Protein 5UK3 (pdb70)

Radius of gyration: 33.89 Å; Cα contacts (8 Å, |Δi|>4): 2473; chains: 10; bounding box: 79×86×86 Å

InterPro domains:
  IPR001387 Cro/C1-type, helix-turn-helix domain [cd00093] (21-77)
  IPR003712 Cyanate lyase, C-terminal [PF02560] (91-154)
  IPR003712 Cyanate lyase, C-terminal [SM01116] (87-156)
  IPR008076 Cyanate hydratase [PIRSF001263] (16-155)
  IPR008076 Cyanate hydratase [PR01693] (28-43)
  IPR008076 Cyanate hydratase [PR01693] (48-65)
  IPR008076 Cyanate hydratase [PR01693] (95-109)
  IPR008076 Cyanate hydratase [PR01693] (113-129)
  IPR008076 Cyanate hydratase [PTHR34186] (17-155)
  IPR008076 Cyanate hydratase [TIGR00673] (20-155)
  IPR010982 Lambda repressor-like, DNA-binding domain superfamily [G3DSA:1.10.260.40] (8-92)
  IPR010982 Lambda repressor-like, DNA-binding domain superfamily [SSF47413] (16-89)
  IPR036581 Cyanate lyase, C-terminal domain superfamily [G3DSA:3.30.1160.10] (94-155)
  IPR036581 Cyanate lyase, C-terminal domain superfamily [SSF55234] (94-154)
  IPR048564 Cyanate hydratase, N-terminal domain [PF21291] (17-85)

Foldseek 3Di:
DVLVVQCVVVVHDLVRLCVVLVHASVQVVCLSVQQAADDLVVLQVSCVVTVHDSVCSVSRHDGGDHDPDPCCPPVVNVVVVVVCVVCVVVVVVVCCVPPNAWDFDPPQKGWHWDQDPVGDIDIDIDTDTDHDDDD/DVLVVQCVVVVHDLVRLCVVLVHASVQVVCLSVQQAADDLVVLQVSQVVTVHDSVCSVSRHDGGPHDPDPCCPPVVNVVVVVVCVVCVVVVVVVCCVPPNAWDFDPVQKGWHWDQDPVRDIDIDIDTDTDHDDDPPD/DVLVVQCVVVVHDLVRLCVVLVHASVQVVCLSVQQAADDQVVLQVSQVVTVHDSVCSVSRHDNGPHDPDPCCPPPVNVVVVVVCVVCVVVVVVVCCVPPNAWDFDPVQKGWHWDQDPVRDIDIDIDTDTDHDDDPDPD/DVLVVQCVVVVDDLVRLCVVLVHASVQVVCLSVQQAADDLVVLQVSQVVTVHDSVPSVSRHDNHDHDDDPCCPPVVNVVVVVVCVVCVVVVVVVCCVPPNAWDFDPPQKGWHWDQDPVRDIDIDIDTDTDHDDDDDDD/DVLVVQCVVVVHDLVRLCVVLVHASVQVVCLSVQQAADDLVVLQVSQVVTVHDSVCSVSRHDNDDHDPDPCCPPPVNVVVVVVCVVCVVVVVVVCCVPPNAWDWDPVQKGWHWDQDPVRDID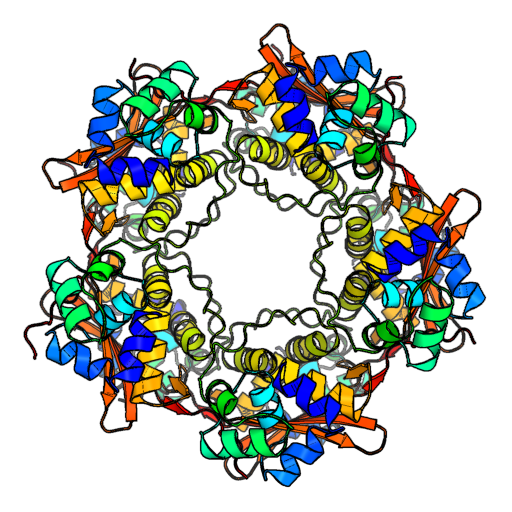IDIDTDTDHDDDPDD/DVLVVQCVVVVHDLVRLCVVLVHASVQVVCLSVQQAADDLVVLQVSQVVTVHDSVCSVSRHDRHPHDPDPPCPPPVNVVVVVVCVVCVVVVVVVCCVPPNAWDFDPVQKGWHWDQDPVGDIDIDIDTDTDHDDDPDDD/DVLVVQCVVVVHDLVRLCVVLVHASVQVVCLSVLQAADDLVVLQVSQVVTVHDSVCSVSRHDNHDHDPDPCCPPVVNVVVVVVCVVCVVVVVVVCCVPPNAWDFDPVQKGWHWDQDPVRDIDIDIDTDTDHDDPPDDD/DVVLVVQCVVVVHDLVRLCVVLVHASVQVVCLSVQQAADDLVVLCVSCVVTVHDSVCSVSRHDGGPHDPDPCCPPPVNVVVVVVCVVCVVVVVVVCCVPPNAWDFDPPQKGWHWDQDPVRDIDIDIDTDTDHDDPPDD/DVLVVQCVVVVHDLVRLCVVLVHASVQVVCLSVQQAADDLVVLQVSQVVGVHDSVVSVSRHDGGPHDPDPCCPPVVNVVVVVVCVVCVVVVVVVCCVVPNAWDFDPVQKGWHWDQDPVRDIDIDIDTDTDHDDPPDDDPPD/DVLVVQCVVVVHDLVRLCVVLVHASVQVVCLSVQQAADDLVVLQVSQVVTVHDSVCSVSRHDGGPHDPDPCCPPPVNVVVVVVCVVCVVVVVVVCCVPPNAWDFDPPQKGWDWDQDPVRDIDIDIDTDTDHDDPPDPD

Sequence (1378 aa):
NQFIKAKESKGLTYQQMAQLLSVNKVWLTSVLHGQNCCDIQLAHRICDTLGISHEYANELTSIPLRGNQNIINDPLIYRFNELFKVYGSSLRGIIHEEFGDGIMSAIDCKIDVTKNEQSRVILRIDGKFLPYYKGNQFIKAKESKGLTYQQMAQLLSVNKVWLTSVLHGQNCCDIQLAHRICDTLGISHEYANELTSIPLRGNQNNIINDPLIYRFNELFKVYGSSLRGIIHEEFGDGIMSAIDCKIDVTKNEQSRVILRIDGKFLPYYKGQLNQFIKAKESKGLTYQQMAQLLSVNKVWLTSVLHGQNCCDIQLAHRICDTLGISHEYANELTSIPLRGNQNIINDPLIYRFNELFKVYGSSLRGIIHEEFGDGIMSAIDCKIDVTKNEQSRVILRIDGKFLPYYKGQLDNQFIKAKESKGLTYQQMAQLLSVNKVWLTSVLHGQNCCDIQLAHRICDTLGISHEYANELTSIPLRGNQNIINDPLIYRFNNELFKVYGSSLRGIIHEEFGDGIMSAIDCKIDVTKNEQSRVILRIDGKFLPYYKGQLDNQFIKAKESKGLTYQQMAQLLSVNKVWLTSVLHGQNCCDIQLAHRICDTLGISHEYANELTSIPLRGNQNIINDPLIYRFNELFKVYGSSLRGIIHEEFGDGIMSAIDCKIDVTKNEQSRVILRIDGKFLPYYKGQLNQFIKAKESKGLTYQQMAQLLSVNKVWLTSVLHGQNCCDIQLAHRICDTLGISHEYANELTSIPLRGNQNIINDPLIYRFNELFKVYGSSLRGIIHEEFGDGIMSAIDCKIDVTKNEQSRVILRIDGKFLPYYKGQLDNQFIKAKESKGLTYQQMAQLLSVNKVWLTSVLHGQNCCDIQLAHRICDTLGISHEYANELTSIPLRGNQNIINDPLIYRFNELFKVYGSSLRGIIHEEFGDGIMSAIDCKIDVTKNEQSRVILRIDGKFLPYYKGQLDSNQFIKAKESKGLTYQQMAQLLSVNKVWLTSVLHGQNCCDIQLAHRICDTLGISHEYANELTSIPLRGNQNIINDPLIYRFNELFKVYGSSLRGIIHEEFGDGIMSAIDCKIDVTKNEQSRVILRIDGKFLPYYKGQLNQFIKAKESKGLTYQQMAQLLSVNKVWLTSVLHGQNCCDIQLAHRICDTLGISHEYANELTSIPLRGNQNIINDPLIYRFNELFKVYGSSLRGIIHEEFGDGIMSAIDCKIDVTKNEQSRVILRIDGKFLPYYKGQLDAGENQFIKAKESKGLTYQQMAQLLSVNKVWLTSVLHGQNCCDIQLAHRICDTLGISHEYANELTSIPLRGNQNIINDPLIYRFNELFKVYGSSLRGIIHEEFGDGIMSAIDCKIDVTKNEQSRVILRIDGKFLPYYKGQLD

Solvent-accessible surface area: 54489 Å² total; per-residue (Å²): 133,53,12,48,64,15,14,70,100,124,58,31,44,10,93,87,0,4,75,114,7,72,15,12,23,1,5,0,0,0,3,5,46,33,14,5,19,12,87,116,139,13,0,28,107,0,0,99,37,4,52,29,68,108,87,82,6,112,109,7,47,66,49,23,107,9,3,81,62,101,30,99,46,9,2,2,7,33,4,1,40,6,2,6,43,5,4,1,15,0,2,31,15,0,0,28,65,44,28,27,33,2,3,0,1,5,1,44,1,68,4,56,5,67,103,49,94,87,56,36,0,16,0,97,1,14,0,18,33,29,65,8,44,156,33,133,120,12,27,60,14,9,119,103,70,59,30,42,11,81,83,0,4,136,119,6,81,20,29,18,0,2,0,0,0,3,5,51,35,14,3,6,6,82,99,135,13,0,71,116,0,0,71,37,4,69,33,72,94,82,85,1,110,102,6,46,68,52,23,90,7,4,71,63,110,31,111,46,7,1,2,7,13,3,1,31,5,2,14,66,5,4,1,14,0,2,33,14,0,0,26,60,41,26,26,22,1,3,2,3,5,2,40,1,76,3,60,2,61,105,48,179,138,64,28,0,17,1,94,0,14,0,91,26,19,70,11,21,124,0,137,96,135,63,12,30,62,15,10,118,99,123,58,30,43,10,71,78,0,4,122,117,6,74,14,12,22,1,5,0,0,0,2,5,47,34,13,4,19,11,94,95,145,13,0,74,115,0,0,95,33,3,50,30,63,76,151,107,1,104,107,6,46,69,47,22,109,6,2,84,60,101,30,97,46,7,1,2,6,15,4,1,28,3,2,6,57,5,3,1,15,0,2,30,14,0,0,30,60,43,27,28,16,2,2,1,1,4,1,34,1,62,3,49,6,68,103,49,118,63,59,31,0,17,0,85,0,12,0,80,28,12,80,10,25,96,0,52,126,157,132,77,16,30,62,14,10,118,102,118,57,29,44,12,77,84,0,4,120,119,6,71,14,16,19,0,2,0,0,0,3,5,48,34,12,4,19,12,88,93,134,12,0,68,112,0,0,90,31,2,52,41,61,72,89,119,2,105,117,6,44,69,49,25,83,6,3,79,63,113,27,100,68,9,1,2,6,15,2,0,30,3,2,6,66,4,4,2,8,0,2,30,17,0,0,31,65,45,26,25,27,1,3,1,3,4,1,37,1,55,3,62,2,59,104,44,112,129,58,28,0,20,0,94,0,13,0,84,24,12,66,8,20,155,0,133,106,185,132,158,16,49,58,16,15,69,102,120,60,30,43,11,80,85,0,5,135,117,6,86,19,19,20,0,4,0,0,0,3,4,46,32,13,5,20,12,88,104,134,12,0,73,115,0,0,92,33,2,53,37,64,75,78,109,3,94,101,5,46,69,45,36,82,5,7,79,66,107,34,108,50,12,1,2,16,12,3,1,45,4,2,6,54,5,4,2,14,0,2,23,13,0,0,25,62,44,28,28,17,1,2,0,3,4,1,37,1,66,4,62,2,61,102,48,92,87,53,39,0,19,0,96,0,13,0,90,27,17,80,9,22,88,0,147,148,132,53,13,47,158,15,14,70,95,117,58,30,44,10,83,84,0,4,138,118,6,85,20,11,20,0,5,0,0,0,3,4,48,36,13,6,20,12,87,104,135,12,0,71,113,0,0,94,31,2,52,31,73,81,80,96,2,109,105,6,47,67,57,24,80,5,3,76,62,76,28,120,52,10,2,1,6,15,3,2,29,3,2,6,62,5,4,2,14,0,2,25,13,0,0,28,62,45,26,27,16,1,3,1,3,5,2,46,1,51,4,54,4,65,103,53,94,85,58,39,0,17,1,88,0,13,0,18,32,23,82,9,25,93,0,69,73,152,118,55,12,47,153,14,14,71,101,118,59,31,44,9,80,86,0,4,136,106,12,103,28,32,19,0,3,0,0,0,2,5,44,35,13,5,16,12,87,100,138,23,0,71,132,0,0,106,31,3,53,31,72,94,84,99,1,111,104,6,46,68,54,33,78,7,3,84,61,98,28,100,45,8,2,2,7,32,2,1,39,6,2,16,43,5,4,2,13,0,2,28,14,0,1,26,64,45,24,27,33,1,2,0,3,4,1,47,1,80,3,61,3,61,105,54,92,86,55,36,0,19,1,97,1,14,0,19,32,29,80,18,26,79,0,68,111,145,68,100,77,5,30,146,15,9,122,99,126,58,30,43,10,81,86,0,3,135,116,6,74,14,18,20,0,3,0,0,0,3,1,31,30,13,4,6,6,89,101,150,14,0,78,112,0,0,82,35,5,51,41,64,80,82,97,2,114,86,5,43,69,42,21,104,6,2,75,62,114,37,105,54,9,1,2,7,14,3,0,30,3,2,6,65,5,4,2,15,0,2,26,14,0,0,31,64,43,27,27,31,1,2,0,1,4,1,45,1,68,4,61,2,62,104,42,80,143,56,23,0,18,0,96,0,14,0,19,34,22,79,19,24,79,0,70,173,135,75,12,30,61,16,12,119,101,120,59,28,43,11,82,84,0,4,134,110,6,74,16,14,17,0,5,0,0,0,3,4,45,35,14,4,22,12,88,100,142,22,0,78,118,0,0,114,32,3,52,37,51,109,118,110,2,113,108,6,44,68,57,21,64,7,2,83,58,103,30,96,49,9,2,2,6,16,3,0,27,3,2,5,59,5,4,2,14,0,2,28,15,0,0,25,66,44,28,27,30,1,2,1,3,4,1,38,1,55,5,59,2,55,106,47,87,153,59,26,0,14,1,94,0,12,0,86,26,13,81,18,24,74,0,142,40,93,116,39,159,138,108,12,42,143,14,15,71,96,118,58,36,43,10,71,84,0,5,129,101,4,74,18,22,21,1,4,0,0,0,2,5,49,36,12,3,6,7,86,104,142,20,0,70,110,0,0,93,24,2,51,30,73,81,81,87,2,110,107,6,46,68,49,22,89,6,3,76,60,112,29,103,72,8,0,3,15,13,3,2,45,4,2,5,57,5,4,2,12,0,2,24,13,0,0,26,62,47,30,27,33,1,3,2,2,4,2,40,1,61,3,63,2,59,101,42,105,130,58,35,0,20,1,93,0,12,0,84,29,9,80,19,22,76,0,49,123,168

Secondary structure (DSSP, 8-state):
-HHHHHHHHHT--HHHHHHHHTS-HHHHHHHHTTSS---HHHHHHHHHHSS--TTSHHHHHS----S----TTSHHHHHHHHHHHHHHHHHHHHHHHHH-SEEEEEEEEEEEEEE-TTSEEEEEEEEEEEEPP--/-HHHHHHHHHT--HHHHHHHHTB-HHHHHHHHHTSS---HHHHHHHHHHSS--GGGHHHHHSPP--S----TTSHHHHHHHHHHHHHHHHHHHHHHHHH-SEEEEEEEEEEEEEE-TTSEEEEEEEEEEEEPP----/-HHHHHHHHHT--HHHHHHHHTB-HHHHHHHHTTSS---HHHHHHHHHHSS--GGGGGGGTSPP--S----TTSHHHHHHHHHHHHHHHHHHHHHHHHT-SEEEEEEEEEEEEEE-TT-EEEEEEEEEEEEPP-----/-HHHHHHHHHT--HHHHHHHHTB-HHHHHHHHTTSS---HHHHHHHHHHSS--GGGHHHHHSPP--S----TTSHHHHHHHHHHHHHHHHHHHHHHHHH-SEEEEEEEEEEEEEE-TTSEEEEEEEEEEEEPP-----/-HHHHHHHHHT--HHHHHHHHTS-HHHHHHHHTTSS---HHHHHHHHHHSS--GGGGGGGTS----S----TTSHHHHHHHHHHHHHHHHHHHHHHHHH-SEEEEEEEEEEEEEE-TTSEEEEEEEEEEEEPP--B-/-HHHHHHHHHT--HHHHHHHHTS-HHHHHHHHTTSS---HHHHHHHHHHSS--GGGHHHHHS----S----TTSHHHHHHHHHHHHHHHHHHHHHHHHH-SEEEEEEEEEEEEEE-TTSEEEEEEEEEEEEPP--B--/-HHHHHHHHHT--HHHHHHHHTS-HHHHHHHHTTSS---HHHHHHHHHHSS--GGGHHHHHS----S----TTSHHHHHHHHHHHHHHHHHHHHHHHHH-SEEEEEEEEEEEEEE-TTSEEEEEEEEEEEEPP-----/-HHHHHHHHHHT--HHHHHHHHTB-HHHHHHHHTTSS---HHHHHHHHHHSS--GGGHHHHHSPP--S----TTSHHHHHHHHHHHHHHHHHHHHHHHHH-SEEEEEEEEEEEEEE-TTSEEEEEEEEEEEEPP-S--/-HHHHHHHHHT--HHHHHHHHTS-HHHHHHHHTTSS---HHHHHHHHHHSS--GGGHHHHHSPP--S----TTSHHHHHHHHHHHHHHHHHHHHHHHHH-SEEEEEEEEEEEEEE-TTSEEEEEEEEEEEEPP--B--S--/-HHHHHHHHHT--HHHHHHHHTS-HHHHHHHHTTSS---HHHHHHHHHHSS--GGGHHHHHSPP--S----TTSHHHHHHHHHHHHHHHHHHHHHHHHH-SEEEEEEEEEEEEEE-TT-EEEEEEEEEEEEPP--B--

Structure (mmCIF, N/CA/C/O backbone):
data_5UK3
#
_entry.id   5UK3
#
_cell.length_a   71.074
_cell.length_b   81.611
_cell.length_c   136.466
_cell.angle_alpha   90.00
_cell.angle_beta   100.37
_cell.angle_gamma   90.00
#
_symmetry.space_group_name_H-M   'P 1 21 1'
#
loop_
_entity.id
_entity.type
_entity.pdbx_description
1 polymer 'Uncharacterized protein'
2 water water
#
loop_
_atom_site.group_PDB
_atom_site.id
_atom_site.type_symbol
_atom_site.label_atom_id
_atom_site.label_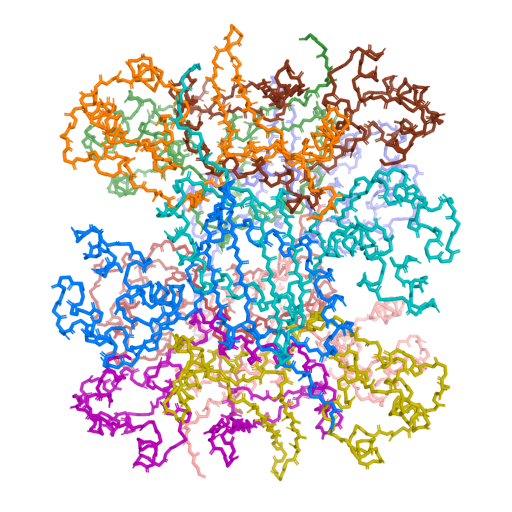alt_id
_atom_site.label_comp_id
_atom_site.label_asym_id
_atom_site.label_entity_id
_atom_site.label_seq_id
_atom_site.pdbx_PDB_ins_code
_atom_site.Cartn_x
_atom_site.Cartn_y
_atom_site.Cartn_z
_atom_site.occupancy
_atom_site.B_iso_or_equiv
_atom_site.auth_seq_id
_atom_site.auth_comp_id
_atom_site.auth_asym_id
_atom_site.auth_atom_id
_atom_site.pdbx_PDB_model_num
ATOM 1 N N . ASN A 1 22 ? 25.009 32.256 44.725 1.00 136.96 22 ASN A N 1
ATOM 2 C CA . ASN A 1 22 ? 24.040 32.167 43.578 1.00 139.70 22 ASN A CA 1
ATOM 3 C C . ASN A 1 22 ? 22.580 32.495 43.928 1.00 142.24 22 ASN A C 1
ATOM 4 O O . ASN A 1 22 ? 21.892 33.106 43.108 1.00 139.39 22 ASN A O 1
ATOM 9 N N . GLN A 1 23 ? 22.088 32.071 45.100 1.00 149.63 23 GLN A N 1
ATOM 10 C CA . GLN A 1 23 ? 20.843 32.666 45.662 1.00 152.40 23 GLN A CA 1
ATOM 11 C C . GLN A 1 23 ? 21.077 34.151 45.976 1.00 150.17 23 GLN A C 1
ATOM 12 O O . GLN A 1 23 ? 20.157 34.968 45.858 1.00 157.32 23 GLN A O 1
ATOM 14 N N . PHE A 1 24 ? 22.314 34.488 46.351 1.00 143.13 24 PHE A N 1
ATOM 15 C CA . PHE A 1 24 ? 22.710 35.865 46.632 1.00 134.03 24 PHE A CA 1
ATOM 16 C C . PHE A 1 24 ? 22.896 36.673 45.353 1.00 131.02 24 PHE A C 1
ATOM 17 O O . PHE A 1 24 ? 22.411 37.803 45.255 1.00 128.46 24 PHE A O 1
ATOM 25 N N . ILE A 1 25 ? 23.604 36.106 44.380 1.00 130.34 25 ILE A N 1
ATOM 26 C CA . ILE A 1 25 ? 23.730 36.752 43.065 1.00 129.73 25 ILE A CA 1
ATOM 27 C C . ILE A 1 25 ? 22.362 37.009 42.403 1.00 126.82 25 ILE A C 1
ATOM 28 O O . ILE A 1 25 ? 22.133 38.108 41.915 1.00 119.43 25 ILE A O 1
ATOM 33 N N . LYS A 1 26 ? 21.463 36.016 42.399 1.00 130.15 26 LYS A N 1
ATOM 34 C CA . LYS A 1 26 ? 20.113 36.194 41.810 1.00 129.66 26 LYS A CA 1
ATOM 35 C C . LYS A 1 26 ? 19.387 37.352 42.479 1.00 130.92 26 LYS A C 1
ATOM 36 O O . LYS A 1 26 ? 18.775 38.181 41.796 1.00 137.92 26 LYS A O 1
ATOM 38 N N . ALA A 1 27 ? 19.492 37.418 43.807 1.00 124.85 27 ALA A N 1
ATOM 39 C CA . ALA A 1 27 ? 18.906 38.502 44.583 1.00 122.09 27 ALA A CA 1
ATOM 40 C C . ALA A 1 27 ? 19.472 39.865 44.215 1.00 116.59 27 ALA A C 1
ATOM 41 O O . ALA A 1 27 ? 18.743 40.855 44.149 1.00 115.17 27 ALA A O 1
ATOM 43 N N . LYS A 1 28 ? 20.780 39.917 44.031 1.00 117.42 28 LYS A N 1
ATOM 44 C CA . LYS A 1 28 ? 21.449 41.151 43.632 1.00 123.51 28 LYS A CA 1
ATOM 45 C C . LYS A 1 28 ? 20.999 41.665 42.268 1.00 126.32 28 LYS A C 1
ATOM 46 O O . LYS A 1 28 ? 20.831 42.875 42.093 1.00 134.12 28 LYS A O 1
ATOM 52 N N . GLU A 1 29 ? 20.858 40.762 41.299 1.00 128.31 29 GLU A N 1
ATOM 53 C CA . GLU A 1 29 ? 20.436 41.154 39.953 1.00 128.05 29 GLU A CA 1
ATOM 54 C C . GLU A 1 29 ? 19.030 41.735 39.947 1.00 131.18 29 GLU A C 1
ATOM 55 O O . GLU A 1 29 ? 18.819 42.734 39.269 1.00 135.05 29 GLU A O 1
ATOM 57 N N . SER A 1 30 ? 18.102 41.109 40.686 1.00 128.77 30 SER A N 1
ATOM 58 C CA . SER A 1 30 ? 16.733 41.623 40.877 1.00 128.32 30 SER A CA 1
ATOM 59 C C . SER A 1 30 ? 16.672 43.080 41.287 1.00 130.90 30 SER A C 1
ATOM 60 O O . SER A 1 30 ? 15.910 43.858 40.718 1.00 130.83 30 SER A O 1
ATOM 63 N N . LYS A 1 31 ? 17.478 43.435 42.285 1.00 135.28 31 LYS A N 1
ATOM 64 C CA . LYS A 1 31 ? 17.535 44.808 42.815 1.00 136.53 31 LYS A CA 1
ATOM 65 C C . LYS A 1 31 ? 18.259 45.810 41.913 1.00 138.59 31 LYS A C 1
ATOM 66 O O . LYS A 1 31 ? 18.151 47.017 42.132 1.00 145.47 31 LYS A O 1
ATOM 72 N N . GLY A 1 32 ? 19.006 45.328 40.915 1.00 138.91 32 GLY A N 1
ATOM 73 C CA . GLY A 1 32 ? 19.798 46.198 40.031 1.00 131.92 32 GLY A CA 1
ATOM 74 C C . GLY A 1 32 ? 21.017 46.789 40.719 1.00 125.17 32 GLY A C 1
ATOM 75 O O . GLY A 1 32 ? 21.489 47.854 40.341 1.00 123.80 32 GLY A O 1
ATOM 76 N N . LEU A 1 33 ? 21.527 46.079 41.723 1.00 123.55 33 LEU A N 1
ATOM 77 C CA . LEU A 1 33 ? 22.724 46.482 42.454 1.00 125.54 33 LEU A CA 1
ATOM 78 C C . LEU A 1 33 ? 24.025 46.046 41.761 1.00 123.77 33 LEU A C 1
ATOM 79 O O . LEU A 1 33 ? 24.142 44.921 41.290 1.00 130.16 33 LEU A O 1
ATOM 84 N N . THR A 1 34 ? 25.011 46.932 41.717 1.00 120.65 34 THR A N 1
ATOM 85 C CA . THR A 1 34 ? 26.350 46.558 41.267 1.00 116.33 34 THR A CA 1
ATOM 86 C C . THR A 1 34 ? 27.178 46.130 42.470 1.00 115.39 34 THR A C 1
ATOM 87 O O . THR A 1 34 ? 26.872 46.516 43.610 1.00 123.58 34 THR A O 1
ATOM 91 N N . TYR A 1 35 ? 28.230 45.353 42.227 1.00 108.40 35 TYR A N 1
ATOM 92 C CA . TYR A 1 35 ? 29.170 44.969 43.287 1.00 104.82 35 TYR A CA 1
ATOM 93 C C . TYR A 1 35 ? 29.784 46.217 43.923 1.00 104.68 35 TYR A C 1
ATOM 94 O O . TYR A 1 35 ? 29.898 46.300 45.136 1.00 105.47 35 TYR A O 1
ATOM 103 N N . GLN A 1 36 ? 30.157 47.185 43.093 1.00 107.07 36 GLN A N 1
ATOM 104 C CA . GLN A 1 36 ? 30.608 48.501 43.564 1.00 111.40 36 GLN A CA 1
ATOM 105 C C . GLN A 1 36 ? 29.651 49.106 44.598 1.00 112.97 36 GLN A C 1
ATOM 106 O O . GLN A 1 36 ? 30.071 49.525 45.688 1.00 117.00 36 GLN A O 1
ATOM 112 N N . GLN A 1 37 ? 28.373 49.195 44.231 1.00 111.02 37 GLN A N 1
ATOM 113 C CA . GLN A 1 37 ? 27.354 49.806 45.097 1.00 109.70 37 GLN A CA 1
ATOM 114 C C . GLN A 1 37 ? 27.261 49.090 46.427 1.00 110.30 37 GLN A C 1
ATOM 115 O O . GLN A 1 37 ? 27.285 49.744 47.479 1.00 121.79 37 GLN A O 1
ATOM 121 N N . MET A 1 38 ? 27.184 47.766 46.385 1.00 104.19 38 MET A N 1
ATOM 122 C CA . MET A 1 38 ? 27.095 46.978 47.610 1.00 105.27 38 MET A CA 1
ATOM 123 C C . MET A 1 38 ? 28.273 47.188 48.541 1.00 103.35 38 MET A C 1
ATOM 124 O O . MET A 1 38 ? 28.111 47.317 49.744 1.00 108.14 38 MET A O 1
ATOM 129 N N . ALA A 1 39 ? 29.460 47.256 47.967 1.00 102.00 39 ALA A N 1
ATOM 130 C CA . ALA A 1 39 ? 30.677 47.498 48.728 1.00 102.63 39 ALA A CA 1
ATOM 131 C C . ALA A 1 39 ? 30.686 48.868 49.407 1.00 108.68 39 ALA A C 1
ATOM 132 O O . ALA A 1 39 ? 31.091 48.983 50.556 1.00 108.83 39 ALA A O 1
ATOM 134 N N . GLN A 1 40 ? 30.231 49.900 48.693 1.00 110.84 40 GLN A N 1
ATOM 135 C CA . GLN A 1 40 ? 30.224 51.264 49.240 1.00 113.50 40 GLN A CA 1
ATOM 136 C C . GLN A 1 40 ? 29.188 51.413 50.338 1.00 116.12 40 GLN A C 1
ATOM 137 O O . GLN A 1 40 ? 29.465 52.055 51.325 1.00 117.10 40 GLN A O 1
ATOM 139 N N . LEU A 1 41 ? 28.030 50.760 50.186 1.00 117.71 41 LEU A N 1
ATOM 140 C CA . LEU A 1 41 ? 26.988 50.742 51.221 1.00 120.03 41 LEU A CA 1
ATOM 141 C C . LEU A 1 41 ? 27.471 50.071 52.506 1.00 122.87 41 LEU A C 1
ATOM 142 O O . LEU A 1 41 ? 27.199 50.574 53.585 1.00 130.47 41 LEU A O 1
ATOM 147 N N . LEU A 1 42 ? 28.182 48.952 52.384 1.00 120.47 42 LEU A N 1
ATOM 148 C CA . LEU A 1 42 ? 28.677 48.211 53.548 1.00 121.66 42 LEU A CA 1
ATOM 149 C C . LEU A 1 42 ? 30.072 48.581 54.054 1.00 116.29 42 LEU A C 1
ATOM 150 O O . LEU A 1 42 ? 30.526 48.062 55.066 1.00 114.24 42 LEU A O 1
ATOM 155 N N . SER A 1 43 ? 30.749 49.472 53.351 1.00 113.98 43 SER A N 1
ATOM 156 C CA . SER A 1 43 ? 32.095 49.940 53.753 1.00 116.98 43 SER A CA 1
ATOM 157 C C . SER A 1 43 ? 33.111 48.797 53.828 1.00 115.38 43 SER A C 1
ATOM 158 O O . SER A 1 43 ? 33.843 48.668 54.818 1.00 116.52 43 SER A O 1
ATOM 161 N N . VAL A 1 44 ? 33.169 48.003 52.755 1.00 110.69 44 VAL A N 1
ATOM 162 C CA . VAL A 1 44 ? 34.119 46.890 52.630 1.00 105.08 44 VAL A CA 1
ATOM 163 C C . VAL A 1 44 ? 34.759 46.853 51.256 1.00 104.66 44 VAL A C 1
ATOM 164 O O . VAL A 1 44 ? 34.245 47.460 50.306 1.00 108.07 44 VAL A O 1
ATOM 168 N N . ASN A 1 45 ? 35.863 46.112 51.154 1.00 103.39 45 ASN A N 1
ATOM 169 C CA . ASN A 1 45 ? 36.576 45.909 49.887 1.00 103.10 45 ASN A CA 1
ATOM 170 C C . ASN A 1 45 ? 35.671 45.225 48.859 1.00 100.73 45 ASN A C 1
ATOM 171 O O . ASN A 1 45 ? 35.062 44.199 49.149 1.00 103.91 45 ASN A O 1
ATOM 176 N N . LYS A 1 46 ? 35.568 45.803 47.670 1.00 99.11 46 LYS A N 1
ATOM 177 C CA . LYS A 1 46 ? 34.653 45.297 46.638 1.00 95.12 46 LYS A CA 1
ATOM 178 C C . LYS A 1 46 ? 34.919 43.850 46.240 1.00 94.34 46 LYS A C 1
ATOM 179 O O . LYS A 1 46 ? 33.982 43.057 46.139 1.00 90.24 46 LYS A O 1
ATOM 185 N N . VAL A 1 47 ? 36.190 43.531 45.966 1.00 97.04 47 VAL A N 1
ATOM 186 C CA . VAL A 1 47 ? 36.574 42.189 45.506 1.00 97.26 47 VAL A CA 1
ATOM 187 C C . VAL A 1 47 ? 36.346 41.148 46.588 1.00 99.79 47 VAL A C 1
ATOM 188 O O . VAL A 1 47 ? 35.853 40.060 46.304 1.00 103.77 47 VAL A O 1
ATOM 192 N N . TRP A 1 48 ? 36.685 41.480 47.825 1.00 99.62 48 TRP A N 1
ATOM 193 C CA . TRP A 1 48 ? 36.467 40.554 48.934 1.00 96.93 48 TRP A CA 1
ATOM 194 C C . TRP A 1 48 ? 34.988 40.231 49.107 1.00 96.69 48 TRP A C 1
ATOM 195 O O . TRP A 1 48 ? 34.611 39.068 49.224 1.00 97.63 48 TRP A O 1
ATOM 206 N N . LEU A 1 49 ? 34.161 41.272 49.150 1.00 98.97 49 LEU A N 1
ATOM 207 C CA . LEU A 1 49 ? 32.719 41.108 49.282 1.00 101.31 49 LEU A CA 1
ATOM 208 C C . LEU A 1 49 ? 32.179 40.233 48.157 1.00 98.46 49 LEU A C 1
ATOM 209 O O . LEU A 1 49 ? 31.408 39.293 48.407 1.00 99.50 49 LEU A O 1
ATOM 214 N N . THR A 1 50 ? 32.598 40.527 46.934 1.00 91.36 50 THR A N 1
ATOM 215 C CA . THR A 1 50 ? 32.187 39.720 45.817 1.00 90.55 50 THR A CA 1
ATOM 216 C C . THR A 1 50 ? 32.522 38.252 46.085 1.00 89.71 50 THR A C 1
ATOM 217 O O . THR A 1 50 ? 31.697 37.377 45.883 1.00 89.46 50 THR A O 1
ATOM 221 N N . SER A 1 51 ? 33.731 37.982 46.561 1.00 90.78 51 SER A N 1
ATOM 222 C CA . SER A 1 51 ? 34.135 36.609 46.860 1.00 91.45 51 SER A CA 1
ATOM 223 C C . SER A 1 51 ? 33.315 35.958 47.974 1.00 92.89 51 SER A C 1
ATOM 224 O O . SER A 1 51 ? 33.140 34.746 47.969 1.00 98.27 51 SER A O 1
ATOM 227 N N . VAL A 1 52 ? 32.835 36.739 48.937 1.00 93.60 52 VAL A N 1
ATOM 228 C CA . VAL A 1 52 ? 31.920 36.208 49.974 1.00 95.42 52 VAL A CA 1
ATOM 229 C C . VAL A 1 52 ? 30.608 35.736 49.353 1.00 97.43 52 VAL A C 1
ATOM 230 O O . VAL A 1 52 ? 30.139 34.649 49.626 1.00 100.90 52 VAL A O 1
ATOM 234 N N . LEU A 1 53 ? 30.030 36.571 48.503 1.00 98.14 53 LEU A N 1
ATOM 235 C CA . LEU A 1 53 ? 28.816 36.204 47.792 1.00 96.68 53 LEU A CA 1
ATOM 236 C C . LEU A 1 53 ? 29.025 34.995 46.892 1.00 96.12 53 LEU A C 1
ATOM 237 O O . LEU A 1 53 ? 28.130 34.198 46.746 1.00 96.34 53 LEU A O 1
ATOM 242 N N . HIS A 1 54 ? 30.208 34.848 46.300 1.00 96.64 54 HIS A N 1
ATOM 243 C CA . HIS A 1 54 ? 30.506 33.664 45.480 1.00 99.67 54 HIS A CA 1
ATOM 244 C C . HIS A 1 54 ? 30.924 32.428 46.284 1.00 103.08 54 HIS A C 1
ATOM 245 O O . HIS A 1 54 ? 31.122 31.365 45.687 1.00 106.57 54 HIS A O 1
ATOM 252 N N . GLY A 1 55 ? 31.057 32.554 47.606 1.00 101.63 55 GLY A N 1
ATOM 253 C CA . GLY A 1 55 ? 31.378 31.420 48.459 1.00 103.27 55 GLY A CA 1
ATOM 254 C C . GLY A 1 55 ? 32.828 30.977 48.429 1.00 101.99 55 GLY A C 1
ATOM 255 O O . GLY A 1 55 ? 33.121 29.815 48.691 1.00 105.40 55 GLY A O 1
ATOM 256 N N . GLN A 1 56 ? 33.730 31.897 48.116 1.00 98.13 56 GLN A N 1
ATOM 257 C CA . GLN A 1 56 ? 35.162 31.667 48.221 1.00 99.47 56 GLN A CA 1
ATOM 258 C C . GLN A 1 56 ? 35.761 32.371 49.438 1.00 100.48 56 GLN A C 1
ATOM 259 O O . GLN A 1 56 ? 36.985 32.373 49.612 1.00 101.97 56 GLN A O 1
ATOM 265 N N . ASN A 1 57 ? 34.903 32.940 50.279 1.00 98.69 57 ASN A N 1
ATOM 266 C CA . ASN A 1 57 ? 35.328 33.643 51.475 1.00 100.54 57 ASN A CA 1
ATOM 267 C C . ASN A 1 57 ? 34.118 33.802 52.383 1.00 103.28 57 ASN A C 1
ATOM 268 O O . ASN A 1 57 ? 33.008 33.572 51.945 1.00 100.30 57 ASN A O 1
ATOM 273 N N . CYS A 1 58 ? 34.330 34.170 53.640 1.00 108.77 58 CYS A N 1
ATOM 274 C CA . CYS A 1 58 ? 33.232 34.290 54.588 1.00 117.47 58 CYS A CA 1
ATOM 275 C C . CYS A 1 58 ? 33.369 35.558 55.416 1.00 122.38 58 CYS A C 1
ATOM 276 O O . CYS A 1 58 ? 34.417 36.181 55.406 1.00 122.82 58 CYS A O 1
ATOM 279 N N . CYS A 1 59 ? 32.290 35.951 56.094 1.00 124.18 59 CYS A N 1
ATOM 280 C CA . CYS A 1 59 ? 32.281 37.143 56.933 1.00 123.17 59 CYS A CA 1
ATOM 281 C C . CYS A 1 59 ? 31.743 36.796 58.290 1.00 128.49 59 CYS A C 1
ATOM 282 O O . CYS A 1 59 ? 31.295 35.684 58.511 1.00 129.91 59 CYS A O 1
ATOM 285 N N . ASP A 1 60 ? 31.811 37.754 59.204 1.00 137.15 60 ASP A N 1
ATOM 286 C CA . ASP A 1 60 ? 31.176 37.610 60.518 1.00 148.77 60 ASP A CA 1
ATOM 287 C C . ASP A 1 60 ? 29.648 37.773 60.419 1.00 150.52 60 ASP A C 1
ATOM 288 O O . ASP A 1 60 ? 29.122 38.229 59.386 1.00 147.76 60 ASP A O 1
ATOM 293 N N . ILE A 1 61 ? 28.939 37.426 61.497 1.00 153.73 61 ILE A N 1
ATOM 294 C CA . ILE A 1 61 ? 27.459 37.331 61.445 1.00 154.47 61 ILE A CA 1
ATOM 295 C C . ILE A 1 61 ? 26.831 38.709 61.266 1.00 151.16 61 ILE A C 1
ATOM 296 O O . ILE A 1 61 ? 25.815 38.839 60.575 1.00 152.22 61 ILE A O 1
ATOM 301 N N . GLN A 1 62 ? 27.409 39.725 61.898 1.00 147.23 62 GLN A N 1
ATOM 302 C CA . GLN A 1 62 ? 26.847 41.057 61.780 1.00 147.29 62 GLN A CA 1
ATOM 303 C C . GLN A 1 62 ? 26.899 41.608 60.351 1.00 139.04 62 GLN A C 1
ATOM 304 O O . GLN A 1 62 ? 25.926 42.191 59.875 1.00 132.93 62 GLN A O 1
ATOM 310 N N . LEU A 1 63 ? 27.997 41.387 59.647 1.00 137.83 63 LEU A N 1
ATOM 311 C CA . LEU A 1 63 ? 28.030 41.752 58.235 1.00 138.99 63 LEU A CA 1
ATOM 312 C C . LEU A 1 63 ? 27.066 40.891 57.419 1.00 137.84 63 LEU A C 1
ATOM 313 O O . LEU A 1 63 ? 26.405 41.383 56.493 1.00 137.41 63 LEU A O 1
ATOM 318 N N . ALA A 1 64 ? 27.006 39.606 57.742 1.00 139.08 64 ALA A N 1
ATOM 319 C CA . ALA A 1 64 ? 26.102 38.702 57.044 1.00 142.13 64 ALA A CA 1
ATOM 320 C C . ALA A 1 64 ? 24.654 39.185 57.091 1.00 145.32 64 ALA A C 1
ATOM 321 O O . ALA A 1 64 ? 23.963 39.209 56.066 1.00 143.96 64 ALA A O 1
ATOM 323 N N . HIS A 1 65 ? 24.201 39.613 58.264 1.00 148.03 65 HIS A N 1
ATOM 324 C CA . HIS A 1 65 ? 22.847 40.166 58.354 1.00 151.72 65 HIS A CA 1
ATOM 325 C C . HIS A 1 65 ? 22.681 41.400 57.486 1.00 146.07 65 HIS A C 1
ATOM 326 O O . HIS A 1 65 ? 21.679 41.538 56.801 1.00 148.46 65 HIS A O 1
ATOM 328 N N . ARG A 1 66 ? 23.662 42.292 57.532 1.00 138.76 66 ARG A N 1
ATOM 329 C CA . ARG A 1 66 ? 23.629 43.502 56.710 1.00 131.24 66 ARG A CA 1
ATOM 330 C C . ARG A 1 66 ? 23.599 43.219 55.213 1.00 125.03 66 ARG A C 1
ATOM 331 O O . ARG A 1 66 ? 22.917 43.914 54.469 1.00 122.77 66 ARG A O 1
ATOM 339 N N . ILE A 1 67 ? 24.347 42.211 54.777 1.00 121.48 67 ILE A N 1
ATOM 340 C CA . ILE A 1 67 ? 24.301 41.775 53.375 1.00 118.17 67 ILE A CA 1
ATOM 341 C C . ILE A 1 67 ? 22.879 41.358 53.036 1.00 121.95 67 ILE A C 1
ATOM 342 O O . ILE A 1 67 ? 22.337 41.739 52.002 1.00 121.47 67 ILE A O 1
ATOM 347 N N . CYS A 1 68 ? 22.307 40.523 53.889 1.00 129.21 68 CYS A N 1
ATOM 348 C CA . CYS A 1 68 ? 20.962 40.033 53.662 1.00 134.93 68 CYS A CA 1
ATOM 349 C C . CYS A 1 68 ? 20.037 41.218 53.687 1.00 138.32 68 CYS A C 1
ATOM 350 O O . CYS A 1 68 ? 19.098 41.304 52.914 1.00 138.21 68 CYS A O 1
ATOM 353 N N . ASP A 1 69 ? 20.315 42.138 54.593 1.00 141.62 69 ASP A N 1
ATOM 354 C CA . ASP A 1 69 ? 19.493 43.313 54.725 1.00 144.21 69 ASP A CA 1
ATOM 355 C C . ASP A 1 69 ? 19.528 44.100 53.426 1.00 140.11 69 ASP A C 1
ATOM 356 O O . ASP A 1 69 ? 18.496 44.547 52.936 1.00 143.60 69 ASP A O 1
ATOM 361 N N . THR A 1 70 ? 20.716 44.257 52.859 1.00 133.55 70 THR A N 1
ATOM 362 C CA . THR A 1 70 ? 20.852 44.995 51.611 1.00 131.99 70 THR A CA 1
ATOM 363 C C . THR A 1 70 ? 20.144 44.310 50.446 1.00 135.40 70 THR A C 1
ATOM 364 O O . THR A 1 70 ? 19.471 44.956 49.650 1.00 132.22 70 THR A O 1
ATOM 368 N N . LEU A 1 71 ? 20.304 42.996 50.362 1.00 141.43 71 LEU A N 1
ATOM 369 C CA . LEU A 1 71 ? 19.685 42.188 49.316 1.00 146.15 71 LEU A CA 1
ATOM 370 C C . LEU A 1 71 ? 18.235 41.907 49.676 1.00 152.02 71 LEU A C 1
ATOM 371 O O . LEU A 1 71 ? 17.849 42.066 50.830 1.00 158.76 71 LEU A O 1
ATOM 376 N N . GLY A 1 72 ? 17.410 41.495 48.721 1.00 148.98 72 GLY A N 1
ATOM 377 C CA . GLY A 1 72 ? 16.030 41.220 49.136 1.00 148.56 72 GLY A CA 1
ATOM 378 C C . GLY A 1 72 ? 15.850 40.278 50.323 1.00 147.87 72 GLY A C 1
ATOM 379 O O . GLY A 1 72 ? 14.841 40.329 50.996 1.00 146.25 72 GLY A O 1
ATOM 380 N N . ILE A 1 73 ? 16.856 39.456 50.605 1.00 148.21 73 ILE A N 1
ATOM 381 C CA . ILE A 1 73 ? 16.657 38.168 51.285 1.00 148.55 73 ILE A CA 1
ATOM 382 C C . ILE A 1 73 ? 16.500 38.168 52.807 1.00 145.33 73 ILE A C 1
ATOM 383 O O . ILE A 1 73 ? 16.862 39.131 53.496 1.00 145.54 73 ILE A O 1
ATOM 388 N N . SER A 1 74 ? 15.988 37.041 53.292 1.00 164.74 74 SER A N 1
ATOM 389 C CA . SER A 1 74 ? 15.737 36.814 54.702 1.00 166.10 74 SER A CA 1
ATOM 390 C C . SER A 1 74 ? 17.012 36.604 55.494 1.00 163.00 74 SER A C 1
ATOM 391 O O . SER A 1 74 ? 17.961 35.995 55.005 1.00 156.98 74 SER A O 1
ATOM 394 N N . HIS A 1 75 ? 16.991 37.036 56.755 1.00 166.70 75 HIS A N 1
ATOM 395 C CA . HIS A 1 75 ? 18.118 36.818 57.673 1.00 168.57 75 HIS A CA 1
ATOM 396 C C . HIS A 1 75 ? 18.380 35.333 58.016 1.00 170.82 75 HIS A C 1
ATOM 397 O O . HIS A 1 75 ? 19.392 35.026 58.648 1.00 168.40 75 HIS A O 1
ATOM 404 N N . GLU A 1 76 ? 17.501 34.417 57.598 1.00 173.59 76 GLU A N 1
ATOM 405 C CA . GLU A 1 76 ? 17.774 32.988 57.778 1.00 174.06 76 GLU A CA 1
ATOM 406 C C . GLU A 1 76 ? 18.910 32.494 56.885 1.00 169.08 76 GLU A C 1
ATOM 407 O O . GLU A 1 76 ? 19.500 31.479 57.221 1.00 170.54 76 GLU A O 1
ATOM 409 N N . TYR A 1 77 ? 19.195 33.210 55.808 1.00 165.40 77 TYR A N 1
ATOM 410 C CA . TYR A 1 77 ? 20.304 32.919 54.911 1.00 161.44 77 TYR A CA 1
ATOM 411 C C . TYR A 1 77 ? 21.691 33.248 55.492 1.00 156.82 77 TYR A C 1
ATOM 412 O O . TYR A 1 77 ? 22.694 32.650 55.109 1.00 150.74 77 TYR A O 1
ATOM 421 N N . ALA A 1 78 ? 21.742 34.237 56.381 1.00 154.78 78 ALA A N 1
ATOM 422 C CA . ALA A 1 78 ? 23.013 34.796 56.888 1.00 148.01 78 ALA A CA 1
ATOM 423 C C . ALA A 1 78 ? 24.027 33.735 57.312 1.00 146.16 78 ALA A C 1
ATOM 424 O O . ALA A 1 78 ? 25.212 33.936 57.133 1.00 147.37 78 ALA A O 1
ATOM 426 N N . ASN A 1 79 ? 23.561 32.606 57.839 1.00 148.77 79 ASN A N 1
ATOM 427 C CA . ASN A 1 79 ? 24.445 31.472 58.184 1.00 146.73 79 ASN A CA 1
ATOM 428 C C . ASN A 1 79 ? 25.418 31.004 57.103 1.00 139.39 79 ASN A C 1
ATOM 429 O O . ASN A 1 79 ? 26.559 30.704 57.423 1.00 135.64 79 ASN A O 1
ATOM 434 N N . GLU A 1 80 ? 24.952 30.906 55.856 1.00 138.32 80 GLU A N 1
ATOM 435 C CA . GLU A 1 80 ? 25.774 30.414 54.741 1.00 137.57 80 GLU A CA 1
ATOM 436 C C . GLU A 1 80 ? 26.979 31.303 54.475 1.00 133.61 80 GLU A C 1
ATOM 437 O O . GLU A 1 80 ? 28.051 30.818 54.110 1.00 135.06 80 GLU A O 1
ATOM 443 N N . LEU A 1 81 ? 26.791 32.606 54.645 1.00 129.52 81 LEU A N 1
ATOM 444 C CA . LEU A 1 81 ? 27.871 33.575 54.488 1.00 125.98 81 LEU A CA 1
ATOM 445 C C . LEU A 1 81 ? 28.933 33.513 55.590 1.00 124.94 81 LEU A C 1
ATOM 446 O O . LEU A 1 81 ? 30.006 34.068 55.431 1.00 126.08 81 LEU A O 1
ATOM 451 N N . THR A 1 82 ? 28.626 32.851 56.692 1.00 127.28 82 THR A N 1
ATOM 452 C CA . THR A 1 82 ? 29.502 32.757 57.851 1.00 130.82 82 THR A CA 1
ATOM 453 C C . THR A 1 82 ? 30.352 31.488 57.851 1.00 130.41 82 THR A C 1
ATOM 454 O O . THR A 1 82 ? 31.383 31.451 58.516 1.00 130.12 82 THR A O 1
ATOM 458 N N . SER A 1 83 ? 29.909 30.445 57.140 1.00 130.80 83 SER A N 1
ATOM 459 C CA . SER A 1 83 ? 30.622 29.166 57.085 1.00 129.33 83 SER A CA 1
ATOM 460 C C . SER A 1 83 ? 31.921 29.317 56.349 1.00 127.45 83 SER A C 1
ATOM 461 O O . SER A 1 83 ? 31.978 29.981 55.319 1.00 124.84 83 SER A O 1
ATOM 464 N N . ILE A 1 84 ? 32.983 28.743 56.892 1.00 128.90 84 ILE A N 1
ATOM 465 C CA . ILE A 1 84 ? 34.244 28.822 56.204 1.00 125.36 84 ILE A CA 1
ATOM 466 C C . ILE A 1 84 ? 33.913 27.969 55.011 1.00 124.63 84 ILE A C 1
ATOM 467 O O . ILE A 1 84 ? 33.298 26.915 55.173 1.00 129.88 84 ILE A O 1
ATOM 472 N N . PRO A 1 85 ? 34.318 28.444 53.777 1.00 122.97 85 PRO A N 1
ATOM 473 C CA . PRO A 1 85 ? 33.934 27.595 52.652 1.00 124.77 85 PRO A CA 1
ATOM 474 C C . PRO A 1 85 ? 35.115 26.849 52.086 1.00 129.56 85 PRO A C 1
ATOM 475 O O . PRO A 1 85 ? 36.245 27.278 52.285 1.00 136.07 85 PRO A O 1
ATOM 479 N N . LEU A 1 86 ? 34.866 25.742 51.386 1.00 132.12 86 LEU A N 1
ATOM 480 C CA . LEU A 1 86 ? 35.943 24.980 50.766 1.00 130.13 86 LEU A CA 1
ATOM 481 C C . LEU A 1 86 ? 36.510 25.977 49.778 1.00 121.70 86 LEU A C 1
ATOM 482 O O . LEU A 1 86 ? 35.752 26.652 49.094 1.00 117.15 86 LEU A O 1
ATOM 487 N N . ARG A 1 87 ? 37.823 26.105 49.704 1.00 116.33 87 ARG A N 1
ATOM 488 C CA . ARG A 1 87 ? 38.357 27.127 48.823 1.00 114.92 87 ARG A CA 1
ATOM 489 C C . ARG A 1 87 ? 39.245 26.791 47.651 1.00 118.05 87 ARG A C 1
ATOM 490 O O . ARG A 1 87 ? 40.205 26.036 47.777 1.00 122.81 87 ARG A O 1
ATOM 498 N N . GLY A 1 88 ? 38.931 27.397 46.510 1.00 116.01 88 GLY A N 1
ATOM 499 C CA . GLY A 1 88 ? 39.805 27.276 45.348 1.00 113.44 88 GLY A CA 1
ATOM 500 C C . GLY A 1 88 ? 39.564 26.073 44.469 1.00 115.58 88 GLY A C 1
ATOM 501 O O . GLY A 1 88 ? 40.509 25.559 43.857 1.00 115.52 88 GLY A O 1
ATOM 502 N N . ASN A 1 89 ? 38.310 25.631 44.400 1.00 118.27 89 ASN A N 1
ATOM 503 C CA . ASN A 1 89 ? 37.986 24.312 43.864 1.00 118.96 89 ASN A CA 1
ATOM 504 C C . ASN A 1 89 ? 36.924 24.310 42.764 1.00 118.11 89 ASN A C 1
ATOM 505 O O . ASN A 1 89 ? 36.293 23.298 42.495 1.00 121.10 89 ASN A O 1
ATOM 510 N N . GLN A 1 90 ? 36.775 25.444 42.104 1.00 119.25 90 GLN A N 1
ATOM 511 C CA . GLN A 1 90 ? 35.832 25.609 41.012 1.00 124.80 90 GLN A CA 1
ATOM 512 C C . GLN A 1 90 ? 36.700 25.536 39.763 1.00 127.56 90 GLN A C 1
ATOM 513 O O . GLN A 1 90 ? 37.685 26.251 39.646 1.00 134.86 90 GLN A O 1
ATOM 519 N N . ASN A 1 91 ? 36.373 24.637 38.845 1.00 133.98 91 ASN A N 1
ATOM 520 C CA . ASN A 1 91 ? 37.230 24.370 37.678 1.00 136.05 91 ASN A CA 1
ATOM 521 C C . ASN A 1 91 ? 36.963 25.372 36.550 1.00 134.17 91 ASN A C 1
ATOM 522 O O . ASN A 1 91 ? 36.218 25.111 35.606 1.00 135.41 91 ASN A O 1
ATOM 527 N N . ILE A 1 92 ? 37.609 26.523 36.676 1.00 133.21 92 ILE A N 1
ATOM 528 C CA . ILE A 1 92 ? 37.354 27.695 35.853 1.00 134.22 92 ILE A CA 1
ATOM 529 C C . ILE A 1 92 ? 38.598 28.023 35.011 1.00 134.12 92 ILE A C 1
ATOM 530 O O . ILE A 1 92 ? 38.650 29.056 34.363 1.00 141.51 92 ILE A O 1
ATOM 535 N N . ILE A 1 93 ? 39.556 27.096 34.952 1.00 134.23 93 ILE A N 1
ATOM 536 C CA . ILE A 1 93 ? 40.857 27.314 34.285 1.00 131.54 93 ILE A CA 1
ATOM 537 C C . ILE A 1 93 ? 40.674 27.626 32.802 1.00 121.06 93 ILE A C 1
ATOM 538 O O . ILE A 1 93 ? 41.386 28.458 32.269 1.00 122.95 93 ILE A O 1
ATOM 543 N N . ASN A 1 94 ? 39.707 26.977 32.155 1.00 113.53 94 ASN A N 1
ATOM 544 C CA . ASN A 1 94 ? 39.449 27.178 30.725 1.00 105.94 94 ASN A CA 1
ATOM 545 C C . ASN A 1 94 ? 38.751 28.462 30.330 1.00 100.67 94 ASN A C 1
ATOM 546 O O . ASN A 1 94 ? 38.686 28.746 29.130 1.00 98.81 94 ASN A O 1
ATOM 551 N N . ASP A 1 95 ? 38.193 29.219 31.293 1.00 95.06 95 ASP A N 1
ATOM 552 C CA . ASP A 1 95 ? 37.507 30.462 30.947 1.00 89.97 95 ASP A CA 1
ATOM 553 C C . ASP A 1 95 ? 38.550 31.421 30.434 1.00 83.95 95 ASP A C 1
ATOM 554 O O . ASP A 1 95 ? 39.582 31.591 31.056 1.00 79.28 95 ASP A O 1
ATOM 559 N N . PRO A 1 96 ? 38.298 32.026 29.269 1.00 80.69 96 PRO A N 1
ATOM 560 C CA . PRO A 1 96 ? 39.365 32.804 28.678 1.00 77.52 96 PRO A CA 1
ATOM 561 C C . PRO A 1 96 ? 39.836 33.922 29.556 1.00 74.31 96 PRO A C 1
ATOM 562 O O . PRO A 1 96 ? 41.019 34.248 29.555 1.00 71.40 96 PRO A O 1
ATOM 566 N N . LEU A 1 97 ? 38.910 34.531 30.272 1.00 75.60 97 LEU A N 1
ATOM 567 C CA . LEU A 1 97 ? 39.245 35.664 31.126 1.00 75.64 97 LEU A CA 1
ATOM 568 C C . LEU A 1 97 ? 40.196 35.224 32.182 1.00 75.35 97 LEU A C 1
ATOM 569 O O . LEU A 1 97 ? 41.149 35.925 32.476 1.00 78.58 97 LEU A O 1
ATOM 574 N N . ILE A 1 98 ? 39.937 34.074 32.771 1.00 75.66 98 ILE A N 1
ATOM 575 C CA . ILE A 1 98 ? 40.797 33.605 33.843 1.00 76.22 98 ILE A CA 1
ATOM 576 C C . ILE A 1 98 ? 42.131 33.112 33.297 1.00 70.83 98 ILE A C 1
ATOM 577 O O . ILE A 1 98 ? 43.179 33.358 33.889 1.00 72.01 98 ILE A O 1
ATOM 582 N N . TYR A 1 99 ? 42.102 32.394 32.182 1.00 68.71 99 TYR A N 1
ATOM 583 C CA . TYR A 1 99 ? 43.340 31.870 31.586 1.00 66.61 99 TYR A CA 1
ATOM 584 C C . TYR A 1 99 ? 44.346 32.975 31.413 1.00 66.24 99 TYR A C 1
ATOM 585 O O . TYR A 1 99 ? 45.511 32.786 31.643 1.00 66.34 99 TYR A O 1
ATOM 594 N N . ARG A 1 100 ? 43.892 34.142 30.979 1.00 68.48 100 ARG A N 1
ATOM 595 C CA . ARG A 1 100 ? 44.825 35.223 30.717 1.00 68.66 100 ARG A CA 1
ATOM 596 C C . ARG A 1 100 ? 45.600 35.609 31.949 1.00 70.43 100 ARG A C 1
ATOM 597 O O . ARG A 1 100 ? 46.809 35.777 31.880 1.00 72.06 100 ARG A O 1
ATOM 605 N N . PHE A 1 101 ? 44.941 35.708 33.089 1.00 74.22 101 PHE A N 1
ATOM 606 C CA . PHE A 1 101 ? 45.721 35.947 34.325 1.00 75.74 101 PHE A CA 1
ATOM 607 C C . PHE A 1 101 ? 46.767 34.859 34.564 1.00 74.18 101 PHE A C 1
ATOM 608 O O . PHE A 1 101 ? 47.870 35.158 34.918 1.00 69.26 101 PHE A O 1
ATOM 616 N N . ASN A 1 102 ? 46.432 33.610 34.297 1.00 77.19 102 ASN A N 1
ATOM 617 C CA . ASN A 1 102 ? 47.407 32.536 34.447 1.00 80.75 102 ASN A CA 1
ATOM 618 C C . ASN A 1 102 ? 48.561 32.675 33.448 1.00 77.42 102 ASN A C 1
ATOM 619 O O . ASN A 1 102 ? 49.734 32.492 33.816 1.00 75.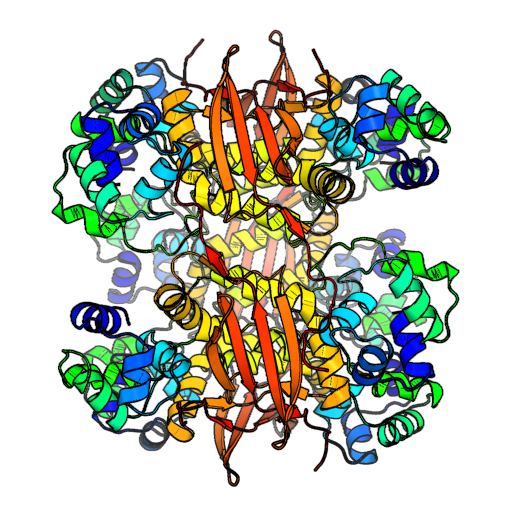64 102 ASN A O 1
ATOM 624 N N . GLU A 1 103 ? 48.249 33.083 32.219 1.00 75.19 103 GLU A N 1
ATOM 625 C CA . GLU A 1 103 ? 49.269 33.217 31.184 1.00 71.43 103 GLU A CA 1
ATOM 626 C C . GLU A 1 103 ? 50.217 34.325 31.569 1.00 72.25 103 GLU A C 1
ATOM 627 O O . GLU A 1 103 ? 51.425 34.255 31.376 1.00 69.40 103 GLU A O 1
ATOM 633 N N . LEU A 1 104 ? 49.637 35.357 32.131 1.00 74.75 104 LEU A N 1
ATOM 634 C CA . LEU A 1 104 ? 50.403 36.483 32.561 1.00 74.46 104 LEU A CA 1
ATOM 635 C C . LEU A 1 104 ? 51.493 36.096 33.536 1.00 70.97 104 LEU A C 1
ATOM 636 O O . LEU A 1 104 ? 52.592 36.560 33.387 1.00 71.18 104 LEU A O 1
ATOM 641 N N . PHE A 1 105 ? 51.217 35.228 34.497 1.00 68.51 105 PHE A N 1
ATOM 642 C CA . PHE A 1 105 ? 52.270 34.782 35.404 1.00 68.79 105 PHE A CA 1
ATOM 643 C C . PHE A 1 105 ? 53.168 33.697 34.833 1.00 69.15 105 PHE A C 1
ATOM 644 O O . PHE A 1 105 ? 54.236 33.438 35.371 1.00 71.57 105 PHE A O 1
ATOM 652 N N . LYS A 1 106 ? 52.743 33.037 33.767 1.00 69.00 106 LYS A N 1
ATOM 653 C CA . LYS A 1 106 ? 53.647 32.127 33.051 1.00 69.30 106 LYS A CA 1
ATOM 654 C C . LYS A 1 106 ? 54.717 32.958 32.365 1.00 71.82 106 LYS A C 1
ATOM 655 O O . LYS A 1 106 ? 55.872 32.575 32.328 1.00 75.83 106 LYS A O 1
ATOM 657 N N . VAL A 1 107 ? 54.328 34.103 31.811 1.00 73.66 107 VAL A N 1
ATOM 658 C CA . VAL A 1 107 ? 55.256 34.930 31.046 1.00 72.53 107 VAL A CA 1
ATOM 659 C C . VAL A 1 107 ? 56.133 35.793 31.963 1.00 77.27 107 VAL A C 1
ATOM 660 O O . VAL A 1 107 ? 57.332 35.865 31.756 1.00 77.94 107 VAL A O 1
ATOM 664 N N . TYR A 1 108 ? 55.532 36.493 32.931 1.00 79.21 108 TYR A N 1
ATOM 665 C CA . TYR A 1 108 ? 56.285 37.429 33.777 1.00 76.19 108 TYR A CA 1
ATOM 666 C C . TYR A 1 108 ? 56.696 36.846 35.131 1.00 78.53 108 TYR A C 1
ATOM 667 O O . TYR A 1 108 ? 57.260 37.551 35.969 1.00 85.67 108 TYR A O 1
ATOM 676 N N . GLY A 1 109 ? 56.379 35.581 35.386 1.00 76.34 109 GLY A N 1
ATOM 677 C CA . GLY A 1 109 ? 56.586 35.003 36.700 1.00 73.65 109 GLY A CA 1
ATOM 678 C C . GLY A 1 109 ? 58.013 35.116 37.146 1.00 75.33 109 GLY A C 1
ATOM 679 O O . GLY A 1 109 ? 58.277 35.626 38.220 1.00 80.46 109 GLY A O 1
ATOM 680 N N . SER A 1 110 ? 58.947 34.686 36.313 1.00 76.84 110 SER A N 1
ATOM 681 C CA . SER A 1 110 ? 60.352 34.718 36.708 1.00 79.26 110 SER A CA 1
ATOM 682 C C . SER A 1 110 ? 60.869 36.125 36.922 1.00 81.68 110 SER A C 1
ATOM 683 O O . SER A 1 110 ? 61.734 36.331 37.769 1.00 83.37 110 SER A O 1
ATOM 686 N N . SER A 1 111 ? 60.313 37.082 36.183 1.00 82.89 111 SER A N 1
ATOM 687 C CA . SER A 1 111 ? 60.659 38.482 36.359 1.00 82.58 111 SER A CA 1
ATOM 688 C C . SER A 1 111 ? 60.174 39.023 37.696 1.00 80.76 111 SER A C 1
ATOM 689 O O . SER A 1 111 ? 60.902 39.730 38.395 1.00 80.84 111 SER A O 1
ATOM 692 N N . LEU A 1 112 ? 58.934 38.720 38.027 1.00 79.35 112 LEU A N 1
ATOM 693 C CA . LEU A 1 112 ? 58.398 39.139 39.309 1.00 83.88 112 LEU A CA 1
ATOM 694 C C . LEU A 1 112 ? 59.182 38.517 40.462 1.00 83.32 112 LEU A C 1
ATOM 695 O O . LEU A 1 112 ? 59.398 39.132 41.498 1.00 82.48 112 LEU A O 1
ATOM 700 N N . ARG A 1 113 ? 59.579 37.278 40.266 1.00 84.03 113 ARG A N 1
ATOM 701 C CA . ARG A 1 113 ? 60.330 36.558 41.245 1.00 86.17 113 ARG A CA 1
ATOM 702 C C . ARG A 1 113 ? 61.647 37.269 41.497 1.00 83.17 113 ARG A C 1
ATOM 703 O O . ARG A 1 113 ? 62.016 37.534 42.649 1.00 88.92 113 ARG A O 1
ATOM 711 N N . GLY A 1 114 ? 62.338 37.600 40.422 1.00 76.53 114 GLY A N 1
ATOM 712 C CA . GLY A 1 114 ? 63.609 38.306 40.512 1.00 78.33 114 GLY A CA 1
ATOM 713 C C . GLY A 1 114 ? 63.539 39.700 41.119 1.00 78.74 114 GLY A C 1
ATOM 714 O O . GLY A 1 114 ? 64.372 40.059 41.955 1.00 78.79 114 GLY A O 1
ATOM 715 N N . ILE A 1 115 ? 62.530 40.469 40.717 1.00 77.38 115 ILE A N 1
ATOM 716 C CA . ILE A 1 115 ? 62.344 41.786 41.25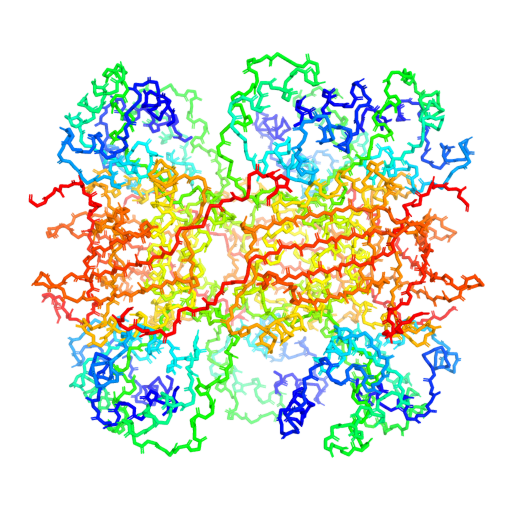9 1.00 78.58 115 ILE A CA 1
ATOM 717 C C . ILE A 1 115 ? 62.033 41.714 42.748 1.00 79.84 115 ILE A C 1
ATOM 718 O O . ILE A 1 115 ? 62.592 42.466 43.526 1.00 80.40 115 ILE A O 1
ATOM 723 N N . ILE A 1 116 ? 61.128 40.826 43.139 1.00 80.73 116 ILE A N 1
ATOM 724 C CA . ILE A 1 116 ? 60.738 40.733 44.536 1.00 82.18 116 ILE A CA 1
ATOM 725 C C . ILE A 1 116 ? 61.931 40.279 45.375 1.00 84.71 116 ILE A C 1
ATOM 726 O O . ILE A 1 116 ? 62.126 40.795 46.481 1.00 85.27 116 ILE A O 1
ATOM 731 N N . HIS A 1 117 ? 62.737 39.359 44.851 1.00 83.64 117 HIS A N 1
ATOM 732 C CA . HIS A 1 117 ? 63.912 38.935 45.599 1.00 87.28 117 HIS A CA 1
ATOM 733 C C . HIS A 1 117 ? 64.896 40.052 45.842 1.00 87.43 117 HIS A C 1
ATOM 734 O O . HIS A 1 117 ? 65.425 40.179 46.937 1.00 89.98 117 HIS A O 1
ATOM 741 N N . GLU A 1 118 ? 65.141 40.838 44.805 1.00 83.90 118 GLU A N 1
ATOM 742 C CA . GLU A 1 118 ? 66.071 41.936 44.884 1.00 83.72 118 GLU A CA 1
ATOM 743 C C . GLU A 1 118 ? 65.560 43.047 45.807 1.00 85.82 118 GLU A C 1
ATOM 744 O O . GLU A 1 118 ? 66.334 43.571 46.588 1.00 92.94 118 GLU A O 1
ATOM 750 N N . GLU A 1 119 ? 64.278 43.389 45.730 1.00 83.90 119 GLU A N 1
ATOM 751 C CA . GLU A 1 119 ? 63.725 44.521 46.454 1.00 86.54 119 GLU A CA 1
ATOM 752 C C . GLU A 1 119 ? 63.153 44.230 47.845 1.00 89.45 119 GLU A C 1
ATOM 753 O O . GLU A 1 119 ? 63.044 45.139 48.656 1.00 94.92 119 GLU A O 1
ATOM 759 N N . PHE A 1 120 ? 62.783 42.992 48.125 1.00 91.21 120 PHE A N 1
ATOM 760 C CA . PHE A 1 120 ? 62.317 42.591 49.463 1.00 94.10 120 PHE A CA 1
ATOM 761 C C . PHE A 1 120 ? 63.193 41.560 50.163 1.00 97.35 120 PHE A C 1
ATOM 762 O O . PHE A 1 120 ? 63.221 41.508 51.385 1.00 102.96 120 PHE A O 1
ATOM 770 N N . GLY A 1 121 ? 63.813 40.670 49.401 1.00 100.03 121 GLY A N 1
ATOM 771 C CA . GLY A 1 121 ? 64.620 39.597 49.958 1.00 100.44 121 GLY A CA 1
ATOM 772 C C . GLY A 1 121 ? 64.012 38.256 49.640 1.00 100.26 121 GLY A C 1
ATOM 773 O O . GLY A 1 121 ? 63.078 38.136 48.841 1.00 100.99 121 GLY A O 1
ATOM 774 N N . ASP A 1 122 ? 64.526 37.240 50.304 1.00 100.49 122 ASP A N 1
ATOM 775 C CA . ASP A 1 122 ? 64.079 35.893 50.079 1.00 99.14 122 ASP A CA 1
ATOM 776 C C . ASP A 1 122 ? 62.785 35.654 50.825 1.00 96.49 122 ASP A C 1
ATOM 777 O O . ASP A 1 122 ? 62.770 35.382 52.030 1.00 99.43 122 ASP A O 1
ATOM 782 N N . GLY A 1 123 ? 61.688 35.728 50.089 1.00 93.49 123 GLY A N 1
ATOM 783 C CA . GLY A 1 123 ? 60.386 35.411 50.653 1.00 91.23 123 GLY A CA 1
ATOM 784 C C . GLY A 1 123 ? 59.344 35.259 49.580 1.00 84.99 123 GLY A C 1
ATOM 785 O O . GLY A 1 123 ? 59.662 34.919 48.442 1.00 80.55 123 GLY A O 1
ATOM 786 N N . ILE A 1 124 ? 58.108 35.529 49.976 1.00 84.16 124 ILE A N 1
ATOM 787 C CA . ILE A 1 124 ? 56.967 35.498 49.101 1.00 85.27 124 ILE A CA 1
ATOM 788 C C . ILE A 1 124 ? 55.969 36.585 49.420 1.00 85.25 124 ILE A C 1
ATOM 789 O O . ILE A 1 124 ? 56.046 37.207 50.460 1.00 85.72 124 ILE A O 1
ATOM 794 N N . MET A 1 125 ? 55.035 36.791 48.507 1.00 85.54 125 MET A N 1
ATOM 795 C CA . MET A 1 125 ? 53.932 37.669 48.738 1.00 87.34 125 MET A CA 1
ATOM 796 C C . MET A 1 125 ? 52.763 36.787 49.076 1.00 89.23 125 MET A C 1
ATOM 797 O O . MET A 1 125 ? 52.401 35.926 48.279 1.00 94.96 125 MET A O 1
ATOM 802 N N . SER A 1 126 ? 52.139 37.047 50.216 1.00 89.16 126 SER A N 1
ATOM 803 C CA . SER A 1 126 ? 51.037 36.256 50.720 1.00 90.22 126 SER A CA 1
ATOM 804 C C . SER A 1 126 ? 49.774 36.421 49.878 1.00 91.82 126 SER A C 1
ATOM 805 O O . SER A 1 126 ? 49.495 37.503 49.388 1.00 88.95 126 SER A O 1
ATOM 808 N N . ALA A 1 127 ? 49.040 35.314 49.702 1.00 94.05 127 ALA A N 1
ATOM 809 C CA . ALA A 1 127 ? 47.712 35.314 49.067 1.00 96.72 127 ALA A CA 1
ATOM 810 C C . ALA A 1 127 ? 46.589 35.352 50.108 1.00 99.64 127 ALA A C 1
ATOM 811 O O . ALA A 1 127 ? 45.402 35.370 49.773 1.00 107.04 127 ALA A O 1
ATOM 813 N N . ILE A 1 128 ? 46.976 35.355 51.374 1.00 99.99 128 ILE A N 1
ATOM 814 C CA . ILE A 1 128 ? 46.048 35.269 52.481 1.00 98.73 128 ILE A CA 1
ATOM 815 C C . ILE A 1 128 ? 45.793 36.667 53.005 1.00 97.24 128 ILE A C 1
ATOM 816 O O . ILE A 1 128 ? 44.646 37.096 53.063 1.00 97.14 128 ILE A O 1
ATOM 821 N N . ASP A 1 129 ? 46.859 37.369 53.385 1.00 97.47 129 ASP A N 1
ATOM 822 C CA . ASP A 1 129 ? 46.770 38.776 53.768 1.00 99.07 129 ASP A CA 1
ATOM 823 C C . ASP A 1 129 ? 46.970 39.599 52.500 1.00 97.98 129 ASP A C 1
ATOM 824 O O . ASP A 1 129 ? 48.098 39.979 52.170 1.00 100.14 129 ASP A O 1
ATOM 829 N N . CYS A 1 130 ? 45.878 39.836 51.772 1.00 96.12 130 CYS A N 1
ATOM 830 C CA . CYS A 1 130 ? 45.959 40.332 50.409 1.00 93.92 130 CYS A CA 1
ATOM 831 C C . CYS A 1 130 ? 44.722 41.108 50.015 1.00 92.01 130 CYS A C 1
ATOM 832 O O . CYS A 1 130 ? 43.623 40.612 50.186 1.00 92.49 130 CYS A O 1
ATOM 835 N N . LYS A 1 131 ? 44.895 42.328 49.512 1.00 94.31 131 LYS A N 1
ATOM 836 C CA . LYS A 1 131 ? 43.770 43.193 49.093 1.00 97.61 131 LYS A CA 1
ATOM 837 C C . LYS A 1 131 ? 43.782 43.392 47.605 1.00 92.31 131 LYS A C 1
ATOM 838 O O . LYS A 1 131 ? 44.637 44.110 47.099 1.00 92.34 131 LYS A O 1
ATOM 844 N N . ILE A 1 132 ? 42.822 42.790 46.916 1.00 86.65 132 ILE A N 1
ATOM 845 C CA . ILE A 1 132 ? 42.665 43.019 45.497 1.00 84.73 132 ILE A CA 1
ATOM 846 C C . ILE A 1 132 ? 41.771 44.213 45.313 1.00 84.49 132 ILE A C 1
ATOM 847 O O . ILE A 1 132 ? 40.905 44.487 46.110 1.00 85.62 132 ILE A O 1
ATOM 852 N N . ASP A 1 133 ? 42.001 44.918 44.238 1.00 88.34 133 ASP A N 1
ATOM 853 C CA . ASP A 1 133 ? 41.173 46.017 43.835 1.00 95.65 133 ASP A CA 1
ATOM 854 C C . ASP A 1 133 ? 41.106 45.986 42.309 1.00 95.13 133 ASP A C 1
ATOM 855 O O . ASP A 1 133 ? 42.118 45.700 41.669 1.00 95.69 133 ASP A O 1
ATOM 860 N N . VAL A 1 134 ? 39.958 46.285 41.708 1.00 91.39 134 VAL A N 1
ATOM 861 C CA . VAL A 1 134 ? 39.865 46.255 40.236 1.00 87.14 134 VAL A CA 1
ATOM 862 C C . VAL A 1 134 ? 38.986 47.374 39.744 1.00 90.72 134 VAL A C 1
ATOM 863 O O . VAL A 1 134 ? 37.974 47.669 40.340 1.00 93.37 134 VAL A O 1
ATOM 867 N N . THR A 1 135 ? 39.403 48.010 38.658 1.00 93.52 135 THR A N 1
ATOM 868 C CA . THR A 1 135 ? 38.959 49.367 38.317 1.00 97.27 135 THR A CA 1
ATOM 869 C C . THR A 1 135 ? 39.002 49.569 36.821 1.00 95.93 135 THR A C 1
ATOM 870 O O . THR A 1 135 ? 39.937 49.133 36.170 1.00 96.27 135 THR A O 1
ATOM 874 N N . LYS A 1 136 ? 38.008 50.268 36.297 1.00 101.01 136 LYS A N 1
ATOM 875 C CA . LYS A 1 136 ? 38.041 50.810 34.948 1.00 102.75 136 LYS A CA 1
ATOM 876 C C . LYS A 1 136 ? 38.562 52.213 35.075 1.00 106.61 136 LYS A C 1
ATOM 877 O O . LYS A 1 136 ? 37.994 53.010 35.788 1.00 111.97 136 LYS A O 1
ATOM 883 N N . ASN A 1 137 ? 39.655 52.492 34.390 1.00 112.38 137 ASN A N 1
ATOM 884 C CA . ASN A 1 137 ? 40.243 53.810 34.393 1.00 119.25 137 ASN A CA 1
ATOM 885 C C . ASN A 1 137 ? 39.817 54.497 33.110 1.00 124.59 137 ASN A C 1
ATOM 886 O O . ASN A 1 137 ? 39.194 53.881 32.251 1.00 120.12 137 ASN A O 1
ATOM 891 N N . GLU A 1 138 ? 40.166 55.765 32.957 1.00 131.93 138 GLU A N 1
ATOM 892 C CA . GLU A 1 138 ? 39.834 56.470 31.734 1.00 131.30 138 GLU A CA 1
ATOM 893 C C . GLU A 1 138 ? 40.614 55.717 30.670 1.00 131.29 138 GLU A C 1
ATOM 894 O O . GLU A 1 138 ? 41.647 55.129 30.973 1.00 129.04 138 GLU A O 1
ATOM 896 N N . GLN A 1 139 ? 40.094 55.696 29.453 1.00 130.65 139 GLN A N 1
ATOM 897 C CA . GLN A 1 139 ? 40.705 54.964 28.348 1.00 126.65 139 GLN A CA 1
ATOM 898 C C . GLN A 1 139 ? 40.257 53.509 28.396 1.00 121.77 139 GLN A C 1
ATOM 899 O O . GLN A 1 139 ? 40.701 52.684 27.602 1.00 114.40 139 GLN A O 1
ATOM 901 N N . SER A 1 140 ? 39.361 53.207 29.329 1.00 119.66 140 SER A N 1
ATOM 902 C CA . SER A 1 140 ? 38.798 51.870 29.460 1.00 116.50 140 SER A CA 1
ATOM 903 C C . SER A 1 140 ? 39.778 50.706 29.580 1.00 106.22 140 SER A C 1
ATOM 904 O O . SER A 1 140 ? 39.656 49.717 28.868 1.00 104.22 140 SER A O 1
ATOM 907 N N . ARG A 1 141 ? 40.755 50.824 30.466 1.00 95.85 141 ARG A N 1
ATOM 908 C CA . ARG A 1 141 ? 41.708 49.757 30.662 1.00 88.61 141 ARG A CA 1
ATOM 909 C C . ARG A 1 141 ? 41.385 49.125 31.987 1.00 84.21 141 ARG A C 1
ATOM 910 O O . ARG A 1 141 ? 40.912 49.799 32.910 1.00 85.70 141 ARG A O 1
ATOM 918 N N . VAL A 1 142 ? 41.651 47.833 32.096 1.00 79.73 142 VAL A N 1
ATOM 919 C CA . VAL A 1 142 ? 41.363 47.099 33.319 1.00 78.21 142 VAL A CA 1
ATOM 920 C C . VAL A 1 142 ? 42.553 47.289 34.211 1.00 76.09 142 VAL A C 1
ATOM 921 O O . VAL A 1 142 ? 43.661 46.985 33.827 1.00 74.14 142 VAL A O 1
ATOM 925 N N . ILE A 1 143 ? 42.326 47.776 35.408 1.00 75.72 143 ILE A N 1
ATOM 926 C CA . ILE A 1 143 ? 43.410 48.033 36.317 1.00 77.47 143 ILE A CA 1
ATOM 927 C C . ILE A 1 143 ? 43.197 47.228 37.555 1.00 77.37 143 ILE A C 1
ATOM 928 O O . ILE A 1 143 ? 42.302 47.510 38.333 1.00 82.33 143 ILE A O 1
ATOM 933 N N . LEU A 1 144 ? 44.096 46.281 37.748 1.00 77.77 144 LEU A N 1
ATOM 934 C CA . LEU A 1 144 ? 44.015 45.298 38.790 1.00 78.20 144 LEU A CA 1
ATOM 935 C C . LEU A 1 144 ? 45.163 45.527 39.746 1.00 76.78 144 LEU A C 1
ATOM 936 O O . LEU A 1 144 ? 46.305 45.510 39.341 1.00 77.71 144 LEU A O 1
ATOM 941 N N . ARG A 1 145 ? 44.841 45.844 40.987 1.00 77.88 145 ARG A N 1
ATOM 942 C CA . ARG A 1 145 ? 45.878 46.120 41.950 1.00 80.77 145 ARG A CA 1
ATOM 943 C C . ARG A 1 145 ? 45.838 45.097 43.042 1.00 81.38 145 ARG A C 1
ATOM 944 O O . ARG A 1 145 ? 44.814 44.860 43.665 1.00 81.63 145 ARG A O 1
ATOM 952 N N . ILE A 1 146 ? 46.985 44.500 43.277 1.00 82.89 146 ILE A N 1
ATOM 953 C CA . ILE A 1 146 ? 47.098 43.484 44.313 1.00 84.01 146 ILE A CA 1
ATOM 954 C C . ILE A 1 146 ? 48.067 43.997 45.404 1.00 86.33 146 ILE A C 1
ATOM 955 O O . ILE A 1 146 ? 49.167 44.398 45.094 1.00 84.91 146 ILE A O 1
ATOM 960 N N . ASP A 1 147 ? 47.662 43.925 46.668 1.00 88.08 147 ASP A N 1
ATOM 961 C CA . ASP A 1 147 ? 48.423 44.482 47.785 1.00 89.83 147 ASP A CA 1
ATOM 962 C C . ASP A 1 147 ? 48.587 43.399 48.852 1.00 88.85 147 ASP A C 1
ATOM 963 O O . ASP A 1 147 ? 47.688 43.174 49.668 1.00 86.91 147 ASP A O 1
ATOM 968 N N . GLY A 1 148 ? 49.767 42.784 48.888 1.00 87.84 148 GLY A N 1
ATOM 969 C CA . GLY A 1 148 ? 50.005 41.611 49.744 1.00 88.66 148 GLY A CA 1
ATOM 970 C C . GLY A 1 148 ? 51.144 41.770 50.731 1.00 87.85 148 GLY A C 1
ATOM 971 O O . GLY A 1 148 ? 52.038 42.582 50.508 1.00 89.32 148 GLY A O 1
ATOM 972 N N . LYS A 1 149 ? 51.095 41.023 51.838 1.00 86.98 149 LYS A N 1
ATOM 973 C CA . LYS A 1 149 ? 52.178 41.053 52.853 1.00 87.48 149 LYS A CA 1
ATOM 974 C C . LYS A 1 149 ? 53.334 40.254 52.300 1.00 85.51 149 LYS A C 1
ATOM 975 O O . LYS A 1 149 ? 53.135 39.217 51.681 1.00 83.43 149 LYS A O 1
ATOM 977 N N . PHE A 1 150 ? 54.534 40.789 52.481 1.00 88.27 150 PHE A N 1
ATOM 978 C CA . PHE A 1 150 ? 55.750 40.075 52.191 1.00 88.19 150 PHE A CA 1
ATOM 979 C C . PHE A 1 150 ? 56.101 39.259 53.419 1.00 92.32 150 PHE A C 1
ATOM 980 O O . PHE A 1 150 ? 56.180 39.815 54.506 1.00 99.39 150 PHE A O 1
ATOM 988 N N . LEU A 1 151 ? 56.300 37.951 53.248 1.00 92.61 151 LEU A N 1
ATOM 989 C CA . LEU A 1 151 ? 56.734 37.077 54.339 1.00 93.31 151 LEU A CA 1
ATOM 990 C C . LEU A 1 151 ? 58.094 36.539 54.032 1.00 87.46 151 LEU A C 1
ATOM 991 O O . LEU A 1 151 ? 58.255 35.833 53.052 1.00 78.43 151 LEU A O 1
ATOM 996 N N . PRO A 1 152 ? 59.080 36.857 54.874 1.00 86.53 152 PRO A N 1
ATOM 997 C CA . PRO A 1 152 ? 60.395 36.324 54.569 1.00 86.59 152 PRO A CA 1
ATOM 998 C C . PRO A 1 152 ? 60.505 34.883 55.049 1.00 88.54 152 PRO A C 1
ATOM 999 O O . PRO A 1 152 ? 59.869 34.513 56.022 1.00 84.04 152 PRO A O 1
ATOM 1003 N N . TYR A 1 153 ? 61.310 34.090 54.347 1.00 93.23 153 TYR A N 1
ATOM 1004 C CA . TYR A 1 153 ? 61.626 32.733 54.782 1.00 100.77 153 TYR A CA 1
ATOM 1005 C C . TYR A 1 153 ? 62.388 32.709 56.104 1.00 104.59 153 TYR A C 1
ATOM 1006 O O . TYR A 1 153 ? 63.197 33.580 56.359 1.00 103.38 153 TYR A O 1
ATOM 1015 N N . TYR A 1 154 ? 62.108 31.681 56.907 1.00 108.61 154 TYR A N 1
ATOM 1016 C CA . TYR A 1 154 ? 62.823 31.409 58.130 1.00 114.74 154 TYR A CA 1
ATOM 1017 C C . TYR A 1 154 ? 64.298 31.194 57.800 1.00 118.08 154 TYR A C 1
ATOM 1018 O O . TYR A 1 154 ? 64.640 30.552 56.820 1.00 117.73 154 TYR A O 1
ATOM 1027 N N . LYS A 1 155 ? 65.166 31.782 58.607 1.00 128.85 155 LYS A N 1
ATOM 1028 C CA . LYS A 1 155 ? 66.602 31.846 58.301 1.00 137.39 155 LYS A CA 1
ATOM 1029 C C . LYS A 1 155 ? 67.518 31.081 59.284 1.00 140.49 155 LYS A C 1
ATOM 1030 O O . LYS A 1 155 ? 68.731 31.271 59.253 1.00 146.02 155 LYS A O 1
ATOM 1036 N N . GLY A 1 156 ? 66.958 30.236 60.152 1.00 136.51 156 GLY A N 1
ATOM 1037 C CA . GLY A 1 156 ? 67.765 29.380 61.032 1.00 132.63 156 GLY A CA 1
ATOM 1038 C C . GLY A 1 156 ? 67.768 29.789 62.482 1.00 128.47 156 GLY A C 1
ATOM 1039 O O . GLY A 1 156 ? 67.897 28.926 63.329 1.00 121.34 156 GLY A O 1
ATOM 1040 N N . ASN B 1 22 ? 20.329 23.540 23.283 1.00 114.93 22 ASN B N 1
ATOM 1041 C CA . ASN B 1 22 ? 19.653 22.206 23.044 1.00 116.37 22 ASN B CA 1
ATOM 1042 C C . ASN B 1 22 ? 18.120 22.240 23.023 1.00 118.77 22 ASN B C 1
ATOM 1043 O O . ASN B 1 22 ? 17.514 21.524 22.243 1.00 118.82 22 ASN B O 1
ATOM 1048 N N . GLN B 1 23 ? 17.488 23.027 23.897 1.00 121.31 23 GLN B N 1
ATOM 1049 C CA . GLN B 1 23 ? 16.070 23.398 23.698 1.00 124.24 23 GLN B CA 1
ATOM 1050 C C . GLN B 1 23 ? 15.927 24.246 22.403 1.00 121.18 23 GLN B C 1
ATOM 1051 O O . GLN B 1 23 ? 14.919 24.166 21.693 1.00 120.82 23 GLN B O 1
ATOM 1057 N N . PHE B 1 24 ? 16.968 25.020 22.090 1.00 117.83 24 PHE B N 1
ATOM 1058 C CA . PHE B 1 24 ? 17.025 25.834 20.874 1.00 113.49 24 PHE B CA 1
ATOM 1059 C C . PHE B 1 24 ? 17.323 24.991 19.645 1.00 112.76 24 PHE B C 1
ATOM 1060 O O . PHE B 1 24 ? 16.663 25.135 18.618 1.00 113.50 24 PHE B O 1
ATOM 1068 N N . ILE B 1 25 ? 18.319 24.115 19.745 1.00 113.11 25 ILE B N 1
ATOM 1069 C CA . ILE B 1 25 ? 18.588 23.169 18.661 1.00 114.53 25 ILE B CA 1
ATOM 1070 C C . ILE B 1 25 ? 17.354 22.301 18.331 1.00 114.46 25 ILE B C 1
ATOM 1071 O O . ILE B 1 25 ? 17.036 22.132 17.159 1.00 112.43 25 ILE B O 1
ATOM 1076 N N . LYS B 1 26 ? 16.680 21.736 19.343 1.00 116.65 26 LYS B N 1
ATOM 1077 C CA . LYS B 1 26 ? 15.475 20.885 19.098 1.00 114.64 26 LYS B CA 1
ATOM 1078 C C . LYS B 1 26 ? 14.415 21.681 18.343 1.00 112.22 26 LYS B C 1
ATOM 1079 O O . LYS B 1 26 ? 13.820 21.164 17.401 1.00 108.86 26 LYS B O 1
ATOM 1081 N N . ALA B 1 27 ? 14.231 22.941 18.749 1.00 113.45 27 ALA B N 1
ATOM 1082 C CA . ALA B 1 27 ? 13.286 23.865 18.105 1.00 114.84 27 ALA B CA 1
ATOM 1083 C C . ALA B 1 27 ? 13.647 24.138 16.655 1.00 113.46 27 ALA B C 1
ATOM 1084 O O . ALA B 1 27 ? 12.785 24.163 15.780 1.00 113.29 27 ALA B O 1
ATOM 1085 N N . LYS B 1 28 ? 14.934 24.308 16.398 1.00 110.92 28 LYS B N 1
ATOM 1086 C CA . LYS B 1 28 ? 15.420 24.493 15.036 1.00 112.88 28 LYS B CA 1
ATOM 1087 C C . LYS B 1 28 ? 15.162 23.296 14.115 1.00 112.65 28 LYS B C 1
ATOM 1088 O O . LYS B 1 28 ? 14.832 23.494 12.945 1.00 110.54 28 LYS B O 1
ATOM 1094 N N . GLU B 1 29 ? 15.405 22.083 14.621 1.00 115.18 29 GLU B N 1
ATOM 1095 C CA . GLU B 1 29 ? 15.249 20.846 13.828 1.00 118.53 29 GLU B CA 1
ATOM 1096 C C . GLU B 1 29 ? 13.783 20.646 13.433 1.00 115.53 29 GLU B C 1
ATOM 1097 O O . GLU B 1 29 ? 13.510 20.357 12.267 1.00 115.49 29 GLU B O 1
ATOM 1103 N N . SER B 1 30 ? 12.864 20.885 14.370 1.00 113.57 30 SER B N 1
ATOM 1104 C CA . SER B 1 30 ? 11.401 20.908 14.094 1.00 117.39 30 SER B CA 1
ATOM 1105 C C . SER B 1 30 ? 10.970 21.738 12.896 1.00 113.27 30 SER B C 1
ATOM 1106 O O . SER B 1 30 ? 10.204 21.280 12.059 1.00 109.93 30 SER B O 1
ATOM 1109 N N . LYS B 1 31 ? 11.463 22.969 12.848 1.00 112.46 31 LYS B N 1
ATOM 1110 C CA . LYS B 1 31 ? 11.144 23.916 11.765 1.00 113.95 31 LYS B CA 1
ATOM 1111 C C . LYS B 1 31 ? 11.849 23.607 10.428 1.00 112.65 31 LYS B C 1
ATOM 1112 O O . LYS B 1 31 ? 11.467 24.170 9.401 1.00 115.27 31 LYS B O 1
ATOM 1115 N N . GLY B 1 32 ? 12.859 22.735 10.438 1.00 109.42 32 GLY B N 1
ATOM 1116 C CA . GLY B 1 32 ? 13.629 22.426 9.234 1.00 109.58 32 GLY B CA 1
ATOM 1117 C C . GLY B 1 32 ? 14.531 23.576 8.805 1.00 110.03 32 GLY B C 1
ATOM 1118 O O . GLY B 1 32 ? 14.881 23.689 7.629 1.00 112.91 32 GLY B O 1
ATOM 1119 N N . LEU B 1 33 ? 14.948 24.396 9.770 1.00 107.99 33 LEU B N 1
ATOM 1120 C CA . LEU B 1 33 ? 15.883 25.501 9.536 1.00 105.21 33 LEU B CA 1
ATOM 1121 C C . LEU B 1 33 ? 17.369 25.073 9.558 1.00 100.80 33 LEU B C 1
ATOM 1122 O O . LEU B 1 33 ? 17.789 24.298 10.409 1.00 96.49 33 LEU B O 1
ATOM 1127 N N . THR B 1 34 ? 18.158 25.578 8.615 1.00 97.99 34 THR B N 1
ATOM 1128 C CA . THR B 1 34 ? 19.603 25.384 8.650 1.00 93.16 34 THR B CA 1
ATOM 1129 C C . THR B 1 34 ? 20.225 26.555 9.406 1.00 94.07 34 THR B C 1
ATOM 1130 O O . THR B 1 34 ? 19.615 27.637 9.476 1.00 101.98 34 THR B O 1
ATOM 1134 N N . TYR B 1 35 ? 21.430 26.363 9.944 1.00 88.59 35 TYR B N 1
ATOM 1135 C CA . TYR B 1 35 ? 22.181 27.444 10.570 1.00 85.94 35 TYR B CA 1
ATOM 1136 C C . TYR B 1 35 ? 22.408 28.584 9.574 1.00 88.90 35 TYR B C 1
ATOM 1137 O O . TYR B 1 35 ? 22.237 29.747 9.908 1.00 90.59 35 TYR B O 1
ATOM 1146 N N . GLN B 1 36 ? 22.754 28.246 8.334 1.00 95.58 36 GLN B N 1
ATOM 1147 C CA . GLN B 1 36 ? 22.823 29.223 7.221 1.00 103.03 36 GLN B CA 1
ATOM 1148 C C . GLN B 1 36 ? 21.564 30.109 7.114 1.00 104.43 36 GLN B C 1
ATOM 1149 O O . GLN B 1 36 ? 21.666 31.339 7.100 1.00 107.83 36 GLN B O 1
ATOM 1155 N N . GLN B 1 37 ? 20.401 29.472 7.010 1.00 100.61 37 GLN B N 1
ATOM 1156 C CA . GLN B 1 37 ? 19.140 30.189 6.890 1.00 101.82 37 GLN B CA 1
ATOM 1157 C C . GLN B 1 37 ? 18.916 31.138 8.050 1.00 104.05 37 GLN B C 1
ATOM 1158 O O . GLN B 1 37 ? 18.580 32.307 7.840 1.00 113.13 37 GLN B O 1
ATOM 1164 N N . MET B 1 38 ? 19.097 30.650 9.271 1.00 102.60 38 MET B N 1
ATOM 1165 C CA . MET B 1 38 ? 18.904 31.484 10.460 1.00 104.81 38 MET B CA 1
ATOM 1166 C C . MET B 1 38 ? 19.801 32.707 10.473 1.00 104.43 38 MET B C 1
ATOM 1167 O O . MET B 1 38 ? 19.362 33.799 10.821 1.00 111.84 38 MET B O 1
ATOM 1172 N N . ALA B 1 39 ? 21.040 32.515 10.074 1.00 100.19 39 ALA B N 1
ATOM 1173 C CA . ALA B 1 39 ? 21.997 33.594 10.016 1.00 103.96 39 ALA B CA 1
ATOM 1174 C C . ALA B 1 39 ? 21.593 34.652 9.011 1.00 109.57 39 ALA B C 1
ATOM 1175 O O . ALA B 1 39 ? 21.734 35.850 9.249 1.00 113.88 39 ALA B O 1
ATOM 1177 N N . GLN B 1 40 ? 21.105 34.218 7.862 1.00 116.58 40 GLN B N 1
ATOM 1178 C CA . GLN B 1 40 ? 20.738 35.165 6.811 1.00 124.13 40 GLN B CA 1
ATOM 1179 C C . GLN B 1 40 ? 19.485 35.946 7.160 1.00 123.66 40 GLN B C 1
ATOM 1180 O O . GLN B 1 40 ? 19.424 37.118 6.856 1.00 122.36 40 GLN B O 1
ATOM 1186 N N . LEU B 1 41 ? 18.521 35.290 7.813 1.00 122.61 41 LEU B N 1
ATOM 1187 C CA . LEU B 1 41 ? 17.311 35.945 8.292 1.00 121.85 41 LEU B CA 1
ATOM 1188 C C . LEU B 1 41 ? 17.638 37.026 9.317 1.00 120.77 41 LEU B C 1
ATOM 1189 O O . LEU B 1 41 ? 17.061 38.101 9.280 1.00 128.69 41 LEU B O 1
ATOM 1194 N N . LEU B 1 42 ? 18.574 36.741 10.212 1.00 115.09 42 LEU B N 1
ATOM 1195 C CA . LEU B 1 42 ? 18.941 37.647 11.307 1.00 111.80 42 LEU B CA 1
ATOM 1196 C C . LEU B 1 42 ? 20.072 38.617 10.986 1.00 107.82 42 LEU B C 1
ATOM 1197 O O . LEU B 1 42 ? 20.368 39.475 11.815 1.00 111.12 42 LEU B O 1
ATOM 1202 N N . SER B 1 43 ? 20.689 38.494 9.810 1.00 102.79 43 SER B N 1
ATOM 1203 C CA . SER B 1 43 ? 21.823 39.342 9.401 1.00 102.70 43 SER B CA 1
ATOM 1204 C C . SER B 1 43 ? 23.012 39.303 10.383 1.00 99.17 43 SER B C 1
ATOM 1205 O O . SER B 1 43 ? 23.528 40.347 10.795 1.00 98.49 43 SER B O 1
ATOM 1208 N N . VAL B 1 44 ? 23.444 38.088 10.730 1.00 95.25 44 VAL B N 1
ATOM 1209 C CA . VAL B 1 44 ? 24.599 37.859 11.625 1.00 89.90 44 VAL B CA 1
ATOM 1210 C C . VAL B 1 44 ? 25.496 36.745 11.104 1.00 85.03 44 VAL B C 1
ATOM 1211 O O . VAL B 1 44 ? 25.100 35.961 10.241 1.00 83.07 44 VAL B O 1
ATOM 1215 N N . ASN B 1 45 ? 26.707 36.693 11.638 1.00 82.87 45 ASN B N 1
ATOM 1216 C CA . ASN B 1 45 ? 27.699 35.677 11.278 1.00 81.34 45 ASN B CA 1
ATOM 1217 C C . ASN B 1 45 ? 27.191 34.293 11.634 1.00 78.89 45 ASN B C 1
ATOM 1218 O O . ASN B 1 45 ? 26.748 34.070 12.756 1.00 77.97 45 ASN B O 1
ATOM 1223 N N . LYS B 1 46 ? 27.233 33.371 10.675 1.00 78.05 46 LYS B N 1
ATOM 1224 C CA . LYS B 1 46 ? 26.677 32.012 10.858 1.00 76.31 46 LYS B CA 1
ATOM 1225 C C . LYS B 1 46 ? 27.283 31.243 12.021 1.00 74.02 46 LYS B C 1
ATOM 1226 O O . LYS B 1 46 ? 26.558 30.677 12.836 1.00 73.07 46 LYS B O 1
ATOM 1232 N N . VAL B 1 47 ? 28.614 31.230 12.093 1.00 73.43 47 VAL B N 1
ATOM 1233 C CA . VAL B 1 47 ? 29.341 30.490 13.150 1.00 69.49 47 VAL B CA 1
ATOM 1234 C C . VAL B 1 47 ? 29.116 31.091 14.528 1.00 69.77 47 VAL B C 1
ATOM 1235 O O . VAL B 1 47 ? 28.894 30.355 15.483 1.00 74.83 47 VAL B O 1
ATOM 1239 N N . TRP B 1 48 ? 29.118 32.414 14.633 1.00 68.07 48 TRP B N 1
ATOM 1240 C CA . TRP B 1 48 ? 28.848 33.059 15.910 1.00 68.39 48 TRP B CA 1
ATOM 1241 C C . TRP B 1 48 ? 27.461 32.721 16.422 1.00 72.44 48 TRP B C 1
ATOM 1242 O O . TRP B 1 48 ? 27.279 32.365 17.586 1.00 73.96 48 TRP B O 1
ATOM 1253 N N . LEU B 1 49 ? 26.454 32.887 15.560 1.00 74.90 49 LEU B N 1
ATOM 1254 C CA . LEU B 1 49 ? 25.054 32.570 15.923 1.00 75.25 49 LEU B CA 1
ATOM 1255 C C . LEU B 1 49 ? 24.944 31.130 16.394 1.00 72.35 49 LEU B C 1
ATOM 1256 O O . LEU B 1 49 ? 24.340 30.856 17.429 1.00 69.81 49 LEU B O 1
ATOM 1261 N N . THR B 1 50 ? 25.554 30.223 15.636 1.00 69.86 50 THR B N 1
ATOM 1262 C CA . THR B 1 50 ? 25.560 28.837 16.015 1.00 71.20 50 THR B CA 1
ATOM 1263 C C . THR B 1 50 ? 26.124 28.704 17.424 1.00 72.30 50 THR B C 1
ATOM 1264 O O . THR B 1 50 ? 25.518 28.023 18.266 1.00 72.77 50 THR B O 1
ATOM 1268 N N . SER B 1 51 ? 27.236 29.383 17.714 1.00 71.46 51 SER B N 1
ATOM 1269 C CA . SER B 1 51 ? 27.801 29.334 19.064 1.00 74.20 51 SER B CA 1
ATOM 1270 C C . SER B 1 51 ? 26.914 29.922 20.171 1.00 77.25 51 SER B C 1
ATOM 1271 O O . SER B 1 51 ? 26.964 29.460 21.308 1.00 82.19 51 SER B O 1
ATOM 1274 N N . VAL B 1 52 ? 26.074 30.898 19.845 1.00 77.96 52 VAL B N 1
ATOM 1275 C CA . VAL B 1 52 ? 25.086 31.416 20.809 1.00 76.15 52 VAL B CA 1
ATOM 1276 C C . VAL B 1 52 ? 24.084 30.353 21.145 1.00 74.76 52 VAL B C 1
ATOM 1277 O O . VAL B 1 52 ? 23.762 30.136 22.307 1.00 74.37 52 VAL B O 1
ATOM 1281 N N . LEU B 1 53 ? 23.560 29.700 20.116 1.00 73.87 53 LEU B N 1
ATOM 1282 C CA . LEU B 1 53 ? 22.588 28.616 20.327 1.00 74.91 53 LEU B CA 1
ATOM 1283 C C . LEU B 1 53 ? 23.195 27.456 21.116 1.00 75.74 53 LEU B C 1
ATOM 1284 O O . LEU B 1 53 ? 22.523 26.837 21.899 1.00 74.78 53 LEU B O 1
ATOM 1289 N N . HIS B 1 54 ? 24.486 27.221 20.944 1.00 76.87 54 HIS B N 1
ATOM 1290 C CA . HIS B 1 54 ? 25.159 26.167 21.687 1.00 79.43 54 HIS B CA 1
ATOM 1291 C C . HIS B 1 54 ? 25.558 26.573 23.106 1.00 80.97 54 HIS B C 1
ATOM 1292 O O . HIS B 1 54 ? 25.942 25.726 23.902 1.00 82.28 54 HIS B O 1
ATOM 1299 N N . GLY B 1 55 ? 25.471 27.861 23.420 1.00 81.79 55 GLY B N 1
ATOM 1300 C CA . GLY B 1 55 ? 25.825 28.360 24.759 1.00 82.42 55 GLY B CA 1
ATOM 1301 C C . GLY B 1 55 ? 27.303 28.569 25.012 1.00 80.47 55 GLY B C 1
ATOM 1302 O O . GLY B 1 55 ? 27.735 28.554 26.154 1.00 80.78 55 GLY B O 1
ATOM 1303 N N . GLN B 1 56 ? 28.061 28.819 23.946 1.00 78.44 56 GLN B N 1
ATOM 1304 C CA . GLN B 1 56 ? 29.446 29.245 24.042 1.00 77.27 56 GLN B CA 1
ATOM 1305 C C . GLN B 1 56 ? 29.624 30.734 23.773 1.00 78.95 56 GLN B C 1
ATOM 1306 O O . GLN B 1 56 ? 30.745 31.219 23.671 1.00 79.03 56 GLN B O 1
ATOM 1312 N N . ASN B 1 57 ? 28.519 31.453 23.631 1.00 82.14 57 ASN B N 1
ATOM 1313 C CA . ASN B 1 57 ? 28.538 32.875 23.361 1.00 84.09 57 ASN B CA 1
ATOM 1314 C C . ASN B 1 57 ? 27.157 33.428 23.707 1.00 85.30 57 ASN B C 1
ATOM 1315 O O . ASN B 1 57 ? 26.224 32.664 23.839 1.00 83.70 57 ASN B O 1
ATOM 1320 N N . CYS B 1 58 ? 27.016 34.748 23.792 1.00 87.40 58 CYS B N 1
ATOM 1321 C CA . CYS B 1 58 ? 25.733 35.354 24.104 1.00 91.05 58 CYS B CA 1
ATOM 1322 C C . CYS B 1 58 ? 25.436 36.529 23.193 1.00 92.97 58 CYS B C 1
ATOM 1323 O O . CYS B 1 58 ? 26.326 37.020 22.505 1.00 92.72 58 CYS B O 1
ATOM 1326 N N . CYS B 1 59 ? 24.188 36.976 23.187 1.00 96.57 59 CYS B N 1
ATOM 1327 C CA . CYS B 1 59 ? 23.777 38.131 22.394 1.00 101.18 59 CYS B CA 1
ATOM 1328 C C . CYS B 1 59 ? 23.043 39.124 23.267 1.00 106.96 59 CYS B C 1
ATOM 1329 O O . CYS B 1 59 ? 22.778 38.851 24.421 1.00 108.56 59 CYS B O 1
ATOM 1332 N N . ASP B 1 60 ? 22.727 40.287 22.708 1.00 114.44 60 ASP B N 1
ATOM 1333 C CA . ASP B 1 60 ? 21.861 41.265 23.383 1.00 123.45 60 ASP B CA 1
ATOM 1334 C C . ASP B 1 60 ? 20.377 40.809 23.371 1.00 124.80 60 ASP B C 1
ATOM 1335 O O . ASP B 1 60 ? 20.013 39.883 22.612 1.00 123.02 60 ASP B O 1
ATOM 1340 N N . ILE B 1 61 ? 19.535 41.481 24.158 1.00 123.73 61 ILE B N 1
ATOM 1341 C CA . ILE B 1 61 ? 18.158 41.010 24.371 1.00 128.06 61 ILE B CA 1
ATOM 1342 C C . ILE B 1 61 ? 17.320 41.134 23.102 1.00 130.92 61 ILE B C 1
ATOM 1343 O O . ILE B 1 61 ? 16.475 40.275 22.830 1.00 134.62 61 ILE B O 1
ATOM 1348 N N . GLN B 1 62 ? 17.531 42.194 22.329 1.00 131.54 62 GLN B N 1
ATOM 1349 C CA . GLN B 1 62 ? 16.759 42.366 21.104 1.00 133.42 62 GLN B CA 1
ATOM 1350 C C . GLN B 1 62 ? 17.021 41.256 20.064 1.00 129.47 62 GLN B C 1
ATOM 1351 O O . GLN B 1 62 ? 16.081 40.747 19.456 1.00 128.22 62 GLN B O 1
ATOM 1357 N N . LEU B 1 63 ? 18.273 40.833 19.894 1.00 123.31 63 LEU B N 1
ATOM 1358 C CA . LEU B 1 63 ? 18.545 39.669 19.037 1.00 116.79 63 LEU B CA 1
ATOM 1359 C C . LEU B 1 63 ? 17.961 38.401 19.654 1.00 113.62 63 LEU B C 1
ATOM 1360 O O . LEU B 1 63 ? 17.423 37.547 18.937 1.00 112.79 63 LEU B O 1
ATOM 1365 N N . ALA B 1 64 ? 18.069 38.272 20.972 1.00 109.91 64 ALA B N 1
ATOM 1366 C CA . ALA B 1 64 ? 17.524 37.110 21.657 1.00 110.30 64 ALA B CA 1
ATOM 1367 C C . ALA B 1 64 ? 16.035 36.921 21.383 1.00 115.44 64 ALA B C 1
ATOM 1368 O O . ALA B 1 64 ? 15.596 35.807 21.061 1.00 116.05 64 ALA B O 1
ATOM 1370 N N . HIS B 1 65 ? 15.260 3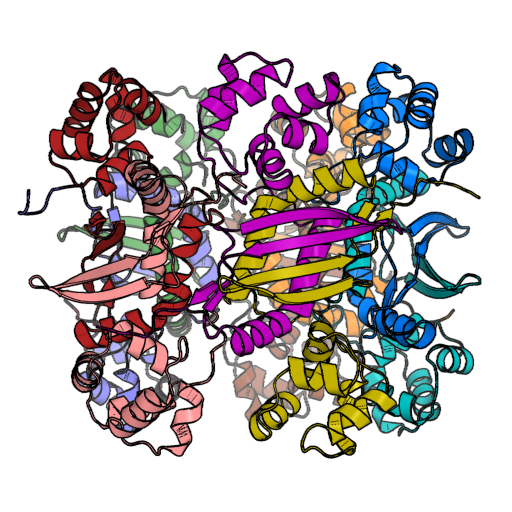8.007 21.465 1.00 121.20 65 HIS B N 1
ATOM 1371 C CA . HIS B 1 65 ? 13.822 37.936 21.139 1.00 123.86 65 HIS B CA 1
ATOM 1372 C C . HIS B 1 65 ? 13.619 37.474 19.684 1.00 121.03 65 HIS B C 1
ATOM 1373 O O . HIS B 1 65 ? 12.802 36.612 19.409 1.00 119.31 65 HIS B O 1
ATOM 1380 N N . ARG B 1 66 ? 14.371 38.065 18.764 1.00 119.38 66 ARG B N 1
ATOM 1381 C CA . ARG B 1 66 ? 14.292 37.689 17.354 1.00 119.04 66 ARG B CA 1
ATOM 1382 C C . ARG B 1 66 ? 14.644 36.236 17.073 1.00 115.59 66 ARG B C 1
ATOM 1383 O O . ARG B 1 66 ? 14.012 35.602 16.239 1.00 113.33 66 ARG B O 1
ATOM 1391 N N . ILE B 1 67 ? 15.657 35.717 17.764 1.00 115.33 67 ILE B N 1
ATOM 1392 C CA . ILE B 1 67 ? 15.992 34.289 17.675 1.00 113.81 67 ILE B CA 1
ATOM 1393 C C . ILE B 1 67 ? 14.788 33.462 18.103 1.00 115.36 67 ILE B C 1
ATOM 1394 O O . ILE B 1 67 ? 14.411 32.509 17.424 1.00 112.70 67 ILE B O 1
ATOM 1399 N N . CYS B 1 68 ? 14.146 33.850 19.192 1.00 121.18 68 CYS B N 1
ATOM 1400 C CA . CYS B 1 68 ? 12.983 33.109 19.646 1.00 131.12 68 CYS B CA 1
ATOM 1401 C C . CYS B 1 68 ? 11.851 33.126 18.616 1.00 135.39 68 CYS B C 1
ATOM 1402 O O . CYS B 1 68 ? 11.193 32.114 18.392 1.00 135.43 68 CYS B O 1
ATOM 1405 N N . ASP B 1 69 ? 11.621 34.271 17.987 1.00 140.84 69 ASP B N 1
ATOM 1406 C CA . ASP B 1 69 ? 10.560 34.363 16.991 1.00 148.02 69 ASP B CA 1
ATOM 1407 C C . ASP B 1 69 ? 10.835 33.459 15.796 1.00 142.11 69 ASP B C 1
ATOM 1408 O O . ASP B 1 69 ? 9.944 32.783 15.291 1.00 144.15 69 ASP B O 1
ATOM 1410 N N . THR B 1 70 ? 12.087 33.456 15.362 1.00 135.94 70 THR B N 1
ATOM 1411 C CA . THR B 1 70 ? 12.555 32.659 14.227 1.00 132.42 70 THR B CA 1
ATOM 1412 C C . THR B 1 70 ? 12.339 31.154 14.457 1.00 128.77 70 THR B C 1
ATOM 1413 O O . THR B 1 70 ? 11.918 30.421 13.565 1.00 124.84 70 THR B O 1
ATOM 1417 N N . LEU B 1 71 ? 12.667 30.709 15.664 1.00 128.31 71 LEU B N 1
ATOM 1418 C CA . LEU B 1 71 ? 12.373 29.353 16.122 1.00 127.98 71 LEU B CA 1
ATOM 1419 C C . LEU B 1 71 ? 10.923 29.318 16.608 1.00 133.94 71 LEU B C 1
ATOM 1420 O O . LEU B 1 71 ? 10.261 30.358 16.701 1.00 139.39 71 LEU B O 1
ATOM 1425 N N . GLY B 1 72 ? 10.426 28.145 16.971 1.00 134.27 72 GLY B N 1
ATOM 1426 C CA . GLY B 1 72 ? 9.066 28.064 17.529 1.00 137.08 72 GLY B CA 1
ATOM 1427 C C . GLY B 1 72 ? 8.832 28.770 18.858 1.00 136.78 72 GLY B C 1
ATOM 1428 O O . GLY B 1 72 ? 7.719 29.137 19.167 1.00 136.18 72 GLY B O 1
ATOM 1429 N N . ILE B 1 73 ? 9.898 29.020 19.613 1.00 136.68 73 ILE B N 1
ATOM 1430 C CA . ILE B 1 73 ? 9.814 29.174 21.070 1.00 138.00 73 ILE B CA 1
ATOM 1431 C C . ILE B 1 73 ? 9.332 30.511 21.637 1.00 138.18 73 ILE B C 1
ATOM 1432 O O . ILE B 1 73 ? 9.356 31.556 20.965 1.00 138.25 73 ILE B O 1
ATOM 1437 N N . SER B 1 74 ? 8.954 30.449 22.914 1.00 138.47 74 SER B N 1
ATOM 1438 C CA . SER B 1 74 ? 8.471 31.591 23.678 1.00 141.09 74 SER B CA 1
ATOM 1439 C C . SER B 1 74 ? 9.568 32.578 24.036 1.00 139.34 74 SER B C 1
ATOM 1440 O O . SER B 1 74 ? 10.701 32.196 24.300 1.00 134.68 74 SER B O 1
ATOM 1443 N N . HIS B 1 75 ? 9.202 33.856 24.090 1.00 144.18 75 HIS B N 1
ATOM 1444 C CA . HIS B 1 75 ? 10.134 34.910 24.488 1.00 145.79 75 HIS B CA 1
ATOM 1445 C C . HIS B 1 75 ? 10.605 34.803 25.952 1.00 146.53 75 HIS B C 1
ATOM 1446 O O . HIS B 1 75 ? 11.485 35.567 26.363 1.00 145.29 75 HIS B O 1
ATOM 1453 N N . GLU B 1 76 ? 10.031 33.886 26.740 1.00 149.76 76 GLU B N 1
ATOM 1454 C CA . GLU B 1 76 ? 10.519 33.661 28.104 1.00 153.17 76 GLU B CA 1
ATOM 1455 C C . GLU B 1 76 ? 11.899 33.027 28.117 1.00 152.49 76 GLU B C 1
ATOM 1456 O O . GLU B 1 76 ? 12.585 33.154 29.121 1.00 151.64 76 GLU B O 1
ATOM 1458 N N . TYR B 1 77 ? 12.284 32.323 27.045 1.00 155.17 77 TYR B N 1
ATOM 1459 C CA . TYR B 1 77 ? 13.637 31.719 26.947 1.00 153.63 77 TYR B CA 1
ATOM 1460 C C . TYR B 1 77 ? 14.736 32.687 26.466 1.00 143.64 77 TYR B C 1
ATOM 1461 O O . TYR B 1 77 ? 15.905 32.347 26.531 1.00 137.98 77 TYR B O 1
ATOM 1470 N N . ALA B 1 78 ? 14.379 33.884 26.003 1.00 142.10 78 ALA B N 1
ATOM 1471 C CA . ALA B 1 78 ? 15.371 34.859 25.541 1.00 136.42 78 ALA B CA 1
ATOM 1472 C C . ALA B 1 78 ? 16.458 35.158 26.579 1.00 136.02 78 ALA B C 1
ATOM 1473 O O . ALA B 1 78 ? 17.590 35.404 26.197 1.00 138.90 78 ALA B O 1
ATOM 1475 N N . ASN B 1 79 ? 16.122 35.144 27.871 1.00 139.42 79 ASN B N 1
ATOM 1476 C CA . ASN B 1 79 ? 17.110 35.347 28.957 1.00 140.29 79 ASN B CA 1
ATOM 1477 C C . ASN B 1 79 ? 18.356 34.482 28.911 1.00 137.25 79 ASN B C 1
ATOM 1478 O O . ASN B 1 79 ? 19.449 34.988 29.151 1.00 138.66 79 ASN B O 1
ATOM 1483 N N . GLU B 1 80 ? 18.194 33.195 28.605 1.00 134.94 80 GLU B N 1
ATOM 1484 C CA . GLU B 1 80 ? 19.327 32.254 28.544 1.00 130.90 80 GLU B CA 1
ATOM 1485 C C . GLU B 1 80 ? 20.365 32.618 27.482 1.00 122.19 80 GLU B C 1
ATOM 1486 O O . GLU B 1 80 ? 21.566 32.425 27.694 1.00 123.40 80 GLU B O 1
ATOM 1492 N N . LEU B 1 81 ? 19.892 33.129 26.347 1.00 115.37 81 LEU B N 1
ATOM 1493 C CA . LEU B 1 81 ? 20.761 33.599 25.278 1.00 111.38 81 LEU B CA 1
ATOM 1494 C C . LEU B 1 81 ? 21.555 34.867 25.618 1.00 112.52 81 LEU B C 1
ATOM 1495 O O . LEU B 1 81 ? 22.512 35.189 24.945 1.00 115.47 81 LEU B O 1
ATOM 1500 N N . THR B 1 82 ? 21.164 35.571 26.669 1.00 117.67 82 THR B N 1
ATOM 1501 C CA . THR B 1 82 ? 21.780 36.834 27.096 1.00 118.65 82 THR B CA 1
ATOM 1502 C C . THR B 1 82 ? 22.836 36.668 28.184 1.00 113.36 82 THR B C 1
ATOM 1503 O O . THR B 1 82 ? 23.682 37.526 28.335 1.00 111.09 82 THR B O 1
ATOM 1507 N N . SER B 1 83 ? 22.764 35.580 28.949 1.00 113.88 83 SER B N 1
ATOM 1508 C CA . SER B 1 83 ? 23.711 35.319 30.031 1.00 114.31 83 SER B CA 1
ATOM 1509 C C . SER B 1 83 ? 25.085 35.062 29.483 1.00 111.60 83 SER B C 1
ATOM 1510 O O . SER B 1 83 ? 25.241 34.321 28.497 1.00 113.91 83 SER B O 1
ATOM 1513 N N . ILE B 1 84 ? 26.083 35.645 30.134 1.00 108.58 84 ILE B N 1
ATOM 1514 C CA . ILE B 1 84 ? 27.450 35.417 29.740 1.00 105.06 84 ILE B CA 1
ATOM 1515 C C . ILE B 1 84 ? 27.704 34.008 30.225 1.00 103.59 84 ILE B C 1
ATOM 1516 O O . ILE B 1 84 ? 27.410 33.686 31.376 1.00 101.38 84 ILE B O 1
ATOM 1521 N N . PRO B 1 85 ? 28.238 33.151 29.368 1.00 103.98 85 PRO B N 1
ATOM 1522 C CA . PRO B 1 85 ? 28.469 31.753 29.739 1.00 104.40 85 PRO B CA 1
ATOM 1523 C C . PRO B 1 85 ? 29.915 31.412 30.060 1.00 102.93 85 PRO B C 1
ATOM 1524 O O . PRO B 1 85 ? 30.816 32.045 29.526 1.00 114.71 85 PRO B O 1
ATOM 1528 N N . LEU B 1 86 ? 30.134 30.429 30.927 1.00 98.03 86 LEU B N 1
ATOM 1529 C CA . LEU B 1 86 ? 31.488 30.049 31.273 1.00 97.26 86 LEU B CA 1
ATOM 1530 C C . LEU B 1 86 ? 31.906 29.186 30.104 1.00 93.25 86 LEU B C 1
ATOM 1531 O O . LEU B 1 86 ? 31.531 28.025 29.993 1.00 92.39 86 LEU B O 1
ATOM 1536 N N . ARG B 1 87 ? 32.655 29.799 29.200 1.00 91.31 87 ARG B N 1
ATOM 1537 C CA . ARG B 1 87 ? 33.110 29.169 27.967 1.00 90.63 87 ARG B CA 1
ATOM 1538 C C . ARG B 1 87 ? 34.297 28.214 27.962 1.00 91.68 87 ARG B C 1
ATOM 1539 O O . ARG B 1 87 ? 35.159 28.230 28.834 1.00 92.69 87 ARG B O 1
ATOM 1547 N N . GLY B 1 88 ? 34.297 27.396 26.917 1.00 92.73 88 GLY B N 1
ATOM 1548 C CA . GLY B 1 88 ? 35.365 26.497 26.525 1.00 94.69 88 GLY B CA 1
ATOM 1549 C C . GLY B 1 88 ? 35.553 25.260 27.387 1.00 99.77 88 GLY B C 1
ATOM 1550 O O . GLY B 1 88 ? 36.680 24.757 27.497 1.00 104.85 88 GLY B O 1
ATOM 1551 N N . ASN B 1 89 ? 34.456 24.736 27.944 1.00 97.79 89 ASN B N 1
ATOM 1552 C CA . ASN B 1 89 ? 34.531 23.745 29.007 1.00 94.80 89 ASN B CA 1
ATOM 1553 C C . ASN B 1 89 ? 33.715 22.461 28.771 1.00 90.08 89 ASN B C 1
ATOM 1554 O O . ASN B 1 89 ? 33.374 21.752 29.700 1.00 94.14 89 ASN B O 1
ATOM 1559 N N . GLN B 1 90 ? 33.426 22.165 27.519 1.00 86.49 90 GLN B N 1
ATOM 1560 C CA . GLN B 1 90 ? 32.664 20.986 27.131 1.00 89.01 90 GLN B CA 1
ATOM 1561 C C . GLN B 1 90 ? 33.735 20.010 26.688 1.00 94.26 90 GLN B C 1
ATOM 1562 O O . GLN B 1 90 ? 34.566 20.363 25.852 1.00 104.34 90 GLN B O 1
ATOM 1568 N N A ASN B 1 91 ? 33.758 18.803 27.260 0.50 98.04 91 ASN B N 1
ATOM 1569 N N B ASN B 1 91 ? 33.745 18.803 27.245 0.50 98.41 91 ASN B N 1
ATOM 1570 C CA A ASN B 1 91 ? 34.869 17.855 26.991 0.50 97.25 91 ASN B CA 1
ATOM 1571 C CA B ASN B 1 91 ? 34.837 17.852 26.984 0.50 97.92 91 ASN B CA 1
ATOM 1572 C C A ASN B 1 91 ? 34.620 17.082 25.679 0.50 96.40 91 ASN B C 1
ATOM 1573 C C B ASN B 1 91 ? 34.606 17.086 25.675 0.50 96.72 91 ASN B C 1
ATOM 1574 O O A ASN B 1 91 ? 34.142 15.945 25.676 0.50 100.36 91 ASN B O 1
ATOM 1575 O O B ASN B 1 91 ? 34.142 15.943 25.674 0.50 100.70 91 ASN B O 1
ATOM 1584 N N . ILE B 1 92 ? 34.982 17.727 24.574 1.00 91.47 92 ILE B N 1
ATOM 1585 C CA . ILE B 1 92 ? 34.686 17.271 23.234 1.00 90.70 92 ILE B CA 1
ATOM 1586 C C . ILE B 1 92 ? 35.993 16.939 22.492 1.00 89.79 92 ILE B C 1
ATOM 1587 O O . ILE B 1 92 ? 35.981 16.685 21.291 1.00 90.23 92 ILE B O 1
ATOM 1592 N N . ILE B 1 93 ? 37.102 16.834 23.230 1.00 90.28 93 ILE B N 1
ATOM 1593 C CA . ILE B 1 93 ? 38.447 16.638 22.668 1.00 86.79 93 ILE B CA 1
ATOM 1594 C C . ILE B 1 93 ? 38.540 15.351 21.876 1.00 82.00 93 ILE B C 1
ATOM 1595 O O . ILE B 1 93 ? 39.157 15.323 20.824 1.00 83.75 93 ILE B O 1
ATOM 1600 N N . ASN B 1 94 ? 37.881 14.303 22.350 1.00 79.98 94 ASN B N 1
ATOM 1601 C CA . ASN B 1 94 ? 37.878 13.009 21.668 1.00 75.56 94 ASN B CA 1
ATOM 1602 C C . ASN B 1 94 ? 37.037 12.870 20.405 1.00 73.18 94 ASN B C 1
ATOM 1603 O O . ASN B 1 94 ? 37.179 11.845 19.724 1.00 73.08 94 ASN B O 1
ATOM 1608 N N . ASP B 1 95 ? 36.165 13.841 20.095 1.00 72.14 95 ASP B N 1
ATOM 1609 C CA . ASP B 1 95 ? 35.351 13.727 18.898 1.00 72.60 95 ASP B CA 1
ATOM 1610 C C . ASP B 1 95 ? 36.287 13.822 17.731 1.00 66.38 95 ASP B C 1
ATOM 1611 O O . ASP B 1 95 ? 37.096 14.735 17.670 1.00 67.85 95 ASP B O 1
ATOM 1616 N N . PRO B 1 96 ? 36.191 12.879 16.793 1.00 62.28 96 PRO B N 1
ATOM 1617 C CA . PRO B 1 96 ? 37.181 12.882 15.730 1.00 59.37 96 PRO B CA 1
ATOM 1618 C C . PRO B 1 96 ? 37.221 14.165 14.941 1.00 57.27 96 PRO B C 1
ATOM 1619 O O . PRO B 1 96 ? 38.306 14.589 14.521 1.00 56.63 96 PRO B O 1
ATOM 1623 N N . LEU B 1 97 ? 36.062 14.769 14.711 1.00 56.69 97 LEU B N 1
ATOM 1624 C CA . LEU B 1 97 ? 36.004 15.983 13.913 1.00 56.46 97 LEU B CA 1
ATOM 1625 C C . LEU B 1 97 ? 36.770 17.071 14.612 1.00 54.18 97 LEU B C 1
ATOM 1626 O O . LEU B 1 97 ? 37.490 17.808 13.975 1.00 54.16 97 LEU B O 1
ATOM 1631 N N . ILE B 1 98 ? 36.569 17.201 15.911 1.00 53.75 98 ILE B N 1
ATOM 1632 C CA . ILE B 1 98 ? 37.281 18.200 16.683 1.00 57.19 98 ILE B CA 1
ATOM 1633 C C . ILE B 1 98 ? 38.779 17.920 16.837 1.00 57.29 98 ILE B C 1
ATOM 1634 O O . ILE B 1 98 ? 39.594 18.823 16.724 1.00 57.85 98 ILE B O 1
ATOM 1639 N N . TYR B 1 99 ? 39.135 16.665 17.083 1.00 57.12 99 TYR B N 1
ATOM 1640 C CA . TYR B 1 99 ? 40.520 16.289 17.233 1.00 58.45 99 TYR B CA 1
ATOM 1641 C C . TYR B 1 99 ? 41.301 16.784 16.047 1.00 58.94 99 TYR B C 1
ATOM 1642 O O . TYR B 1 99 ? 42.424 17.231 16.171 1.00 60.46 99 TYR B O 1
ATOM 1651 N N . ARG B 1 100 ? 40.718 16.658 14.862 1.00 61.51 100 ARG B N 1
ATOM 1652 C CA . ARG B 1 100 ? 41.428 16.989 13.635 1.00 62.57 100 ARG B CA 1
ATOM 1653 C C . ARG B 1 100 ? 41.901 18.411 13.630 1.00 62.16 100 ARG B C 1
ATOM 1654 O O . ARG B 1 100 ? 43.025 18.692 13.248 1.00 65.26 100 ARG B O 1
ATOM 1662 N N . PHE B 1 101 ? 41.054 19.315 14.070 1.00 64.06 101 PHE B N 1
ATOM 1663 C CA . PHE B 1 101 ? 41.468 20.704 14.155 1.00 65.89 101 PHE B CA 1
ATOM 1664 C C . PHE B 1 101 ? 42.623 20.846 15.145 1.00 65.96 101 PHE B C 1
ATOM 1665 O O . PHE B 1 101 ? 43.541 21.590 14.881 1.00 63.24 101 PHE B O 1
ATOM 1673 N N . ASN B 1 102 ? 42.594 20.117 16.252 1.00 66.69 102 ASN B N 1
ATOM 1674 C CA . ASN B 1 102 ? 43.678 20.188 17.212 1.00 68.81 102 ASN B CA 1
ATOM 1675 C C . ASN B 1 102 ? 44.972 19.651 16.634 1.00 66.61 102 ASN B C 1
ATOM 1676 O O . ASN B 1 102 ? 46.043 20.258 16.811 1.00 69.42 102 ASN B O 1
ATOM 1681 N N . GLU B 1 103 ? 44.872 18.587 15.866 1.00 66.13 103 GLU B N 1
ATOM 1682 C CA . GLU B 1 103 ? 46.049 17.964 15.290 1.00 66.49 103 GLU B CA 1
ATOM 1683 C C . GLU B 1 103 ? 46.661 18.904 14.281 1.00 64.63 103 GLU B C 1
ATOM 1684 O O . GLU B 1 103 ? 47.887 19.030 14.174 1.00 62.10 103 GLU B O 1
ATOM 1690 N N . LEU B 1 104 ? 45.789 19.577 13.544 1.00 61.91 104 LEU B N 1
ATOM 1691 C CA . LEU B 1 104 ? 46.227 20.521 12.577 1.00 58.86 104 LEU B CA 1
ATOM 1692 C C . LEU B 1 104 ? 47.125 21.597 13.192 1.00 59.04 104 LEU B C 1
ATOM 1693 O O . LEU B 1 104 ? 48.154 21.898 12.613 1.00 60.97 104 LEU B O 1
ATOM 1698 N N . PHE B 1 105 ? 46.803 22.141 14.368 1.00 56.25 105 PHE B N 1
ATOM 1699 C CA . PHE B 1 105 ? 47.688 23.123 15.000 1.00 56.01 105 PHE B CA 1
ATOM 1700 C C . PHE B 1 105 ? 48.868 22.502 15.745 1.00 58.41 105 PHE B C 1
ATOM 1701 O O . PHE B 1 105 ? 49.837 23.190 16.064 1.00 61.28 105 PHE B O 1
ATOM 1709 N N . LYS B 1 106 ? 48.802 21.219 16.054 1.00 59.27 106 LYS B N 1
ATOM 1710 C CA . LYS B 1 106 ? 49.980 20.540 16.535 1.00 60.56 106 LYS B CA 1
ATOM 1711 C C . LYS B 1 106 ? 51.027 20.443 15.425 1.00 58.84 106 LYS B C 1
ATOM 1712 O O . LYS B 1 106 ? 52.232 20.581 15.674 1.00 64.15 106 LYS B O 1
ATOM 1718 N N . VAL B 1 107 ? 50.586 20.179 14.205 1.00 55.23 107 VAL B N 1
ATOM 1719 C CA . VAL B 1 107 ? 51.493 19.981 13.088 1.00 53.89 107 VAL B CA 1
ATOM 1720 C C . VAL B 1 107 ? 51.974 21.309 12.514 1.00 53.74 107 VAL B C 1
ATOM 1721 O O . VAL B 1 107 ? 53.179 21.470 12.272 1.00 54.99 107 VAL B O 1
ATOM 1725 N N . TYR B 1 108 ? 51.059 22.246 12.280 1.00 53.53 108 TYR B N 1
ATOM 1726 C CA . TYR B 1 108 ? 51.411 23.525 11.629 1.00 56.24 108 TYR B CA 1
ATOM 1727 C C . TYR B 1 108 ? 51.565 24.719 12.592 1.00 57.57 108 TYR B C 1
ATOM 1728 O O . TYR B 1 108 ? 51.895 25.817 12.173 1.00 62.69 108 TYR B O 1
ATOM 1737 N N . GLY B 1 109 ? 51.410 24.486 13.877 1.00 56.90 109 GLY B N 1
ATOM 1738 C CA . GLY B 1 109 ? 51.491 25.553 14.837 1.00 54.83 109 GLY B CA 1
ATOM 1739 C C . GLY B 1 109 ? 52.769 26.363 14.741 1.00 55.97 109 GLY B C 1
ATOM 1740 O O . GLY B 1 109 ? 52.715 27.573 14.649 1.00 57.59 109 GLY B O 1
ATOM 1741 N N . SER B 1 110 ? 53.927 25.713 14.794 1.00 55.85 110 SER B N 1
ATOM 1742 C CA . SER B 1 110 ? 55.170 26.460 14.811 1.00 56.01 110 SER B CA 1
ATOM 1743 C C . SER B 1 110 ? 55.364 27.212 13.521 1.00 60.12 110 SER B C 1
ATOM 1744 O O . SER B 1 110 ? 56.021 28.262 13.517 1.00 60.59 110 SER B O 1
ATOM 1747 N N . SER B 1 111 ? 54.813 26.676 12.411 1.00 62.61 111 SER B N 1
ATOM 1748 C CA . SER B 1 111 ? 54.906 27.340 11.103 1.00 60.07 111 SER B CA 1
ATOM 1749 C C . SER B 1 111 ? 54.061 28.594 11.071 1.00 57.40 111 SER B C 1
ATOM 1750 O O . SER B 1 111 ? 54.498 29.639 10.603 1.00 59.13 111 SER B O 1
ATOM 1753 N N . LEU B 1 112 ? 52.865 28.501 11.600 1.00 55.71 112 LEU B N 1
ATOM 1754 C CA . LEU B 1 112 ? 51.996 29.659 11.692 1.00 57.49 112 LEU B CA 1
ATOM 1755 C C . LEU B 1 112 ? 52.593 30.722 12.608 1.00 60.50 112 LEU B C 1
ATOM 1756 O O . LEU B 1 112 ? 52.500 31.921 12.343 1.00 60.53 112 LEU B O 1
ATOM 1761 N N . ARG B 1 113 ? 53.219 30.277 13.679 1.00 61.65 113 ARG B N 1
ATOM 1762 C CA . ARG B 1 113 ? 53.884 31.180 14.587 1.00 63.61 113 ARG B CA 1
ATOM 1763 C C . ARG B 1 113 ? 54.962 31.973 13.866 1.00 61.52 113 ARG B C 1
ATOM 1764 O O . ARG B 1 113 ? 55.050 33.189 13.960 1.00 57.63 113 ARG B O 1
ATOM 1772 N N . GLY B 1 114 ? 55.805 31.250 13.134 1.00 61.28 114 GLY B N 1
ATOM 1773 C CA . GLY B 1 114 ? 56.883 31.863 12.368 1.00 61.65 114 GLY B CA 1
ATOM 1774 C C . GLY B 1 114 ? 56.419 32.834 11.280 1.00 62.71 114 GLY B C 1
ATOM 1775 O O . GLY B 1 114 ? 57.009 33.905 11.117 1.00 65.88 114 GLY B O 1
ATOM 1776 N N . ILE B 1 115 ? 55.403 32.438 10.517 1.00 59.44 115 ILE B N 1
ATOM 1777 C CA . ILE B 1 115 ? 54.902 33.267 9.462 1.00 57.51 115 ILE B CA 1
ATOM 1778 C C . ILE B 1 115 ? 54.330 34.521 10.067 1.00 58.33 115 ILE B C 1
ATOM 1779 O O . ILE B 1 115 ? 54.536 35.603 9.557 1.00 57.56 115 ILE B O 1
ATOM 1784 N N . ILE B 1 116 ? 53.542 34.379 11.136 1.00 62.21 116 ILE B N 1
ATOM 1785 C CA . ILE B 1 116 ? 52.856 35.558 11.734 1.00 62.00 116 ILE B CA 1
ATOM 1786 C C . ILE B 1 116 ? 53.881 36.497 12.330 1.00 62.30 116 ILE B C 1
ATOM 1787 O O . ILE B 1 116 ? 53.763 37.705 12.151 1.00 58.58 116 ILE B O 1
ATOM 1792 N N . HIS B 1 117 ? 54.946 35.940 12.945 1.00 63.95 117 HIS B N 1
ATOM 1793 C CA . HIS B 1 117 ? 56.030 36.800 13.446 1.00 63.23 117 HIS B CA 1
ATOM 1794 C C . HIS B 1 117 ? 56.729 37.602 12.371 1.00 63.98 117 HIS B C 1
ATOM 1795 O O . HIS B 1 117 ? 56.948 38.791 12.533 1.00 68.68 117 HIS B O 1
ATOM 1802 N N . GLU B 1 118 ? 57.032 36.948 11.271 1.00 64.67 118 GLU B N 1
ATOM 1803 C CA . GLU B 1 118 ? 57.674 37.593 10.161 1.00 68.82 118 GLU B CA 1
ATOM 1804 C C . GLU B 1 118 ? 56.784 38.668 9.482 1.00 70.09 118 GLU B C 1
ATOM 1805 O O . GLU B 1 118 ? 57.275 39.716 9.141 1.00 70.27 118 GLU B O 1
ATOM 1811 N N . GLU B 1 119 ? 55.514 38.376 9.279 1.00 71.01 119 GLU B N 1
ATOM 1812 C CA . GLU B 1 119 ? 54.645 39.214 8.491 1.00 77.28 119 GLU B CA 1
ATOM 1813 C C . GLU B 1 119 ? 53.845 40.245 9.296 1.00 79.18 119 GLU B C 1
ATOM 1814 O O . GLU B 1 119 ? 53.389 41.230 8.711 1.00 84.78 119 GLU B O 1
ATOM 1820 N N . PHE B 1 120 ? 53.639 40.024 10.592 1.00 73.65 120 PHE B N 1
ATOM 1821 C CA . PHE B 1 120 ? 52.968 41.016 11.455 1.00 70.23 120 PHE B CA 1
ATOM 1822 C C . PHE B 1 120 ? 53.825 41.576 12.594 1.00 68.22 120 PHE B C 1
ATOM 1823 O O . PHE B 1 120 ? 53.638 42.708 13.007 1.00 69.02 120 PHE B O 1
ATOM 1831 N N . GLY B 1 121 ? 54.738 40.778 13.112 1.00 68.12 121 GLY B N 1
ATOM 1832 C CA . GLY B 1 121 ? 55.623 41.196 14.169 1.00 67.76 121 GLY B CA 1
ATOM 1833 C C . GLY B 1 121 ? 55.356 40.360 15.377 1.00 69.87 121 GLY B C 1
ATOM 1834 O O . GLY B 1 121 ? 54.676 39.338 15.323 1.00 72.76 121 GLY B O 1
ATOM 1835 N N . ASP B 1 122 ? 55.889 40.814 16.495 1.00 73.97 122 ASP B N 1
ATOM 1836 C CA . ASP B 1 122 ? 55.787 40.076 17.733 1.00 73.74 122 ASP B CA 1
ATOM 1837 C C . ASP B 1 122 ? 54.435 40.346 18.365 1.00 72.98 122 ASP B C 1
ATOM 1838 O O . ASP B 1 122 ? 54.222 41.373 19.002 1.00 75.77 122 ASP B O 1
ATOM 1843 N N . GLY B 1 123 ? 53.529 39.407 18.175 1.00 70.58 123 GLY B N 1
ATOM 1844 C CA . GLY B 1 123 ? 52.240 39.499 18.790 1.00 68.25 123 GLY B CA 1
ATOM 1845 C C . GLY B 1 123 ? 51.508 38.192 18.680 1.00 66.33 123 GLY B C 1
ATOM 1846 O O . GLY B 1 123 ? 52.105 37.128 18.564 1.00 72.52 123 GLY B O 1
ATOM 1847 N N . ILE B 1 124 ? 50.195 38.296 18.701 1.00 65.59 124 ILE B N 1
ATOM 1848 C CA . ILE B 1 124 ? 49.288 37.183 18.545 1.00 64.38 124 ILE B CA 1
ATOM 1849 C C . ILE B 1 124 ? 48.060 37.537 17.727 1.00 63.76 124 ILE B C 1
ATOM 1850 O O . ILE B 1 124 ? 47.778 38.701 17.507 1.00 59.43 124 ILE B O 1
ATOM 1855 N N . MET B 1 125 ? 47.335 36.509 17.315 1.00 66.70 125 MET B N 1
ATOM 1856 C CA . MET B 1 125 ? 46.043 36.687 16.703 1.00 70.52 125 MET B CA 1
ATOM 1857 C C . MET B 1 125 ? 45.015 36.412 17.761 1.00 71.28 125 MET B C 1
ATOM 1858 O O . MET B 1 125 ? 45.017 35.330 18.329 1.00 75.34 125 MET B O 1
ATOM 1863 N N . SER B 1 126 ? 44.124 37.369 17.974 1.00 72.15 126 SER B N 1
ATOM 1864 C CA . SER B 1 126 ? 43.110 37.283 19.002 1.00 76.97 126 SER B CA 1
ATOM 1865 C C . SER B 1 126 ? 42.064 36.223 18.688 1.00 78.10 126 SER B C 1
ATOM 1866 O O . SER B 1 126 ? 41.700 36.033 17.529 1.00 78.66 126 SER B O 1
ATOM 1869 N N . ALA B 1 127 ? 41.624 35.524 19.728 1.00 82.65 127 ALA B N 1
ATOM 1870 C CA . ALA B 1 127 ? 40.496 34.579 19.645 1.00 87.52 127 ALA B CA 1
ATOM 1871 C C . ALA B 1 127 ? 39.181 35.247 20.099 1.00 91.79 127 ALA B C 1
ATOM 1872 O O . ALA B 1 127 ? 38.104 34.624 20.075 1.00 102.21 127 ALA B O 1
ATOM 1874 N N . ILE B 1 128 ? 39.275 36.510 20.504 1.00 87.37 128 ILE B N 1
ATOM 1875 C CA . ILE B 1 128 ? 38.166 37.236 21.053 1.00 86.50 128 ILE B CA 1
ATOM 1876 C C . ILE B 1 128 ? 37.535 38.061 19.945 1.00 87.27 128 ILE B C 1
ATOM 1877 O O . ILE B 1 128 ? 36.333 37.949 19.682 1.00 90.87 128 ILE B O 1
ATOM 1882 N N . ASP B 1 129 ? 38.341 38.895 19.301 1.00 91.17 129 ASP B N 1
ATOM 1883 C CA . ASP B 1 129 ? 37.906 39.651 18.134 1.00 94.38 129 ASP B CA 1
ATOM 1884 C C . ASP B 1 129 ? 38.237 38.795 16.926 1.00 87.13 129 ASP B C 1
ATOM 1885 O O . ASP B 1 129 ? 39.296 38.958 16.328 1.00 84.81 129 ASP B O 1
ATOM 1890 N N . CYS B 1 130 ? 37.305 37.921 16.556 1.00 80.20 130 CYS B N 1
ATOM 1891 C CA . CYS B 1 130 ? 37.584 36.868 15.599 1.00 77.62 130 CYS B CA 1
ATOM 1892 C C . CYS B 1 130 ? 36.337 36.408 14.872 1.00 76.25 130 CYS B C 1
ATOM 1893 O O . CYS B 1 130 ? 35.335 36.141 15.510 1.00 79.59 130 CYS B O 1
ATOM 1896 N N . LYS B 1 131 ? 36.376 36.391 13.547 1.00 77.58 131 LYS B N 1
ATOM 1897 C CA . LYS B 1 131 ? 35.228 36.014 12.715 1.00 81.69 131 LYS B CA 1
ATOM 1898 C C . LYS B 1 131 ? 35.521 34.739 11.980 1.00 78.75 131 LYS B C 1
ATOM 1899 O O . LYS B 1 131 ? 36.323 34.735 11.061 1.00 80.06 131 LYS B O 1
ATOM 1905 N N . ILE B 1 132 ? 34.871 33.661 12.385 1.00 77.03 132 ILE B N 1
ATOM 1906 C CA . ILE B 1 132 ? 35.006 32.403 11.692 1.00 72.91 132 ILE B CA 1
ATOM 1907 C C . ILE B 1 132 ? 33.972 32.404 10.618 1.00 72.88 132 ILE B C 1
ATOM 1908 O O . ILE B 1 132 ? 32.898 32.951 10.756 1.00 73.66 132 ILE B O 1
ATOM 1913 N N . ASP B 1 133 ? 34.287 31.706 9.558 1.00 76.27 133 ASP B N 1
ATOM 1914 C CA . ASP B 1 133 ? 33.367 31.467 8.475 1.00 82.57 133 ASP B CA 1
ATOM 1915 C C . ASP B 1 133 ? 33.640 30.064 7.942 1.00 77.01 133 ASP B C 1
ATOM 1916 O O . ASP B 1 133 ? 34.783 29.653 7.896 1.00 81.01 133 ASP B O 1
ATOM 1921 N N . VAL B 1 134 ? 32.621 29.319 7.554 1.00 74.99 134 VAL B N 1
ATOM 1922 C CA . VAL B 1 134 ? 32.837 27.957 7.058 1.00 70.30 134 VAL B CA 1
ATOM 1923 C C . VAL B 1 134 ? 31.868 27.647 5.931 1.00 68.79 134 VAL B C 1
ATOM 1924 O O . VAL B 1 134 ? 30.726 27.999 6.004 1.00 62.58 134 VAL B O 1
ATOM 1928 N N . THR B 1 135 ? 32.373 26.972 4.911 1.00 72.44 135 THR B N 1
ATOM 1929 C CA . THR B 1 135 ? 31.796 27.002 3.571 1.00 81.63 135 THR B CA 1
ATOM 1930 C C . THR B 1 135 ? 32.137 25.745 2.819 1.00 79.71 135 THR B C 1
ATOM 1931 O O . THR B 1 135 ? 33.246 25.246 2.909 1.00 83.84 135 THR B O 1
ATOM 1935 N N . LYS B 1 136 ? 31.173 25.252 2.056 1.00 83.64 136 LYS B N 1
ATOM 1936 C CA . LYS B 1 136 ? 31.392 24.220 1.040 1.00 82.45 136 LYS B CA 1
ATOM 1937 C C . LYS B 1 136 ? 31.615 24.936 -0.285 1.00 79.70 136 LYS B C 1
ATOM 1938 O O . LYS B 1 136 ? 30.795 25.713 -0.665 1.00 81.34 136 LYS B O 1
ATOM 1944 N N . ASN B 1 137 ? 32.751 24.689 -0.918 1.00 78.07 137 ASN B N 1
ATOM 1945 C CA . ASN B 1 137 ? 33.091 25.318 -2.179 1.00 79.94 137 ASN B CA 1
ATOM 1946 C C . ASN B 1 137 ? 32.667 24.495 -3.380 1.00 83.88 137 ASN B C 1
ATOM 1947 O O . ASN B 1 137 ? 31.986 23.488 -3.246 1.00 84.08 137 ASN B O 1
ATOM 1952 N N . GLU B 1 138 ? 33.096 24.932 -4.555 1.00 89.88 138 GLU B N 1
ATOM 1953 C CA . GLU B 1 138 ? 32.769 24.275 -5.808 1.00 95.76 138 GLU B CA 1
ATOM 1954 C C . GLU B 1 138 ? 33.265 22.845 -5.850 1.00 103.92 138 GLU B C 1
ATOM 1955 O O . GLU B 1 138 ? 32.640 21.982 -6.455 1.00 112.22 138 GLU B O 1
ATOM 1961 N N . GLN B 1 139 ? 34.400 22.597 -5.222 1.00 109.37 139 GLN B N 1
ATOM 1962 C CA . GLN B 1 139 ? 34.982 21.265 -5.218 1.00 112.36 139 GLN B CA 1
ATOM 1963 C C . GLN B 1 139 ? 34.561 20.396 -4.036 1.00 101.64 139 GLN B C 1
ATOM 1964 O O . GLN B 1 139 ? 35.118 19.329 -3.819 1.00 102.27 139 GLN B O 1
ATOM 1970 N N . SER B 1 140 ? 33.571 20.848 -3.279 1.00 94.79 140 SER B N 1
ATOM 1971 C CA . SER B 1 140 ? 33.082 20.086 -2.132 1.00 93.83 140 SER B CA 1
ATOM 1972 C C . SER B 1 140 ? 34.133 19.854 -1.057 1.00 86.98 140 SER B C 1
ATOM 1973 O O . SER B 1 140 ? 34.220 18.787 -0.458 1.00 88.70 140 SER B O 1
ATOM 1976 N N . ARG B 1 141 ? 34.924 20.891 -0.837 1.00 82.34 141 ARG B N 1
ATOM 1977 C CA . ARG B 1 141 ? 36.005 20.947 0.152 1.00 77.61 141 ARG B CA 1
ATOM 1978 C C . ARG B 1 141 ? 35.547 21.855 1.256 1.00 72.29 141 ARG B C 1
ATOM 1979 O O . ARG B 1 141 ? 34.757 22.783 1.003 1.00 73.09 141 ARG B O 1
ATOM 1987 N N . VAL B 1 142 ? 36.005 21.580 2.471 1.00 64.63 142 VAL B N 1
ATOM 1988 C CA . VAL B 1 142 ? 35.596 22.359 3.630 1.00 62.26 142 VAL B CA 1
ATOM 1989 C C . VAL B 1 142 ? 36.509 23.553 3.652 1.00 60.10 142 VAL B C 1
ATOM 1990 O O . VAL B 1 142 ? 37.706 23.389 3.693 1.00 61.49 142 VAL B O 1
ATOM 1994 N N . ILE B 1 143 ? 35.950 24.737 3.665 1.00 59.00 143 ILE B N 1
ATOM 1995 C CA . ILE B 1 143 ? 36.749 25.918 3.656 1.00 61.77 143 ILE B CA 1
ATOM 1996 C C . ILE B 1 143 ? 36.452 26.733 4.853 1.00 64.11 143 ILE B C 1
ATOM 1997 O O . ILE B 1 143 ? 35.349 27.278 4.989 1.00 69.16 143 ILE B O 1
ATOM 2002 N N . LEU B 1 144 ? 37.418 26.756 5.749 1.00 64.11 144 LEU B N 1
ATOM 2003 C CA . LEU B 1 144 ? 37.278 27.446 6.991 1.00 65.14 144 LEU B CA 1
ATOM 2004 C C . LEU B 1 144 ? 38.135 28.669 6.910 1.00 62.66 144 LEU B C 1
ATOM 2005 O O . LEU B 1 144 ? 39.313 28.587 6.621 1.00 68.68 144 LEU B O 1
ATOM 2010 N N . ARG B 1 145 ? 37.526 29.811 7.158 1.00 63.70 145 ARG B N 1
ATOM 2011 C CA . ARG B 1 145 ? 38.245 31.085 7.124 1.00 66.28 145 ARG B CA 1
ATOM 2012 C C . ARG B 1 145 ? 38.183 31.731 8.492 1.00 66.89 145 ARG B C 1
ATOM 2013 O O . ARG B 1 145 ? 37.103 31.971 8.995 1.00 69.04 145 ARG B O 1
ATOM 2021 N N . ILE B 1 146 ? 39.334 32.072 9.057 1.00 66.96 146 ILE B N 1
ATOM 2022 C CA . ILE B 1 146 ? 39.408 32.697 10.371 1.00 68.31 146 ILE B CA 1
ATOM 2023 C C . ILE B 1 146 ? 40.004 34.083 10.204 1.00 69.01 146 ILE B C 1
ATOM 2024 O O . ILE B 1 146 ? 41.041 34.218 9.606 1.00 72.29 146 ILE B O 1
ATOM 2029 N N . ASP B 1 147 ? 39.358 35.102 10.768 1.00 73.14 147 ASP B N 1
ATOM 2030 C CA . ASP B 1 147 ? 39.729 36.510 10.555 1.00 74.04 147 ASP B CA 1
ATOM 2031 C C . ASP B 1 147 ? 39.864 37.211 11.903 1.00 73.10 147 ASP B C 1
ATOM 2032 O O . ASP B 1 147 ? 38.864 37.596 12.521 1.00 72.51 147 ASP B O 1
ATOM 2037 N N . GLY B 1 148 ? 41.098 37.353 12.366 1.00 71.46 148 GLY B N 1
ATOM 2038 C CA . GLY B 1 148 ? 41.347 37.792 13.736 1.00 72.81 148 GLY B CA 1
ATOM 2039 C C . GLY B 1 148 ? 42.149 39.058 13.791 1.00 70.97 148 GLY B C 1
ATOM 2040 O O . GLY B 1 148 ? 42.939 39.321 12.909 1.00 71.04 148 GLY B O 1
ATOM 2041 N N . LYS B 1 149 ? 42.000 39.807 14.871 1.00 72.48 149 LYS B N 1
ATOM 2042 C CA . LYS B 1 149 ? 42.817 40.981 15.079 1.00 76.42 149 LYS B CA 1
ATOM 2043 C C . LYS B 1 149 ? 44.198 40.564 15.523 1.00 75.56 149 LYS B C 1
ATOM 2044 O O . LYS B 1 149 ? 44.353 39.644 16.342 1.00 78.63 149 LYS B O 1
ATOM 2050 N N . PHE B 1 150 ? 45.206 41.249 14.996 1.00 72.36 150 PHE B N 1
ATOM 2051 C CA . PHE B 1 150 ? 46.569 41.077 15.445 1.00 71.22 150 PHE B CA 1
ATOM 2052 C C . PHE B 1 150 ? 46.779 42.053 16.581 1.00 72.54 150 PHE B C 1
ATOM 2053 O O . PHE B 1 150 ? 46.547 43.225 16.412 1.00 72.54 150 PHE B O 1
ATOM 2061 N N . LEU B 1 151 ? 47.242 41.558 17.721 1.00 77.63 151 LEU B N 1
ATOM 2062 C CA . LEU B 1 151 ? 47.613 42.409 18.868 1.00 81.78 151 LEU B CA 1
ATOM 2063 C C . LEU B 1 151 ? 49.101 42.321 19.132 1.00 72.94 151 LEU B C 1
ATOM 2064 O O . LEU B 1 151 ? 49.601 41.247 19.416 1.00 74.13 151 LEU B O 1
ATOM 2069 N N . PRO B 1 152 ? 49.795 43.411 19.052 1.00 68.34 152 PRO B N 1
ATOM 2070 C CA . PRO B 1 152 ? 51.212 43.308 19.280 1.00 66.46 152 PRO B CA 1
ATOM 2071 C C . PRO B 1 152 ? 51.479 43.338 20.742 1.00 64.78 152 PRO B C 1
ATOM 2072 O O . PRO B 1 152 ? 50.745 43.971 21.491 1.00 68.65 152 PRO B O 1
ATOM 2076 N N . TYR B 1 153 ? 52.592 42.749 21.147 1.00 65.12 153 TYR B N 1
ATOM 2077 C CA . TYR B 1 153 ? 53.017 42.766 22.535 1.00 69.55 153 TYR B CA 1
ATOM 2078 C C . TYR B 1 153 ? 53.478 44.155 22.976 1.00 73.32 153 TYR B C 1
ATOM 2079 O O . TYR B 1 153 ? 53.951 44.948 22.176 1.00 72.66 153 TYR B O 1
ATOM 2088 N N . TYR B 1 154 ? 53.413 44.362 24.289 1.00 76.83 154 TYR B N 1
ATOM 2089 C CA . TYR B 1 154 ? 53.824 45.598 24.928 1.00 82.47 154 TYR B CA 1
ATOM 2090 C C . TYR B 1 154 ? 55.293 45.841 24.636 1.00 87.28 154 TYR B C 1
ATOM 2091 O O . TYR B 1 154 ? 56.118 44.937 24.618 1.00 86.83 154 TYR B O 1
ATOM 2100 N N . LYS B 1 155 ? 55.571 47.107 24.396 1.00 94.79 155 LYS B N 1
ATOM 2101 C CA . LYS B 1 155 ? 56.848 47.664 24.004 1.00 102.38 155 LYS B CA 1
ATOM 2102 C C . LYS B 1 155 ? 57.785 48.033 25.113 1.00 100.50 155 LYS B C 1
ATOM 2103 O O . LYS B 1 155 ? 58.940 48.345 24.862 1.00 98.01 155 LYS B O 1
ATOM 2109 N N . GLY B 1 156 ? 57.232 48.154 26.304 1.00 101.59 156 GLY B N 1
ATOM 2110 C CA . GLY B 1 156 ? 57.949 48.658 27.462 1.00 105.54 156 GLY B CA 1
ATOM 2111 C C . GLY B 1 156 ? 57.924 50.157 27.624 1.00 108.46 156 GLY B C 1
ATOM 2112 O O . GLY B 1 156 ? 58.684 50.704 28.395 1.00 101.04 156 GLY B O 1
ATOM 2113 N N . GLN B 1 157 ? 57.016 50.867 26.968 1.00 118.66 157 GLN B N 1
ATOM 2114 C CA . GLN B 1 157 ? 57.043 52.340 27.007 1.00 128.17 157 GLN B CA 1
ATOM 2115 C C . GLN B 1 157 ? 56.992 53.113 28.337 1.00 140.80 157 GLN B C 1
ATOM 2116 O O . GLN B 1 157 ? 57.718 54.091 28.499 1.00 137.42 157 GLN B O 1
ATOM 2122 N N . LEU B 1 158 ? 56.159 52.702 29.276 1.00 137.16 158 LEU B N 1
ATOM 2123 C CA . LEU B 1 158 ? 56.049 53.369 30.565 1.00 143.54 158 LEU B CA 1
ATOM 2124 C C . LEU B 1 158 ? 54.883 54.349 30.585 1.00 142.38 158 LEU B C 1
ATOM 2125 O O . LEU B 1 158 ? 53.914 54.160 31.318 1.00 131.73 158 LEU B O 1
ATOM 2127 N N . ASN C 1 22 ? 21.353 0.960 24.555 1.00 102.08 22 ASN C N 1
ATOM 2128 C CA . ASN C 1 22 ? 20.969 0.204 25.799 1.00 110.65 22 ASN C CA 1
ATOM 2129 C C . ASN C 1 22 ? 19.482 -0.165 25.916 1.00 109.71 22 ASN C C 1
ATOM 2130 O O . ASN C 1 22 ? 19.181 -1.257 26.401 1.00 113.51 22 ASN C O 1
ATOM 2135 N N . GLN C 1 23 ? 18.560 0.718 25.519 1.00 107.38 23 GLN C N 1
ATOM 2136 C CA . GLN C 1 23 ? 17.157 0.275 25.230 1.00 105.70 23 GLN C CA 1
ATOM 2137 C C . GLN C 1 23 ? 17.156 -0.703 24.031 1.00 102.75 23 GLN C C 1
ATOM 2138 O O . GLN C 1 23 ? 16.340 -1.627 23.978 1.00 102.70 23 GLN C O 1
ATOM 2140 N N . PHE C 1 24 ? 18.109 -0.520 23.105 1.00 97.14 24 PHE C N 1
ATOM 2141 C CA . PHE C 1 24 ? 18.272 -1.403 21.942 1.00 89.93 24 PHE C CA 1
ATOM 2142 C C . PHE C 1 24 ? 18.941 -2.713 22.318 1.00 89.21 24 PHE C C 1
ATOM 2143 O O . PHE C 1 24 ? 18.483 -3.781 21.924 1.00 84.97 24 PHE C O 1
ATOM 2151 N N . ILE C 1 25 ? 20.031 -2.634 23.083 1.00 88.78 25 ILE C N 1
ATOM 2152 C CA . ILE C 1 25 ? 20.664 -3.847 23.612 1.00 89.50 25 ILE C CA 1
ATOM 2153 C C . ILE C 1 25 ? 19.687 -4.701 24.450 1.00 88.36 25 ILE C C 1
ATOM 2154 O O . ILE C 1 25 ? 19.643 -5.905 24.256 1.00 88.57 25 ILE C O 1
ATOM 2159 N N . LYS C 1 26 ? 18.921 -4.089 25.368 1.00 89.72 26 LYS C N 1
ATOM 2160 C CA . LYS C 1 26 ? 17.934 -4.835 26.218 1.00 89.95 26 LYS C CA 1
ATOM 2161 C C . LYS C 1 26 ? 16.943 -5.563 25.328 1.00 88.88 26 LYS C C 1
ATOM 2162 O O . LYS C 1 26 ? 16.654 -6.740 25.552 1.00 85.44 26 LYS C O 1
ATOM 2164 N N . ALA C 1 27 ? 16.484 -4.866 24.291 1.00 91.91 27 ALA C N 1
ATOM 2165 C CA . ALA C 1 27 ? 15.562 -5.442 23.297 1.00 98.24 27 ALA C CA 1
ATOM 2166 C C . ALA C 1 27 ? 16.170 -6.632 22.539 1.00 98.71 27 ALA C C 1
ATOM 2167 O O . ALA C 1 27 ? 15.485 -7.631 22.307 1.00 98.25 27 ALA C O 1
ATOM 2169 N N . LYS C 1 28 ? 17.441 -6.506 22.162 1.00 93.18 28 LYS C N 1
ATOM 2170 C CA . LYS C 1 28 ? 18.158 -7.582 21.504 1.00 91.18 28 LYS C CA 1
ATOM 2171 C C . LYS C 1 28 ? 18.300 -8.839 22.365 1.00 93.28 28 LYS C C 1
ATOM 2172 O O . LYS C 1 28 ? 18.149 -9.952 21.845 1.00 91.10 28 LYS C O 1
ATOM 2178 N N . GLU C 1 29 ? 18.625 -8.660 23.650 1.00 96.55 29 GLU C N 1
ATOM 2179 C CA . GLU C 1 29 ? 18.820 -9.789 24.592 1.00 100.10 29 GLU C CA 1
ATOM 2180 C C . GLU C 1 29 ? 17.511 -10.574 24.784 1.00 99.27 29 GLU C C 1
ATOM 2181 O O . GLU C 1 29 ? 17.531 -11.804 24.715 1.00 98.95 29 GLU C O 1
ATOM 2187 N N . SER C 1 30 ? 16.388 -9.863 24.940 1.00 98.37 30 SER C N 1
ATOM 2188 C CA . SER C 1 30 ? 15.032 -10.470 24.986 1.00 97.28 30 SER C CA 1
ATOM 2189 C C . SER C 1 30 ? 14.731 -11.443 23.859 1.00 94.32 30 SER C C 1
ATOM 2190 O O . SER C 1 30 ? 14.233 -12.537 24.097 1.00 95.21 30 SER C O 1
ATOM 2193 N N . LYS C 1 31 ? 15.013 -11.014 22.634 1.00 90.96 31 LYS C N 1
ATOM 2194 C CA . LYS C 1 31 ? 14.768 -11.821 21.436 1.00 90.55 31 LYS C CA 1
ATOM 2195 C C . LYS C 1 31 ? 15.759 -12.979 21.245 1.00 91.05 31 LYS C C 1
ATOM 2196 O O . LYS C 1 31 ? 15.509 -13.861 20.406 1.00 92.20 31 LYS C O 1
ATOM 2202 N N . GLY C 1 32 ? 16.886 -12.969 21.969 1.00 89.72 32 GLY C N 1
ATOM 2203 C CA . GLY C 1 32 ? 17.942 -13.981 21.808 1.00 89.48 32 GLY C CA 1
ATOM 2204 C C . GLY C 1 32 ? 18.747 -13.818 20.527 1.00 87.10 32 GLY C C 1
ATOM 2205 O O . GLY C 1 32 ? 19.253 -14.803 19.982 1.00 88.35 32 GLY C O 1
ATOM 2206 N N . LEU C 1 33 ? 18.798 -12.589 20.010 1.00 82.87 33 LEU C N 1
ATOM 2207 C CA . LEU C 1 33 ? 19.531 -12.286 18.789 1.00 82.23 33 LEU C CA 1
ATOM 2208 C C . LEU C 1 33 ? 21.039 -12.050 19.056 1.00 80.68 33 LEU C C 1
ATOM 2209 O O . LEU C 1 33 ? 21.384 -11.348 19.996 1.00 82.11 33 LEU C O 1
ATOM 2214 N N . THR C 1 34 ? 21.911 -12.588 18.208 1.00 78.23 34 THR C N 1
ATOM 2215 C CA . THR C 1 34 ? 23.330 -12.253 18.234 1.00 76.57 34 THR C CA 1
ATOM 2216 C C . THR C 1 34 ? 23.605 -11.085 17.275 1.00 77.15 34 THR C C 1
ATOM 2217 O O . THR C 1 34 ? 22.779 -10.806 16.373 1.00 82.51 34 THR C O 1
ATOM 2221 N N . TYR C 1 35 ? 24.700 -10.347 17.514 1.00 73.77 35 TYR C N 1
ATOM 2222 C CA . TYR C 1 35 ? 25.095 -9.245 16.644 1.00 69.79 35 TYR C CA 1
ATOM 2223 C C . TYR C 1 35 ? 25.320 -9.761 15.227 1.00 71.11 35 TYR C C 1
ATOM 2224 O O . TYR C 1 35 ? 24.866 -9.165 14.262 1.00 69.31 35 TYR C O 1
ATOM 2233 N N . GLN C 1 36 ? 25.968 -10.909 15.117 1.00 77.99 36 GLN C N 1
ATOM 2234 C CA . GLN C 1 36 ? 26.076 -11.646 13.855 1.00 83.56 36 GLN C CA 1
ATOM 2235 C C . GLN C 1 36 ? 24.716 -11.786 13.113 1.00 80.30 36 GLN C C 1
ATOM 2236 O O . GLN C 1 36 ? 24.605 -11.451 11.920 1.00 76.91 36 GLN C O 1
ATOM 2242 N N . GLN C 1 37 ? 23.730 -12.338 13.801 1.00 78.67 37 GLN C N 1
ATOM 2243 C CA . GLN C 1 37 ? 22.406 -12.561 13.201 1.00 82.94 37 GLN C CA 1
ATOM 2244 C C . GLN C 1 37 ? 21.780 -11.272 12.686 1.00 79.47 37 GLN C C 1
ATOM 2245 O O . GLN C 1 37 ? 21.317 -11.230 11.548 1.00 81.22 37 GLN C O 1
ATOM 2251 N N . MET C 1 38 ? 21.793 -10.241 13.514 1.00 74.95 38 MET C N 1
ATOM 2252 C CA . MET C 1 38 ? 21.237 -8.968 13.119 1.00 74.24 38 MET C CA 1
ATOM 2253 C C . MET C 1 38 ? 21.875 -8.414 11.875 1.00 73.31 38 MET C C 1
ATOM 2254 O O . MET C 1 38 ? 21.222 -7.850 11.012 1.00 75.76 38 MET C O 1
ATOM 2259 N N . ALA C 1 39 ? 23.177 -8.536 11.813 1.00 74.29 39 ALA C N 1
ATOM 2260 C CA . ALA C 1 39 ? 23.942 -8.045 10.667 1.00 75.20 39 ALA C CA 1
ATOM 2261 C C . ALA C 1 39 ? 23.587 -8.782 9.380 1.00 73.96 39 ALA C C 1
ATOM 2262 O O . ALA C 1 39 ? 23.483 -8.147 8.339 1.00 74.07 39 ALA C O 1
ATOM 2264 N N . GLN C 1 40 ? 23.441 -10.099 9.483 1.00 74.67 40 GLN C N 1
ATOM 2265 C CA . GLN C 1 40 ? 23.095 -10.950 8.358 1.00 79.20 40 GLN C CA 1
ATOM 2266 C C . GLN C 1 40 ? 21.707 -10.619 7.832 1.00 80.58 40 GLN C C 1
ATOM 2267 O O . GLN C 1 40 ? 21.488 -10.527 6.630 1.00 81.41 40 GLN C O 1
ATOM 2273 N N . LEU C 1 41 ? 20.775 -10.424 8.752 1.00 77.36 41 LEU C N 1
ATOM 2274 C CA . LEU C 1 41 ? 19.401 -10.071 8.392 1.00 76.49 41 LEU C CA 1
ATOM 2275 C C . LEU C 1 41 ? 19.333 -8.725 7.667 1.00 77.61 41 LEU C C 1
ATOM 2276 O O . LEU C 1 41 ? 18.583 -8.587 6.691 1.00 81.88 41 LEU C O 1
ATOM 2281 N N . LEU C 1 42 ? 20.108 -7.745 8.140 1.00 73.20 42 LEU C N 1
ATOM 2282 C CA . LEU C 1 42 ? 20.100 -6.393 7.597 1.00 71.31 42 LEU C CA 1
ATOM 2283 C C . LEU C 1 42 ? 21.096 -6.126 6.470 1.00 71.98 42 LEU C C 1
ATOM 2284 O O . LEU C 1 42 ? 21.054 -5.042 5.880 1.00 72.37 42 LEU C O 1
ATOM 2289 N N . SER C 1 43 ? 21.958 -7.097 6.148 1.00 73.40 43 SER C N 1
ATOM 2290 C CA . SER C 1 43 ? 22.978 -6.964 5.092 1.00 75.11 43 SER C CA 1
ATOM 2291 C C . SER C 1 43 ? 23.919 -5.786 5.333 1.00 75.78 43 SER C C 1
ATOM 2292 O O . SER C 1 43 ? 24.155 -4.970 4.421 1.00 77.45 43 SER C O 1
ATOM 2295 N N . VAL C 1 44 ? 24.471 -5.715 6.559 1.00 72.85 44 VAL C N 1
ATOM 2296 C CA . VAL C 1 44 ? 25.423 -4.679 6.941 1.00 69.46 44 VAL C CA 1
ATOM 2297 C C . VAL C 1 44 ? 26.576 -5.250 7.720 1.00 68.53 44 VAL C C 1
ATOM 2298 O O . VAL C 1 44 ? 26.505 -6.376 8.222 1.00 69.29 44 VAL C O 1
ATOM 2302 N N . ASN C 1 45 ? 27.652 -4.470 7.795 1.00 65.73 45 ASN C N 1
ATOM 2303 C CA . ASN C 1 45 ? 28.822 -4.851 8.542 1.00 65.20 45 ASN C CA 1
ATOM 2304 C C . ASN C 1 45 ? 28.448 -5.073 10.005 1.00 62.75 45 ASN C C 1
ATOM 2305 O O . ASN C 1 45 ? 27.906 -4.188 10.648 1.00 56.59 45 ASN C O 1
ATOM 2310 N N . LYS C 1 46 ? 28.840 -6.228 10.553 1.00 63.92 46 LYS C N 1
ATOM 2311 C CA . LYS C 1 46 ? 28.555 -6.580 11.972 1.00 62.71 46 LYS C CA 1
ATOM 2312 C C . LYS C 1 46 ? 29.077 -5.581 13.044 1.00 61.70 46 LYS C C 1
ATOM 2313 O O . LYS C 1 46 ? 28.298 -5.140 13.898 1.00 58.71 46 LYS C O 1
ATOM 2319 N N . VAL C 1 47 ? 30.345 -5.176 12.924 1.00 60.55 47 VAL C N 1
ATOM 2320 C CA . VAL C 1 47 ? 30.932 -4.239 13.875 1.00 60.71 47 VAL C CA 1
ATOM 2321 C C . VAL C 1 47 ? 30.302 -2.861 13.791 1.00 59.63 47 VAL C C 1
ATOM 2322 O O . VAL C 1 47 ? 30.075 -2.223 14.813 1.00 58.67 47 VAL C O 1
ATOM 2326 N N . TRP C 1 48 ? 30.053 -2.383 12.579 1.00 61.14 48 TRP C N 1
ATOM 2327 C CA . TRP C 1 48 ? 29.457 -1.053 12.397 1.00 61.50 48 TRP C CA 1
ATOM 2328 C C . TRP C 1 48 ? 28.054 -0.989 12.989 1.00 61.89 48 TRP C C 1
ATOM 2329 O O . TRP C 1 48 ? 27.747 -0.085 13.756 1.00 64.22 48 TRP C O 1
ATOM 2340 N N . LEU C 1 49 ? 27.246 -1.999 12.687 1.00 61.59 49 LEU C N 1
ATOM 2341 C CA . LEU C 1 49 ? 25.901 -2.114 13.259 1.00 63.56 49 LEU C CA 1
ATOM 2342 C C . LEU C 1 49 ? 25.922 -2.153 14.768 1.00 60.80 49 LEU C C 1
ATOM 2343 O O . LEU C 1 49 ? 25.201 -1.385 15.422 1.00 59.09 49 LEU C O 1
ATOM 2348 N N . THR C 1 50 ? 26.822 -2.967 15.312 1.00 59.92 50 THR C N 1
ATOM 2349 C CA . THR C 1 50 ? 27.029 -2.994 16.754 1.00 60.66 50 THR C CA 1
ATOM 2350 C C . THR C 1 50 ? 27.318 -1.590 17.317 1.00 58.45 50 THR C C 1
ATOM 2351 O O . THR C 1 50 ? 26.652 -1.149 18.246 1.00 58.91 50 THR C O 1
ATOM 2355 N N . SER C 1 51 ? 28.198 -0.862 16.674 1.00 56.70 51 SER C N 1
ATOM 2356 C CA . SER C 1 51 ? 28.460 0.500 17.073 1.00 57.84 51 SER C CA 1
ATOM 2357 C C . SER C 1 51 ? 27.270 1.455 16.961 1.00 59.36 51 SER C C 1
ATOM 2358 O O . SER C 1 51 ? 27.202 2.423 17.733 1.00 62.12 51 SER C O 1
ATOM 2361 N N . VAL C 1 52 ? 26.375 1.248 15.989 1.00 59.97 52 VAL C N 1
ATOM 2362 C CA . VAL C 1 52 ? 25.155 2.065 15.896 1.00 61.02 52 VAL C CA 1
ATOM 2363 C C . VAL C 1 52 ? 24.247 1.823 17.099 1.00 61.73 52 VAL C C 1
ATOM 2364 O O . VAL C 1 52 ? 23.784 2.778 17.734 1.00 64.96 52 VAL C O 1
ATOM 2368 N N . LEU C 1 53 ? 24.051 0.560 17.437 1.00 60.30 53 LEU C N 1
ATOM 2369 C CA . LEU C 1 53 ? 23.304 0.227 18.627 1.00 62.61 53 LEU C CA 1
ATOM 2370 C C . LEU C 1 53 ? 23.950 0.746 19.921 1.00 64.01 53 LEU C C 1
ATOM 2371 O O . LEU C 1 53 ? 23.235 1.145 20.824 1.00 64.17 53 LEU C O 1
ATOM 2376 N N . HIS C 1 54 ? 25.276 0.800 19.989 1.00 65.98 54 HIS C N 1
ATOM 2377 C CA . HIS C 1 54 ? 25.961 1.380 21.159 1.00 71.99 54 HIS C CA 1
ATOM 2378 C C . HIS C 1 54 ? 26.066 2.910 21.153 1.00 70.97 54 HIS C C 1
ATOM 2379 O O . HIS C 1 54 ? 26.579 3.490 22.112 1.00 69.89 54 HIS C O 1
ATOM 2386 N N . GLY C 1 55 ? 25.610 3.558 20.086 1.00 70.77 55 GLY C N 1
ATOM 2387 C CA . GLY C 1 55 ? 25.615 5.010 20.011 1.00 73.04 55 GLY C CA 1
ATOM 2388 C C . GLY C 1 55 ? 26.973 5.660 19.732 1.00 74.11 55 GLY C C 1
ATOM 2389 O O . GLY C 1 55 ? 27.188 6.807 20.110 1.00 76.04 55 GLY C O 1
ATOM 2390 N N . GLN C 1 56 ? 27.855 4.946 19.043 1.00 72.01 56 GLN C N 1
ATOM 2391 C CA . GLN C 1 56 ? 29.103 5.495 18.559 1.00 72.16 56 GLN C CA 1
ATOM 2392 C C . GLN C 1 56 ? 29.075 5.727 17.069 1.00 71.90 56 GLN C C 1
ATOM 2393 O O . GLN C 1 56 ? 30.094 6.056 16.467 1.00 73.16 56 GLN C O 1
ATOM 2399 N N . ASN C 1 57 ? 27.918 5.534 16.465 1.00 72.52 57 ASN C N 1
ATOM 2400 C CA . ASN C 1 57 ? 27.744 5.697 15.024 1.00 72.80 57 ASN C CA 1
ATOM 2401 C C . ASN C 1 57 ? 26.239 5.842 14.753 1.00 72.25 57 ASN C C 1
ATOM 2402 O O . ASN C 1 57 ? 25.439 5.523 15.616 1.00 72.38 57 ASN C O 1
ATOM 2407 N N . CYS C 1 58 ? 25.863 6.294 13.566 1.00 71.50 58 CYS C N 1
ATOM 2408 C CA . CYS C 1 58 ? 24.470 6.443 13.228 1.00 72.70 58 CYS C CA 1
ATOM 2409 C C . CYS C 1 58 ? 24.173 5.844 11.852 1.00 73.62 58 CYS C C 1
ATOM 2410 O O . CYS C 1 58 ? 25.086 5.602 11.073 1.00 79.95 58 CYS C O 1
ATOM 2413 N N . CYS C 1 59 ? 22.901 5.637 11.544 1.00 72.84 59 CYS C N 1
ATOM 2414 C CA . CYS C 1 59 ? 22.465 5.175 10.229 1.00 72.08 59 CYS C CA 1
ATOM 2415 C C . CYS C 1 59 ? 21.406 6.095 9.643 1.00 74.26 59 CYS C C 1
ATOM 2416 O O . CYS C 1 59 ? 20.987 7.044 10.293 1.00 75.24 59 CYS C O 1
ATOM 2419 N N . ASP C 1 60 ? 21.031 5.847 8.389 1.00 77.95 60 ASP C N 1
ATOM 2420 C CA . ASP C 1 60 ? 19.930 6.561 7.763 1.00 82.86 60 ASP C CA 1
ATOM 2421 C C . ASP C 1 60 ? 18.577 6.054 8.316 1.00 85.89 60 ASP C C 1
ATOM 2422 O O . ASP C 1 60 ? 18.520 5.005 8.985 1.00 81.29 60 ASP C O 1
ATOM 2427 N N . ILE C 1 61 ? 17.488 6.776 8.009 1.00 88.93 61 ILE C N 1
ATOM 2428 C CA . ILE C 1 61 ? 16.182 6.504 8.640 1.00 90.28 61 ILE C CA 1
ATOM 2429 C C . ILE C 1 61 ? 15.605 5.165 8.169 1.00 88.45 61 ILE C C 1
ATOM 2430 O O . ILE C 1 61 ? 14.996 4.473 9.005 1.00 87.40 61 ILE C O 1
ATOM 2435 N N . GLN C 1 62 ? 15.831 4.776 6.915 1.00 86.25 62 GLN C N 1
ATOM 2436 C CA . GLN C 1 62 ? 15.325 3.497 6.424 1.00 86.72 62 GLN C CA 1
ATOM 2437 C C . GLN C 1 62 ? 15.920 2.328 7.189 1.00 79.71 62 GLN C C 1
ATOM 2438 O O . GLN C 1 62 ? 15.198 1.453 7.641 1.00 77.51 62 GLN C O 1
ATOM 2444 N N . LEU C 1 63 ? 17.232 2.326 7.372 1.00 77.75 63 LEU C N 1
ATOM 2445 C CA . LEU C 1 63 ? 17.868 1.273 8.180 1.00 77.04 63 LEU C CA 1
ATOM 2446 C C . LEU C 1 63 ? 17.434 1.331 9.652 1.00 72.12 63 LEU C C 1
ATOM 2447 O O . LEU C 1 63 ? 17.135 0.297 10.252 1.00 68.00 63 LEU C O 1
ATOM 2452 N N . ALA C 1 64 ? 17.313 2.535 10.184 1.00 69.77 64 ALA C N 1
ATOM 2453 C CA . ALA C 1 64 ? 16.780 2.696 11.524 1.00 70.45 64 ALA C CA 1
ATOM 2454 C C . ALA C 1 64 ? 15.405 2.046 11.735 1.00 72.07 64 ALA C C 1
ATOM 2455 O O . ALA C 1 64 ? 15.222 1.316 12.732 1.00 69.15 64 ALA C O 1
ATOM 2457 N N . HIS C 1 65 ? 14.460 2.272 10.799 1.00 74.20 65 HIS C N 1
ATOM 2458 C CA . HIS C 1 65 ? 13.152 1.607 10.883 1.00 78.27 65 HIS C CA 1
ATOM 2459 C C . HIS C 1 65 ? 13.320 0.064 10.875 1.00 76.29 65 HIS C C 1
ATOM 2460 O O . HIS C 1 65 ? 12.728 -0.650 11.691 1.00 74.78 65 HIS C O 1
ATOM 2467 N N . ARG C 1 66 ? 14.141 -0.434 9.959 1.00 74.41 66 ARG C N 1
ATOM 2468 C CA . ARG C 1 66 ? 14.421 -1.868 9.888 1.00 74.79 66 ARG C CA 1
ATOM 2469 C C . ARG C 1 66 ? 15.050 -2.475 11.145 1.00 71.11 66 ARG C C 1
ATOM 2470 O O . ARG C 1 66 ? 14.701 -3.593 11.532 1.00 69.39 66 ARG C O 1
ATOM 2478 N N . ILE C 1 67 ? 15.963 -1.732 11.776 1.00 70.29 67 ILE C N 1
ATOM 2479 C CA . ILE C 1 67 ? 16.536 -2.148 13.063 1.00 70.67 67 ILE C CA 1
ATOM 2480 C C . ILE C 1 67 ? 15.436 -2.280 14.104 1.00 71.10 67 ILE C C 1
ATOM 2481 O O . ILE C 1 67 ? 15.344 -3.300 14.793 1.00 67.90 67 ILE C O 1
ATOM 2486 N N . CYS C 1 68 ? 14.570 -1.287 14.151 1.00 74.60 68 CYS C N 1
ATOM 2487 C CA . CYS C 1 68 ? 13.445 -1.330 15.054 1.00 80.69 68 CYS C CA 1
ATOM 2488 C C . CYS C 1 68 ? 12.524 -2.566 14.897 1.00 83.72 68 CYS C C 1
ATOM 2489 O O . CYS C 1 68 ? 12.099 -3.160 15.877 1.00 85.62 68 CYS C O 1
ATOM 2492 N N . ASP C 1 69 ? 12.213 -2.946 13.676 1.00 84.78 69 ASP C N 1
ATOM 2493 C CA . ASP C 1 69 ? 11.448 -4.151 13.419 1.00 85.91 69 ASP C CA 1
ATOM 2494 C C . ASP C 1 69 ? 12.115 -5.444 13.745 1.00 82.66 69 ASP C C 1
ATOM 2495 O O . ASP C 1 69 ? 11.492 -6.396 14.201 1.00 82.74 69 ASP C O 1
ATOM 2500 N N . THR C 1 70 ? 13.389 -5.499 13.470 1.00 81.47 70 THR C N 1
ATOM 2501 C CA . THR C 1 70 ? 14.188 -6.665 13.829 1.00 83.77 70 THR C CA 1
ATOM 2502 C C . THR C 1 70 ? 14.181 -6.935 15.346 1.00 80.31 70 THR C C 1
ATOM 2503 O O . THR C 1 70 ? 14.064 -8.083 15.777 1.00 74.74 70 THR C O 1
ATOM 2507 N N . LEU C 1 71 ? 14.309 -5.853 16.114 1.00 80.17 71 LEU C N 1
ATOM 2508 C CA . LEU C 1 71 ? 14.157 -5.896 17.540 1.00 83.28 71 LEU C CA 1
ATOM 2509 C C . LEU C 1 71 ? 12.678 -5.816 17.844 1.00 90.83 71 LEU C C 1
ATOM 2510 O O . LEU C 1 71 ? 11.843 -5.595 16.956 1.00 93.31 71 LEU C O 1
ATOM 2515 N N . GLY C 1 72 ? 12.314 -5.971 19.108 1.00 100.02 72 GLY C N 1
ATOM 2516 C CA . GLY C 1 72 ? 10.897 -5.795 19.476 1.00 109.21 72 GLY C CA 1
ATOM 2517 C C . GLY C 1 72 ? 10.270 -4.415 19.204 1.00 111.83 72 GLY C C 1
ATOM 2518 O O . GLY C 1 72 ? 9.067 -4.300 19.081 1.00 110.99 72 GLY C O 1
ATOM 2519 N N . ILE C 1 73 ? 11.104 -3.372 19.131 1.00 112.16 73 ILE C N 1
ATOM 2520 C CA . ILE C 1 73 ? 10.707 -1.992 19.478 1.00 106.76 73 ILE C CA 1
ATOM 2521 C C . ILE C 1 73 ? 9.927 -1.189 18.424 1.00 103.92 73 ILE C C 1
ATOM 2522 O O . ILE C 1 73 ? 9.895 -1.526 17.244 1.00 97.25 73 ILE C O 1
ATOM 2527 N N . SER C 1 74 ? 9.312 -0.117 18.919 1.00 102.50 74 SER C N 1
ATOM 2528 C CA . SER C 1 74 ? 8.489 0.785 18.126 1.00 102.81 74 SER C CA 1
ATOM 2529 C C . SER C 1 74 ? 9.307 1.661 17.221 1.00 99.72 74 SER C C 1
ATOM 2530 O O . SER C 1 74 ? 10.408 2.077 17.592 1.00 101.68 74 SER C O 1
ATOM 2533 N N . HIS C 1 75 ? 8.749 2.043 16.084 1.00 100.43 75 HIS C N 1
ATOM 2534 C CA . HIS C 1 75 ? 9.445 2.906 15.135 1.00 101.55 75 HIS C CA 1
ATOM 2535 C C . HIS C 1 75 ? 9.764 4.307 15.653 1.00 104.44 75 HIS C C 1
ATOM 2536 O O . HIS C 1 75 ? 10.625 4.990 15.114 1.00 101.42 75 HIS C O 1
ATOM 2543 N N . GLU C 1 76 ? 9.069 4.738 16.692 1.00 110.28 76 GLU C N 1
ATOM 2544 C CA . GLU C 1 76 ? 9.306 6.055 17.268 1.00 111.96 76 GLU C CA 1
ATOM 2545 C C . GLU C 1 76 ? 10.743 6.176 17.767 1.00 112.62 76 GLU C C 1
ATOM 2546 O O . GLU C 1 76 ? 11.343 7.242 17.695 1.00 115.30 76 GLU C O 1
ATOM 2552 N N . TYR C 1 77 ? 11.284 5.080 18.283 1.00 112.45 77 TYR C N 1
ATOM 2553 C CA . TYR C 1 77 ? 12.647 5.036 18.804 1.00 111.21 77 TYR C CA 1
ATOM 2554 C C . TYR C 1 77 ? 13.687 5.144 17.699 1.00 105.16 77 TYR C C 1
ATOM 2555 O O . TYR C 1 77 ? 14.870 5.300 17.961 1.00 104.70 77 TYR C O 1
ATOM 2564 N N . ALA C 1 78 ? 13.240 5.053 16.460 1.00 103.15 78 ALA C N 1
ATOM 2565 C CA . ALA C 1 78 ? 14.128 5.082 15.308 1.00 96.74 78 ALA C CA 1
ATOM 2566 C C . ALA C 1 78 ? 14.998 6.325 15.184 1.00 94.84 78 ALA C C 1
ATOM 2567 O O . ALA C 1 78 ? 16.121 6.233 14.714 1.00 93.51 78 ALA C O 1
ATOM 2569 N N . ASN C 1 79 ? 14.497 7.485 15.583 1.00 99.92 79 ASN C N 1
ATOM 2570 C CA . ASN C 1 79 ? 15.281 8.710 15.448 1.00 101.85 79 ASN C CA 1
ATOM 2571 C C . ASN C 1 79 ? 16.612 8.695 16.186 1.00 100.86 79 ASN C C 1
ATOM 2572 O O . ASN C 1 79 ? 17.616 9.163 15.660 1.00 98.66 79 ASN C O 1
ATOM 2577 N N . GLU C 1 80 ? 16.632 8.161 17.397 1.00 99.85 80 GLU C N 1
ATOM 2578 C CA . GLU C 1 80 ? 17.886 8.097 18.168 1.00 97.96 80 GLU C CA 1
ATOM 2579 C C . GLU C 1 80 ? 19.045 7.466 17.399 1.00 93.05 80 GLU C C 1
ATOM 2580 O O . GLU C 1 80 ? 20.188 7.887 17.531 1.00 100.23 80 GLU C O 1
ATOM 2586 N N . LEU C 1 81 ? 18.738 6.461 16.593 1.00 88.24 81 LEU C N 1
ATOM 2587 C CA . LEU C 1 81 ? 19.713 5.831 15.724 1.00 85.33 81 LEU C CA 1
ATOM 2588 C C . LEU C 1 81 ? 20.212 6.712 14.566 1.00 83.90 81 LEU C C 1
ATOM 2589 O O . LEU C 1 81 ? 21.217 6.396 13.941 1.00 85.84 81 LEU C O 1
ATOM 2594 N N . THR C 1 82 ? 19.516 7.799 14.279 1.00 84.09 82 THR C N 1
ATOM 2595 C CA . THR C 1 82 ? 19.818 8.691 13.157 1.00 83.30 82 THR C CA 1
ATOM 2596 C C . THR C 1 82 ? 20.654 9.886 13.574 1.00 80.27 82 THR C C 1
ATOM 2597 O O . THR C 1 82 ? 21.289 10.501 12.739 1.00 77.20 82 THR C O 1
ATOM 2601 N N . SER C 1 83 ? 20.618 10.241 14.861 1.00 80.29 83 SER C N 1
ATOM 2602 C CA . SER C 1 83 ? 21.346 11.406 15.380 1.00 80.00 83 SER C CA 1
ATOM 2603 C C . SER C 1 83 ? 22.818 11.154 15.328 1.00 80.00 83 SER C C 1
ATOM 2604 O O . SER C 1 83 ? 23.278 10.066 15.681 1.00 78.64 83 SER C O 1
ATOM 2607 N N . ILE C 1 84 ? 23.595 12.144 14.924 1.00 80.36 84 ILE C N 1
ATOM 2608 C CA . ILE C 1 84 ? 25.021 11.928 14.905 1.00 77.95 84 ILE C CA 1
ATOM 2609 C C . ILE C 1 84 ? 25.453 11.983 16.356 1.00 76.82 84 ILE C C 1
ATOM 2610 O O . ILE C 1 84 ? 25.151 12.937 17.065 1.00 73.82 84 ILE C O 1
ATOM 2615 N N . PRO C 1 85 ? 26.183 10.893 16.800 1.00 77.13 85 PRO C N 1
ATOM 2616 C CA . PRO C 1 85 ? 26.550 10.941 18.220 1.00 78.61 85 PRO C CA 1
ATOM 2617 C C . PRO C 1 85 ? 27.840 11.671 18.542 1.00 82.05 85 PRO C C 1
ATOM 2618 O O . PRO C 1 85 ? 28.662 11.899 17.665 1.00 90.45 85 PRO C O 1
ATOM 2622 N N . LEU C 1 86 ? 28.010 12.027 19.808 1.00 82.29 86 LEU C N 1
ATOM 2623 C CA . LEU C 1 86 ? 29.218 12.691 20.248 1.00 86.69 86 LEU C CA 1
ATOM 2624 C C . LEU C 1 86 ? 30.088 11.494 20.575 1.00 87.22 86 LEU C C 1
ATOM 2625 O O . LEU C 1 86 ? 29.944 10.858 21.612 1.00 85.10 86 LEU C O 1
ATOM 2630 N N . ARG C 1 87 ? 30.963 11.165 19.638 1.00 87.57 87 ARG C N 1
ATOM 2631 C CA . ARG C 1 87 ? 31.835 9.999 19.718 1.00 86.98 87 ARG C CA 1
ATOM 2632 C C . ARG C 1 87 ? 33.142 9.986 20.496 1.00 88.32 87 ARG C C 1
ATOM 2633 O O . ARG C 1 87 ? 33.743 11.007 20.796 1.00 88.55 87 ARG C O 1
ATOM 2641 N N . GLY C 1 88 ? 33.554 8.756 20.781 1.00 86.45 88 GLY C N 1
ATOM 2642 C CA . GLY C 1 88 ? 34.836 8.387 21.321 1.00 86.81 88 GLY C CA 1
ATOM 2643 C C . GLY C 1 88 ? 35.085 8.814 22.737 1.00 92.71 88 GLY C C 1
ATOM 2644 O O . GLY C 1 88 ? 36.246 9.061 23.118 1.00 95.47 88 GLY C O 1
ATOM 2645 N N . ASN C 1 89 ? 34.024 8.865 23.543 1.00 95.92 89 ASN C N 1
ATOM 2646 C CA . ASN C 1 89 ? 34.078 9.547 24.846 1.00 100.63 89 ASN C CA 1
ATOM 2647 C C . ASN C 1 89 ? 33.604 8.715 26.053 1.00 98.72 89 ASN C C 1
ATOM 2648 O O . ASN C 1 89 ? 33.244 9.259 27.088 1.00 100.09 89 ASN C O 1
ATOM 2653 N N . GLN C 1 90 ? 33.656 7.402 25.913 1.00 97.90 90 GLN C N 1
ATOM 2654 C CA . GLN C 1 90 ? 33.275 6.470 26.963 1.00 101.65 90 GLN C CA 1
ATOM 2655 C C . GLN C 1 90 ? 34.609 6.020 27.554 1.00 104.69 90 GLN C C 1
ATOM 2656 O O . GLN C 1 90 ? 35.499 5.602 26.827 1.00 108.34 90 GLN C O 1
ATOM 2662 N N . ASN C 1 91 ? 34.775 6.166 28.858 1.00 108.72 91 ASN C N 1
ATOM 2663 C CA . ASN C 1 91 ? 36.067 5.936 29.496 1.00 109.94 91 ASN C CA 1
ATOM 2664 C C . ASN C 1 91 ? 36.249 4.445 29.806 1.00 105.96 91 ASN C C 1
ATOM 2665 O O . ASN C 1 91 ? 36.033 3.987 30.931 1.00 109.59 91 ASN C O 1
ATOM 2670 N N . ILE C 1 92 ? 36.694 3.722 28.790 1.00 100.30 92 ILE C N 1
ATOM 2671 C CA . ILE C 1 92 ? 36.771 2.282 28.789 1.00 101.04 92 ILE C CA 1
ATOM 2672 C C . ILE C 1 92 ? 38.233 1.824 28.695 1.00 102.99 92 ILE C C 1
ATOM 2673 O O . ILE C 1 92 ? 38.513 0.644 28.559 1.00 98.13 92 ILE C O 1
ATOM 2678 N N . ILE C 1 93 ? 39.171 2.749 28.907 1.00 112.41 93 ILE C N 1
ATOM 2679 C CA . ILE C 1 93 ? 40.618 2.491 28.758 1.00 117.26 93 ILE C CA 1
ATOM 2680 C C . ILE C 1 93 ? 41.096 1.395 29.709 1.00 115.96 93 ILE C C 1
ATOM 2681 O O . ILE C 1 93 ? 41.924 0.579 29.328 1.00 117.92 93 ILE C O 1
ATOM 2686 N N . ASN C 1 94 ? 40.568 1.375 30.928 1.00 84.28 94 ASN C N 1
ATOM 2687 C CA . ASN C 1 94 ? 40.952 0.378 31.922 1.00 84.91 94 ASN C CA 1
ATOM 2688 C C . ASN C 1 94 ? 40.423 -1.040 31.736 1.00 81.45 94 ASN C C 1
ATOM 2689 O O . ASN C 1 94 ? 40.897 -1.947 32.448 1.00 86.00 94 ASN C O 1
ATOM 2694 N N . ASP C 1 95 ? 39.447 -1.251 30.850 1.00 75.41 95 ASP C N 1
ATOM 2695 C CA . ASP C 1 95 ? 38.939 -2.602 30.641 1.00 74.32 95 ASP C CA 1
ATOM 2696 C C . ASP C 1 95 ? 40.065 -3.411 30.062 1.00 67.31 95 ASP C C 1
ATOM 2697 O O . ASP C 1 95 ? 40.673 -3.010 29.075 1.00 64.11 95 ASP C O 1
ATOM 2702 N N . PRO C 1 96 ? 40.350 -4.556 30.658 1.00 63.36 96 PRO C N 1
ATOM 2703 C CA . PRO C 1 96 ? 41.483 -5.330 30.159 1.00 61.59 96 PRO C CA 1
ATOM 2704 C C . PRO C 1 96 ? 41.435 -5.713 28.686 1.00 58.85 96 PRO C C 1
ATOM 2705 O O . PRO C 1 96 ? 42.473 -5.670 28.031 1.00 55.45 96 PRO C O 1
ATOM 2709 N N . LEU C 1 97 ? 40.242 -6.040 28.179 1.00 59.12 97 LEU C N 1
ATOM 2710 C CA . LEU C 1 97 ? 40.075 -6.386 26.782 1.00 59.06 97 LEU C CA 1
ATOM 2711 C C . LEU C 1 97 ? 40.445 -5.228 25.892 1.00 59.32 97 LEU C C 1
ATOM 2712 O O . LEU C 1 97 ? 41.183 -5.409 24.923 1.00 62.40 97 LEU C O 1
ATOM 2717 N N . ILE C 1 98 ? 39.986 -4.034 26.234 1.00 59.84 98 ILE C N 1
ATOM 2718 C CA . ILE C 1 98 ? 40.362 -2.839 25.495 1.00 61.76 98 ILE C CA 1
ATOM 2719 C C . ILE C 1 98 ? 41.838 -2.423 25.645 1.00 60.54 98 ILE C C 1
ATOM 2720 O O . ILE C 1 98 ? 42.477 -2.068 24.664 1.00 56.12 98 ILE C O 1
ATOM 2725 N N . TYR C 1 99 ? 42.381 -2.473 26.864 1.00 60.76 99 TYR C N 1
ATOM 2726 C CA . TYR C 1 99 ? 43.771 -2.117 27.090 1.00 60.66 99 TYR C CA 1
ATOM 2727 C C . TYR C 1 99 ? 44.672 -2.889 26.165 1.00 57.12 99 TYR C C 1
ATOM 2728 O O . TYR C 1 99 ? 45.635 -2.367 25.637 1.00 53.57 99 TYR C O 1
ATOM 2737 N N . ARG C 1 100 ? 44.383 -4.165 25.968 1.00 57.99 100 ARG C N 1
ATOM 2738 C CA . ARG C 1 100 ? 45.272 -4.965 25.142 1.00 58.52 100 ARG C CA 1
ATOM 2739 C C . ARG C 1 100 ? 45.396 -4.440 23.730 1.00 58.77 100 ARG C C 1
ATOM 2740 O O . ARG C 1 100 ? 46.495 -4.363 23.206 1.00 59.59 100 ARG C O 1
ATOM 2748 N N . PHE C 1 101 ? 44.298 -4.038 23.116 1.00 62.38 101 PHE C N 1
ATOM 2749 C CA . PHE C 1 101 ? 44.425 -3.413 21.811 1.00 66.26 101 PHE C CA 1
ATOM 2750 C C . PHE C 1 101 ? 45.303 -2.176 21.859 1.00 68.83 101 PHE C C 1
ATOM 2751 O O . PHE C 1 101 ? 46.140 -1.979 21.002 1.00 67.49 101 PHE C O 1
ATOM 2759 N N . ASN C 1 102 ? 45.199 -1.388 22.914 1.00 71.74 102 ASN C N 1
ATOM 2760 C CA . ASN C 1 102 ? 46.091 -0.236 23.058 1.00 72.43 102 ASN C CA 1
ATOM 2761 C C . ASN C 1 102 ? 47.551 -0.629 23.234 1.00 66.57 102 ASN C C 1
ATOM 2762 O O . ASN C 1 102 ? 48.459 -0.023 22.615 1.00 65.48 102 ASN C O 1
ATOM 2767 N N . GLU C 1 103 ? 47.784 -1.699 23.977 1.00 62.77 103 GLU C N 1
ATOM 2768 C CA . GLU C 1 103 ? 49.148 -2.136 24.228 1.00 62.98 103 GLU C CA 1
ATOM 2769 C C . GLU C 1 103 ? 49.755 -2.589 22.923 1.00 60.85 103 GLU C C 1
ATOM 2770 O O . GLU C 1 103 ? 50.954 -2.417 22.655 1.00 59.84 103 GLU C O 1
ATOM 2776 N N . LEU C 1 104 ? 48.927 -3.249 22.149 1.00 58.04 104 LEU C N 1
ATOM 2777 C CA . LEU C 1 104 ? 49.359 -3.778 20.911 1.00 55.77 104 LEU C CA 1
ATOM 2778 C C . LEU C 1 104 ? 49.928 -2.701 20.038 1.00 54.55 104 LEU C C 1
ATOM 2779 O O . LEU C 1 104 ? 50.962 -2.929 19.426 1.00 59.43 104 LEU C O 1
ATOM 2784 N N . PHE C 1 105 ? 49.325 -1.532 19.980 1.00 54.08 105 PHE C N 1
ATOM 2785 C CA . PHE C 1 105 ? 49.887 -0.452 19.149 1.00 55.35 105 PHE C CA 1
ATOM 2786 C C . PHE C 1 105 ? 51.013 0.315 19.831 1.00 58.27 105 PHE C C 1
ATOM 2787 O O . PHE C 1 105 ? 51.758 1.035 19.198 1.00 55.58 105 PHE C O 1
ATOM 2795 N N . LYS C 1 106 ? 51.138 0.175 21.142 1.00 63.80 106 LYS C N 1
ATOM 2796 C CA . LYS C 1 106 ? 52.325 0.687 21.831 1.00 62.14 106 LYS C CA 1
ATOM 2797 C C . LYS C 1 106 ? 53.540 -0.134 21.445 1.00 58.89 106 LYS C C 1
ATOM 2798 O O . LYS C 1 106 ? 54.614 0.406 21.230 1.00 61.81 106 LYS C O 1
ATOM 2804 N N . VAL C 1 107 ? 53.364 -1.436 21.316 1.00 56.63 107 VAL C N 1
ATOM 2805 C CA . VAL C 1 107 ? 54.487 -2.332 20.990 1.00 57.27 107 VAL C CA 1
ATOM 2806 C C . VAL C 1 107 ? 54.807 -2.365 19.490 1.00 57.13 107 VAL C C 1
ATOM 2807 O O . VAL C 1 107 ? 55.969 -2.255 19.122 1.00 57.14 107 VAL C O 1
ATOM 2811 N N . TYR C 1 108 ? 53.788 -2.512 18.638 1.00 55.83 108 TYR C N 1
ATOM 2812 C CA . TYR C 1 108 ? 54.011 -2.640 17.192 1.00 54.34 108 TYR C CA 1
ATOM 2813 C C . TYR C 1 108 ? 53.798 -1.356 16.407 1.00 54.25 108 TYR C C 1
ATOM 2814 O O . TYR C 1 108 ? 53.930 -1.336 15.179 1.00 56.59 108 TYR C O 1
ATOM 2823 N N . GLY C 1 109 ? 53.506 -0.270 17.093 1.00 56.16 109 GLY C N 1
ATOM 2824 C CA . GLY C 1 109 ? 53.181 0.980 16.418 1.00 57.65 109 GLY C CA 1
ATOM 2825 C C . GLY C 1 109 ? 54.263 1.436 15.477 1.00 59.34 109 GLY C C 1
ATOM 2826 O O . GLY C 1 109 ? 53.986 1.672 14.307 1.00 62.45 109 GLY C O 1
ATOM 2827 N N . SER C 1 110 ? 55.495 1.517 15.955 1.00 60.79 110 SER C N 1
ATOM 2828 C CA . SER C 1 110 ? 56.564 1.986 15.092 1.00 61.89 110 SER C CA 1
ATOM 2829 C C . SER C 1 110 ? 56.824 1.070 13.893 1.00 62.19 110 SER C C 1
ATOM 2830 O O . SER C 1 110 ? 57.226 1.556 12.834 1.00 64.86 110 SER C O 1
ATOM 2833 N N . SER C 1 111 ? 56.590 -0.228 14.065 1.00 59.31 111 SER C N 1
ATOM 2834 C CA . SER C 1 111 ? 56.728 -1.187 12.982 1.00 59.56 111 SER C CA 1
ATOM 2835 C C . SER C 1 111 ? 55.652 -0.980 11.917 1.00 59.39 111 SER C C 1
ATOM 2836 O O . SER C 1 111 ? 55.934 -1.009 10.725 1.00 59.98 111 SER C O 1
ATOM 2839 N N . LEU C 1 112 ? 54.419 -0.797 12.353 1.00 58.03 112 LEU C N 1
ATOM 2840 C CA . LEU C 1 112 ? 53.342 -0.528 11.438 1.00 59.33 112 LEU C CA 1
ATOM 2841 C C . LEU C 1 112 ? 53.561 0.771 10.692 1.00 60.98 112 LEU C C 1
ATOM 2842 O O . LEU C 1 112 ? 53.258 0.891 9.504 1.00 61.64 112 LEU C O 1
ATOM 2847 N N . ARG C 1 113 ? 54.103 1.739 11.397 1.00 66.36 113 ARG C N 1
ATOM 2848 C CA . ARG C 1 113 ? 54.417 3.023 10.821 1.00 71.75 113 ARG C CA 1
ATOM 2849 C C . ARG C 1 113 ? 55.422 2.871 9.690 1.00 68.23 113 ARG C C 1
ATOM 2850 O O . ARG C 1 113 ? 55.210 3.350 8.577 1.00 69.52 113 ARG C O 1
ATOM 2858 N N . GLY C 1 114 ? 56.474 2.130 9.965 1.00 66.17 114 GLY C N 1
ATOM 2859 C CA . GLY C 1 114 ? 57.513 1.862 8.972 1.00 68.17 114 GLY C CA 1
ATOM 2860 C C . GLY C 1 114 ? 57.052 1.066 7.759 1.00 66.48 114 GLY C C 1
ATOM 2861 O O . GLY C 1 114 ? 57.409 1.403 6.629 1.00 68.21 114 GLY C O 1
ATOM 2862 N N . ILE C 1 115 ? 56.267 0.019 7.999 1.00 61.90 115 ILE C N 1
ATOM 2863 C CA . ILE C 1 115 ? 55.752 -0.788 6.921 1.00 61.25 115 ILE C CA 1
ATOM 2864 C C . ILE C 1 115 ? 54.822 0.033 6.046 1.00 61.94 115 ILE C C 1
ATOM 2865 O O . ILE C 1 115 ? 54.921 -0.030 4.833 1.00 61.05 115 ILE C O 1
ATOM 2870 N N . ILE C 1 116 ? 53.922 0.798 6.661 1.00 58.56 116 ILE C N 1
ATOM 2871 C CA . ILE C 1 116 ? 52.972 1.573 5.878 1.00 58.04 116 ILE C CA 1
ATOM 2872 C C . ILE C 1 116 ? 53.706 2.617 5.054 1.00 57.88 116 ILE C C 1
ATOM 2873 O O . ILE C 1 116 ? 53.333 2.864 3.929 1.00 56.34 116 ILE C O 1
ATOM 2878 N N . HIS C 1 117 ? 54.733 3.235 5.634 1.00 60.14 117 HIS C N 1
ATOM 2879 C CA . HIS C 1 117 ? 55.472 4.246 4.908 1.00 60.55 117 HIS C CA 1
ATOM 2880 C C . HIS C 1 117 ? 56.137 3.675 3.698 1.00 63.97 117 HIS C C 1
ATOM 2881 O O . HIS C 1 117 ? 56.119 4.281 2.635 1.00 68.80 117 HIS C O 1
ATOM 2888 N N . GLU C 1 118 ? 56.740 2.518 3.867 1.00 65.91 118 GLU C N 1
ATOM 2889 C CA . GLU C 1 118 ? 57.446 1.850 2.784 1.00 69.11 118 GLU C CA 1
ATOM 2890 C C . GLU C 1 118 ? 56.490 1.371 1.677 1.00 70.12 118 GLU C C 1
ATOM 2891 O O . GLU C 1 118 ? 56.801 1.532 0.517 1.00 71.99 118 GLU C O 1
ATOM 2897 N N . GLU C 1 119 ? 55.339 0.816 2.044 1.00 68.71 119 GLU C N 1
ATOM 2898 C CA . GLU C 1 119 ? 54.455 0.170 1.090 1.00 68.72 119 GLU C CA 1
ATOM 2899 C C . GLU C 1 119 ? 53.355 1.063 0.537 1.00 68.07 119 GLU C C 1
ATOM 2900 O O . GLU C 1 119 ? 52.817 0.762 -0.517 1.00 71.30 119 GLU C O 1
ATOM 2906 N N . PHE C 1 120 ? 52.994 2.130 1.240 1.00 65.07 120 PHE C N 1
ATOM 2907 C CA . PHE C 1 120 ? 52.017 3.122 0.729 1.00 64.45 120 PHE C CA 1
ATOM 2908 C C . PHE C 1 120 ? 52.542 4.544 0.521 1.00 62.46 120 PHE C C 1
ATOM 2909 O O . PHE C 1 120 ? 52.074 5.253 -0.363 1.00 64.02 120 PHE C O 1
ATOM 2917 N N . GLY C 1 121 ? 53.485 4.971 1.349 1.00 61.01 121 GLY C N 1
ATOM 2918 C CA . GLY C 1 121 ? 54.078 6.285 1.222 1.00 60.70 121 GLY C CA 1
ATOM 2919 C C . GLY C 1 121 ? 53.769 7.061 2.453 1.00 59.43 121 GLY C C 1
ATOM 2920 O O . GLY C 1 121 ? 53.344 6.516 3.452 1.00 59.61 121 GLY C O 1
ATOM 2921 N N . ASP C 1 122 ? 54.033 8.350 2.386 1.00 61.36 122 ASP C N 1
ATOM 2922 C CA . ASP C 1 122 ? 53.865 9.202 3.525 1.00 63.51 122 ASP C CA 1
ATOM 2923 C C . ASP C 1 122 ? 52.391 9.573 3.675 1.00 62.14 122 ASP C C 1
ATOM 2924 O O . ASP C 1 122 ? 51.883 10.457 2.985 1.00 60.34 122 ASP C O 1
ATOM 2929 N N . GLY C 1 123 ? 51.730 8.893 4.593 1.00 59.27 123 GLY C N 1
ATOM 2930 C CA . GLY C 1 123 ? 50.351 9.181 4.874 1.00 60.19 123 GLY C CA 1
ATOM 2931 C C . GLY C 1 123 ? 49.916 8.460 6.116 1.00 59.83 123 GLY C C 1
ATOM 2932 O O . GLY C 1 123 ? 50.721 8.171 7.007 1.00 65.43 123 GLY C O 1
ATOM 2933 N N . ILE C 1 124 ? 48.630 8.221 6.174 1.00 60.66 124 ILE C N 1
ATOM 2934 C CA . ILE C 1 124 ? 48.003 7.540 7.259 1.00 63.35 124 ILE C CA 1
ATOM 2935 C C . ILE C 1 124 ? 46.867 6.633 6.777 1.00 62.93 124 ILE C C 1
ATOM 2936 O O . ILE C 1 124 ? 46.419 6.738 5.670 1.00 56.80 124 ILE C O 1
ATOM 2941 N N . MET C 1 125 ? 46.419 5.753 7.674 1.00 66.89 125 MET C N 1
ATOM 2942 C CA . MET C 1 125 ? 45.244 4.942 7.442 1.00 67.52 125 MET C CA 1
ATOM 2943 C C . MET C 1 125 ? 44.124 5.592 8.198 1.00 66.52 125 MET C C 1
ATOM 2944 O O . MET C 1 125 ? 44.233 5.761 9.403 1.00 68.20 125 MET C O 1
ATOM 2949 N N . SER C 1 126 ? 43.049 5.903 7.494 1.00 66.48 126 SER C N 1
ATOM 2950 C CA . SER C 1 126 ? 41.899 6.575 8.051 1.00 68.13 126 SER C CA 1
ATOM 2951 C C . SER C 1 126 ? 41.138 5.688 9.036 1.00 68.04 126 SER C C 1
ATOM 2952 O O . SER C 1 126 ? 41.037 4.480 8.850 1.00 65.21 126 SER C O 1
ATOM 2955 N N . ALA C 1 127 ? 40.648 6.309 10.106 1.00 69.01 127 ALA C N 1
ATOM 2956 C CA . ALA C 1 127 ? 39.762 5.650 11.079 1.00 68.30 127 ALA C CA 1
ATOM 2957 C C . ALA C 1 127 ? 38.271 5.929 10.747 1.00 66.91 127 ALA C C 1
ATOM 2958 O O . ALA C 1 127 ? 37.373 5.505 11.477 1.00 68.52 127 ALA C O 1
ATOM 2960 N N . ILE C 1 128 ? 38.053 6.737 9.716 1.00 64.79 128 ILE C N 1
ATOM 2961 C CA . ILE C 1 128 ? 36.745 7.248 9.381 1.00 69.53 128 ILE C CA 1
ATOM 2962 C C . ILE C 1 128 ? 36.170 6.371 8.283 1.00 71.73 128 ILE C C 1
ATOM 2963 O O . ILE C 1 128 ? 35.096 5.789 8.459 1.00 75.90 128 ILE C O 1
ATOM 2968 N N . ASP C 1 129 ? 36.917 6.236 7.186 1.00 70.09 129 ASP C N 1
ATOM 2969 C CA . ASP C 1 129 ? 36.585 5.295 6.136 1.00 70.05 129 ASP C CA 1
ATOM 2970 C C . ASP C 1 129 ? 37.281 4.001 6.483 1.00 66.84 129 ASP C C 1
ATOM 2971 O O . ASP C 1 129 ? 38.373 3.738 5.994 1.00 69.13 129 ASP C O 1
ATOM 2976 N N . CYS C 1 130 ? 36.610 3.171 7.281 1.00 66.04 130 CYS C N 1
ATOM 2977 C CA . CYS C 1 130 ? 37.235 2.024 7.853 1.00 65.51 130 CYS C CA 1
ATOM 2978 C C . CYS C 1 130 ? 36.256 0.914 8.151 1.00 64.84 130 CYS C C 1
ATOM 2979 O O . CYS C 1 130 ? 35.242 1.154 8.787 1.00 63.76 130 CYS C O 1
ATOM 2982 N N . LYS C 1 131 ? 36.558 -0.307 7.708 1.00 68.14 131 LYS C N 1
ATOM 2983 C CA . LYS C 1 131 ? 35.687 -1.492 7.948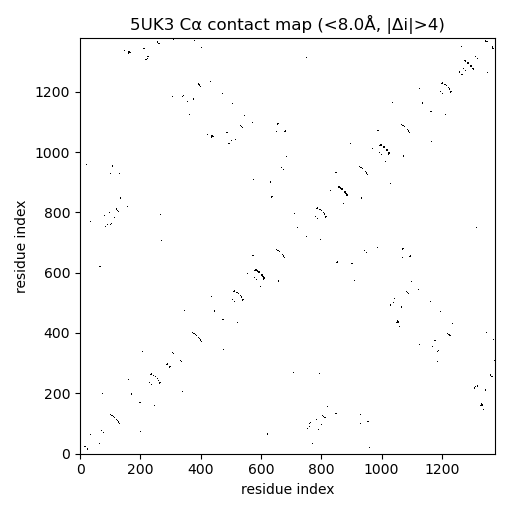 1.00 75.92 131 LYS C CA 1
ATOM 2984 C C . LYS C 1 131 ? 36.364 -2.474 8.867 1.00 73.35 131 LYS C C 1
ATOM 2985 O O . LYS C 1 131 ? 37.288 -3.152 8.457 1.00 75.59 131 LYS C O 1
ATOM 2991 N N . ILE C 1 132 ? 35.872 -2.581 10.093 1.00 72.95 132 ILE C N 1
ATOM 2992 C CA . ILE C 1 132 ? 36.349 -3.590 11.016 1.00 69.08 132 ILE C CA 1
ATOM 2993 C C . ILE C 1 132 ? 35.541 -4.860 10.774 1.00 71.03 132 ILE C C 1
ATOM 2994 O O . ILE C 1 132 ? 34.400 -4.822 10.410 1.00 70.52 132 ILE C O 1
ATOM 2999 N N . ASP C 1 133 ? 36.172 -5.982 11.014 1.00 74.56 133 ASP C N 1
ATOM 3000 C CA . ASP C 1 133 ? 35.543 -7.264 10.985 1.00 80.50 133 ASP C CA 1
ATOM 3001 C C . ASP C 1 133 ? 36.162 -8.088 12.107 1.00 74.53 133 ASP C C 1
ATOM 3002 O O . ASP C 1 133 ? 37.359 -8.001 12.317 1.00 76.18 133 ASP C O 1
ATOM 3007 N N . VAL C 1 134 ? 35.394 -8.910 12.798 1.00 71.20 134 VAL C N 1
ATOM 3008 C CA . VAL C 1 134 ? 35.942 -9.728 13.869 1.00 69.38 134 VAL C CA 1
ATOM 3009 C C . VAL C 1 134 ? 35.304 -11.087 13.886 1.00 71.70 134 VAL C C 1
ATOM 3010 O O . VAL C 1 134 ? 34.119 -11.214 13.735 1.00 75.40 134 VAL C O 1
ATOM 3014 N N . THR C 1 135 ? 36.118 -12.105 14.086 1.00 75.32 135 THR C N 1
ATOM 3015 C CA . THR C 1 135 ? 35.775 -13.484 13.712 1.00 81.08 135 THR C CA 1
ATOM 3016 C C . THR C 1 135 ? 36.469 -14.486 14.624 1.00 81.15 135 THR C C 1
ATOM 3017 O O . THR C 1 135 ? 37.619 -14.284 14.996 1.00 84.97 135 THR C O 1
ATOM 3021 N N . LYS C 1 136 ? 35.771 -15.557 14.966 1.00 81.51 136 LYS C N 1
ATOM 3022 C CA . LYS C 1 136 ? 36.372 -16.729 15.581 1.00 82.58 136 LYS C CA 1
ATOM 3023 C C . LYS C 1 136 ? 36.685 -17.667 14.462 1.00 85.28 136 LYS C C 1
ATOM 3024 O O . LYS C 1 136 ? 35.799 -18.030 13.718 1.00 92.07 136 LYS C O 1
ATOM 3030 N N . ASN C 1 137 ? 37.948 -18.054 14.363 1.00 87.40 137 ASN C N 1
ATOM 3031 C CA . ASN C 1 137 ? 38.416 -18.980 13.347 1.00 94.63 137 ASN C CA 1
ATOM 3032 C C . ASN C 1 137 ? 38.316 -20.431 13.805 1.00 102.02 137 ASN C C 1
ATOM 3033 O O . ASN C 1 137 ? 37.792 -20.724 14.875 1.00 104.89 137 ASN C O 1
ATOM 3038 N N . GLU C 1 138 ? 38.840 -21.328 12.981 1.00 106.95 138 GLU C N 1
ATOM 3039 C CA . GLU C 1 138 ? 38.843 -22.756 13.259 1.00 111.52 138 GLU C CA 1
ATOM 3040 C C . GLU C 1 138 ? 39.622 -23.078 14.531 1.00 114.83 138 GLU C C 1
ATOM 3041 O O . GLU C 1 138 ? 39.268 -23.986 15.273 1.00 123.22 138 GLU C O 1
ATOM 3043 N N . GLN C 1 139 ? 40.693 -22.337 14.772 1.00 112.56 139 GLN C N 1
ATOM 3044 C CA . GLN C 1 139 ? 41.537 -22.561 15.938 1.00 115.37 139 GLN C CA 1
ATOM 3045 C C . GLN C 1 139 ? 41.046 -21.837 17.190 1.00 105.81 139 GLN C C 1
ATOM 3046 O O . GLN C 1 139 ? 41.704 -21.871 18.226 1.00 102.95 139 GLN C O 1
ATOM 3048 N N . SER C 1 140 ? 39.889 -21.191 17.100 1.00 97.99 140 SER C N 1
ATOM 3049 C CA . SER C 1 140 ? 39.326 -20.451 18.232 1.00 94.75 140 SER C CA 1
ATOM 3050 C C . SER C 1 140 ? 40.196 -19.278 18.678 1.00 89.25 140 SER C C 1
ATOM 3051 O O . SER C 1 140 ? 40.340 -18.984 19.859 1.00 89.40 140 SER C O 1
ATOM 3054 N N . ARG C 1 141 ? 40.766 -18.625 17.679 1.00 83.76 141 ARG C N 1
ATOM 3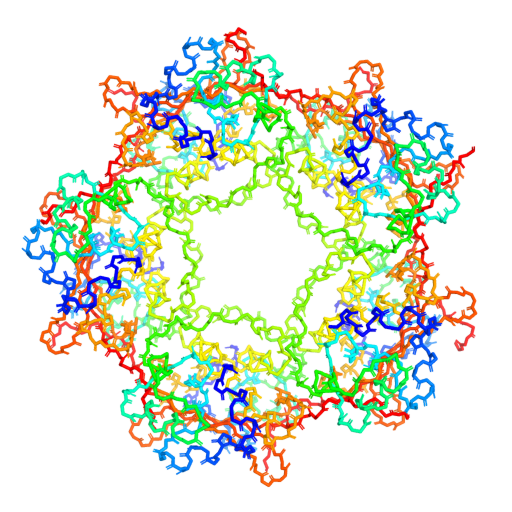055 C CA . ARG C 1 141 ? 41.610 -17.462 17.792 1.00 78.57 141 ARG C CA 1
ATOM 3056 C C . ARG C 1 141 ? 40.761 -16.271 17.352 1.00 75.55 141 ARG C C 1
ATOM 3057 O O . ARG C 1 141 ? 39.888 -16.421 16.501 1.00 78.12 141 ARG C O 1
ATOM 3065 N N . VAL C 1 142 ? 41.035 -15.099 17.930 1.00 68.03 142 VAL C N 1
ATOM 3066 C CA . VAL C 1 142 ? 40.292 -13.893 17.634 1.00 64.87 142 VAL C CA 1
ATOM 3067 C C . VAL C 1 142 ? 40.935 -13.292 16.424 1.00 62.76 142 VAL C C 1
ATOM 3068 O O . VAL C 1 142 ? 42.127 -13.052 16.427 1.00 62.44 142 VAL C O 1
ATOM 3072 N N . ILE C 1 143 ? 40.168 -13.104 15.376 1.00 63.01 143 ILE C N 1
ATOM 3073 C CA . ILE C 1 143 ? 40.718 -12.590 14.156 1.00 63.83 143 ILE C CA 1
ATOM 3074 C C . ILE C 1 143 ? 40.060 -11.301 13.808 1.00 63.20 143 ILE C C 1
ATOM 3075 O O . ILE C 1 143 ? 38.880 -11.272 13.499 1.00 68.13 143 ILE C O 1
ATOM 3080 N N . LEU C 1 144 ? 40.846 -10.254 13.845 1.00 60.68 144 LEU C N 1
ATOM 3081 C CA . LEU C 1 144 ? 40.361 -8.914 13.768 1.00 61.97 144 LEU C CA 1
ATOM 3082 C C . LEU C 1 144 ? 40.931 -8.352 12.502 1.00 61.91 144 LEU C C 1
ATOM 3083 O O . LEU C 1 144 ? 42.139 -8.251 12.377 1.00 68.45 144 LEU C O 1
ATOM 3088 N N . ARG C 1 145 ? 40.097 -7.979 11.561 1.00 63.48 145 ARG C N 1
ATOM 3089 C CA . ARG C 1 145 ? 40.566 -7.454 10.281 1.00 66.33 145 ARG C CA 1
ATOM 3090 C C . ARG C 1 145 ? 40.126 -6.005 10.154 1.00 66.04 145 ARG C C 1
ATOM 3091 O O . ARG C 1 145 ? 38.944 -5.730 10.240 1.00 72.17 145 ARG C O 1
ATOM 3099 N N . ILE C 1 146 ? 41.052 -5.097 9.918 1.00 62.90 146 ILE C N 1
ATOM 3100 C CA . ILE C 1 146 ? 40.749 -3.692 9.781 1.00 63.55 146 ILE C CA 1
ATOM 3101 C C . ILE C 1 146 ? 41.092 -3.261 8.360 1.00 65.61 146 ILE C C 1
ATOM 3102 O O . ILE C 1 146 ? 42.197 -3.518 7.882 1.00 64.34 146 ILE C O 1
ATOM 3107 N N . ASP C 1 147 ? 40.172 -2.578 7.692 1.00 67.16 147 ASP C N 1
ATOM 3108 C CA . ASP C 1 147 ? 40.316 -2.247 6.263 1.00 69.93 147 ASP C CA 1
ATOM 3109 C C . ASP C 1 147 ? 40.063 -0.745 6.073 1.00 65.68 147 ASP C C 1
ATOM 3110 O O . ASP C 1 147 ? 38.912 -0.308 5.996 1.00 65.80 147 ASP C O 1
ATOM 3115 N N . GLY C 1 148 ? 41.134 0.026 5.933 1.00 61.45 148 GLY C N 1
ATOM 3116 C CA . GLY C 1 148 ? 41.056 1.493 5.953 1.00 61.02 148 GLY C CA 1
ATOM 3117 C C . GLY C 1 148 ? 41.626 2.167 4.727 1.00 60.75 148 GLY C C 1
ATOM 3118 O O . GLY C 1 148 ? 42.446 1.585 4.031 1.00 58.82 148 GLY C O 1
ATOM 3119 N N . LYS C 1 149 ? 41.134 3.365 4.415 1.00 61.91 149 LYS C N 1
ATOM 3120 C CA . LYS C 1 149 ? 41.631 4.117 3.273 1.00 65.34 149 LYS C CA 1
ATOM 3121 C C . LYS C 1 149 ? 42.964 4.733 3.669 1.00 62.90 149 LYS C C 1
ATOM 3122 O O . LYS C 1 149 ? 43.131 5.183 4.780 1.00 58.10 149 LYS C O 1
ATOM 3128 N N . PHE C 1 150 ? 43.911 4.683 2.750 1.00 63.02 150 PHE C N 1
ATOM 3129 C CA . PHE C 1 150 ? 45.189 5.348 2.897 1.00 58.82 150 PHE C CA 1
ATOM 3130 C C . PHE C 1 150 ? 45.030 6.751 2.352 1.00 62.69 150 PHE C C 1
ATOM 3131 O O . PHE C 1 150 ? 44.551 6.919 1.232 1.00 65.30 150 PHE C O 1
ATOM 3139 N N . LEU C 1 151 ? 45.393 7.751 3.156 1.00 67.37 151 LEU C N 1
ATOM 3140 C CA . LEU C 1 151 ? 45.345 9.158 2.751 1.00 70.06 151 LEU C CA 1
ATOM 3141 C C . LEU C 1 151 ? 46.726 9.696 2.740 1.00 66.53 151 LEU C C 1
ATOM 3142 O O . LEU C 1 151 ? 47.366 9.738 3.786 1.00 64.81 151 LEU C O 1
ATOM 3147 N N . PRO C 1 152 ? 47.212 10.128 1.584 1.00 65.54 152 PRO C N 1
ATOM 3148 C CA . PRO C 1 152 ? 48.584 10.651 1.588 1.00 64.72 152 PRO C CA 1
ATOM 3149 C C . PRO C 1 152 ? 48.596 12.084 2.047 1.00 63.72 152 PRO C C 1
ATOM 3150 O O . PRO C 1 152 ? 47.612 12.795 1.844 1.00 74.16 152 PRO C O 1
ATOM 3154 N N . TYR C 1 153 ? 49.655 12.495 2.716 1.00 60.87 153 TYR C N 1
ATOM 3155 C CA . TYR C 1 153 ? 49.844 13.902 3.094 1.00 59.09 153 TYR C CA 1
ATOM 3156 C C . TYR C 1 153 ? 49.969 14.806 1.884 1.00 59.85 153 TYR C C 1
ATOM 3157 O O . TYR C 1 153 ? 50.528 14.419 0.854 1.00 58.69 153 TYR C O 1
ATOM 3166 N N . TYR C 1 154 ? 49.467 16.017 2.045 1.00 61.52 154 TYR C N 1
ATOM 3167 C CA . TYR C 1 154 ? 49.613 17.073 1.054 1.00 64.91 154 TYR C CA 1
ATOM 3168 C C . TYR C 1 154 ? 51.102 17.377 0.830 1.00 67.33 154 TYR C C 1
ATOM 3169 O O . TYR C 1 154 ? 51.868 17.410 1.763 1.00 66.27 154 TYR C O 1
ATOM 3178 N N . LYS C 1 155 ? 51.490 17.545 -0.421 1.00 73.02 155 LYS C N 1
ATOM 3179 C CA . LYS C 1 155 ? 52.904 17.640 -0.802 1.00 75.49 155 LYS C CA 1
ATOM 3180 C C . LYS C 1 155 ? 53.306 19.029 -1.312 1.00 71.63 155 LYS C C 1
ATOM 3181 O O . LYS C 1 155 ? 54.359 19.201 -1.916 1.00 66.50 155 LYS C O 1
ATOM 3187 N N . GLY C 1 156 ? 52.452 20.009 -1.066 1.00 70.77 156 GLY C N 1
ATOM 3188 C CA . GLY C 1 156 ? 52.781 21.403 -1.304 1.00 70.45 156 GLY C CA 1
ATOM 3189 C C . GLY C 1 156 ? 52.533 21.899 -2.704 1.00 71.35 156 GLY C C 1
ATOM 3190 O O . GLY C 1 156 ? 52.931 23.005 -3.039 1.00 69.42 156 GLY C O 1
ATOM 3191 N N . GLN C 1 157 ? 51.825 21.105 -3.500 1.00 75.26 157 GLN C N 1
ATOM 3192 C CA . GLN C 1 157 ? 51.585 21.429 -4.907 1.00 81.06 157 GLN C CA 1
ATOM 3193 C C . GLN C 1 157 ? 50.656 22.636 -5.036 1.00 83.04 157 GLN C C 1
ATOM 3194 O O . GLN C 1 157 ? 49.662 22.740 -4.308 1.00 80.80 157 GLN C O 1
ATOM 3196 N N . LEU C 1 158 ? 50.970 23.551 -5.939 1.00 87.42 158 LEU C N 1
ATOM 3197 C CA . LEU C 1 158 ? 50.134 24.729 -6.092 1.00 94.32 158 LEU C CA 1
ATOM 3198 C C . LEU C 1 158 ? 48.816 24.449 -6.812 1.00 104.40 158 LEU C C 1
ATOM 3199 O O . LEU C 1 158 ? 47.911 25.274 -6.801 1.00 108.81 158 LEU C O 1
ATOM 3204 N N . ASP C 1 159 ? 48.709 23.275 -7.422 1.00 113.42 159 ASP C N 1
ATOM 3205 C CA . ASP C 1 159 ? 47.494 22.890 -8.123 1.00 116.76 159 ASP C CA 1
ATOM 3206 C C . ASP C 1 159 ? 46.883 21.635 -7.517 1.00 113.08 159 ASP C C 1
ATOM 3207 O O . ASP C 1 159 ? 45.712 21.623 -7.146 1.00 108.92 159 ASP C O 1
ATOM 3212 N N . ASN D 1 22 ? 26.979 -5.229 46.265 1.00 113.56 22 ASN D N 1
ATOM 3213 C CA . ASN D 1 22 ? 26.504 -4.430 47.448 1.00 120.08 22 ASN D CA 1
ATOM 3214 C C . ASN D 1 22 ? 25.134 -4.830 48.011 1.00 122.45 22 ASN D C 1
ATOM 3215 O O . ASN D 1 22 ? 24.967 -4.817 49.231 1.00 128.95 22 ASN D O 1
ATOM 3220 N N . GLN D 1 23 ? 24.162 -5.179 47.158 1.00 119.61 23 GLN D N 1
ATOM 3221 C CA . GLN D 1 23 ? 22.981 -5.955 47.636 1.00 117.06 23 GLN D CA 1
ATOM 3222 C C . GLN D 1 23 ? 23.423 -7.333 48.140 1.00 114.80 23 GLN D C 1
ATOM 3223 O O . GLN D 1 23 ? 22.824 -7.887 49.064 1.00 111.60 23 GLN D O 1
ATOM 3225 N N . PHE D 1 24 ? 24.481 -7.876 47.522 1.00 112.48 24 PHE D N 1
ATOM 3226 C CA . PHE D 1 24 ? 25.057 -9.167 47.911 1.00 107.02 24 PHE D CA 1
ATOM 3227 C C . PHE D 1 24 ? 25.896 -9.062 49.177 1.00 106.16 24 PHE D C 1
ATOM 3228 O O . PHE D 1 24 ? 25.737 -9.874 50.089 1.00 106.19 24 PHE D O 1
ATOM 3236 N N . ILE D 1 25 ? 26.764 -8.055 49.244 1.00 107.30 25 ILE D N 1
ATOM 3237 C CA . ILE D 1 25 ? 27.502 -7.779 50.475 1.00 112.99 25 ILE D CA 1
ATOM 3238 C C . ILE D 1 25 ? 26.567 -7.525 51.678 1.00 119.62 25 ILE D C 1
ATOM 3239 O O . ILE D 1 25 ? 26.787 -8.100 52.745 1.00 125.59 25 ILE D O 1
ATOM 3244 N N . LYS D 1 26 ? 25.530 -6.692 51.519 1.00 121.58 26 LYS D N 1
ATOM 3245 C CA . LYS D 1 26 ? 24.573 -6.429 52.626 1.00 124.55 26 LYS D CA 1
ATOM 3246 C C . LYS D 1 26 ? 23.945 -7.744 53.107 1.00 122.51 26 LYS D C 1
ATOM 3247 O O . LYS D 1 26 ? 23.823 -7.958 54.325 1.00 127.22 26 LYS D O 1
ATOM 3249 N N . ALA D 1 27 ? 23.562 -8.601 52.154 1.00 113.28 27 ALA D N 1
ATOM 3250 C CA . ALA D 1 27 ? 22.985 -9.910 52.452 1.00 114.83 27 ALA D CA 1
ATOM 3251 C C . ALA D 1 27 ? 23.950 -10.811 53.219 1.00 114.90 27 ALA D C 1
ATOM 3252 O O . ALA D 1 27 ? 23.547 -11.508 54.154 1.00 115.31 27 ALA D O 1
ATOM 3254 N N . LYS D 1 28 ? 25.222 -10.772 52.831 1.00 112.71 28 LYS D N 1
ATOM 3255 C CA . LYS D 1 28 ? 26.263 -11.523 53.515 1.00 111.57 28 LYS D CA 1
ATOM 3256 C C . LYS D 1 28 ? 26.488 -11.089 54.967 1.00 115.57 28 LYS D C 1
ATOM 3257 O O . LYS D 1 28 ? 26.655 -11.955 55.837 1.00 122.63 28 LYS D O 1
ATOM 3263 N N . GLU D 1 29 ? 26.511 -9.777 55.213 1.00 115.53 29 GLU D N 1
ATOM 3264 C CA . GLU D 1 29 ? 26.720 -9.236 56.559 1.00 119.48 29 GLU D CA 1
ATOM 3265 C C . GLU D 1 29 ? 25.578 -9.642 57.502 1.00 124.60 29 GLU D C 1
ATOM 3266 O O . GLU D 1 29 ? 25.842 -10.072 58.635 1.00 128.19 29 GLU D O 1
ATOM 3272 N N . SER D 1 30 ? 24.329 -9.570 57.024 1.00 128.35 30 SER D N 1
ATOM 3273 C CA . SER D 1 30 ? 23.130 -10.070 57.763 1.00 135.25 30 SER D CA 1
ATOM 3274 C C . SER D 1 30 ? 23.265 -11.490 58.316 1.00 135.95 30 SER D C 1
ATOM 3275 O O . SER D 1 30 ? 22.951 -11.731 59.484 1.00 141.32 30 SER D O 1
ATOM 3278 N N . LYS D 1 31 ? 23.715 -12.408 57.461 1.00 131.67 31 LYS D N 1
ATOM 3279 C CA . LYS D 1 31 ? 23.885 -13.820 57.818 1.00 130.35 31 LYS D CA 1
ATOM 3280 C C . LYS D 1 31 ? 25.105 -14.105 58.692 1.00 127.66 31 LYS D C 1
ATOM 3281 O O . LYS D 1 31 ? 25.197 -15.183 59.272 1.00 127.20 31 LYS D O 1
ATOM 3287 N N . GLY D 1 32 ? 26.021 -13.144 58.810 1.00 128.16 32 GLY D N 1
ATOM 3288 C CA . GLY D 1 32 ? 27.249 -13.324 59.589 1.00 131.25 32 GLY D CA 1
ATOM 3289 C C . GLY D 1 32 ? 28.247 -14.241 58.904 1.00 127.87 32 GLY D C 1
ATOM 3290 O O . GLY D 1 32 ? 29.052 -14.897 59.566 1.00 131.68 32 GLY D O 1
ATOM 3291 N N . LEU D 1 33 ? 28.181 -14.290 57.579 1.00 122.81 33 LEU D N 1
ATOM 3292 C CA . LEU D 1 33 ? 29.080 -15.108 56.778 1.00 119.42 33 LEU D CA 1
ATOM 3293 C C . LEU D 1 33 ? 30.398 -14.395 56.486 1.00 117.56 33 LEU D C 1
ATOM 3294 O O . LEU D 1 33 ? 30.409 -13.234 56.114 1.00 119.42 33 LEU D O 1
ATOM 3299 N N . THR D 1 34 ? 31.508 -15.117 56.591 1.00 115.05 34 THR D N 1
ATOM 3300 C CA . THR D 1 34 ? 32.787 -14.616 56.113 1.00 108.74 34 THR D CA 1
ATOM 3301 C C . THR D 1 34 ? 32.978 -15.027 54.650 1.00 107.43 34 THR D C 1
ATOM 3302 O O . THR D 1 34 ? 32.386 -16.011 54.177 1.00 102.97 34 THR D O 1
ATOM 3306 N N . TYR D 1 35 ? 33.828 -14.292 53.933 1.00 108.14 35 TYR D N 1
ATOM 3307 C CA . TYR D 1 35 ? 34.205 -14.667 52.564 1.00 104.25 35 TYR D CA 1
ATOM 3308 C C . TYR D 1 35 ? 34.818 -16.088 52.548 1.00 105.04 35 TYR D C 1
ATOM 3309 O O . TYR D 1 35 ? 34.501 -16.876 51.667 1.00 103.01 35 TYR D O 1
ATOM 3318 N N . GLN D 1 36 ? 35.683 -16.387 53.518 1.00 105.34 36 GLN D N 1
ATOM 3319 C CA . GLN D 1 36 ? 36.229 -17.735 53.711 1.00 106.13 36 GLN D CA 1
ATOM 3320 C C . GLN D 1 36 ? 35.140 -18.802 53.735 1.00 108.85 36 GLN D C 1
ATOM 3321 O O . GLN D 1 36 ? 35.197 -19.790 52.996 1.00 109.66 36 GLN D O 1
ATOM 3327 N N . GLN D 1 37 ? 34.151 -18.602 54.598 1.00 110.60 37 GLN D N 1
ATOM 3328 C CA . GLN D 1 37 ? 33.052 -19.562 54.745 1.00 113.02 37 GLN D CA 1
ATOM 3329 C C . GLN D 1 37 ? 32.310 -19.780 53.432 1.00 109.36 37 GLN D C 1
ATOM 3330 O O . GLN D 1 37 ? 32.077 -20.930 53.050 1.00 115.67 37 GLN D O 1
ATOM 3336 N N . MET D 1 38 ? 31.947 -18.691 52.756 1.00 99.96 38 MET D N 1
ATOM 3337 C CA . MET D 1 38 ? 31.217 -18.790 51.497 1.00 95.46 38 MET D CA 1
ATOM 3338 C C . MET D 1 38 ? 31.979 -19.574 50.459 1.00 98.42 38 MET D C 1
ATOM 3339 O O . MET D 1 38 ? 31.419 -20.388 49.733 1.00 100.15 38 MET D O 1
ATOM 3344 N N . ALA D 1 39 ? 33.280 -19.331 50.401 1.00 102.66 39 ALA D N 1
ATOM 3345 C CA . ALA D 1 39 ? 34.147 -20.016 49.463 1.00 104.15 39 ALA D CA 1
ATOM 3346 C C . ALA D 1 39 ? 34.213 -21.514 49.739 1.00 106.42 39 ALA D C 1
ATOM 3347 O O . ALA D 1 39 ? 34.198 -22.322 48.806 1.00 113.94 39 ALA D O 1
ATOM 3349 N N . GLN D 1 40 ? 34.289 -21.883 51.007 1.00 103.63 40 GLN D N 1
ATOM 3350 C CA . GLN D 1 40 ? 34.401 -23.283 51.356 1.00 107.36 40 GLN D CA 1
ATOM 3351 C C . GLN D 1 40 ? 33.110 -24.026 51.117 1.00 102.21 40 GLN D C 1
ATOM 3352 O O . GLN D 1 40 ? 33.157 -25.166 50.673 1.00 103.80 40 GLN D O 1
ATOM 3358 N N . LEU D 1 41 ? 31.977 -23.372 51.362 1.00 98.81 41 LEU D N 1
ATOM 3359 C CA . LEU D 1 41 ? 30.663 -23.945 51.077 1.00 99.64 41 LEU D CA 1
ATOM 3360 C C . LEU D 1 41 ? 30.456 -24.204 49.594 1.00 97.83 41 LEU D C 1
ATOM 3361 O O . LEU D 1 41 ? 29.945 -25.260 49.216 1.00 109.27 41 LEU D O 1
ATOM 3366 N N . LEU D 1 42 ? 30.894 -23.272 48.768 1.00 91.94 42 LEU D N 1
ATOM 3367 C CA . LEU D 1 42 ? 30.734 -23.358 47.321 1.00 91.49 42 LEU D CA 1
ATOM 3368 C C . LEU D 1 42 ? 31.876 -24.053 46.564 1.00 95.89 42 LEU D C 1
ATOM 3369 O O . LEU D 1 42 ? 31.764 -24.251 45.349 1.00 100.78 42 LEU D O 1
ATOM 3374 N N . SER D 1 43 ? 32.961 -24.421 47.253 1.00 97.34 43 SER D N 1
ATOM 3375 C CA . SER D 1 43 ? 34.139 -25.063 46.640 1.00 97.00 43 SER D CA 1
ATOM 3376 C C . SER D 1 43 ? 34.750 -24.228 45.510 1.00 94.89 43 SER D C 1
ATOM 3377 O O . SER D 1 43 ? 35.025 -24.746 44.414 1.00 99.87 43 SER D O 1
ATOM 3380 N N . VAL D 1 44 ? 35.003 -22.951 45.805 1.00 90.90 44 VAL D N 1
ATOM 3381 C CA . VAL D 1 44 ? 35.636 -22.022 44.869 1.00 89.25 44 VAL D CA 1
ATOM 3382 C C . VAL D 1 44 ? 36.692 -21.154 45.553 1.00 89.12 44 VAL D C 1
ATOM 3383 O O . VAL D 1 44 ? 36.765 -21.088 46.769 1.00 84.25 44 VAL D O 1
ATOM 3387 N N . ASN D 1 45 ? 37.557 -20.544 44.731 1.00 89.73 45 ASN D N 1
ATOM 3388 C CA . ASN D 1 45 ? 38.636 -19.684 45.207 1.00 83.10 45 ASN D CA 1
ATOM 3389 C C . ASN D 1 45 ? 38.044 -18.504 45.943 1.00 80.43 45 ASN D C 1
ATOM 3390 O O . ASN D 1 45 ? 37.169 -17.824 45.419 1.00 78.81 45 ASN D O 1
ATOM 3395 N N . LYS D 1 46 ? 38.523 -18.261 47.153 1.00 78.35 46 LYS D N 1
ATOM 3396 C CA . LYS D 1 46 ? 37.991 -17.176 47.998 1.00 73.86 46 LYS D CA 1
ATOM 3397 C C . LYS D 1 46 ? 38.049 -15.792 47.356 1.00 70.18 46 LYS D C 1
ATOM 3398 O O . LYS D 1 46 ? 37.061 -15.057 47.386 1.00 65.89 46 LYS D O 1
ATOM 3404 N N . VAL D 1 47 ? 39.217 -15.436 46.805 1.00 70.40 47 VAL D N 1
ATOM 3405 C CA . VAL D 1 47 ? 39.425 -14.096 46.215 1.00 70.32 47 VAL D CA 1
ATOM 3406 C C . VAL D 1 47 ? 38.587 -13.890 44.960 1.00 66.54 47 VAL D C 1
ATOM 3407 O O . VAL D 1 47 ? 37.995 -12.847 44.786 1.00 66.81 47 VAL D O 1
ATOM 3411 N N . TRP D 1 48 ? 38.501 -14.911 44.121 1.00 66.56 48 TRP D N 1
ATOM 3412 C CA . TRP D 1 48 ? 37.671 -14.848 42.922 1.00 66.36 48 TRP D CA 1
ATOM 3413 C C . TRP D 1 48 ? 36.201 -14.648 43.245 1.00 70.17 48 TRP D C 1
ATOM 3414 O O . TRP D 1 48 ? 35.553 -13.756 42.705 1.00 76.18 48 TRP D O 1
ATOM 3425 N N . LEU D 1 49 ? 35.677 -15.470 44.146 1.00 74.76 49 LEU D N 1
ATOM 3426 C CA . LEU D 1 49 ? 34.289 -15.336 44.608 1.00 77.54 49 LEU D CA 1
ATOM 3427 C C . LEU D 1 49 ? 34.039 -13.930 45.149 1.00 79.20 49 LEU D C 1
ATOM 3428 O O . LEU D 1 49 ? 33.030 -13.308 44.796 1.00 83.46 49 LEU D O 1
ATOM 3433 N N . THR D 1 50 ? 34.959 -13.436 45.985 1.00 76.15 50 THR D N 1
ATOM 3434 C CA . THR D 1 50 ? 34.829 -12.116 46.529 1.00 76.38 50 THR D CA 1
ATOM 3435 C C . THR D 1 50 ? 34.697 -11.119 45.396 1.00 76.31 50 THR D C 1
ATOM 3436 O O . THR D 1 50 ? 33.784 -10.279 45.401 1.00 80.26 50 THR D O 1
ATOM 3440 N N . SER D 1 51 ? 35.538 -11.255 44.383 1.00 72.85 51 SER D N 1
ATOM 3441 C CA . SER D 1 51 ? 35.456 -10.366 43.221 1.00 72.03 51 SER D CA 1
ATOM 3442 C C . SER D 1 51 ? 34.139 -10.481 42.430 1.00 77.03 51 SER D C 1
ATOM 3443 O O . SER D 1 51 ? 33.702 -9.488 41.834 1.00 78.60 51 SER D O 1
ATOM 3446 N N . VAL D 1 52 ? 33.506 -11.662 42.418 1.00 74.05 52 VAL D N 1
ATOM 3447 C CA . VAL D 1 52 ? 32.195 -11.813 41.775 1.00 73.93 52 VAL D CA 1
ATOM 3448 C C . VAL D 1 52 ? 31.142 -11.013 42.513 1.00 76.06 52 VAL D C 1
ATOM 3449 O O . VAL D 1 52 ? 30.355 -10.275 41.905 1.00 79.76 52 VAL D O 1
ATOM 3453 N N . LEU D 1 53 ? 31.136 -11.154 43.821 1.00 78.19 53 LEU D N 1
ATOM 3454 C CA . LEU D 1 53 ? 30.229 -10.378 44.648 1.00 84.11 53 LEU D CA 1
ATOM 3455 C C . LEU D 1 53 ? 30.465 -8.861 44.520 1.00 86.56 53 LEU D C 1
ATOM 3456 O O . LEU D 1 53 ? 29.510 -8.107 44.562 1.00 89.33 53 LEU D O 1
ATOM 3461 N N . HIS D 1 54 ? 31.713 -8.428 44.340 1.00 85.38 54 HIS D N 1
ATOM 3462 C CA . HIS D 1 54 ? 32.002 -7.007 44.148 1.00 89.17 54 HIS D CA 1
ATOM 3463 C C . HIS D 1 54 ? 31.788 -6.504 42.720 1.00 88.61 54 HIS D C 1
ATOM 3464 O O . HIS D 1 54 ? 31.984 -5.320 42.455 1.00 87.68 54 HIS D O 1
ATOM 3471 N N . GLY D 1 55 ? 31.435 -7.394 41.795 1.00 89.55 55 GLY D N 1
ATOM 3472 C CA . GLY D 1 55 ? 31.178 -7.006 40.406 1.00 87.02 55 GLY D CA 1
ATOM 3473 C C . GLY D 1 55 ? 32.408 -6.702 39.557 1.00 82.85 55 GLY D C 1
ATOM 3474 O O . GLY D 1 55 ? 32.317 -5.950 38.603 1.00 82.77 55 GLY D O 1
ATOM 3475 N N . GLN D 1 56 ? 33.545 -7.310 39.893 1.00 80.40 56 GLN D N 1
ATOM 3476 C CA . GLN D 1 56 ? 34.737 -7.259 39.076 1.00 79.21 56 GLN D CA 1
ATOM 3477 C C . GLN D 1 56 ? 34.962 -8.570 38.337 1.00 78.89 56 GLN D C 1
ATOM 3478 O O . GLN D 1 56 ? 35.996 -8.747 37.682 1.00 82.63 56 GLN D O 1
ATOM 3484 N N . ASN D 1 57 ? 34.015 -9.498 38.444 1.00 77.70 57 ASN D N 1
ATOM 3485 C CA . ASN D 1 57 ? 34.110 -10.813 37.802 1.00 76.22 57 ASN D CA 1
ATOM 3486 C C . ASN D 1 57 ? 32.718 -11.431 37.781 1.00 76.58 57 ASN D C 1
ATOM 3487 O O . ASN D 1 57 ? 31.830 -10.922 38.424 1.00 77.81 57 ASN D O 1
ATOM 3492 N N . CYS D 1 58 ? 32.515 -12.477 36.992 1.00 78.47 58 CYS D N 1
ATOM 3493 C CA . CYS D 1 58 ? 31.202 -13.091 36.852 1.00 79.46 58 CYS D CA 1
ATOM 3494 C C . CYS D 1 58 ? 31.325 -14.600 36.912 1.00 81.45 58 CYS D C 1
ATOM 3495 O O . CYS D 1 58 ? 32.413 -15.137 36.800 1.00 80.96 58 CYS D O 1
ATOM 3498 N N . CYS D 1 59 ? 30.208 -15.277 37.143 1.00 88.26 59 CYS D N 1
ATOM 3499 C CA . CYS D 1 59 ? 30.172 -16.747 37.213 1.00 90.48 59 CYS D CA 1
ATOM 3500 C C . CYS D 1 59 ? 29.092 -17.275 36.276 1.00 97.46 59 CYS D C 1
ATOM 3501 O O . CYS D 1 59 ? 28.357 -16.484 35.674 1.00 104.18 59 CYS D O 1
ATOM 3504 N N . ASP D 1 60 ? 29.042 -18.594 36.116 1.00 99.28 60 ASP D N 1
ATOM 3505 C CA . ASP D 1 60 ? 27.962 -19.245 35.365 1.00 106.92 60 ASP D CA 1
ATOM 3506 C C . ASP D 1 60 ? 26.658 -19.252 36.190 1.00 106.83 60 ASP D C 1
ATOM 3507 O O . ASP D 1 60 ? 26.678 -18.967 37.402 1.00 106.54 60 ASP D O 1
ATOM 3512 N N . ILE D 1 61 ? 25.540 -19.585 35.539 1.00 106.03 61 ILE D N 1
ATOM 3513 C CA . ILE D 1 61 ? 24.207 -19.420 36.163 1.00 107.43 61 ILE D CA 1
ATOM 3514 C C . ILE D 1 61 ? 24.024 -20.389 37.314 1.00 104.06 61 ILE D C 1
ATOM 3515 O O . ILE D 1 61 ? 23.409 -20.042 38.323 1.00 101.99 61 ILE D O 1
ATOM 3520 N N . GLN D 1 62 ? 24.545 -21.602 37.173 1.00 102.29 62 GLN D N 1
ATOM 3521 C CA . GLN D 1 62 ? 24.400 -22.574 38.244 1.00 104.63 62 GLN D CA 1
ATOM 3522 C C . GLN D 1 62 ? 25.108 -22.153 39.554 1.00 102.10 62 GLN D C 1
ATOM 3523 O O . GLN D 1 62 ? 24.550 -22.301 40.638 1.00 103.00 62 GLN D O 1
ATOM 3529 N N . LEU D 1 63 ? 26.304 -21.586 39.464 1.00 100.69 63 LEU D N 1
ATOM 3530 C CA . LEU D 1 63 ? 26.942 -21.041 40.659 1.00 98.04 63 LEU D CA 1
ATOM 3531 C C . LEU D 1 63 ? 26.168 -19.833 41.170 1.00 92.17 63 LEU D C 1
ATOM 3532 O O . LEU D 1 63 ? 26.032 -19.639 42.382 1.00 90.14 63 LEU D O 1
ATOM 3537 N N . ALA D 1 64 ? 25.690 -19.010 40.250 1.00 89.59 64 ALA D N 1
ATOM 3538 C CA . ALA D 1 64 ? 24.921 -17.836 40.631 1.00 93.23 64 ALA D CA 1
ATOM 3539 C C . ALA D 1 64 ? 23.708 -18.190 41.486 1.00 94.91 64 ALA D C 1
ATOM 3540 O O . ALA D 1 64 ? 23.482 -17.557 42.532 1.00 93.99 64 ALA D O 1
ATOM 3542 N N . HIS D 1 65 ? 22.974 -19.225 41.083 1.00 98.97 65 HIS D N 1
ATOM 3543 C CA . HIS D 1 65 ? 21.840 -19.696 41.887 1.00 106.26 65 HIS D CA 1
ATOM 3544 C C . HIS D 1 65 ? 22.311 -20.130 43.284 1.00 103.11 65 HIS D C 1
ATOM 3545 O O . HIS D 1 65 ? 21.704 -19.773 44.297 1.00 105.02 65 HIS D O 1
ATOM 3552 N N . ARG D 1 66 ? 23.385 -20.904 43.327 1.00 99.35 66 ARG D N 1
ATOM 3553 C CA . ARG D 1 66 ? 23.944 -21.361 44.597 1.00 99.70 66 ARG D CA 1
ATOM 3554 C C . ARG D 1 66 ? 24.438 -20.242 45.520 1.00 96.64 66 ARG D C 1
ATOM 3555 O O . ARG D 1 66 ? 24.215 -20.309 46.737 1.00 98.50 66 ARG D O 1
ATOM 3563 N N . ILE D 1 67 ? 25.053 -19.209 44.949 1.00 91.29 67 ILE D N 1
ATOM 3564 C CA . ILE D 1 67 ? 25.385 -18.012 45.714 1.00 94.38 67 ILE D CA 1
ATOM 3565 C C . ILE D 1 67 ? 24.129 -17.397 46.341 1.00 97.95 67 ILE D C 1
ATOM 3566 O O . ILE D 1 67 ? 24.101 -17.066 47.525 1.00 96.15 67 ILE D O 1
ATOM 3571 N N . CYS D 1 68 ? 23.082 -17.266 45.542 1.00 105.25 68 CYS D N 1
ATOM 3572 C CA . CYS D 1 68 ? 21.826 -16.720 46.037 1.00 114.37 68 CYS D CA 1
ATOM 3573 C C . CYS D 1 68 ? 21.207 -17.503 47.211 1.00 117.40 68 CYS D C 1
ATOM 3574 O O . CYS D 1 68 ? 20.742 -16.876 48.163 1.00 122.94 68 CYS D O 1
ATOM 3577 N N . ASP D 1 69 ? 21.264 -18.825 47.131 1.00 115.04 69 ASP D N 1
ATOM 3578 C CA . ASP D 1 69 ? 20.782 -19.693 48.185 1.00 117.36 69 ASP D CA 1
ATOM 3579 C C . ASP D 1 69 ? 21.608 -19.531 49.472 1.00 112.52 69 ASP D C 1
ATOM 3580 O O . ASP D 1 69 ? 21.056 -19.446 50.559 1.00 118.82 69 ASP D O 1
ATOM 3585 N N . THR D 1 70 ? 22.929 -19.473 49.332 1.00 103.41 70 THR D N 1
ATOM 3586 C CA . THR D 1 70 ? 23.855 -19.306 50.442 1.00 100.26 70 THR D CA 1
ATOM 3587 C C . THR D 1 70 ? 23.574 -18.021 51.225 1.00 101.00 70 THR D C 1
ATOM 3588 O O . THR D 1 70 ? 23.623 -17.989 52.462 1.00 100.09 70 THR D O 1
ATOM 3592 N N . LEU D 1 71 ? 23.325 -16.952 50.481 1.00 104.01 71 LEU D N 1
ATOM 3593 C CA . LEU D 1 71 ? 22.902 -15.680 51.042 1.00 108.42 71 LEU D CA 1
ATOM 3594 C C . LEU D 1 71 ? 21.399 -15.748 51.244 1.00 114.05 71 LEU D C 1
ATOM 3595 O O . LEU D 1 71 ? 20.750 -16.708 50.835 1.00 110.92 71 LEU D O 1
ATOM 3600 N N . GLY D 1 72 ? 20.820 -14.721 51.850 1.00 119.45 72 GLY D N 1
ATOM 3601 C CA . GLY D 1 72 ? 19.357 -14.692 51.996 1.00 126.21 72 GLY D CA 1
ATOM 3602 C C . GLY D 1 72 ? 18.537 -14.660 50.712 1.00 128.01 72 GLY D C 1
ATOM 3603 O O . GLY D 1 72 ? 17.392 -15.057 50.702 1.00 130.73 72 GLY D O 1
ATOM 3604 N N . ILE D 1 73 ? 19.147 -14.217 49.619 1.00 130.12 73 ILE D N 1
ATOM 3605 C CA . ILE D 1 73 ? 18.417 -13.593 48.511 1.00 126.83 73 ILE D CA 1
ATOM 3606 C C . ILE D 1 73 ? 17.717 -14.519 47.512 1.00 122.17 73 ILE D C 1
ATOM 3607 O O . ILE D 1 73 ? 18.022 -15.699 47.393 1.00 111.35 73 ILE D O 1
ATOM 3612 N N . SER D 1 74 ? 16.806 -13.904 46.764 1.00 124.02 74 SER D N 1
ATOM 3613 C CA . SER D 1 74 ? 16.021 -14.579 45.738 1.00 125.51 74 SER D CA 1
ATOM 3614 C C . SER D 1 74 ? 16.827 -14.926 44.508 1.00 124.74 74 SER D C 1
ATOM 3615 O O . SER D 1 74 ? 17.712 -14.157 44.103 1.00 127.60 74 SER D O 1
ATOM 3618 N N . HIS D 1 75 ? 16.504 -16.056 43.910 1.00 125.41 75 HIS D N 1
ATOM 3619 C CA . HIS D 1 75 ? 17.185 -16.531 42.728 1.00 127.21 75 HIS D CA 1
ATOM 3620 C C . HIS D 1 75 ? 17.042 -15.580 41.562 1.00 126.88 75 HIS D C 1
ATOM 3621 O O . HIS D 1 75 ? 17.919 -15.492 40.713 1.00 120.19 75 HIS D O 1
ATOM 3628 N N . GLU D 1 76 ? 15.913 -14.897 41.488 1.00 131.50 76 GLU D N 1
ATOM 3629 C CA . GLU D 1 76 ? 15.655 -14.054 40.335 1.00 130.95 76 GLU D CA 1
ATOM 3630 C C . GLU D 1 76 ? 16.854 -13.172 40.008 1.00 124.11 76 GLU D C 1
ATOM 3631 O O . GLU D 1 76 ? 17.141 -12.935 38.840 1.00 129.31 76 GLU D O 1
ATOM 3633 N N . TYR D 1 77 ? 17.542 -12.761 41.071 1.00 118.28 77 TYR D N 1
ATOM 3634 C CA . TYR D 1 77 ? 18.706 -11.877 41.062 1.00 112.69 77 TYR D CA 1
ATOM 3635 C C . TYR D 1 77 ? 20.002 -12.483 40.540 1.00 111.31 77 TYR D C 1
ATOM 3636 O O . TYR D 1 77 ? 20.996 -11.785 40.385 1.00 115.39 77 TYR D O 1
ATOM 3645 N N . ALA D 1 78 ? 20.003 -13.778 40.279 1.00 111.66 78 ALA D N 1
ATOM 3646 C CA . ALA D 1 78 ? 21.208 -14.458 39.833 1.00 109.84 78 ALA D CA 1
ATOM 3647 C C . ALA D 1 78 ? 21.797 -13.879 38.552 1.00 112.37 78 ALA D C 1
ATOM 3648 O O . ALA D 1 78 ? 22.997 -13.982 38.324 1.00 108.35 78 ALA D O 1
ATOM 3650 N N . ASN D 1 79 ? 20.973 -13.270 37.715 1.00 118.82 79 ASN D N 1
ATOM 3651 C CA . ASN D 1 79 ? 21.474 -12.717 36.463 1.00 122.20 79 ASN D CA 1
ATOM 3652 C C . ASN D 1 79 ? 22.565 -11.660 36.619 1.00 120.86 79 ASN D C 1
ATOM 3653 O O . ASN D 1 79 ? 23.485 -11.605 35.810 1.00 120.50 79 ASN D O 1
ATOM 3658 N N . GLU D 1 80 ? 22.470 -10.811 37.634 1.00 124.91 80 GLU D N 1
ATOM 3659 C CA . GLU D 1 80 ? 23.514 -9.784 37.825 1.00 129.22 80 GLU D CA 1
ATOM 3660 C C . GLU D 1 80 ? 24.919 -10.372 38.018 1.00 125.03 80 GLU D C 1
ATOM 3661 O O . GLU D 1 80 ? 25.901 -9.826 37.512 1.00 136.79 80 GLU D O 1
ATOM 3667 N N . LEU D 1 81 ? 25.001 -11.509 38.704 1.00 113.67 81 LEU D N 1
ATOM 3668 C CA . LEU D 1 81 ? 26.259 -12.241 38.862 1.00 102.98 81 LEU D CA 1
ATOM 3669 C C . LEU D 1 81 ? 26.794 -12.889 37.568 1.00 101.10 81 LEU D C 1
ATOM 3670 O O . LEU D 1 81 ? 27.950 -13.290 37.521 1.00 102.24 81 LEU D O 1
ATOM 3675 N N . THR D 1 82 ? 25.955 -13.009 36.546 1.00 99.27 82 THR D N 1
ATOM 3676 C CA . THR D 1 82 ? 26.285 -13.665 35.289 1.00 101.06 82 THR D CA 1
ATOM 3677 C C . THR D 1 82 ? 26.740 -12.686 34.217 1.00 101.07 82 THR D C 1
ATOM 3678 O O . THR D 1 82 ? 27.441 -13.092 33.285 1.00 102.16 82 THR D O 1
ATOM 3682 N N . SER D 1 83 ? 26.360 -11.416 34.343 1.00 100.72 83 SER D N 1
ATOM 3683 C CA . SER D 1 83 ? 26.747 -10.391 33.375 1.00 102.68 83 SER D CA 1
ATOM 3684 C C . SER D 1 83 ? 28.242 -10.129 33.424 1.00 98.45 83 SER D C 1
ATOM 3685 O O . SER D 1 83 ? 28.823 -10.015 34.495 1.00 93.85 83 SER D O 1
ATOM 3688 N N . ILE D 1 84 ? 28.869 -9.982 32.268 1.00 96.64 84 ILE D N 1
ATOM 3689 C CA . ILE D 1 84 ? 30.277 -9.663 32.276 1.00 92.94 84 ILE D CA 1
ATOM 3690 C C . ILE D 1 84 ? 30.312 -8.190 32.645 1.00 93.88 84 ILE D C 1
ATOM 3691 O O . ILE D 1 84 ? 29.622 -7.378 32.033 1.00 95.83 84 ILE D O 1
ATOM 3696 N N . PRO D 1 85 ? 31.088 -7.830 33.655 1.00 91.86 85 PRO D N 1
ATOM 3697 C CA . PRO D 1 85 ? 31.155 -6.439 34.108 1.00 92.57 85 PRO D CA 1
ATOM 3698 C C . PRO D 1 85 ? 32.310 -5.649 33.523 1.00 91.10 85 PRO D C 1
ATOM 3699 O O . PRO D 1 85 ? 33.264 -6.251 33.054 1.00 94.12 85 PRO D O 1
ATOM 3703 N N . LEU D 1 86 ? 32.231 -4.322 33.546 1.00 94.10 86 LEU D N 1
ATOM 3704 C CA . LEU D 1 86 ? 33.327 -3.520 33.045 1.00 97.12 86 LEU D CA 1
ATOM 3705 C C . LEU D 1 86 ? 34.310 -3.462 34.190 1.00 93.70 86 LEU D C 1
ATOM 3706 O O . LEU D 1 86 ? 34.074 -2.802 35.194 1.00 89.79 86 LEU D O 1
ATOM 3711 N N . ARG D 1 87 ? 35.418 -4.163 34.018 1.00 91.47 87 ARG D N 1
ATOM 3712 C CA . ARG D 1 87 ? 36.472 -4.275 35.029 1.00 91.29 87 ARG D CA 1
ATOM 3713 C C . ARG D 1 87 ? 37.502 -3.165 35.234 1.00 94.51 87 ARG D C 1
ATOM 3714 O O . ARG D 1 87 ? 37.732 -2.334 34.366 1.00 91.77 87 ARG D O 1
ATOM 3722 N N . GLY D 1 88 ? 38.115 -3.188 36.417 1.00 97.61 88 GLY D N 1
ATOM 3723 C CA . GLY D 1 88 ? 39.176 -2.267 36.792 1.00 105.65 88 GLY D CA 1
ATOM 3724 C C . GLY D 1 88 ? 38.889 -0.797 36.626 1.00 113.11 88 GLY D C 1
ATOM 3725 O O . GLY D 1 88 ? 39.689 -0.072 36.044 1.00 118.45 88 GLY D O 1
ATOM 3726 N N . ASN D 1 89 ? 37.747 -0.345 37.116 1.00 114.43 89 ASN D N 1
ATOM 3727 C CA . ASN D 1 89 ? 37.391 1.065 36.922 1.00 112.03 89 ASN D CA 1
ATOM 3728 C C . ASN D 1 89 ? 36.854 1.767 38.169 1.00 111.56 89 ASN D C 1
ATOM 3729 O O . ASN D 1 89 ? 36.173 2.773 38.087 1.00 108.25 89 ASN D O 1
ATOM 3734 N N . GLN D 1 90 ? 37.198 1.228 39.331 1.00 112.07 90 GLN D N 1
ATOM 3735 C CA . GLN D 1 90 ? 36.802 1.781 40.622 1.00 113.58 90 GLN D CA 1
ATOM 3736 C C . GLN D 1 90 ? 38.041 2.557 41.070 1.00 117.56 90 GLN D C 1
ATOM 3737 O O . GLN D 1 90 ? 39.131 1.997 41.117 1.00 122.18 90 GLN D O 1
ATOM 3743 N N . ASN D 1 91 ? 37.889 3.843 41.360 1.00 122.63 91 ASN D N 1
ATOM 3744 C CA . ASN D 1 91 ? 39.038 4.701 41.652 1.00 127.15 91 ASN D CA 1
ATOM 3745 C C . ASN D 1 91 ? 39.475 4.586 43.134 1.00 125.35 91 ASN D C 1
ATOM 3746 O O . ASN D 1 91 ? 39.109 5.390 43.992 1.00 129.00 91 ASN D O 1
ATOM 3751 N N . ILE D 1 92 ? 40.266 3.558 43.399 1.00 120.24 92 ILE D N 1
ATOM 3752 C CA . ILE D 1 92 ? 40.618 3.125 44.738 1.00 121.05 92 ILE D CA 1
ATOM 3753 C C . ILE D 1 92 ? 42.120 3.311 44.965 1.00 117.42 92 ILE D C 1
ATOM 3754 O O . ILE D 1 92 ? 42.666 2.857 45.962 1.00 115.52 92 ILE D O 1
ATOM 3759 N N . ILE D 1 93 ? 42.781 4.037 44.063 1.00 117.50 93 ILE D N 1
ATOM 3760 C CA . ILE D 1 93 ? 44.259 4.176 44.059 1.00 117.45 93 ILE D CA 1
ATOM 3761 C C . ILE D 1 93 ? 44.750 4.808 45.357 1.00 117.05 93 ILE D C 1
ATOM 3762 O O . ILE D 1 93 ? 45.787 4.432 45.860 1.00 112.99 93 ILE D O 1
ATOM 3767 N N . ASN D 1 94 ? 43.997 5.771 45.879 1.00 98.02 94 ASN D N 1
ATOM 3768 C CA . ASN D 1 94 ? 44.380 6.484 47.096 1.00 96.10 94 ASN D CA 1
ATOM 3769 C C . ASN D 1 94 ? 44.207 5.744 48.399 1.00 95.10 94 ASN D C 1
ATOM 3770 O O . ASN D 1 94 ? 44.690 6.234 49.425 1.00 92.35 94 ASN D O 1
ATOM 3775 N N . ASP D 1 95 ? 43.498 4.608 48.401 1.00 95.10 95 ASP D N 1
ATOM 3776 C CA . ASP D 1 95 ? 43.325 3.869 49.650 1.00 95.34 95 ASP D CA 1
ATOM 3777 C C . ASP D 1 95 ? 44.697 3.390 50.059 1.00 91.03 95 ASP D C 1
ATOM 3778 O O . ASP D 1 95 ? 45.385 2.762 49.263 1.00 90.41 95 ASP D O 1
ATOM 3783 N N . PRO D 1 96 ? 45.112 3.704 51.284 1.00 84.98 96 PRO D N 1
ATOM 3784 C CA . PRO D 1 96 ? 46.430 3.279 51.696 1.00 83.59 96 PRO D CA 1
ATOM 3785 C C . PRO D 1 96 ? 46.747 1.795 51.520 1.00 79.64 96 PRO D C 1
ATOM 3786 O O . PRO D 1 96 ? 47.871 1.459 51.142 1.00 78.30 96 PRO D O 1
ATOM 3790 N N . LEU D 1 97 ? 45.782 0.932 51.786 1.00 79.77 97 LEU D N 1
ATOM 3791 C CA . LEU D 1 97 ? 46.004 -0.509 51.642 1.00 83.78 97 LEU D CA 1
ATOM 3792 C C . LEU D 1 97 ? 46.315 -0.874 50.207 1.00 79.46 97 LEU D C 1
ATOM 3793 O O . LEU D 1 97 ? 47.227 -1.638 49.974 1.00 77.07 97 LEU D O 1
ATOM 3798 N N . ILE D 1 98 ? 45.588 -0.282 49.264 1.00 74.96 98 ILE D N 1
ATOM 3799 C CA . ILE D 1 98 ? 45.812 -0.579 47.875 1.00 72.57 98 ILE D CA 1
ATOM 3800 C C . ILE D 1 98 ? 47.086 0.094 47.370 1.00 70.18 98 ILE D C 1
ATOM 3801 O O . ILE D 1 98 ? 47.879 -0.541 46.643 1.00 68.69 98 ILE D O 1
ATOM 3806 N N . TYR D 1 99 ? 47.334 1.337 47.785 1.00 69.27 99 TYR D N 1
ATOM 3807 C CA . TYR D 1 99 ? 48.560 2.032 47.369 1.00 71.43 99 TYR D CA 1
ATOM 3808 C C . TYR D 1 99 ? 49.782 1.190 47.636 1.00 69.83 99 TYR D C 1
ATOM 3809 O O . TYR D 1 99 ? 50.703 1.135 46.834 1.00 69.60 99 TYR D O 1
ATOM 3818 N N . ARG D 1 100 ? 49.811 0.529 48.783 1.00 70.94 100 ARG D N 1
ATOM 3819 C CA . ARG D 1 100 ? 50.994 -0.238 49.145 1.00 71.72 100 ARG D CA 1
ATOM 3820 C C . ARG D 1 100 ? 51.316 -1.322 48.146 1.00 70.19 100 ARG D C 1
ATOM 3821 O O . ARG D 1 100 ? 52.470 -1.497 47.780 1.00 71.09 100 ARG D O 1
ATOM 3829 N N . PHE D 1 101 ? 50.311 -2.032 47.670 1.00 71.02 101 PHE D N 1
ATOM 3830 C CA . PHE D 1 101 ? 50.573 -3.004 46.618 1.00 69.43 101 PHE D CA 1
ATOM 3831 C C . PHE D 1 101 ? 51.159 -2.326 45.399 1.00 68.89 101 PHE D C 1
ATOM 3832 O O . PHE D 1 101 ? 52.053 -2.849 44.790 1.00 74.82 101 PHE D O 1
ATOM 3840 N N A ASN D 1 102 ? 50.665 -1.152 45.041 0.50 68.65 102 ASN D N 1
ATOM 3841 N N B ASN D 1 102 ? 50.681 -1.144 45.049 0.50 69.07 102 ASN D N 1
ATOM 3842 C CA A ASN D 1 102 ? 51.217 -0.432 43.892 0.50 68.54 102 ASN D CA 1
ATOM 3843 C CA B ASN D 1 102 ? 51.271 -0.418 43.926 0.50 69.33 102 ASN D CA 1
ATOM 3844 C C A ASN D 1 102 ? 52.665 0.006 44.131 0.50 68.45 102 ASN D C 1
ATOM 3845 C C B ASN D 1 102 ? 52.695 -0.047 44.151 0.50 68.84 102 ASN D C 1
ATOM 3846 O O A ASN D 1 102 ? 53.513 -0.155 43.237 0.50 71.58 102 ASN D O 1
ATOM 3847 O O B ASN D 1 102 ? 53.514 -0.155 43.239 0.50 71.99 102 ASN D O 1
ATOM 3856 N N . GLU D 1 103 ? 52.977 0.434 45.351 1.00 69.12 103 GLU D N 1
ATOM 3857 C CA . GLU D 1 103 ? 54.326 0.882 45.692 1.00 69.70 103 GLU D CA 1
ATOM 3858 C C . GLU D 1 103 ? 55.283 -0.287 45.658 1.00 69.55 103 GLU D C 1
ATOM 3859 O O . GLU D 1 103 ? 56.398 -0.199 45.133 1.00 68.39 103 GLU D O 1
ATOM 3865 N N . LEU D 1 104 ? 54.781 -1.420 46.102 1.00 69.49 104 LEU D N 1
ATOM 3866 C CA . LEU D 1 104 ? 55.529 -2.637 46.023 1.00 71.80 104 LEU D CA 1
ATOM 3867 C C . LEU D 1 104 ? 56.019 -2.970 44.617 1.00 71.40 104 LEU D C 1
ATOM 3868 O O . LEU D 1 104 ? 57.171 -3.309 44.457 1.00 71.78 104 LEU D O 1
ATOM 3873 N N . PHE D 1 105 ? 55.186 -2.818 43.585 1.00 71.14 105 PHE D N 1
ATOM 3874 C CA . PHE D 1 105 ? 55.653 -3.068 42.204 1.00 70.68 105 PHE D CA 1
ATOM 3875 C C . PHE D 1 105 ? 56.404 -1.914 41.583 1.00 69.45 105 PHE D C 1
ATOM 3876 O O . PHE D 1 105 ? 57.091 -2.077 40.595 1.00 69.33 105 PHE D O 1
ATOM 3884 N N . LYS D 1 106 ? 56.294 -0.736 42.160 1.00 73.29 106 LYS D N 1
ATOM 3885 C CA . LYS D 1 106 ? 57.185 0.356 41.767 1.00 73.66 106 LYS D CA 1
ATOM 3886 C C . LYS D 1 106 ? 58.602 0.046 42.219 1.00 69.98 106 LYS D C 1
ATOM 3887 O O . LYS D 1 106 ? 59.552 0.333 41.496 1.00 71.64 106 LYS D O 1
ATOM 3893 N N . VAL D 1 107 ? 58.741 -0.530 43.404 1.00 67.72 107 VAL D N 1
ATOM 3894 C CA . VAL D 1 107 ? 60.049 -0.772 43.963 1.00 72.65 107 VAL D CA 1
ATOM 3895 C C . VAL D 1 107 ? 60.657 -2.048 43.414 1.00 71.65 107 VAL D C 1
ATOM 3896 O O . VAL D 1 107 ? 61.848 -2.048 43.027 1.00 72.94 107 VAL D O 1
ATOM 3900 N N . TYR D 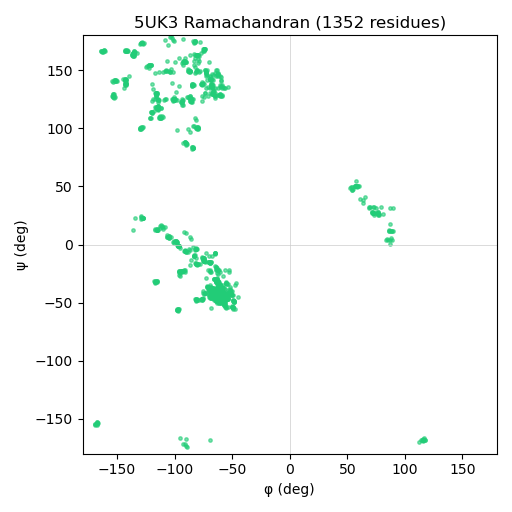1 108 ? 59.879 -3.129 43.381 1.00 68.87 108 TYR D N 1
ATOM 3901 C CA . TYR D 1 108 ? 60.420 -4.438 42.957 1.00 70.63 108 TYR D CA 1
ATOM 3902 C C . TYR D 1 108 ? 60.089 -4.830 41.500 1.00 67.34 108 TYR D C 1
ATOM 3903 O O . TYR D 1 108 ? 60.495 -5.886 41.024 1.00 70.35 108 TYR D O 1
ATOM 3912 N N . GLY D 1 109 ? 59.429 -3.957 40.778 1.00 64.25 109 GLY D N 1
ATOM 3913 C CA . GLY D 1 109 ? 59.003 -4.270 39.435 1.00 61.18 109 GLY D CA 1
ATOM 3914 C C . GLY D 1 109 ? 60.128 -4.692 38.536 1.00 61.24 109 GLY D C 1
ATOM 3915 O O . GLY D 1 109 ? 60.048 -5.740 37.913 1.00 60.49 109 GLY D O 1
ATOM 3916 N N . SER D 1 110 ? 61.170 -3.880 38.446 1.00 61.83 110 SER D N 1
ATOM 3917 C CA . SER D 1 110 ? 62.237 -4.207 37.534 1.00 64.64 110 SER D CA 1
ATOM 3918 C C . SER D 1 110 ? 62.924 -5.502 37.923 1.00 66.92 110 SER D C 1
ATOM 3919 O O . SER D 1 110 ? 63.466 -6.197 37.048 1.00 71.01 110 SER D O 1
ATOM 3922 N N . SER D 1 111 ? 62.944 -5.806 39.218 1.00 67.74 111 SER D N 1
ATOM 3923 C CA . SER D 1 111 ? 63.567 -7.033 39.719 1.00 68.26 111 SER D CA 1
ATOM 3924 C C . SER D 1 111 ? 62.760 -8.242 39.308 1.00 64.51 111 SER D C 1
ATOM 3925 O O . SER D 1 111 ? 63.303 -9.246 38.866 1.00 64.50 111 SER D O 1
ATOM 3928 N N . LEU D 1 112 ? 61.467 -8.148 39.484 1.00 63.87 112 LEU D N 1
ATOM 3929 C CA . LEU D 1 112 ? 60.586 -9.212 39.045 1.00 66.45 112 LEU D CA 1
ATOM 3930 C C . LEU D 1 112 ? 60.655 -9.424 37.537 1.00 64.78 112 LEU D C 1
ATOM 3931 O O . LEU D 1 112 ? 60.620 -10.552 37.054 1.00 67.38 112 LEU D O 1
ATOM 3936 N N . ARG D 1 113 ? 60.789 -8.332 36.790 1.00 62.92 113 ARG D N 1
ATOM 3937 C CA . ARG D 1 113 ? 60.908 -8.439 35.345 1.00 62.03 113 ARG D CA 1
ATOM 3938 C C . ARG D 1 113 ? 62.183 -9.180 34.972 1.00 64.46 113 ARG D C 1
ATOM 3939 O O . ARG D 1 113 ? 62.160 -10.080 34.143 1.00 64.09 113 ARG D O 1
ATOM 3947 N N . GLY D 1 114 ? 63.292 -8.823 35.611 1.00 65.58 114 GLY D N 1
ATOM 3948 C CA . GLY D 1 114 ? 64.562 -9.514 35.378 1.00 65.28 114 GLY D CA 1
ATOM 3949 C C . GLY D 1 114 ? 64.592 -10.979 35.772 1.00 64.94 114 GLY D C 1
ATOM 3950 O O . GLY D 1 114 ? 65.091 -11.821 34.999 1.00 65.81 114 GLY D O 1
ATOM 3951 N N . ILE D 1 115 ? 64.016 -11.294 36.928 1.00 63.57 115 ILE D N 1
ATOM 3952 C CA . ILE D 1 115 ? 63.947 -12.668 37.361 1.00 67.16 115 ILE D CA 1
ATOM 3953 C C . ILE D 1 115 ? 63.064 -13.494 36.435 1.00 64.79 115 ILE D C 1
ATOM 3954 O O . ILE D 1 115 ? 63.461 -14.597 36.046 1.00 65.92 115 ILE D O 1
ATOM 3959 N N . ILE D 1 116 ? 61.906 -12.962 36.064 1.00 62.28 116 ILE D N 1
ATOM 3960 C CA . ILE D 1 116 ? 61.006 -13.711 35.216 1.00 63.01 116 ILE D CA 1
ATOM 3961 C C . ILE D 1 116 ? 61.649 -13.940 33.857 1.00 62.45 116 ILE D C 1
ATOM 3962 O O . ILE D 1 116 ? 61.497 -15.028 33.275 1.00 63.17 116 ILE D O 1
ATOM 3967 N N . HIS D 1 117 ? 62.354 -12.934 33.337 1.00 60.74 117 HIS D N 1
ATOM 3968 C CA . HIS D 1 117 ? 62.997 -13.107 32.043 1.00 59.68 117 HIS D CA 1
ATOM 3969 C C . HIS D 1 117 ? 64.033 -14.192 32.048 1.00 62.79 117 HIS D C 1
ATOM 3970 O O . HIS D 1 117 ? 64.100 -14.992 31.117 1.00 64.76 117 HIS D O 1
ATOM 3977 N N . GLU D 1 118 ? 64.855 -14.200 33.086 1.00 67.82 118 GLU D N 1
ATOM 3978 C CA . GLU D 1 118 ? 65.928 -15.178 33.239 1.00 70.07 118 GLU D CA 1
ATOM 3979 C C . GLU D 1 118 ? 65.396 -16.585 33.464 1.00 71.60 118 GLU D C 1
ATOM 3980 O O . GLU D 1 118 ? 65.863 -17.516 32.833 1.00 76.84 118 GLU D O 1
ATOM 3986 N N . GLU D 1 119 ? 64.360 -16.746 34.283 1.00 72.16 119 GLU D N 1
ATOM 3987 C CA . GLU D 1 119 ? 63.840 -18.082 34.637 1.00 73.67 119 GLU D CA 1
ATOM 3988 C C . GLU D 1 119 ? 62.713 -18.648 33.735 1.00 70.72 119 GLU D C 1
ATOM 3989 O O . GLU D 1 119 ? 62.499 -19.838 33.750 1.00 68.90 119 GLU D O 1
ATOM 3995 N N . PHE D 1 120 ? 61.953 -17.801 33.043 1.00 68.71 120 PHE D N 1
ATOM 3996 C CA . PHE D 1 120 ? 60.897 -18.263 32.131 1.00 70.03 120 PHE D CA 1
ATOM 3997 C C . PHE D 1 120 ? 61.150 -17.917 30.682 1.00 72.02 120 PHE D C 1
ATOM 3998 O O . PHE D 1 120 ? 60.682 -18.627 29.783 1.00 76.97 120 PHE D O 1
ATOM 4006 N N . GLY D 1 121 ? 61.816 -16.798 30.432 1.00 69.70 121 GLY D N 1
ATOM 4007 C CA . GLY D 1 121 ? 62.064 -16.348 29.078 1.00 67.60 121 GLY D CA 1
ATOM 4008 C C . GLY D 1 121 ? 61.320 -15.061 28.802 1.00 68.82 121 GLY D C 1
ATOM 4009 O O . GLY D 1 121 ? 60.793 -14.402 29.710 1.00 72.90 121 GLY D O 1
ATOM 4010 N N . ASP D 1 122 ? 61.279 -14.698 27.535 1.00 66.72 122 ASP D N 1
ATOM 4011 C CA . ASP D 1 122 ? 60.658 -13.467 27.126 1.00 64.43 122 ASP D CA 1
ATOM 4012 C C . ASP D 1 122 ? 59.153 -13.648 27.058 1.00 62.08 122 ASP D C 1
ATOM 4013 O O . ASP D 1 122 ? 58.599 -14.170 26.089 1.00 61.40 122 ASP D O 1
ATOM 4018 N N . GLY D 1 123 ? 58.499 -13.175 28.091 1.00 62.14 123 GLY D N 1
ATOM 4019 C CA . GLY D 1 123 ? 57.061 -13.203 28.139 1.00 64.97 123 GLY D CA 1
ATOM 4020 C C . GLY D 1 123 ? 56.536 -12.377 29.299 1.00 64.81 123 GLY D C 1
ATOM 4021 O O . GLY D 1 123 ? 57.185 -11.409 29.718 1.00 69.14 123 GLY D O 1
ATOM 4022 N N . ILE D 1 124 ? 55.337 -12.730 29.745 1.00 60.04 124 ILE D N 1
ATOM 4023 C CA . ILE D 1 124 ? 54.685 -12.081 30.837 1.00 57.26 124 ILE D CA 1
ATOM 4024 C C . ILE D 1 124 ? 53.926 -13.072 31.693 1.00 56.11 124 ILE D C 1
ATOM 4025 O O . ILE D 1 124 ? 53.691 -14.180 31.274 1.00 52.00 124 ILE D O 1
ATOM 4030 N N . MET D 1 125 ? 53.508 -12.622 32.868 1.00 59.35 125 MET D N 1
ATOM 4031 C CA . MET D 1 125 ? 52.603 -13.370 33.716 1.00 65.27 125 MET D CA 1
ATOM 4032 C C . MET D 1 125 ? 51.214 -12.782 33.549 1.00 65.54 125 MET D C 1
ATOM 4033 O O . MET D 1 125 ? 51.041 -11.603 33.741 1.00 70.32 125 MET D O 1
ATOM 4038 N N . SER D 1 126 ? 50.264 -13.619 33.175 1.00 65.06 126 SER D N 1
ATOM 4039 C CA . SER D 1 126 ? 48.941 -13.206 32.855 1.00 65.91 126 SER D CA 1
ATOM 4040 C C . SER D 1 126 ? 48.221 -12.748 34.106 1.00 66.29 126 SER D C 1
ATOM 4041 O O . SER D 1 126 ? 48.371 -13.335 35.171 1.00 67.15 126 SER D O 1
ATOM 4044 N N . ALA D 1 127 ? 47.375 -11.740 33.940 1.00 69.64 127 ALA D N 1
ATOM 4045 C CA . ALA D 1 127 ? 46.421 -11.293 34.978 1.00 72.85 127 ALA D CA 1
ATOM 4046 C C . ALA D 1 127 ? 45.015 -11.886 34.771 1.00 71.31 127 ALA D C 1
ATOM 4047 O O . ALA D 1 127 ? 44.086 -11.628 35.554 1.00 73.29 127 ALA D O 1
ATOM 4049 N N . ILE D 1 128 ? 44.869 -12.660 33.703 1.00 71.27 128 ILE D N 1
ATOM 4050 C CA . ILE D 1 128 ? 43.577 -13.195 33.288 1.00 74.71 128 ILE D CA 1
ATOM 4051 C C . ILE D 1 128 ? 43.445 -14.628 33.823 1.00 78.14 128 ILE D C 1
ATOM 4052 O O . ILE D 1 128 ? 42.504 -14.921 34.561 1.00 79.86 128 ILE D O 1
ATOM 4057 N N . ASP D 1 129 ? 44.410 -15.484 33.487 1.00 77.71 129 ASP D N 1
ATOM 4058 C CA . ASP D 1 129 ? 44.503 -16.829 34.058 1.00 78.76 129 ASP D CA 1
ATOM 4059 C C . ASP D 1 129 ? 45.372 -16.734 35.300 1.00 77.29 129 ASP D C 1
ATOM 4060 O O . ASP D 1 129 ? 46.587 -16.899 35.234 1.00 76.25 129 ASP D O 1
ATOM 4065 N N . CYS D 1 130 ? 44.742 -16.403 36.422 1.00 76.44 130 CYS D N 1
ATOM 4066 C CA . CYS D 1 130 ? 45.464 -15.999 37.612 1.00 75.80 130 CYS D CA 1
ATOM 4067 C C . CYS D 1 130 ? 44.677 -16.334 38.876 1.00 77.93 130 CYS D C 1
ATOM 4068 O O . CYS D 1 130 ? 43.530 -15.961 38.969 1.00 78.84 130 CYS D O 1
ATOM 4071 N N . LYS D 1 131 ? 45.296 -17.046 39.822 1.00 81.60 131 LYS D N 1
ATOM 4072 C CA . LYS D 1 131 ? 44.654 -17.418 41.086 1.00 86.95 131 LYS D CA 1
ATOM 4073 C C . LYS D 1 131 ? 45.308 -16.695 42.230 1.00 87.71 131 LYS D C 1
ATOM 4074 O O . LYS D 1 131 ? 46.443 -17.012 42.601 1.00 87.72 131 LYS D O 1
ATOM 4080 N N . ILE D 1 132 ? 44.601 -15.730 42.808 1.00 88.62 132 ILE D N 1
ATOM 4081 C CA . ILE D 1 132 ? 45.082 -15.051 44.005 1.00 87.57 132 ILE D CA 1
ATOM 4082 C C . ILE D 1 132 ? 44.636 -15.876 45.195 1.00 90.13 132 ILE D C 1
ATOM 4083 O O . ILE D 1 132 ? 43.598 -16.512 45.170 1.00 97.41 132 ILE D O 1
ATOM 4088 N N . ASP D 1 133 ? 45.429 -15.852 46.238 1.00 90.82 133 ASP D N 1
ATOM 4089 C CA . ASP D 1 133 ? 45.076 -16.459 47.499 1.00 93.93 133 ASP D CA 1
ATOM 4090 C C . ASP D 1 133 ? 45.595 -15.539 48.592 1.00 90.51 133 ASP D C 1
ATOM 4091 O O . ASP D 1 133 ? 46.660 -14.952 48.430 1.00 87.83 133 ASP D O 1
ATOM 4096 N N . VAL D 1 134 ? 44.857 -15.367 49.677 1.00 88.67 134 VAL D N 1
ATOM 4097 C CA . VAL D 1 134 ? 45.323 -14.472 50.730 1.00 90.88 134 VAL D CA 1
ATOM 4098 C C . VAL D 1 134 ? 44.977 -15.050 52.080 1.00 94.10 134 VAL D C 1
ATOM 4099 O O . VAL D 1 134 ? 43.892 -15.530 52.282 1.00 92.57 134 VAL D O 1
ATOM 4103 N N . THR D 1 135 ? 45.915 -14.953 53.009 1.00 100.21 135 THR D N 1
ATOM 4104 C CA . THR D 1 135 ? 45.941 -15.817 54.191 1.00 107.17 135 THR D CA 1
ATOM 4105 C C . THR D 1 135 ? 46.604 -15.105 55.355 1.00 109.12 135 THR D C 1
ATOM 4106 O O . THR D 1 135 ? 47.595 -14.399 55.162 1.00 110.61 135 THR D O 1
ATOM 4110 N N . LYS D 1 136 ? 46.070 -15.320 56.553 1.00 108.60 136 LYS D N 1
ATOM 4111 C CA . LYS D 1 136 ? 46.741 -14.953 57.799 1.00 109.28 136 LYS D CA 1
ATOM 4112 C C . LYS D 1 136 ? 47.476 -16.182 58.264 1.00 107.35 136 LYS D C 1
ATOM 4113 O O . LYS D 1 136 ? 46.862 -17.220 58.401 1.00 113.53 136 LYS D O 1
ATOM 4119 N N . ASN D 1 137 ? 48.785 -16.058 58.430 1.00 102.44 137 ASN D N 1
ATOM 4120 C CA . ASN D 1 137 ? 49.621 -17.162 58.855 1.00 106.90 137 ASN D CA 1
ATOM 4121 C C . ASN D 1 137 ? 49.764 -17.216 60.360 1.00 118.16 137 ASN D C 1
ATOM 4122 O O . ASN D 1 137 ? 49.098 -16.485 61.085 1.00 122.99 137 ASN D O 1
ATOM 4127 N N . GLU D 1 138 ? 50.647 -18.090 60.821 1.00 126.63 138 GLU D N 1
ATOM 4128 C CA . GLU D 1 138 ? 50.895 -18.281 62.240 1.00 132.77 138 GLU D CA 1
ATOM 4129 C C . GLU D 1 138 ? 51.385 -17.000 62.898 1.00 138.43 138 GLU D C 1
ATOM 4130 O O . GLU D 1 138 ? 51.043 -16.712 64.038 1.00 145.62 138 GLU D O 1
ATOM 4132 N N . GLN D 1 139 ? 52.188 -16.235 62.174 1.00 137.65 139 GLN D N 1
ATOM 4133 C CA . GLN D 1 139 ? 52.757 -14.996 62.689 1.00 137.12 139 GLN D CA 1
ATOM 4134 C C . GLN D 1 139 ? 51.862 -13.771 62.503 1.00 129.22 139 GLN D C 1
ATOM 4135 O O . GLN D 1 139 ? 52.280 -12.653 62.786 1.00 123.68 139 GLN D O 1
ATOM 4141 N N . SER D 1 140 ? 50.640 -13.976 62.026 1.00 129.47 140 SER D N 1
ATOM 4142 C CA . SER D 1 140 ? 49.712 -12.864 61.813 1.00 127.22 140 SER D CA 1
ATOM 4143 C C . SER D 1 140 ? 50.217 -11.896 60.760 1.00 116.03 140 SER D C 1
ATOM 4144 O O . SER D 1 140 ? 50.034 -10.688 60.854 1.00 110.21 140 SER D O 1
ATOM 4147 N N . ARG D 1 141 ? 50.865 -12.469 59.762 1.00 109.91 141 ARG D N 1
ATOM 4148 C CA . ARG D 1 141 ? 51.437 -11.773 58.619 1.00 103.46 141 ARG D CA 1
ATOM 4149 C C . ARG D 1 141 ? 50.514 -12.037 57.473 1.00 96.90 141 ARG D C 1
ATOM 4150 O O . ARG D 1 141 ? 49.868 -13.080 57.415 1.00 100.73 141 ARG D O 1
ATOM 4158 N N . VAL D 1 142 ? 50.431 -11.075 56.571 1.00 91.19 142 VAL D N 1
ATOM 4159 C CA . VAL D 1 142 ? 49.524 -11.169 55.443 1.00 87.64 142 VAL D CA 1
ATOM 4160 C C . VAL D 1 142 ? 50.285 -11.914 54.401 1.00 84.13 142 VAL D C 1
ATOM 4161 O O . VAL D 1 142 ? 51.357 -11.486 54.012 1.00 84.15 142 VAL D O 1
ATOM 4165 N N . ILE D 1 143 ? 49.732 -13.012 53.927 1.00 82.66 143 ILE D N 1
ATOM 4166 C CA . ILE D 1 143 ? 50.420 -13.806 52.936 1.00 82.84 143 ILE D CA 1
ATOM 4167 C C . ILE D 1 143 ? 49.594 -13.876 51.703 1.00 80.82 143 ILE D C 1
ATOM 4168 O O . ILE D 1 143 ? 48.521 -14.472 51.699 1.00 83.60 143 ILE D O 1
ATOM 4173 N N . LEU D 1 144 ? 50.132 -13.276 50.648 1.00 77.34 144 LEU D N 1
ATOM 4174 C CA . LEU D 1 144 ? 49.424 -13.071 49.419 1.00 75.18 144 LEU D CA 1
ATOM 4175 C C . LEU D 1 144 ? 50.129 -13.898 48.382 1.00 72.22 144 LEU D C 1
ATOM 4176 O O . LEU D 1 144 ? 51.276 -13.671 48.112 1.00 73.55 144 LEU D O 1
ATOM 4181 N N . ARG D 1 145 ? 49.451 -14.889 47.827 1.00 72.31 145 ARG D N 1
ATOM 4182 C CA . ARG D 1 145 ? 50.056 -15.776 46.841 1.00 74.83 145 ARG D CA 1
ATOM 4183 C C . ARG D 1 145 ? 49.373 -15.560 45.500 1.00 75.02 145 ARG D C 1
ATOM 4184 O O . ARG D 1 145 ? 48.165 -15.718 45.410 1.00 81.91 145 ARG D O 1
ATOM 4192 N N . ILE D 1 146 ? 50.134 -15.249 44.457 1.00 72.31 146 ILE D N 1
ATOM 4193 C CA . ILE D 1 146 ? 49.599 -15.034 43.121 1.00 71.49 146 ILE D CA 1
ATOM 4194 C C . ILE D 1 146 ? 50.145 -16.114 42.198 1.00 73.28 146 ILE D C 1
ATOM 4195 O O . ILE D 1 146 ? 51.332 -16.323 42.151 1.00 73.41 146 ILE D O 1
ATOM 4200 N N . ASP D 1 147 ? 49.268 -16.767 41.437 1.00 77.75 147 ASP D N 1
ATOM 4201 C CA . ASP D 1 147 ? 49.628 -17.940 40.622 1.00 80.34 147 ASP D CA 1
ATOM 4202 C C . ASP D 1 147 ? 49.113 -17.727 39.200 1.00 75.94 147 ASP D C 1
ATOM 4203 O O . ASP D 1 147 ? 47.943 -17.963 38.916 1.00 73.32 147 ASP D O 1
ATOM 4208 N N . GLY D 1 148 ? 50.008 -17.311 38.308 1.00 72.33 148 GLY D N 1
ATOM 4209 C CA . GLY D 1 148 ? 49.634 -16.865 36.971 1.00 70.65 148 GLY D CA 1
ATOM 4210 C C . GLY D 1 148 ? 50.295 -17.643 35.863 1.00 71.60 148 GLY D C 1
ATOM 4211 O O . GLY D 1 148 ? 51.345 -18.237 36.063 1.00 71.41 148 GLY D O 1
ATOM 4212 N N . LYS D 1 149 ? 49.635 -17.716 34.712 1.00 71.59 149 LYS D N 1
ATOM 4213 C CA . LYS D 1 149 ? 50.191 -18.412 33.574 1.00 71.94 149 LYS D CA 1
ATOM 4214 C C . LYS D 1 149 ? 51.273 -17.509 32.985 1.00 67.99 149 LYS D C 1
ATOM 4215 O O . LYS D 1 149 ? 51.079 -16.317 32.883 1.00 66.93 149 LYS D O 1
ATOM 4221 N N . PHE D 1 150 ? 52.387 -18.113 32.588 1.00 65.11 150 PHE D N 1
ATOM 4222 C CA . PHE D 1 150 ? 53.389 -17.463 31.828 1.00 59.98 150 PHE D CA 1
ATOM 4223 C C . PHE D 1 150 ? 53.006 -17.606 30.360 1.00 62.46 150 PHE D C 1
ATOM 4224 O O . PHE D 1 150 ? 52.789 -18.699 29.884 1.00 58.67 150 PHE D O 1
ATOM 4232 N N . LEU D 1 151 ? 52.929 -16.475 29.646 1.00 67.02 151 LEU D N 1
ATOM 4233 C CA . LEU D 1 151 ? 52.680 -16.461 28.205 1.00 66.84 151 LEU D CA 1
ATOM 4234 C C . LEU D 1 151 ? 53.888 -15.952 27.491 1.00 63.43 151 LEU D C 1
ATOM 4235 O O . LEU D 1 151 ? 54.291 -14.814 27.707 1.00 61.55 151 LEU D O 1
ATOM 4240 N N . PRO D 1 152 ? 54.500 -16.779 26.657 1.00 62.04 152 PRO D N 1
ATOM 4241 C CA . PRO D 1 152 ? 55.664 -16.261 25.949 1.00 63.33 152 PRO D CA 1
ATOM 4242 C C . PRO D 1 152 ? 55.234 -15.417 24.747 1.00 63.73 152 PRO D C 1
ATOM 4243 O O . PRO D 1 152 ? 54.203 -15.668 24.187 1.00 66.33 152 PRO D O 1
ATOM 4247 N N . TYR D 1 153 ? 56.032 -14.421 24.400 1.00 64.77 153 TYR D N 1
ATOM 4248 C CA . TYR D 1 153 ? 55.810 -13.633 23.195 1.00 61.74 153 TYR D CA 1
ATOM 4249 C C . TYR D 1 153 ? 55.904 -14.493 21.941 1.00 63.14 153 TYR D C 1
ATOM 4250 O O . TYR D 1 153 ? 56.708 -15.425 21.869 1.00 65.11 153 TYR D O 1
ATOM 4259 N N . TYR D 1 154 ? 55.107 -14.117 20.948 1.00 64.66 154 TYR D N 1
ATOM 4260 C CA . TYR D 1 154 ? 55.086 -14.731 19.627 1.00 63.16 154 TYR D CA 1
ATOM 4261 C C . TYR D 1 154 ? 56.453 -14.562 19.009 1.00 66.08 154 TYR D C 1
ATOM 4262 O O . TYR D 1 154 ? 57.098 -13.509 19.147 1.00 69.75 154 TYR D O 1
ATOM 4271 N N . LYS D 1 155 ? 56.942 -15.633 18.411 1.00 70.11 155 LYS D N 1
ATOM 4272 C CA . LYS D 1 155 ? 58.331 -15.714 17.945 1.00 76.71 155 LYS D CA 1
ATOM 4273 C C . LYS D 1 155 ? 58.470 -15.719 16.412 1.00 75.44 155 LYS D C 1
ATOM 4274 O O . LYS D 1 155 ? 59.555 -15.985 15.886 1.00 82.12 155 LYS D O 1
ATOM 4280 N N . GLY D 1 156 ? 57.395 -15.371 15.719 1.00 73.20 156 GLY D N 1
ATOM 4281 C CA . GLY D 1 156 ? 57.445 -15.065 14.305 1.00 71.05 156 GLY D CA 1
ATOM 4282 C C . GLY D 1 156 ? 57.283 -16.252 13.410 1.00 72.15 156 GLY D C 1
ATOM 4283 O O . GLY D 1 156 ? 57.458 -16.107 12.200 1.00 66.56 156 GLY D O 1
ATOM 4284 N N . GLN D 1 157 ? 56.997 -17.420 13.958 1.00 81.42 157 GLN D N 1
ATOM 4285 C CA . GLN D 1 157 ? 56.861 -18.586 13.107 1.00 87.74 157 GLN D CA 1
ATOM 4286 C C . GLN D 1 157 ? 55.642 -18.472 12.211 1.00 84.82 157 GLN D C 1
ATOM 4287 O O . GLN D 1 157 ? 54.629 -17.894 12.582 1.00 80.15 157 GLN D O 1
ATOM 4293 N N . LEU D 1 158 ? 55.769 -19.024 11.017 1.00 86.70 158 LEU D N 1
ATOM 4294 C CA . LEU D 1 158 ? 54.694 -19.004 10.006 1.00 89.35 158 LEU D CA 1
ATOM 4295 C C . LEU D 1 158 ? 53.795 -20.277 10.090 1.00 95.27 158 LEU D C 1
ATOM 4296 O O . LEU D 1 158 ? 54.056 -21.140 10.925 1.00 94.17 158 LEU D O 1
ATOM 4301 N N . ASP D 1 159 ? 52.738 -20.360 9.263 1.00 105.81 159 ASP D N 1
ATOM 4302 C CA . ASP D 1 159 ? 52.068 -21.652 8.905 1.00 117.66 159 ASP D CA 1
ATOM 4303 C C . ASP D 1 159 ? 52.709 -22.588 7.829 1.00 116.12 159 ASP D C 1
ATOM 4304 O O . ASP D 1 159 ? 53.607 -22.311 7.025 1.00 109.24 159 ASP D O 1
ATOM 4309 N N . ASN E 1 22 ? 29.273 14.662 58.543 1.00 125.59 22 ASN E N 1
ATOM 4310 C CA . ASN E 1 22 ? 28.458 15.893 58.261 1.00 134.82 22 ASN E CA 1
ATOM 4311 C C . ASN E 1 22 ? 27.084 15.960 58.938 1.00 140.19 22 ASN E C 1
ATOM 4312 O O . ASN E 1 22 ? 26.681 17.030 59.372 1.00 138.94 22 ASN E O 1
ATOM 4317 N N . GLN E 1 23 ? 26.358 14.843 59.013 1.00 146.53 23 GLN E N 1
ATOM 4318 C CA . GLN E 1 23 ? 25.219 14.732 59.954 1.00 150.62 23 GLN E CA 1
ATOM 4319 C C . GLN E 1 23 ? 25.765 14.791 61.440 1.00 148.12 23 GLN E C 1
ATOM 4320 O O . GLN E 1 23 ? 25.127 15.361 62.342 1.00 151.79 23 GLN E O 1
ATOM 4326 N N . PHE E 1 24 ? 26.997 14.315 61.653 1.00 141.97 24 PHE E N 1
ATOM 4327 C CA . PHE E 1 24 ? 27.692 14.412 62.947 1.00 136.15 24 PHE E CA 1
ATOM 4328 C C . PHE E 1 24 ? 28.226 15.820 63.223 1.00 137.20 24 PHE E C 1
ATOM 4329 O O . PHE E 1 24 ? 28.056 16.347 64.326 1.00 139.99 24 PHE E O 1
ATOM 4337 N N . ILE E 1 25 ? 28.891 16.421 62.238 1.00 138.31 25 ILE E N 1
ATOM 4338 C CA . ILE E 1 25 ? 29.336 17.813 62.366 1.00 140.40 25 ILE E CA 1
ATOM 4339 C C . ILE E 1 25 ? 28.154 18.767 62.641 1.00 146.39 25 ILE E C 1
ATOM 4340 O O . ILE E 1 25 ? 28.263 19.610 63.531 1.00 152.00 25 ILE E O 1
ATOM 4345 N N . LYS E 1 26 ? 27.044 18.641 61.900 1.00 148.42 26 LYS E N 1
ATOM 4346 C CA . LYS E 1 26 ? 25.851 19.517 62.119 1.00 147.85 26 LYS E CA 1
ATOM 4347 C C . LYS E 1 26 ? 25.339 19.387 63.544 1.00 144.11 26 LYS E C 1
ATOM 4348 O O . LYS E 1 26 ? 25.056 20.389 64.199 1.00 146.54 26 LYS E O 1
ATOM 4350 N N . ALA E 1 27 ? 25.293 18.147 64.032 1.00 142.10 27 ALA E N 1
ATOM 4351 C CA . ALA E 1 27 ? 24.907 17.846 65.420 1.00 141.73 27 ALA E CA 1
ATOM 4352 C C . ALA E 1 27 ? 25.842 18.488 66.456 1.00 138.56 27 ALA E C 1
ATOM 4353 O O . ALA E 1 27 ? 25.389 19.005 67.468 1.00 135.86 27 ALA E O 1
ATOM 4355 N N . LYS E 1 28 ? 27.147 18.438 66.192 1.00 135.73 28 LYS E N 1
ATOM 4356 C CA . LYS E 1 28 ? 28.142 19.064 67.063 1.00 133.50 28 LYS E CA 1
ATOM 4357 C C . LYS E 1 28 ? 27.978 20.572 67.164 1.00 135.28 28 LYS E C 1
ATOM 4358 O O . LYS E 1 28 ? 28.134 21.138 68.236 1.00 130.72 28 LYS E O 1
ATOM 4364 N N . GLU E 1 29 ? 27.722 21.225 66.030 1.00 138.12 29 GLU E N 1
ATOM 4365 C CA . GLU E 1 29 ? 27.572 22.687 66.008 1.00 141.16 29 GLU E CA 1
ATOM 4366 C C . GLU E 1 29 ? 26.373 23.152 66.795 1.00 144.48 29 GLU E C 1
ATOM 4367 O O . GLU E 1 29 ? 26.493 24.115 67.531 1.00 144.28 29 GLU E O 1
ATOM 4369 N N . SER E 1 30 ? 25.243 22.452 66.643 1.00 150.03 30 SER E N 1
ATOM 4370 C CA . SER E 1 30 ? 24.013 22.676 67.458 1.00 157.39 30 SER E CA 1
ATOM 4371 C C . SER E 1 30 ? 24.255 22.741 68.956 1.00 158.29 30 SER E C 1
ATOM 4372 O O . SER E 1 30 ? 23.792 23.655 69.619 1.00 158.80 30 SER E O 1
ATOM 4375 N N . LYS E 1 31 ? 25.003 21.763 69.465 1.00 158.73 31 LYS E N 1
ATOM 4376 C CA . LYS E 1 31 ? 25.339 21.675 70.892 1.00 157.93 31 LYS E CA 1
ATOM 4377 C C . LYS E 1 31 ? 26.401 22.692 71.366 1.00 160.49 31 LYS E C 1
ATOM 4378 O O . LYS E 1 31 ? 26.560 22.877 72.574 1.00 162.91 31 LYS E O 1
ATOM 4384 N N . GLY E 1 32 ? 27.124 23.333 70.437 1.00 157.90 32 GLY E N 1
ATOM 4385 C CA . GLY E 1 32 ? 28.193 24.274 70.782 1.00 152.63 32 GLY E CA 1
ATOM 4386 C C . GLY E 1 32 ? 29.434 23.585 71.312 1.00 146.10 32 GLY E C 1
ATOM 4387 O O . GLY E 1 32 ? 30.187 24.165 72.097 1.00 142.63 32 GLY E O 1
ATOM 4388 N N . LEU E 1 33 ? 29.636 22.340 70.893 1.00 142.85 33 LEU E N 1
ATOM 4389 C CA . LEU E 1 33 ? 30.791 21.552 71.306 1.00 144.60 33 LEU E CA 1
ATOM 4390 C C . LEU E 1 33 ? 32.019 21.817 70.433 1.00 137.95 33 LEU E C 1
ATOM 4391 O O . LEU E 1 33 ? 31.918 21.876 69.216 1.00 137.19 33 LEU E O 1
ATOM 4396 N N . THR E 1 34 ? 33.191 21.928 71.054 1.00 133.55 34 THR E N 1
ATOM 4397 C CA . THR E 1 34 ? 34.446 21.968 70.309 1.00 131.79 34 THR E CA 1
ATOM 4398 C C . THR E 1 34 ? 34.990 20.551 70.156 1.00 126.97 34 THR E C 1
ATOM 4399 O O . THR E 1 34 ? 34.659 19.675 70.957 1.00 126.99 34 THR E O 1
ATOM 4403 N N . TYR E 1 35 ? 35.832 20.336 69.145 1.00 122.74 35 TYR E N 1
ATOM 4404 C CA . TYR E 1 35 ? 36.524 19.065 68.977 1.00 118.86 35 TYR E CA 1
ATOM 4405 C C . TYR E 1 35 ? 37.353 18.742 70.229 1.00 122.36 35 TYR E C 1
ATOM 4406 O O . TYR E 1 35 ? 37.341 17.608 70.699 1.00 124.38 35 TYR E O 1
ATOM 4415 N N . GLN E 1 36 ? 38.047 19.742 70.776 1.00 125.67 36 GLN E N 1
ATOM 4416 C CA . GLN E 1 36 ? 38.748 19.622 72.068 1.00 129.63 36 GLN E CA 1
ATOM 4417 C C . GLN E 1 36 ? 37.857 19.030 73.177 1.00 129.80 36 GLN E C 1
ATOM 4418 O O . GLN E 1 36 ? 38.221 18.044 73.827 1.00 127.08 36 GLN E O 1
ATOM 4424 N N . GLN E 1 37 ? 36.696 19.645 73.384 1.00 128.92 37 GLN E N 1
ATOM 4425 C CA . GLN E 1 37 ? 35.756 19.203 74.423 1.00 129.38 37 GLN E CA 1
ATOM 4426 C C . GLN E 1 37 ? 35.326 17.756 74.228 1.00 126.00 37 GLN E C 1
ATOM 4427 O O . GLN E 1 37 ? 35.372 16.971 75.167 1.00 126.93 37 GLN E O 1
ATOM 4433 N N . MET E 1 38 ? 34.925 17.409 73.008 1.00 123.89 38 MET E N 1
ATOM 4434 C CA . MET E 1 38 ? 34.500 16.032 72.700 1.00 123.11 38 MET E CA 1
ATOM 4435 C C . MET E 1 38 ? 35.578 15.001 72.985 1.00 119.43 38 MET E C 1
ATOM 4436 O O . MET E 1 38 ? 35.306 13.958 73.544 1.00 112.79 38 MET E O 1
ATOM 4441 N N . ALA E 1 39 ? 36.808 15.337 72.625 1.00 122.43 39 ALA E N 1
ATOM 4442 C CA . ALA E 1 39 ? 37.957 14.477 72.870 1.00 125.03 39 ALA E CA 1
ATOM 4443 C C . ALA E 1 39 ? 38.222 14.266 74.352 1.00 132.68 39 ALA E C 1
ATOM 4444 O O . ALA E 1 39 ? 38.489 13.150 74.789 1.00 135.84 39 ALA E O 1
ATOM 4446 N N . GLN E 1 40 ? 38.109 15.328 75.136 1.00 140.18 40 GLN E N 1
ATOM 4447 C CA . GLN E 1 40 ? 38.350 15.221 76.575 1.00 146.95 40 GLN E CA 1
ATOM 4448 C C . GLN E 1 40 ? 37.253 14.460 77.306 1.00 144.17 40 GLN E C 1
ATOM 4449 O O . GLN E 1 40 ? 37.568 13.682 78.189 1.00 143.92 40 GLN E O 1
ATOM 4455 N N . LEU E 1 41 ? 35.997 14.635 76.886 1.00 138.52 41 LEU E N 1
ATOM 4456 C CA . LEU E 1 41 ? 34.874 13.862 77.424 1.00 137.31 41 LEU E CA 1
ATOM 4457 C C . LEU E 1 41 ? 35.035 12.369 77.156 1.00 136.11 41 LEU E C 1
ATOM 4458 O O . LEU E 1 41 ? 34.763 11.551 78.026 1.00 140.98 41 LEU E O 1
ATOM 4463 N N . LEU E 1 42 ? 35.473 12.020 75.947 1.00 130.95 42 LEU E N 1
ATOM 4464 C CA . LEU E 1 42 ? 35.608 10.616 75.511 1.00 127.48 42 LEU E CA 1
ATOM 4465 C C . LEU E 1 42 ? 36.972 9.974 75.780 1.00 122.55 42 LEU E C 1
ATOM 4466 O O . LEU E 1 42 ? 37.112 8.779 75.573 1.00 117.59 42 LEU E O 1
ATOM 4471 N N . SER E 1 43 ? 37.945 10.752 76.272 1.00 123.51 43 SER E N 1
ATOM 4472 C CA . SER E 1 43 ? 39.304 10.267 76.580 1.00 125.28 43 SER E CA 1
ATOM 4473 C C . SER E 1 43 ? 40.006 9.654 75.362 1.00 123.72 43 SER E C 1
ATOM 4474 O O . SER E 1 43 ? 40.533 8.541 75.432 1.00 126.30 43 SER E O 1
ATOM 4477 N N . VAL E 1 44 ? 39.998 10.395 74.254 1.00 122.06 44 VAL E N 1
ATOM 4478 C CA . VAL E 1 44 ? 40.646 9.983 73.001 1.00 117.71 44 VAL E CA 1
ATOM 4479 C C . VAL E 1 44 ? 41.419 11.134 72.374 1.00 117.06 44 VAL E C 1
ATOM 4480 O O . VAL E 1 44 ? 41.180 12.303 72.705 1.00 115.94 44 VAL E O 1
ATOM 4484 N N . ASN E 1 45 ? 42.311 10.789 71.446 1.00 115.73 45 ASN E N 1
ATOM 4485 C CA . ASN E 1 45 ? 43.091 11.771 70.693 1.00 116.24 45 ASN E CA 1
ATOM 4486 C C . ASN E 1 45 ? 42.189 12.699 69.877 1.00 114.23 45 ASN E C 1
ATOM 4487 O O . ASN E 1 45 ? 41.312 12.230 69.156 1.00 115.52 45 ASN E O 1
ATOM 4492 N N . LYS E 1 46 ? 42.384 14.004 70.021 1.00 114.03 46 LYS E N 1
ATOM 4493 C CA . LYS E 1 46 ? 41.509 14.998 69.386 1.00 114.66 46 LYS E CA 1
ATOM 4494 C C . LYS E 1 46 ? 41.458 14.891 67.865 1.00 111.51 46 LYS E C 1
ATOM 4495 O O . LYS E 1 46 ? 40.366 14.904 67.281 1.00 108.26 46 LYS E O 1
ATOM 4501 N N . VAL E 1 47 ? 42.631 14.796 67.241 1.00 108.63 47 VAL E N 1
ATOM 4502 C CA . VAL E 1 47 ? 42.718 14.735 65.783 1.00 106.80 47 VAL E CA 1
ATOM 4503 C C . VAL E 1 47 ? 42.102 13.446 65.241 1.00 107.58 47 VAL E C 1
ATOM 4504 O O . VAL E 1 47 ? 41.417 13.463 64.223 1.00 109.43 47 VAL E O 1
ATOM 4508 N N . TRP E 1 48 ? 42.355 12.325 65.907 1.00 105.78 48 TRP E N 1
ATOM 4509 C CA . TRP E 1 48 ? 41.801 11.041 65.469 1.00 103.81 48 TRP E CA 1
ATOM 4510 C C . TRP E 1 48 ? 40.283 11.068 65.499 1.00 98.80 48 TRP E C 1
ATOM 4511 O O . TRP E 1 48 ? 39.629 10.677 64.543 1.00 96.84 48 TRP E O 1
ATOM 4522 N N . LEU E 1 49 ? 39.739 11.515 66.618 1.00 102.26 49 LEU E N 1
ATOM 4523 C CA . LEU E 1 49 ? 38.296 11.618 66.785 1.00 107.17 49 LEU E CA 1
ATOM 4524 C C . LEU E 1 49 ? 37.709 12.489 65.689 1.00 106.30 49 LEU E C 1
ATOM 4525 O O . LEU E 1 49 ? 36.702 12.123 65.070 1.00 109.42 49 LEU E O 1
ATOM 4530 N N . THR E 1 50 ? 38.322 13.647 65.476 1.00 103.34 50 THR E N 1
ATOM 4531 C CA . THR E 1 50 ? 37.875 14.532 64.429 1.00 102.53 50 THR E CA 1
ATOM 4532 C C . THR E 1 50 ? 37.815 13.761 63.098 1.00 102.98 50 THR E C 1
ATOM 4533 O O . THR E 1 50 ? 36.823 13.833 62.391 1.00 102.69 50 THR E O 1
ATOM 4537 N N . SER E 1 51 ? 38.855 12.995 62.788 1.00 100.59 51 SER E N 1
ATOM 4538 C CA . SER E 1 51 ? 38.865 12.207 61.567 1.00 101.22 51 SER E CA 1
ATOM 4539 C C . SER E 1 51 ? 37.776 11.136 61.500 1.00 106.72 51 SER E C 1
ATOM 4540 O O . SER E 1 51 ? 37.323 10.799 60.409 1.00 112.55 51 SER E O 1
ATOM 4543 N N . VAL E 1 52 ? 37.380 10.576 62.640 1.00 107.50 52 VAL E N 1
ATOM 4544 C CA . VAL E 1 52 ? 36.264 9.618 62.669 1.00 107.51 52 VAL E CA 1
ATOM 4545 C C . VAL E 1 52 ? 34.968 10.305 62.271 1.00 107.25 52 VAL E C 1
ATOM 4546 O O . VAL E 1 52 ? 34.213 9.809 61.449 1.00 100.55 52 VAL E O 1
ATOM 4550 N N . LEU E 1 53 ? 34.726 11.462 62.863 1.00 108.26 53 LEU E N 1
ATOM 4551 C CA . LEU E 1 53 ? 33.552 12.248 62.511 1.00 111.01 53 LEU E CA 1
ATOM 4552 C C . LEU E 1 53 ? 33.566 12.661 61.033 1.00 111.02 53 LEU E C 1
ATOM 4553 O O . LEU E 1 53 ? 32.511 12.747 60.430 1.00 114.45 53 LEU E O 1
ATOM 4558 N N . HIS E 1 54 ? 34.740 12.939 60.462 1.00 106.81 54 HIS E N 1
ATOM 4559 C CA . HIS E 1 54 ? 34.824 13.304 59.041 1.00 107.63 54 HIS E CA 1
ATOM 4560 C C . HIS E 1 54 ? 34.822 12.100 58.104 1.00 108.33 54 HIS E C 1
ATOM 4561 O O . HIS E 1 54 ? 34.832 12.277 56.898 1.00 111.12 54 HIS E O 1
ATOM 4568 N N . GLY E 1 55 ? 34.824 10.886 58.644 1.00 108.86 55 GLY E N 1
ATOM 4569 C CA . GLY E 1 55 ? 34.765 9.671 57.829 1.00 108.98 55 GLY E CA 1
ATOM 4570 C C . GLY E 1 55 ? 36.062 9.274 57.144 1.00 104.23 55 GLY E C 1
ATOM 4571 O O . GLY E 1 55 ? 36.027 8.605 56.122 1.00 104.64 55 GLY E O 1
ATOM 4572 N N . GLN E 1 56 ? 37.192 9.664 57.722 1.00 99.72 56 GLN E N 1
ATOM 4573 C CA . GLN E 1 56 ? 38.498 9.215 57.283 1.00 98.30 56 GLN E CA 1
ATOM 4574 C C . GLN E 1 56 ? 39.098 8.191 58.227 1.00 98.81 56 GLN E C 1
ATOM 4575 O O . GLN E 1 56 ? 40.252 7.806 58.077 1.00 103.52 56 GLN E O 1
ATOM 4581 N N . ASN E 1 57 ? 38.317 7.740 59.196 1.00 101.09 57 ASN E N 1
ATOM 4582 C CA . ASN E 1 57 ? 38.759 6.756 60.181 1.00 101.84 57 ASN E CA 1
ATOM 4583 C C . ASN E 1 57 ? 37.513 6.189 60.857 1.00 107.74 57 ASN E C 1
ATOM 4584 O O . ASN E 1 57 ? 36.436 6.757 60.714 1.00 111.34 57 ASN E O 1
ATOM 4589 N N . CYS E 1 58 ? 37.647 5.091 61.595 1.00 110.30 58 CYS E N 1
ATOM 4590 C CA . CYS E 1 58 ? 36.509 4.466 62.241 1.00 111.31 58 CYS E CA 1
ATOM 4591 C C . CYS E 1 58 ? 36.851 4.071 63.659 1.00 116.49 58 CYS E C 1
ATOM 4592 O O . CYS E 1 58 ? 38.004 4.063 64.040 1.00 114.29 58 CYS E O 1
ATOM 4595 N N . CYS E 1 59 ? 35.825 3.782 64.456 1.00 127.66 59 CYS E N 1
ATOM 4596 C CA . CYS E 1 59 ? 36.002 3.360 65.850 1.00 128.85 59 CYS E CA 1
ATOM 4597 C C . CYS E 1 59 ? 35.227 2.092 66.103 1.00 134.05 59 CYS E C 1
ATOM 4598 O O . CYS E 1 59 ? 34.502 1.620 65.228 1.00 130.57 59 CYS E O 1
ATOM 4601 N N . ASP E 1 60 ? 35.411 1.522 67.289 1.00 141.81 60 ASP E N 1
ATOM 4602 C CA . ASP E 1 60 ? 34.608 0.365 67.723 1.00 152.53 60 ASP E CA 1
ATOM 4603 C C . ASP E 1 60 ? 33.183 0.802 68.117 1.00 153.91 60 ASP E C 1
ATOM 4604 O O . ASP E 1 60 ? 32.915 2.006 68.275 1.00 147.13 60 ASP E O 1
ATOM 4609 N N . ILE E 1 61 ? 32.282 -0.172 68.291 1.00 159.83 61 ILE E N 1
ATOM 4610 C CA . ILE E 1 61 ? 30.843 0.131 68.455 1.00 160.82 61 ILE E CA 1
ATOM 4611 C C . ILE E 1 61 ? 30.586 0.838 69.778 1.00 159.73 61 ILE E C 1
ATOM 4612 O O . ILE E 1 61 ? 29.731 1.723 69.854 1.00 154.74 61 ILE E O 1
ATOM 4617 N N . GLN E 1 62 ? 31.312 0.453 70.821 1.00 161.59 62 GLN E N 1
ATOM 4618 C CA . GLN E 1 62 ? 31.109 1.090 72.116 1.00 167.86 62 GLN E CA 1
ATOM 4619 C C . GLN E 1 62 ? 31.476 2.580 72.133 1.00 153.34 62 GLN E C 1
ATOM 4620 O O . GLN E 1 62 ? 30.728 3.386 72.682 1.00 154.45 62 GLN E O 1
ATOM 4626 N N . LEU E 1 63 ? 32.572 2.961 71.493 1.00 142.32 63 LEU E N 1
ATOM 4627 C CA . LEU E 1 63 ? 32.863 4.383 71.336 1.00 136.82 63 LEU E CA 1
ATOM 4628 C C . LEU E 1 63 ? 31.827 5.064 70.435 1.00 133.91 63 LEU E C 1
ATOM 4629 O O . LEU E 1 63 ? 31.407 6.193 70.694 1.00 130.52 63 LEU E O 1
ATOM 4634 N N . ALA E 1 64 ? 31.413 4.378 69.377 1.00 135.37 64 ALA E N 1
ATOM 4635 C CA . ALA E 1 64 ? 30.394 4.917 68.475 1.00 137.93 64 ALA E CA 1
ATOM 4636 C C . ALA E 1 64 ? 29.099 5.288 69.201 1.00 142.41 64 ALA E C 1
ATOM 4637 O O . ALA E 1 64 ? 28.582 6.391 68.998 1.00 143.85 64 ALA E O 1
ATOM 4639 N N . HIS E 1 65 ? 28.616 4.405 70.080 1.00 149.32 65 HIS E N 1
ATOM 4640 C CA . HIS E 1 65 ? 27.430 4.718 70.891 1.00 157.11 65 HIS E CA 1
ATOM 4641 C C . HIS E 1 65 ? 27.679 5.965 71.757 1.00 150.97 65 HIS E C 1
ATOM 4642 O O . HIS E 1 65 ? 26.851 6.864 71.819 1.00 148.90 65 HIS E O 1
ATOM 4649 N N . ARG E 1 66 ? 28.831 6.009 72.416 1.00 147.36 66 ARG E N 1
ATOM 4650 C CA . ARG E 1 66 ? 29.197 7.155 73.246 1.00 146.87 66 ARG E CA 1
ATOM 4651 C C . ARG E 1 66 ? 29.290 8.471 72.478 1.00 147.36 66 ARG E C 1
ATOM 4652 O O . ARG E 1 66 ? 28.884 9.518 72.989 1.00 151.64 66 ARG E O 1
ATOM 4660 N N . ILE E 1 67 ? 29.839 8.430 71.263 1.00 147.12 67 ILE E N 1
ATOM 4661 C CA . ILE E 1 67 ? 29.853 9.614 70.384 1.00 144.29 67 ILE E CA 1
ATOM 4662 C C . ILE E 1 67 ? 28.414 10.082 70.133 1.00 145.93 67 ILE E C 1
ATOM 4663 O O . ILE E 1 67 ? 28.115 11.265 70.251 1.00 145.69 67 ILE E O 1
ATOM 4668 N N . CYS E 1 68 ? 27.531 9.140 69.819 1.00 146.81 68 CYS E N 1
ATOM 4669 C CA . CYS E 1 68 ? 26.134 9.460 69.574 1.00 150.98 68 CYS E CA 1
ATOM 4670 C C . CYS E 1 68 ? 25.423 10.130 70.764 1.00 158.07 68 CYS E C 1
ATOM 4671 O O . CYS E 1 68 ? 24.704 11.103 70.553 1.00 161.44 68 CYS E O 1
ATOM 4674 N N . ASP E 1 69 ? 25.665 9.654 71.977 1.00 162.56 69 ASP E N 1
ATOM 4675 C CA . ASP E 1 69 ? 25.082 10.306 73.133 1.00 168.11 69 ASP E CA 1
ATOM 4676 C C . ASP E 1 69 ? 25.667 11.715 73.330 1.00 161.79 69 ASP E C 1
ATOM 4677 O O . ASP E 1 69 ? 24.929 12.669 73.542 1.00 172.26 69 ASP E O 1
ATOM 4682 N N . THR E 1 70 ? 26.989 11.848 73.225 1.00 152.53 70 THR E N 1
ATOM 4683 C CA . THR E 1 70 ? 27.652 13.142 73.396 1.00 150.53 70 THR E CA 1
ATOM 4684 C C . THR E 1 70 ? 27.031 14.208 72.496 1.00 152.65 70 THR E C 1
ATOM 4685 O O . THR E 1 70 ? 26.826 15.359 72.901 1.00 155.13 70 THR E O 1
ATOM 4689 N N . LEU E 1 71 ? 26.780 13.819 71.252 1.00 152.61 71 LEU E N 1
ATOM 4690 C CA . LEU E 1 71 ? 26.048 14.645 70.296 1.00 151.49 71 LEU E CA 1
ATOM 4691 C C . LEU E 1 71 ? 24.551 14.450 70.551 1.00 152.94 71 LEU E C 1
ATOM 4692 O O . LEU E 1 71 ? 24.158 13.608 71.347 1.00 149.95 71 LEU E O 1
ATOM 4697 N N . GLY E 1 72 ? 23.706 15.199 69.854 1.00 152.31 72 GLY E N 1
ATOM 4698 C CA . GLY E 1 72 ? 22.264 14.989 69.984 1.00 155.83 72 GLY E CA 1
ATOM 4699 C C . GLY E 1 72 ? 21.722 13.633 69.541 1.00 155.40 72 GLY E C 1
ATOM 4700 O O . GLY E 1 72 ? 20.681 13.208 70.010 1.00 162.39 72 GLY E O 1
ATOM 4701 N N . ILE E 1 73 ? 22.459 12.929 68.690 1.00 151.20 73 ILE E N 1
ATOM 4702 C CA . ILE E 1 73 ? 21.881 11.938 67.774 1.00 153.11 73 ILE E CA 1
ATOM 4703 C C . ILE E 1 73 ? 21.555 10.547 68.319 1.00 152.28 73 ILE E C 1
ATOM 4704 O O . ILE E 1 73 ? 22.039 10.125 69.374 1.00 145.42 73 ILE E O 1
ATOM 4709 N N . SER E 1 74 ? 20.731 9.848 67.540 1.00 155.72 74 SER E N 1
ATOM 4710 C CA . SER E 1 74 ? 20.257 8.508 67.853 1.00 161.84 74 SER E CA 1
ATOM 4711 C C . SER E 1 74 ? 21.329 7.457 67.688 1.00 160.49 74 SER E C 1
ATOM 4712 O O . SER E 1 74 ? 22.163 7.553 66.788 1.00 163.65 74 SER E O 1
ATOM 4715 N N . HIS E 1 75 ? 21.264 6.403 68.472 1.00 163.85 75 HIS E N 1
ATOM 4716 C CA . HIS E 1 75 ? 22.246 5.352 68.335 1.00 165.85 75 HIS E CA 1
ATOM 4717 C C . HIS E 1 75 ? 22.179 4.699 66.955 1.00 165.48 75 HIS E C 1
ATOM 4718 O O . HIS E 1 75 ? 23.166 4.135 66.492 1.00 160.16 75 HIS E O 1
ATOM 4725 N N . GLU E 1 76 ? 21.024 4.749 66.298 1.00 169.45 76 GLU E N 1
ATOM 4726 C CA . GLU E 1 76 ? 20.921 4.101 64.985 1.00 173.33 76 GLU E CA 1
ATOM 4727 C C . GLU E 1 76 ? 22.024 4.545 64.027 1.00 171.16 76 GLU E C 1
ATOM 4728 O O . GLU E 1 76 ? 22.298 3.818 63.087 1.00 171.75 76 GLU E O 1
ATOM 4730 N N . TYR E 1 77 ? 22.622 5.726 64.238 1.00 170.61 77 TYR E N 1
ATOM 4731 C CA . TYR E 1 77 ? 23.754 6.201 63.399 1.00 165.52 77 TYR E CA 1
ATOM 4732 C C . TYR E 1 77 ? 25.124 5.673 63.794 1.00 159.41 77 TYR E C 1
ATOM 4733 O O . TYR E 1 77 ? 26.071 5.865 63.051 1.00 155.32 77 TYR E O 1
ATOM 4742 N N . ALA E 1 78 ? 25.234 4.999 64.935 1.00 161.43 78 ALA E N 1
ATOM 4743 C CA . ALA E 1 78 ? 26.518 4.469 65.382 1.00 157.38 78 ALA E CA 1
ATOM 4744 C C . ALA E 1 78 ? 27.182 3.567 64.343 1.00 157.41 78 ALA E C 1
ATOM 4745 O O . ALA E 1 78 ? 28.398 3.547 64.268 1.00 158.08 78 ALA E O 1
ATOM 4747 N N . ASN E 1 79 ? 26.395 2.823 63.559 1.00 159.19 79 ASN E N 1
ATOM 4748 C CA . ASN E 1 79 ? 26.930 1.964 62.479 1.00 157.15 79 ASN E CA 1
ATOM 4749 C C . ASN E 1 79 ? 27.880 2.626 61.497 1.00 153.83 79 ASN E C 1
ATOM 4750 O O . ASN E 1 79 ? 28.889 2.025 61.140 1.00 155.10 79 ASN E O 1
ATOM 4755 N N . GLU E 1 80 ? 27.560 3.844 61.064 1.00 151.89 80 GLU E N 1
ATOM 4756 C CA . GLU E 1 80 ? 28.393 4.578 60.089 1.00 146.12 80 GLU E CA 1
ATOM 4757 C C . GLU E 1 80 ? 29.802 4.863 60.594 1.00 135.11 80 GLU E C 1
ATOM 4758 O O . GLU E 1 80 ? 30.759 4.849 59.834 1.00 127.77 80 GLU E O 1
ATOM 4764 N N . LEU E 1 81 ? 29.907 5.147 61.885 1.00 133.37 81 LEU E N 1
ATOM 4765 C CA . LEU E 1 81 ? 31.195 5.383 62.526 1.00 129.18 81 LEU E CA 1
ATOM 4766 C C . LEU E 1 81 ? 32.075 4.129 62.641 1.00 125.58 81 LEU E C 1
ATOM 4767 O O . LEU E 1 81 ? 33.250 4.242 62.922 1.00 124.14 81 LEU E O 1
ATOM 4772 N N . THR E 1 82 ? 31.486 2.956 62.466 1.00 126.50 82 THR E N 1
ATOM 4773 C CA . THR E 1 82 ? 32.158 1.677 62.627 1.00 129.79 82 THR E CA 1
ATOM 4774 C C . THR E 1 82 ? 32.663 1.103 61.309 1.00 127.51 82 THR E C 1
ATOM 4775 O O . THR E 1 82 ? 33.580 0.292 61.316 1.00 125.63 82 THR E O 1
ATOM 4779 N N . SER E 1 83 ? 32.026 1.463 60.210 1.00 124.91 83 SER E N 1
ATOM 4780 C CA . SER E 1 83 ? 32.435 0.926 58.933 1.00 120.67 83 SER E CA 1
ATOM 4781 C C . SER E 1 83 ? 33.746 1.532 58.490 1.00 115.23 83 SER E C 1
ATOM 4782 O O . SER E 1 83 ? 33.931 2.740 58.570 1.00 113.95 83 SER E O 1
ATOM 4785 N N . ILE E 1 84 ? 34.659 0.693 58.018 1.00 115.88 84 ILE E N 1
ATOM 4786 C CA . ILE E 1 84 ? 35.914 1.219 57.517 1.00 111.71 84 ILE E CA 1
ATOM 4787 C C . ILE E 1 84 ? 35.637 1.817 56.160 1.00 110.99 84 ILE E C 1
ATOM 4788 O O . ILE E 1 84 ? 35.122 1.139 55.271 1.00 107.75 84 ILE E O 1
ATOM 4793 N N . PRO E 1 85 ? 35.979 3.150 56.007 1.00 112.54 85 PRO E N 1
ATOM 4794 C CA . PRO E 1 85 ? 35.652 3.734 54.696 1.00 112.40 85 PRO E CA 1
ATOM 4795 C C . PRO E 1 85 ? 36.748 3.618 53.659 1.00 111.16 85 PRO E C 1
ATOM 4796 O O . PRO E 1 85 ? 37.714 2.891 53.877 1.00 111.57 85 PRO E O 1
ATOM 4800 N N . LEU E 1 86 ? 36.622 4.337 52.544 1.00 110.16 86 LEU E N 1
ATOM 4801 C CA . LEU E 1 86 ? 37.668 4.308 51.525 1.00 109.43 86 LEU E CA 1
ATOM 4802 C C . LEU E 1 86 ? 38.333 5.570 52.036 1.00 105.65 86 LEU E C 1
ATOM 4803 O O . LEU E 1 86 ? 37.655 6.532 52.387 1.00 105.69 86 LEU E O 1
ATOM 4808 N N . ARG E 1 87 ? 39.653 5.561 52.108 1.00 103.76 87 ARG E N 1
ATOM 4809 C CA . ARG E 1 87 ? 40.348 6.686 52.684 1.00 100.76 87 ARG E CA 1
ATOM 4810 C C . ARG E 1 87 ? 41.278 7.472 51.809 1.00 100.06 87 ARG E C 1
ATOM 4811 O O . ARG E 1 87 ? 41.918 6.944 50.912 1.00 104.92 87 ARG E O 1
ATOM 4819 N N . GLY E 1 88 ? 41.347 8.760 52.101 1.00 99.50 88 GLY E N 1
ATOM 4820 C CA . GLY E 1 88 ? 42.276 9.647 51.415 1.00 102.12 88 GLY E CA 1
ATOM 4821 C C . GLY E 1 88 ? 41.859 10.120 50.038 1.00 102.89 88 GLY E C 1
ATOM 4822 O O . GLY E 1 88 ? 42.719 10.400 49.198 1.00 101.71 88 GLY E O 1
ATOM 4823 N N . ASN E 1 89 ? 40.552 10.281 49.836 1.00 104.74 89 ASN E N 1
ATOM 4824 C CA . ASN E 1 89 ? 39.994 10.448 48.501 1.00 108.14 89 ASN E CA 1
ATOM 4825 C C . ASN E 1 89 ? 39.074 11.668 48.327 1.00 110.49 89 ASN E C 1
ATOM 4826 O O . ASN E 1 89 ? 38.260 11.724 47.415 1.00 108.81 89 ASN E O 1
ATOM 4831 N N . GLN E 1 90 ? 39.249 12.659 49.193 1.00 111.71 90 GLN E N 1
ATOM 4832 C CA . GLN E 1 90 ? 38.490 13.905 49.141 1.00 113.17 90 GLN E CA 1
ATOM 4833 C C . GLN E 1 90 ? 39.443 14.885 48.460 1.00 115.61 90 GLN E C 1
ATOM 4834 O O . GLN E 1 90 ? 40.585 15.027 48.885 1.00 113.09 90 GLN E O 1
ATOM 4840 N N . ASN E 1 91 ? 39.003 15.514 47.377 1.00 120.83 91 ASN E N 1
ATOM 4841 C CA . ASN E 1 91 ? 39.897 16.335 46.567 1.00 127.12 91 ASN E CA 1
ATOM 4842 C C . ASN E 1 91 ? 40.023 17.753 47.157 1.00 128.40 91 ASN E C 1
ATOM 4843 O O . ASN E 1 91 ? 39.378 18.705 46.715 1.00 134.11 91 ASN E O 1
ATOM 4848 N N . ILE E 1 92 ? 40.908 17.865 48.143 1.00 124.39 92 ILE E N 1
ATOM 4849 C CA . ILE E 1 92 ? 41.067 19.048 48.973 1.00 121.55 92 ILE E CA 1
ATOM 4850 C C . ILE E 1 92 ? 42.456 19.675 48.745 1.00 124.41 92 ILE E C 1
ATOM 4851 O O . ILE E 1 92 ? 42.843 20.602 49.442 1.00 122.87 92 ILE E O 1
ATOM 4856 N N . ILE E 1 93 ? 43.154 19.239 47.693 1.00 113.09 93 ILE E N 1
ATOM 4857 C CA . ILE E 1 93 ? 44.533 19.662 47.408 1.00 113.02 93 ILE E CA 1
ATOM 4858 C C . ILE E 1 93 ? 44.611 21.180 47.225 1.00 110.00 93 ILE E C 1
ATOM 4859 O O . ILE E 1 93 ? 45.581 21.785 47.628 1.00 110.77 93 ILE E O 1
ATOM 4864 N N . ASN E 1 94 ? 43.605 21.773 46.584 1.00 109.68 94 ASN E N 1
ATOM 4865 C CA . ASN E 1 94 ? 43.592 23.210 46.293 1.00 106.45 94 ASN E CA 1
ATOM 4866 C C . ASN E 1 94 ? 43.286 24.134 47.452 1.00 101.15 94 ASN E C 1
ATOM 4867 O O . ASN E 1 94 ? 43.465 25.341 47.303 1.00 97.01 94 ASN E O 1
ATOM 4872 N N . ASP E 1 95 ? 42.829 23.601 48.587 1.00 98.72 95 ASP E N 1
ATOM 4873 C CA . ASP E 1 95 ? 42.545 24.471 49.746 1.00 97.16 95 ASP E CA 1
ATOM 4874 C C . ASP E 1 95 ? 43.851 25.021 50.234 1.00 86.68 95 ASP E C 1
ATOM 4875 O O . ASP E 1 95 ? 44.804 24.262 50.414 1.00 86.10 95 ASP E O 1
ATOM 4880 N N . PRO E 1 96 ? 43.919 26.335 50.419 1.00 80.81 96 PRO E N 1
ATOM 4881 C CA . PRO E 1 96 ? 45.218 26.905 50.717 1.00 80.83 96 PRO E CA 1
ATOM 4882 C C . PRO E 1 96 ? 45.841 26.374 51.989 1.00 80.54 96 PRO E C 1
ATOM 4883 O O . PRO E 1 96 ? 47.061 26.177 52.039 1.00 80.93 96 PRO E O 1
ATOM 4887 N N . LEU E 1 97 ? 45.014 26.098 52.981 1.00 81.87 97 LEU E N 1
ATOM 4888 C CA . LEU E 1 97 ? 45.514 25.570 54.234 1.00 85.21 97 LEU E CA 1
ATOM 4889 C C . LEU E 1 97 ? 46.175 24.235 54.015 1.00 83.38 97 LEU E C 1
ATOM 4890 O O . LEU E 1 97 ? 47.221 23.974 54.580 1.00 86.89 97 LEU E O 1
ATOM 4895 N N . ILE E 1 98 ? 45.551 23.383 53.235 1.00 81.29 98 ILE E N 1
ATOM 4896 C CA . ILE E 1 98 ? 46.102 22.077 53.025 1.00 84.92 98 ILE E CA 1
ATOM 4897 C C . ILE E 1 98 ? 47.324 22.137 52.110 1.00 81.34 98 ILE E C 1
ATOM 4898 O O . ILE E 1 98 ? 48.320 21.431 52.349 1.00 77.04 98 ILE E O 1
ATOM 4903 N N . TYR E 1 99 ? 47.249 22.943 51.048 1.00 80.90 99 TYR E N 1
ATOM 4904 C CA . TYR E 1 99 ? 48.383 23.069 50.110 1.00 79.69 99 TYR E CA 1
ATOM 4905 C C . TYR E 1 99 ? 49.661 23.361 50.870 1.00 80.70 99 TYR E C 1
ATOM 4906 O O . TYR E 1 99 ? 50.707 22.823 50.573 1.00 77.34 99 TYR E O 1
ATOM 4915 N N . ARG E 1 100 ? 49.578 24.208 51.895 1.00 84.44 100 ARG E N 1
ATOM 4916 C CA . ARG E 1 100 ? 50.773 24.598 52.650 1.00 84.30 100 ARG E CA 1
ATOM 4917 C C . ARG E 1 100 ? 51.481 23.415 53.264 1.00 85.32 100 ARG E C 1
ATOM 4918 O O . ARG E 1 100 ? 52.696 23.305 53.181 1.00 83.43 100 ARG E O 1
ATOM 4926 N N . PHE E 1 101 ? 50.734 22.508 53.862 1.00 90.80 101 PHE E N 1
ATOM 4927 C CA . PHE E 1 101 ? 51.364 21.297 54.376 1.00 90.97 101 PHE E CA 1
ATOM 4928 C C . PHE E 1 101 ? 52.040 20.534 53.261 1.00 92.09 101 PHE E C 1
ATOM 4929 O O . PHE E 1 101 ? 53.124 20.031 53.447 1.00 93.18 101 PHE E O 1
ATOM 4937 N N . ASN E 1 102 ? 51.425 20.453 52.097 1.00 94.72 102 ASN E N 1
ATOM 4938 C CA . ASN E 1 102 ? 52.096 19.794 50.995 1.00 101.59 102 ASN E CA 1
ATOM 4939 C C . ASN E 1 102 ? 53.383 20.474 50.591 1.00 100.51 102 ASN E C 1
ATOM 4940 O O . ASN E 1 102 ? 54.359 19.805 50.259 1.00 100.82 102 ASN E O 1
ATOM 4945 N N . GLU E 1 103 ? 53.331 21.798 50.506 1.00 98.17 103 GLU E N 1
ATOM 4946 C CA . GLU E 1 103 ? 54.465 22.568 50.056 1.00 94.98 103 GLU E CA 1
ATOM 4947 C C . GLU E 1 103 ? 55.601 22.356 51.039 1.00 92.88 103 GLU E C 1
ATOM 4948 O O . GLU E 1 103 ? 56.769 22.250 50.661 1.00 96.21 103 GLU E O 1
ATOM 4954 N N . LEU E 1 104 ? 55.237 22.284 52.305 1.00 86.92 104 LEU E N 1
ATOM 4955 C CA . LEU E 1 104 ? 56.194 22.076 53.326 1.00 86.82 104 LEU E CA 1
ATOM 4956 C C . LEU E 1 104 ? 57.013 20.818 53.108 1.00 84.75 104 LEU E C 1
ATOM 4957 O O . LEU E 1 104 ? 58.208 20.864 53.254 1.00 86.56 104 LEU E O 1
ATOM 4962 N N . PHE E 1 105 ? 56.399 19.718 52.703 1.00 83.77 105 PHE E N 1
ATOM 4963 C CA . PHE E 1 105 ? 57.167 18.505 52.427 1.00 81.73 105 PHE E CA 1
ATOM 4964 C C . PHE E 1 105 ? 57.801 18.496 51.058 1.00 80.17 105 PHE E C 1
ATOM 4965 O O . PHE E 1 105 ? 58.695 17.689 50.790 1.00 81.21 105 PHE E O 1
ATOM 4973 N N . LYS E 1 106 ? 57.350 19.355 50.162 1.00 79.35 106 LYS E N 1
ATOM 4974 C CA . LYS E 1 106 ? 58.088 19.536 48.918 1.00 80.75 106 LYS E CA 1
ATOM 4975 C C . LYS E 1 106 ? 59.439 20.224 49.191 1.00 80.51 106 LYS E C 1
ATOM 4976 O O . LYS E 1 106 ? 60.449 19.876 48.590 1.00 80.73 106 LYS E O 1
ATOM 4982 N N . VAL E 1 107 ? 59.450 21.180 50.114 1.00 79.03 107 VAL E N 1
ATOM 4983 C CA . VAL E 1 107 ? 60.655 21.933 50.417 1.00 80.14 107 VAL E CA 1
ATOM 4984 C C . VAL E 1 107 ? 61.588 21.179 51.355 1.00 79.88 107 VAL E C 1
ATOM 4985 O O . VAL E 1 107 ? 62.780 21.119 51.103 1.00 79.27 107 VAL E O 1
ATOM 4989 N N . TYR E 1 108 ? 61.050 20.620 52.431 1.00 80.12 108 TYR E N 1
ATOM 4990 C CA . TYR E 1 108 ? 61.890 19.960 53.451 1.00 81.96 108 TYR E CA 1
ATOM 4991 C C . TYR E 1 108 ? 61.929 18.432 53.352 1.00 80.93 108 TYR E C 1
ATOM 4992 O O . TYR E 1 108 ? 62.590 17.776 54.136 1.00 80.38 108 TYR E O 1
ATOM 5001 N N . GLY E 1 109 ? 61.253 17.870 52.368 1.00 79.33 109 GLY E N 1
ATOM 5002 C CA . GLY E 1 109 ? 61.163 16.432 52.238 1.00 76.18 109 GLY E CA 1
ATOM 5003 C C . GLY E 1 109 ? 62.504 15.763 52.194 1.00 76.21 109 GLY E C 1
ATOM 5004 O O . GLY E 1 109 ? 62.756 14.872 52.979 1.00 80.34 109 GLY E O 1
ATOM 5005 N N . SER E 1 110 ? 63.376 16.181 51.286 1.00 76.79 110 SER E N 1
ATOM 5006 C CA . SER E 1 110 ? 64.678 15.529 51.167 1.00 79.67 110 SER E CA 1
ATOM 5007 C C . SER E 1 110 ? 65.533 15.662 52.440 1.00 85.72 110 SER E C 1
ATOM 5008 O O . SER E 1 110 ? 66.302 14.777 52.733 1.00 80.99 110 SER E O 1
ATOM 5011 N N . SER E 1 111 ? 65.379 16.783 53.164 1.00 91.30 111 SER E N 1
ATOM 5012 C CA . SER E 1 111 ? 66.061 16.994 54.419 1.00 91.81 111 SER E CA 1
ATOM 5013 C C . SER E 1 111 ? 65.566 16.041 55.486 1.00 91.50 111 SER E C 1
ATOM 5014 O O . SER E 1 111 ? 66.346 15.450 56.225 1.00 92.62 111 SER E O 1
ATOM 5017 N N . LEU E 1 112 ? 64.249 15.905 55.591 1.00 89.46 112 LEU E N 1
ATOM 5018 C CA . LEU E 1 112 ? 63.669 14.965 56.539 1.00 87.63 112 LEU E CA 1
ATOM 5019 C C . LEU E 1 112 ? 64.086 13.529 56.205 1.00 89.49 112 LEU E C 1
ATOM 5020 O O . LEU E 1 112 ? 64.349 12.715 57.099 1.00 88.51 112 LEU E O 1
ATOM 5025 N N . ARG E 1 113 ? 64.155 13.236 54.914 1.00 87.73 113 ARG E N 1
ATOM 5026 C CA . ARG E 1 113 ? 64.572 11.947 54.468 1.00 89.02 113 ARG E CA 1
ATOM 5027 C C . ARG E 1 113 ? 65.991 11.651 54.951 1.00 90.53 113 ARG E C 1
ATOM 5028 O O . ARG E 1 113 ? 66.273 10.586 55.511 1.00 92.43 113 ARG E O 1
ATOM 5036 N N . GLY E 1 114 ? 66.879 12.602 54.725 1.00 90.72 114 GLY E N 1
ATOM 5037 C CA . GLY E 1 114 ? 68.273 12.461 55.132 1.00 93.89 114 GLY E CA 1
ATOM 5038 C C . GLY E 1 114 ? 68.480 12.338 56.616 1.00 94.92 114 GLY E C 1
ATOM 5039 O O . GLY E 1 114 ? 69.289 11.525 57.082 1.00 96.38 114 GLY E O 1
ATOM 5040 N N . ILE E 1 115 ? 67.763 13.163 57.371 1.00 97.15 115 ILE E N 1
ATOM 5041 C CA . ILE E 1 115 ? 67.883 13.136 58.827 1.00 103.15 115 ILE E CA 1
ATOM 5042 C C . ILE E 1 115 ? 67.370 11.809 59.361 1.00 103.97 115 ILE E C 1
ATOM 5043 O O . ILE E 1 115 ? 68.020 11.199 60.207 1.00 107.07 115 ILE E O 1
ATOM 5048 N N . ILE E 1 116 ? 66.224 11.362 58.865 1.00 99.87 116 ILE E N 1
ATOM 5049 C CA . ILE E 1 116 ? 65.657 10.115 59.355 1.00 100.74 116 ILE E CA 1
ATOM 5050 C C . ILE E 1 116 ? 66.578 8.950 59.010 1.00 98.86 116 ILE E C 1
ATOM 5051 O O . ILE E 1 116 ? 66.746 8.045 59.825 1.00 99.13 116 ILE E O 1
ATOM 5056 N N . HIS E 1 117 ? 67.176 8.977 57.822 1.00 96.29 117 HIS E N 1
ATOM 5057 C CA . HIS E 1 117 ? 68.073 7.905 57.442 1.00 96.43 117 HIS E CA 1
ATOM 5058 C C . HIS E 1 117 ? 69.276 7.826 58.372 1.00 99.02 117 HIS E C 1
ATOM 5059 O O . HIS E 1 117 ? 69.679 6.731 58.760 1.00 100.00 117 HIS E O 1
ATOM 5066 N N . GLU E 1 118 ? 69.856 8.975 58.668 1.00 98.05 118 GLU E N 1
ATOM 5067 C CA . GLU E 1 118 ? 71.029 9.046 59.507 1.00 102.22 118 GLU E CA 1
ATOM 5068 C C . GLU E 1 118 ? 70.733 8.654 60.954 1.00 103.96 118 GLU E C 1
ATOM 5069 O O . GLU E 1 118 ? 71.488 7.913 61.547 1.00 102.75 118 GLU E O 1
ATOM 5075 N N . GLU E 1 119 ? 69.604 9.099 61.491 1.00 104.63 119 GLU E N 1
ATOM 5076 C CA . GLU E 1 119 ? 69.276 8.883 62.899 1.00 108.32 119 GLU E CA 1
ATOM 5077 C C . GLU E 1 119 ? 68.456 7.619 63.229 1.00 106.95 119 GLU E C 1
ATOM 5078 O O . GLU E 1 119 ? 68.473 7.177 64.366 1.00 109.07 119 GLU E O 1
ATOM 5084 N N . PHE E 1 120 ? 67.723 7.061 62.266 1.00 101.90 120 PHE E N 1
ATOM 5085 C CA . PHE E 1 120 ? 66.990 5.795 62.467 1.00 99.45 120 PHE E CA 1
ATOM 5086 C C . PHE E 1 120 ? 67.479 4.638 61.606 1.00 96.14 120 PHE E C 1
ATOM 5087 O O . PHE E 1 120 ? 67.309 3.479 61.972 1.00 97.56 120 PHE E O 1
ATOM 5095 N N . GLY E 1 121 ? 67.958 4.937 60.409 1.00 92.75 121 GLY E N 1
ATOM 5096 C CA . GLY E 1 121 ? 68.349 3.912 59.455 1.00 89.32 121 GLY E CA 1
ATOM 5097 C C . GLY E 1 121 ? 67.423 3.911 58.258 1.00 85.44 121 GLY E C 1
ATOM 5098 O O . GLY E 1 121 ? 66.650 4.835 58.029 1.00 80.59 121 GLY E O 1
ATOM 5099 N N . ASP E 1 122 ? 67.571 2.889 57.451 1.00 88.67 122 ASP E N 1
ATOM 5100 C CA . ASP E 1 122 ? 66.852 2.809 56.205 1.00 91.22 122 ASP E CA 1
ATOM 5101 C C . ASP E 1 122 ? 65.455 2.304 56.472 1.00 90.15 122 ASP E C 1
ATOM 5102 O O . ASP E 1 122 ? 65.223 1.121 56.638 1.00 91.10 122 ASP E O 1
ATOM 5107 N N . GLY E 1 123 ? 64.526 3.233 56.505 1.00 92.42 123 GLY E N 1
ATOM 5108 C CA . GLY E 1 123 ? 63.134 2.896 56.677 1.00 91.82 123 GLY E CA 1
ATOM 5109 C C . GLY E 1 123 ? 62.242 4.080 56.389 1.00 89.79 123 GLY E C 1
ATOM 5110 O O . GLY E 1 123 ? 62.613 4.979 55.612 1.00 92.17 123 GLY E O 1
ATOM 5111 N N . ILE E 1 124 ? 61.077 4.065 57.025 1.00 85.45 124 ILE E N 1
ATOM 5112 C CA . ILE E 1 124 ? 60.104 5.124 56.908 1.00 85.05 124 ILE E CA 1
ATOM 5113 C C . ILE E 1 124 ? 59.406 5.387 58.205 1.00 84.84 124 ILE E C 1
ATOM 5114 O O . ILE E 1 124 ? 59.460 4.563 59.105 1.00 88.70 124 ILE E O 1
ATOM 5119 N N . MET E 1 125 ? 58.702 6.505 58.269 1.00 85.31 125 MET E N 1
ATOM 5120 C CA . MET E 1 125 ? 57.804 6.779 59.371 1.00 91.21 125 MET E CA 1
ATOM 5121 C C . MET E 1 125 ? 56.405 6.466 58.902 1.00 91.69 125 MET E C 1
ATOM 5122 O O . MET E 1 125 ? 55.962 7.010 57.906 1.00 94.19 125 MET E O 1
ATOM 5127 N N . SER E 1 126 ? 55.713 5.609 59.641 1.00 94.34 126 SER E N 1
ATOM 5128 C CA . SER E 1 126 ? 54.388 5.136 59.281 1.00 97.15 126 SER E CA 1
ATOM 5129 C C . SER E 1 126 ? 53.352 6.231 59.388 1.00 100.64 126 SER E C 1
ATOM 5130 O O . SER E 1 126 ? 53.420 7.065 60.299 1.00 107.49 126 SER E O 1
ATOM 5133 N N . ALA E 1 127 ? 52.399 6.226 58.456 1.00 101.72 127 ALA E N 1
ATOM 5134 C CA . ALA E 1 127 ? 51.213 7.105 58.501 1.00 104.53 127 ALA E CA 1
ATOM 5135 C C . ALA E 1 127 ? 49.996 6.376 59.103 1.00 105.56 127 ALA E C 1
ATOM 5136 O O . ALA E 1 127 ? 48.911 6.949 59.252 1.00 109.73 127 ALA E O 1
ATOM 5138 N N . ILE E 1 128 ? 50.193 5.112 59.449 1.00 104.79 128 ILE E N 1
ATOM 5139 C CA . ILE E 1 128 ? 49.134 4.253 59.922 1.00 107.06 128 ILE E CA 1
ATOM 5140 C C . ILE E 1 128 ? 49.165 4.240 61.449 1.00 110.19 128 ILE E C 1
ATOM 5141 O O . ILE E 1 128 ? 48.159 4.549 62.093 1.00 110.40 128 ILE E O 1
ATOM 5146 N N . ASP E 1 129 ? 50.315 3.870 62.018 1.00 109.33 129 ASP E N 1
ATOM 5147 C CA . ASP E 1 129 ? 50.529 3.937 63.455 1.00 111.78 129 ASP E CA 1
ATOM 5148 C C . ASP E 1 129 ? 51.108 5.328 63.724 1.00 110.88 129 ASP E C 1
ATOM 5149 O O . ASP E 1 129 ? 52.324 5.497 63.786 1.00 111.26 129 ASP E O 1
ATOM 5154 N N . CYS E 1 130 ? 50.221 6.306 63.917 1.00 111.48 130 CYS E N 1
ATOM 5155 C CA . CYS E 1 130 ? 50.607 7.711 63.927 1.00 108.57 130 CYS E CA 1
ATOM 5156 C C . CYS E 1 130 ? 49.662 8.568 64.756 1.00 109.80 130 CYS E C 1
ATOM 5157 O O . CYS E 1 130 ? 48.468 8.475 64.572 1.00 106.96 130 CYS E O 1
ATOM 5160 N N . LYS E 1 131 ? 50.197 9.348 65.700 1.00 116.28 131 LYS E N 1
ATOM 5161 C CA . LYS E 1 131 ? 49.387 10.219 66.571 1.00 118.09 131 LYS E CA 1
ATOM 5162 C C . LYS E 1 131 ? 49.648 11.662 66.265 1.00 114.38 131 LYS E C 1
ATOM 5163 O O . LYS E 1 131 ? 50.727 12.178 66.554 1.00 113.73 131 LYS E O 1
ATOM 5169 N N . ILE E 1 132 ? 48.673 12.322 65.656 1.00 113.64 132 ILE E N 1
ATOM 5170 C CA . ILE E 1 132 ? 48.781 13.763 65.381 1.00 109.88 132 ILE E CA 1
ATOM 5171 C C . ILE E 1 132 ? 48.253 14.476 66.606 1.00 112.41 132 ILE E C 1
ATOM 5172 O O . ILE E 1 132 ? 47.375 13.986 67.284 1.00 110.71 132 ILE E O 1
ATOM 5177 N N . ASP E 1 133 ? 48.796 15.647 66.856 1.00 116.52 133 ASP E N 1
ATOM 5178 C CA . ASP E 1 133 ? 48.320 16.530 67.898 1.00 121.20 133 ASP E CA 1
ATOM 5179 C C . ASP E 1 133 ? 48.453 17.951 67.376 1.00 118.57 133 ASP E C 1
ATOM 5180 O O . ASP E 1 133 ? 49.406 18.240 66.653 1.00 124.73 133 ASP E O 1
ATOM 5185 N N . VAL E 1 134 ? 47.504 18.831 67.667 1.00 114.50 134 VAL E N 1
ATOM 5186 C CA . VAL E 1 134 ? 47.572 20.199 67.126 1.00 110.63 134 VAL E CA 1
ATOM 5187 C C . VAL E 1 134 ? 47.069 21.181 68.138 1.00 111.15 134 VAL E C 1
ATOM 5188 O O . VAL E 1 134 ? 46.071 20.933 68.792 1.00 116.31 134 VAL E O 1
ATOM 5192 N N . THR E 1 135 ? 47.774 22.301 68.252 1.00 113.89 135 THR E N 1
ATOM 5193 C CA . THR E 1 135 ? 47.730 23.150 69.450 1.00 121.05 135 THR E CA 1
ATOM 5194 C C . THR E 1 135 ? 48.020 24.596 69.090 1.00 119.07 135 THR E C 1
ATOM 5195 O O . THR E 1 135 ? 48.883 24.861 68.270 1.00 117.81 135 THR E O 1
ATOM 5199 N N . LYS E 1 136 ? 47.300 25.512 69.726 1.00 121.38 136 LYS E N 1
ATOM 5200 C CA . LYS E 1 136 ? 47.634 26.926 69.722 1.00 122.37 136 LYS E CA 1
ATOM 5201 C C . LYS E 1 136 ? 48.473 27.165 70.947 1.00 127.98 136 LYS E C 1
ATOM 5202 O O . LYS E 1 136 ? 48.041 26.856 72.036 1.00 130.86 136 LYS E O 1
ATOM 5208 N N . ASN E 1 137 ? 49.690 27.639 70.730 1.00 131.53 137 ASN E N 1
ATOM 5209 C CA . ASN E 1 137 ? 50.626 27.918 71.797 1.00 140.64 137 ASN E CA 1
ATOM 5210 C C . ASN E 1 137 ? 50.612 29.407 72.036 1.00 151.08 137 ASN E C 1
ATOM 5211 O O . ASN E 1 137 ? 49.950 30.149 71.311 1.00 147.10 137 ASN E O 1
ATOM 5216 N N . GLU E 1 138 ? 51.351 29.856 73.040 1.00 162.40 138 GLU E N 1
ATOM 5217 C CA . GLU E 1 138 ? 51.409 31.275 73.323 1.00 167.80 138 GLU E CA 1
ATOM 5218 C C . GLU E 1 138 ? 51.965 31.912 72.060 1.00 168.15 138 GLU E C 1
ATOM 5219 O O . GLU E 1 138 ? 52.796 31.313 71.379 1.00 166.70 138 GLU E O 1
ATOM 5221 N N . GLN E 1 139 ? 51.465 33.102 71.747 1.00 166.18 139 GLN E N 1
ATOM 5222 C CA . GLN E 1 139 ? 51.842 33.855 70.556 1.00 161.94 139 GLN E CA 1
ATOM 5223 C C . GLN E 1 139 ? 50.976 33.441 69.373 1.00 153.51 139 GLN E C 1
ATOM 5224 O O . GLN E 1 139 ? 51.135 33.969 68.274 1.00 146.93 139 GLN E O 1
ATOM 5226 N N . SER E 1 140 ? 50.052 32.507 69.591 1.00 154.22 140 SER E N 1
ATOM 5227 C CA . SER E 1 140 ? 49.173 32.095 68.500 1.00 150.90 140 SER E CA 1
ATOM 5228 C C . SER E 1 140 ? 49.845 31.392 67.315 1.00 140.86 140 SER E C 1
ATOM 5229 O O . SER E 1 140 ? 49.501 31.655 66.166 1.00 131.70 140 SER E O 1
ATOM 5232 N N . ARG E 1 141 ? 50.798 30.504 67.579 1.00 135.53 141 ARG E N 1
ATOM 5233 C CA . ARG E 1 141 ? 51.432 29.788 66.500 1.00 128.75 141 ARG E CA 1
ATOM 5234 C C . ARG E 1 141 ? 50.804 28.414 66.467 1.00 119.69 141 ARG E C 1
ATOM 5235 O O . ARG E 1 141 ? 50.392 27.892 67.506 1.00 125.78 141 ARG E O 1
ATOM 5243 N N . VAL E 1 142 ? 50.722 27.841 65.275 1.00 107.08 142 VAL E N 1
ATOM 5244 C CA . VAL E 1 142 ? 50.101 26.550 65.097 1.00 100.18 142 VAL E CA 1
ATOM 5245 C C . VAL E 1 142 ? 51.179 25.540 65.358 1.00 99.53 142 VAL E C 1
ATOM 5246 O O . VAL E 1 142 ? 52.209 25.579 64.740 1.00 96.71 142 VAL E O 1
ATOM 5250 N N . ILE E 1 143 ? 50.940 24.638 66.295 1.00 102.83 143 ILE E N 1
ATOM 5251 C CA . ILE E 1 143 ? 51.947 23.663 66.673 1.00 104.33 143 ILE E CA 1
ATOM 5252 C C . ILE E 1 143 ? 51.412 22.287 66.456 1.00 103.04 143 ILE E C 1
ATOM 5253 O O . ILE E 1 143 ? 50.471 21.857 67.119 1.00 101.50 143 ILE E O 1
ATOM 5258 N N . LEU E 1 144 ? 51.968 21.662 65.433 1.00 102.75 144 LEU E N 1
ATOM 5259 C CA . LEU E 1 144 ? 51.542 20.368 64.999 1.00 101.85 144 LEU E CA 1
ATOM 5260 C C . LEU E 1 144 ? 52.610 19.392 65.365 1.00 100.84 144 LEU E C 1
ATOM 5261 O O . LEU E 1 144 ? 53.773 19.556 65.021 1.00 100.37 144 LEU E O 1
ATOM 5266 N N . ARG E 1 145 ? 52.197 18.368 66.085 1.00 102.79 145 ARG E N 1
ATOM 5267 C CA . ARG E 1 145 ? 53.141 17.335 66.528 1.00 107.49 145 ARG E CA 1
ATOM 5268 C C . ARG E 1 145 ? 52.716 16.005 65.955 1.00 104.15 145 ARG E C 1
ATOM 5269 O O . ARG E 1 145 ? 51.598 15.594 66.170 1.00 105.25 145 ARG E O 1
ATOM 5277 N N . ILE E 1 146 ? 53.605 15.344 65.221 1.00 102.82 146 ILE E N 1
ATOM 5278 C CA . ILE E 1 146 ? 53.310 14.060 64.576 1.00 100.22 146 ILE E CA 1
ATOM 5279 C C . ILE E 1 146 ? 54.214 12.996 65.192 1.00 104.93 146 ILE E C 1
ATOM 5280 O O . ILE E 1 146 ? 55.415 13.198 65.273 1.00 107.74 146 ILE E O 1
ATOM 5285 N N . ASP E 1 147 ? 53.633 11.882 65.635 1.00 106.54 147 ASP E N 1
ATOM 5286 C CA . ASP E 1 147 ? 54.352 10.859 66.410 1.00 110.83 147 ASP E CA 1
ATOM 5287 C C . ASP E 1 147 ? 54.112 9.483 65.770 1.00 111.12 147 ASP E C 1
ATOM 5288 O O . ASP E 1 147 ? 53.082 8.867 65.987 1.00 111.51 147 ASP E O 1
ATOM 5293 N N . GLY E 1 148 ? 55.080 9.011 64.989 1.00 111.29 148 GLY E N 1
ATOM 5294 C CA . GLY E 1 148 ? 54.895 7.835 64.126 1.00 111.42 148 GLY E CA 1
ATOM 5295 C C . GLY E 1 148 ? 55.881 6.723 64.395 1.00 114.63 148 GLY E C 1
ATOM 5296 O O . GLY E 1 148 ? 56.977 6.979 64.876 1.00 120.25 148 GLY E O 1
ATOM 5297 N N . LYS E 1 149 ? 55.498 5.486 64.085 1.00 112.16 149 LYS E N 1
ATOM 5298 C CA . LYS E 1 149 ? 56.400 4.356 64.229 1.00 111.68 149 LYS E CA 1
ATOM 5299 C C . LYS E 1 149 ? 57.386 4.374 63.078 1.00 104.50 149 LYS E C 1
ATOM 5300 O O . LYS E 1 149 ? 57.019 4.659 61.943 1.00 96.36 149 LYS E O 1
ATOM 5306 N N . PHE E 1 150 ? 58.640 4.093 63.395 1.00 101.53 150 PHE E N 1
ATOM 5307 C CA . PHE E 1 150 ? 59.655 3.886 62.394 1.00 96.76 150 PHE E CA 1
ATOM 5308 C C . PHE E 1 150 ? 59.609 2.422 62.000 1.00 97.71 150 PHE E C 1
ATOM 5309 O O . PHE E 1 150 ? 59.728 1.560 62.873 1.00 101.46 150 PHE E O 1
ATOM 5317 N N . LEU E 1 151 ? 59.464 2.143 60.699 1.00 94.63 151 LEU E N 1
ATOM 5318 C CA . LEU E 1 151 ? 59.526 0.791 60.177 1.00 93.90 151 LEU E CA 1
ATOM 5319 C C . LEU E 1 151 ? 60.773 0.651 59.332 1.00 90.04 151 LEU E C 1
ATOM 5320 O O . LEU E 1 151 ? 60.882 1.278 58.300 1.00 86.23 151 LEU E O 1
ATOM 5325 N N . PRO E 1 152 ? 61.701 -0.226 59.727 1.00 91.24 152 PRO E N 1
ATOM 5326 C CA . PRO E 1 152 ? 62.844 -0.442 58.838 1.00 89.58 152 PRO E CA 1
ATOM 5327 C C . PRO E 1 152 ? 62.533 -1.353 57.645 1.00 85.75 152 PRO E C 1
ATOM 5328 O O . PRO E 1 152 ? 61.681 -2.224 57.755 1.00 84.43 152 PRO E O 1
ATOM 5332 N N . TYR E 1 153 ? 63.216 -1.126 56.529 1.00 83.51 153 TYR E N 1
ATOM 5333 C CA . TYR E 1 153 ? 63.101 -1.992 55.357 1.00 83.60 153 TYR E CA 1
ATOM 5334 C C . TYR E 1 153 ? 63.647 -3.365 55.618 1.00 83.11 153 TYR E C 1
ATOM 5335 O O . TYR E 1 153 ? 64.600 -3.530 56.363 1.00 82.57 153 TYR E O 1
ATOM 5344 N N . TYR E 1 154 ? 63.010 -4.347 54.987 1.00 82.82 154 TYR E N 1
ATOM 5345 C CA . TYR E 1 154 ? 63.470 -5.729 55.000 1.00 85.67 154 TYR E CA 1
ATOM 5346 C C . TYR E 1 154 ? 64.883 -5.786 54.411 1.00 87.67 154 TYR E C 1
ATOM 5347 O O . TYR E 1 154 ? 65.167 -5.142 53.428 1.00 88.90 154 TYR E O 1
ATOM 5356 N N . LYS E 1 155 ? 65.760 -6.551 55.039 1.00 96.00 155 LYS E N 1
ATOM 5357 C CA . LYS E 1 155 ? 67.191 -6.574 54.682 1.00 99.12 155 LYS E CA 1
ATOM 5358 C C . LYS E 1 155 ? 67.645 -7.920 54.081 1.00 99.49 155 LYS E C 1
ATOM 5359 O O . LYS E 1 155 ? 68.842 -8.179 53.948 1.00 101.86 155 LYS E O 1
ATOM 5365 N N . GLY E 1 156 ? 66.684 -8.740 53.665 1.00 97.21 156 GLY E N 1
ATOM 5366 C CA . GLY E 1 156 ? 66.956 -9.891 52.811 1.00 95.12 156 GLY E CA 1
ATOM 5367 C C . GLY E 1 156 ? 67.262 -11.148 53.544 1.00 94.65 156 GLY E C 1
ATOM 5368 O O . GLY E 1 156 ? 67.702 -12.118 52.942 1.00 91.89 156 GLY E O 1
ATOM 5369 N N . GLN E 1 157 ? 67.021 -11.137 54.850 1.00 98.84 157 GLN E N 1
ATOM 5370 C CA . GLN E 1 157 ? 67.363 -12.263 55.718 1.00 102.41 157 GLN E CA 1
ATOM 5371 C C . GLN E 1 157 ? 66.506 -13.477 55.381 1.00 98.12 157 GLN E C 1
ATOM 5372 O O . GLN E 1 157 ? 65.309 -13.333 55.231 1.00 94.24 157 GLN E O 1
ATOM 5378 N N . LEU E 1 158 ? 67.109 -14.651 55.222 1.00 97.88 158 LEU E N 1
ATOM 5379 C CA . LEU E 1 158 ? 66.305 -15.853 54.953 1.00 99.93 158 LEU E CA 1
ATOM 5380 C C . LEU E 1 158 ? 65.650 -16.438 56.207 1.00 101.86 158 LEU E C 1
ATOM 5381 O O . LEU E 1 158 ? 64.503 -16.892 56.151 1.00 101.04 158 LEU E O 1
ATOM 5386 N N . ASN F 1 22 ? 70.620 35.335 31.324 1.00 106.29 22 ASN F N 1
ATOM 5387 C CA . ASN F 1 22 ? 71.609 34.800 32.326 1.00 115.60 22 ASN F CA 1
ATOM 5388 C C . ASN F 1 22 ? 73.073 35.248 32.127 1.00 122.12 22 ASN F C 1
ATOM 5389 O O . ASN F 1 22 ? 73.759 35.506 33.116 1.00 120.50 22 ASN F O 1
ATOM 5394 N N . GLN F 1 23 ? 73.560 35.343 30.880 1.00 128.38 23 GLN F N 1
ATOM 5395 C CA . GLN F 1 23 ? 74.788 36.151 30.595 1.00 131.10 23 GLN F CA 1
ATOM 5396 C C . GLN F 1 23 ? 74.527 37.644 30.918 1.00 127.76 23 GLN F C 1
ATOM 5397 O O . GLN F 1 23 ? 75.430 38.359 31.351 1.00 128.29 23 GLN F O 1
ATOM 5399 N N . PHE F 1 24 ? 73.279 38.085 30.726 1.00 126.69 24 PHE F N 1
ATOM 5400 C CA . PHE F 1 24 ? 72.855 39.452 31.035 1.00 118.52 24 PHE F CA 1
ATOM 5401 C C . PHE F 1 24 ? 72.666 39.671 32.528 1.00 116.34 24 PHE F C 1
ATOM 5402 O O . PHE F 1 24 ? 73.151 40.661 33.074 1.00 111.56 24 PHE F O 1
ATOM 5410 N N . ILE F 1 25 ? 71.964 38.751 33.187 1.00 117.54 25 ILE F N 1
ATOM 5411 C CA . ILE F 1 25 ? 71.859 38.792 34.652 1.00 120.08 25 ILE F CA 1
ATOM 5412 C C . ILE F 1 25 ? 73.247 38.782 35.347 1.00 120.83 25 ILE F C 1
ATOM 5413 O O . ILE F 1 25 ? 73.475 39.586 36.246 1.00 114.92 25 ILE F O 1
ATOM 5418 N N . LYS F 1 26 ? 74.156 37.892 34.940 1.00 118.69 26 LYS F N 1
ATOM 5419 C CA . LYS F 1 26 ? 75.491 37.838 35.554 1.00 121.68 26 LYS F CA 1
ATOM 5420 C C . LYS F 1 26 ? 76.199 39.191 35.411 1.00 126.19 26 LYS F C 1
ATOM 5421 O O . LYS F 1 26 ? 76.835 39.667 36.354 1.00 128.91 26 LYS F O 1
ATOM 5427 N N . ALA F 1 27 ? 76.084 39.789 34.223 1.00 124.84 27 ALA F N 1
ATOM 5428 C CA . ALA F 1 27 ? 76.667 41.106 33.937 1.00 121.47 27 ALA F CA 1
ATOM 5429 C C . ALA F 1 27 ? 76.084 42.193 34.824 1.00 115.65 27 ALA F C 1
ATOM 5430 O O . ALA F 1 27 ? 76.802 43.069 35.289 1.00 112.97 27 ALA F O 1
ATOM 5432 N N . LYS F 1 28 ? 74.769 42.139 35.028 1.00 109.03 28 LYS F N 1
ATOM 5433 C CA . LYS F 1 28 ? 74.087 43.085 35.910 1.00 104.61 28 LYS F CA 1
ATOM 5434 C C . LYS F 1 28 ? 74.556 43.008 37.363 1.00 104.90 28 LYS F C 1
ATOM 5435 O O . LYS F 1 28 ? 74.719 44.035 38.010 1.00 102.32 28 LYS F O 1
ATOM 5441 N N . GLU F 1 29 ? 74.722 41.791 37.881 1.00 107.16 29 GLU F N 1
ATOM 5442 C CA . GLU F 1 29 ? 75.162 41.608 39.262 1.00 109.47 29 GLU F CA 1
ATOM 5443 C C . GLU F 1 29 ? 76.553 42.160 39.488 1.00 117.33 29 GLU F C 1
ATOM 5444 O O . GLU F 1 29 ? 76.778 42.795 40.511 1.00 119.09 29 GLU F O 1
ATOM 5446 N N . SER F 1 30 ? 77.472 41.904 38.547 1.00 124.87 30 SER F N 1
ATOM 5447 C CA . SER F 1 30 ? 78.845 42.478 38.564 1.00 132.26 30 SER F CA 1
ATOM 5448 C C . SER F 1 30 ? 78.884 43.986 38.785 1.00 131.60 30 SER F C 1
ATOM 5449 O O . SER F 1 30 ? 79.651 44.468 39.615 1.00 133.26 30 SER F O 1
ATOM 5452 N N . LYS F 1 31 ? 78.054 44.701 38.030 1.00 126.59 31 LYS F N 1
ATOM 5453 C CA . LYS F 1 31 ? 77.975 46.158 38.099 1.00 127.55 31 LYS F CA 1
ATOM 5454 C C . LYS F 1 31 ? 77.240 46.689 39.334 1.00 125.04 31 LYS F C 1
ATOM 5455 O O . LYS F 1 31 ? 77.342 47.883 39.639 1.00 131.42 31 LYS F O 1
ATOM 5461 N N . GLY F 1 32 ? 76.515 45.827 40.051 1.00 117.75 32 GLY F N 1
ATOM 5462 C CA . GLY F 1 32 ? 75.743 46.249 41.224 1.00 115.37 32 GLY F CA 1
ATOM 5463 C C . GLY F 1 32 ? 74.509 47.049 40.863 1.00 108.13 32 GLY F C 1
ATOM 5464 O O . GLY F 1 32 ? 74.029 47.857 41.649 1.00 101.88 32 GLY F O 1
ATOM 5465 N N . LEU F 1 33 ? 73.982 46.787 39.668 1.00 106.46 33 LEU F N 1
ATOM 5466 C CA . LEU F 1 33 ? 72.760 47.438 39.171 1.00 100.18 33 LEU F CA 1
ATOM 5467 C C . LEU F 1 33 ? 71.482 46.733 39.648 1.00 93.97 33 LEU F C 1
ATOM 5468 O O . LEU F 1 33 ? 71.396 45.515 39.610 1.00 91.47 33 LEU F O 1
ATOM 5473 N N . THR F 1 34 ? 70.490 47.507 40.073 1.00 89.97 34 THR F N 1
ATOM 5474 C CA . THR F 1 34 ? 69.171 46.962 40.344 1.00 85.92 34 THR F CA 1
ATOM 5475 C C . THR F 1 34 ? 68.325 47.041 39.074 1.00 85.78 34 THR F C 1
ATOM 5476 O O . THR F 1 34 ? 68.612 47.866 38.172 1.00 91.22 34 THR F O 1
ATOM 5480 N N . TYR F 1 35 ? 67.298 46.201 38.983 1.00 80.26 35 TYR F N 1
ATOM 5481 C CA . TYR F 1 35 ? 66.361 46.273 37.863 1.00 80.19 35 TYR F CA 1
ATOM 5482 C C . TYR F 1 35 ? 65.704 47.666 37.793 1.00 83.06 35 TYR F C 1
ATOM 5483 O O . TYR F 1 35 ? 65.567 48.232 36.720 1.00 82.95 35 TYR F O 1
ATOM 5492 N N . GLN F 1 36 ? 65.329 48.212 38.945 1.00 87.68 36 GLN F N 1
ATOM 5493 C CA . GLN F 1 36 ? 64.855 49.596 39.053 1.00 91.81 36 GLN F CA 1
ATOM 5494 C C . GLN F 1 36 ? 65.784 50.601 38.351 1.00 88.75 36 GLN F C 1
ATOM 5495 O O . GLN F 1 36 ? 65.345 51.401 37.536 1.00 83.55 36 GLN F O 1
ATOM 5501 N N . GLN F 1 37 ? 67.063 50.571 38.713 1.00 92.87 37 GLN F N 1
ATOM 5502 C CA . GLN F 1 37 ? 68.063 51.501 38.157 1.00 92.85 37 GLN F CA 1
ATOM 5503 C C . GLN F 1 37 ? 68.152 51.385 36.657 1.00 89.02 37 GLN F C 1
ATOM 5504 O O . GLN F 1 37 ? 68.099 52.384 35.961 1.00 88.06 37 GLN F O 1
ATOM 5510 N N . MET F 1 38 ? 68.252 50.156 36.162 1.00 88.33 38 MET F N 1
ATOM 5511 C CA . MET F 1 38 ? 68.321 49.929 34.720 1.00 91.74 38 MET F CA 1
ATOM 5512 C C . MET F 1 38 ? 67.118 50.480 33.961 1.00 85.75 38 MET F C 1
ATOM 5513 O O . MET F 1 38 ? 67.267 51.075 32.907 1.00 86.37 38 MET F O 1
ATOM 5518 N N . ALA F 1 39 ? 65.938 50.265 34.514 1.00 81.57 39 ALA F N 1
ATOM 5519 C CA . ALA F 1 39 ? 64.709 50.759 33.932 1.00 80.56 39 ALA F CA 1
ATOM 5520 C C . ALA F 1 39 ? 64.667 52.279 33.873 1.00 81.97 39 ALA F C 1
ATOM 5521 O O . ALA F 1 39 ? 64.251 52.867 32.888 1.00 75.58 39 ALA F O 1
ATOM 5523 N N . GLN F 1 40 ? 65.129 52.926 34.932 1.00 92.41 40 GLN F N 1
ATOM 5524 C CA . GLN F 1 40 ? 65.114 54.392 34.977 1.00 104.66 40 GLN F CA 1
ATOM 5525 C C . GLN F 1 40 ? 66.134 55.015 34.042 1.00 102.69 40 GLN F C 1
ATOM 5526 O O . GLN F 1 40 ? 65.828 56.016 33.424 1.00 108.15 40 GLN F O 1
ATOM 5532 N N . LEU F 1 41 ? 67.309 54.390 33.910 1.00 98.38 41 LEU F N 1
ATOM 5533 C CA . LEU F 1 41 ? 68.331 54.820 32.954 1.00 97.71 41 LEU F CA 1
ATOM 5534 C C . LEU F 1 41 ? 67.843 54.723 31.517 1.00 95.40 41 LEU F C 1
ATOM 5535 O O . LEU F 1 41 ? 68.070 55.633 30.729 1.00 101.30 41 LEU F O 1
ATOM 5540 N N . LEU F 1 42 ? 67.137 53.646 31.197 1.00 92.57 42 LEU F N 1
ATOM 5541 C CA . LEU F 1 42 ? 66.644 53.390 29.846 1.00 91.62 42 LEU F CA 1
ATOM 5542 C C . LEU F 1 42 ? 65.249 53.956 29.534 1.00 92.13 42 LEU F C 1
ATOM 5543 O O . LEU F 1 42 ? 64.815 53.864 28.384 1.00 92.11 42 LEU F O 1
ATOM 5548 N N . SER F 1 43 ? 64.553 54.508 30.536 1.00 90.18 43 SER F N 1
ATOM 5549 C CA . SER F 1 43 ? 63.193 55.037 30.380 1.00 91.70 43 SER F CA 1
ATOM 5550 C C . SER F 1 43 ? 62.197 53.995 29.845 1.00 88.73 43 SER F C 1
ATOM 5551 O O . SER F 1 43 ? 61.444 54.269 28.890 1.00 98.92 43 SER F O 1
ATOM 5554 N N . VAL F 1 44 ? 62.177 52.829 30.489 1.00 81.56 44 VAL F N 1
ATOM 5555 C CA . VAL F 1 44 ? 61.252 51.749 30.164 1.00 78.87 44 VAL F CA 1
ATOM 5556 C C . VAL F 1 44 ? 60.644 51.110 31.410 1.00 76.29 44 VAL F C 1
ATOM 5557 O O . VAL F 1 44 ? 61.128 51.312 32.516 1.00 77.80 44 VAL F O 1
ATOM 5561 N N . ASN F 1 45 ? 59.540 50.386 31.210 1.00 75.19 45 ASN F N 1
ATOM 5562 C CA . ASN F 1 45 ? 58.843 49.694 32.291 1.00 72.66 45 ASN F CA 1
ATOM 5563 C C . ASN F 1 45 ? 59.761 48.670 32.946 1.00 70.21 45 ASN F C 1
ATOM 5564 O O . ASN F 1 45 ? 60.374 47.856 32.250 1.00 72.28 45 ASN F O 1
ATOM 5569 N N . LYS F 1 46 ? 59.870 48.716 34.266 1.00 70.69 46 LYS F N 1
ATOM 5570 C CA . LYS F 1 46 ? 60.797 47.843 35.006 1.00 71.02 46 LYS F CA 1
ATOM 5571 C C . LYS F 1 46 ? 60.563 46.347 34.790 1.00 71.25 46 LYS F C 1
ATOM 5572 O O . LYS F 1 46 ? 61.514 45.599 34.525 1.00 72.09 46 LYS F O 1
ATOM 5578 N N . VAL F 1 47 ? 59.302 45.920 34.892 1.00 74.51 47 VAL F N 1
ATOM 5579 C CA . VAL F 1 47 ? 58.936 44.484 34.767 1.00 69.96 47 VAL F CA 1
ATOM 5580 C C . VAL F 1 47 ? 59.144 43.984 33.357 1.00 68.55 47 VAL F C 1
ATOM 5581 O O . VAL F 1 47 ? 59.672 42.896 33.162 1.00 65.17 47 VAL F O 1
ATOM 5585 N N . TRP F 1 48 ? 58.787 44.797 32.369 1.00 67.98 48 TRP F N 1
ATOM 5586 C CA . TRP F 1 48 ? 59.016 44.411 30.966 1.00 66.34 48 TRP F CA 1
ATOM 5587 C C . TRP F 1 48 ? 60.492 44.214 30.658 1.00 66.72 48 TRP F C 1
ATOM 5588 O O . TRP F 1 48 ? 60.882 43.213 30.076 1.00 66.42 48 TRP F O 1
ATOM 5599 N N . LEU F 1 49 ? 61.308 45.198 31.038 1.00 71.46 49 LEU F N 1
ATOM 5600 C CA . LEU F 1 49 ? 62.752 45.130 30.840 1.00 75.44 49 LEU F CA 1
ATOM 5601 C C . LEU F 1 49 ? 63.319 43.883 31.500 1.00 76.74 49 LEU F C 1
ATOM 5602 O O . LEU F 1 49 ? 64.092 43.138 30.878 1.00 68.39 49 LEU F O 1
ATOM 5607 N N . THR F 1 50 ? 62.914 43.646 32.750 1.00 76.24 50 THR F N 1
ATOM 5608 C CA . THR F 1 50 ? 63.339 42.447 33.453 1.00 77.20 50 THR F CA 1
ATOM 5609 C C . THR F 1 50 ? 63.001 41.202 32.618 1.00 76.65 50 THR F C 1
ATOM 5610 O O . THR F 1 50 ? 63.860 40.352 32.404 1.00 81.22 50 THR F O 1
ATOM 5614 N N . SER F 1 51 ? 61.785 41.131 32.089 1.00 73.09 51 SER F N 1
ATOM 5615 C CA . SER F 1 51 ? 61.411 40.011 31.225 1.00 74.01 51 SER F CA 1
ATOM 5616 C C . SER F 1 51 ? 62.222 39.882 29.916 1.00 72.71 51 SER F C 1
ATOM 5617 O O . SER F 1 51 ? 62.411 38.780 29.434 1.00 70.59 51 SER F O 1
ATOM 5620 N N . VAL F 1 52 ? 62.687 40.994 29.351 1.00 71.98 52 VAL F N 1
ATOM 5621 C CA . VAL F 1 52 ? 63.578 40.941 28.192 1.00 74.94 52 VAL F CA 1
ATOM 5622 C C . VAL F 1 52 ? 64.890 40.280 28.564 1.00 78.32 52 VAL F C 1
ATOM 5623 O O . VAL F 1 52 ? 65.388 39.413 27.856 1.00 83.09 52 VAL F O 1
ATOM 5627 N N . LEU F 1 53 ? 65.472 40.721 29.664 1.00 81.75 53 LEU F N 1
ATOM 5628 C CA . LEU F 1 53 ? 66.707 40.121 30.152 1.00 87.31 53 LEU F CA 1
ATOM 5629 C C . LEU F 1 53 ? 66.533 38.633 30.480 1.00 88.41 53 LEU F C 1
ATOM 5630 O O . LEU F 1 53 ? 67.450 37.867 30.287 1.00 89.01 53 LEU F O 1
ATOM 5635 N N . HIS F 1 54 ? 65.366 38.227 30.973 1.00 91.73 54 HIS F N 1
ATOM 5636 C CA . HIS F 1 54 ? 65.099 36.797 31.249 1.00 97.02 54 HIS F CA 1
ATOM 5637 C C . HIS F 1 54 ? 64.686 35.981 30.005 1.00 96.24 54 HIS F C 1
ATOM 5638 O O . HIS F 1 54 ? 64.467 34.783 30.121 1.00 92.08 54 HIS F O 1
ATOM 5645 N N . GLY F 1 55 ? 64.532 36.634 28.848 1.00 95.07 55 GLY F N 1
ATOM 5646 C CA . GLY F 1 55 ? 64.175 35.946 27.613 1.00 93.99 55 GLY F CA 1
ATOM 5647 C C . GLY F 1 55 ? 62.723 35.511 27.469 1.00 88.27 55 GLY F C 1
ATOM 5648 O O . GLY F 1 55 ? 62.429 34.556 26.769 1.00 89.06 55 GLY F O 1
ATOM 5649 N N . GLN F 1 56 ? 61.821 36.221 28.126 1.00 86.93 56 GLN F N 1
ATOM 5650 C CA . GLN F 1 56 ? 60.385 36.038 27.939 1.00 86.14 56 GLN F CA 1
ATOM 5651 C C . GLN F 1 56 ? 59.773 37.148 27.115 1.00 80.89 56 GLN F C 1
ATOM 5652 O O . GLN F 1 56 ? 58.568 37.242 27.002 1.00 80.62 56 GLN F O 1
ATOM 5658 N N . ASN F 1 57 ? 60.613 38.026 26.582 1.00 79.94 57 ASN F N 1
ATOM 5659 C CA . ASN F 1 57 ? 60.168 39.166 25.795 1.00 77.65 57 ASN F CA 1
ATOM 5660 C C . ASN F 1 57 ? 61.376 39.687 25.014 1.00 78.71 57 ASN F C 1
ATOM 5661 O O . ASN F 1 57 ? 62.498 39.331 25.326 1.00 75.14 57 ASN F O 1
ATOM 5666 N N . CYS F 1 58 ? 61.149 40.544 24.018 1.00 81.50 58 CYS F N 1
ATOM 5667 C CA . CYS F 1 58 ? 62.226 41.075 23.195 1.00 81.95 58 CYS F CA 1
ATOM 5668 C C . CYS F 1 58 ? 62.055 42.569 22.958 1.00 81.33 58 CYS F C 1
ATOM 5669 O O . CYS F 1 58 ? 61.019 43.117 23.246 1.00 84.96 58 CYS F O 1
ATOM 5672 N N . CYS F 1 59 ? 63.110 43.223 22.499 1.00 84.76 59 CYS F N 1
ATOM 5673 C CA . CYS F 1 59 ? 63.096 44.656 22.230 1.00 87.07 59 CYS F CA 1
ATOM 5674 C C . CYS F 1 59 ? 63.618 44.908 20.846 1.00 89.36 59 CYS F C 1
ATOM 5675 O O . CYS F 1 59 ? 64.091 43.986 20.189 1.00 96.60 59 CYS F O 1
ATOM 5678 N N . ASP F 1 60 ? 63.535 46.156 20.406 1.00 96.46 60 ASP F N 1
ATOM 5679 C CA . ASP F 1 60 ? 64.156 46.579 19.140 1.00 109.10 60 ASP F CA 1
ATOM 5680 C C . ASP F 1 60 ? 65.699 46.714 19.288 1.00 111.28 60 ASP F C 1
ATOM 5681 O O . ASP F 1 60 ? 66.225 46.705 20.410 1.00 105.58 60 ASP F O 1
ATOM 5686 N N . ILE F 1 61 ? 66.401 46.852 18.159 1.00 116.15 61 ILE F N 1
ATOM 5687 C CA . ILE F 1 61 ? 67.867 46.755 18.155 1.00 120.28 61 ILE F CA 1
ATOM 5688 C C . ILE F 1 61 ? 68.484 47.948 18.860 1.00 122.36 61 ILE F C 1
ATOM 5689 O O . ILE F 1 61 ? 69.503 47.800 19.541 1.00 126.37 61 ILE F O 1
ATOM 5694 N N . GLN F 1 62 ? 67.895 49.125 18.693 1.00 123.88 62 GLN F N 1
ATOM 5695 C CA . GLN F 1 62 ? 68.444 50.306 19.350 1.00 130.65 62 GLN F CA 1
ATOM 5696 C C . GLN F 1 62 ? 68.400 50.225 20.894 1.00 125.57 62 GLN F C 1
ATOM 5697 O O . GLN F 1 62 ? 69.369 50.572 21.556 1.00 129.35 62 GLN F O 1
ATOM 5703 N N . LEU F 1 63 ? 67.315 49.714 21.466 1.00 118.29 63 LEU F N 1
ATOM 5704 C CA . LEU F 1 63 ? 67.293 49.467 22.906 1.00 108.63 63 LEU F CA 1
ATOM 5705 C C . LEU F 1 63 ? 68.262 48.362 23.286 1.00 103.25 63 LEU F C 1
ATOM 5706 O O . LEU F 1 63 ? 68.947 48.443 24.312 1.00 101.77 63 LEU F O 1
ATOM 5711 N N . ALA F 1 64 ? 68.322 47.326 22.466 1.00 103.07 64 ALA F N 1
ATOM 5712 C CA . ALA F 1 64 ? 69.260 46.241 22.710 1.00 105.65 64 ALA F CA 1
ATOM 5713 C C . ALA F 1 64 ? 70.711 46.749 22.856 1.00 108.75 64 ALA F C 1
ATOM 5714 O O . ALA F 1 64 ? 71.419 46.327 23.789 1.00 105.29 64 ALA F O 1
ATOM 5716 N N . HIS F 1 65 ? 71.148 47.629 21.949 1.00 108.48 65 HIS F N 1
ATOM 5717 C CA . HIS F 1 65 ? 72.501 48.183 22.030 1.00 112.85 65 HIS F CA 1
ATOM 5718 C C . HIS F 1 65 ? 72.662 48.940 23.348 1.00 113.59 65 HIS F C 1
ATOM 5719 O O . HIS F 1 65 ? 73.665 48.791 24.049 1.00 117.71 65 HIS F O 1
ATOM 5726 N N . ARG F 1 66 ? 71.670 49.753 23.684 1.00 109.46 66 ARG F N 1
ATOM 5727 C CA . ARG F 1 66 ? 71.703 50.514 24.936 1.00 108.19 66 ARG F CA 1
ATOM 5728 C C . ARG F 1 66 ? 71.754 49.656 26.197 1.00 100.65 66 ARG F C 1
ATOM 5729 O O . ARG F 1 66 ? 72.447 49.988 27.154 1.00 96.62 66 ARG F O 1
ATOM 5737 N N . ILE F 1 67 ? 71.015 48.552 26.193 1.00 99.54 67 ILE F N 1
ATOM 5738 C CA . ILE F 1 67 ? 71.092 47.580 27.286 1.00 100.28 67 ILE F CA 1
ATOM 5739 C C . ILE F 1 67 ? 72.542 47.089 27.414 1.00 107.29 67 ILE F C 1
ATOM 5740 O O . ILE F 1 67 ? 73.079 47.006 28.517 1.00 104.99 67 ILE F O 1
ATOM 5745 N N . CYS F 1 68 ? 73.145 46.730 26.285 1.00 111.18 68 CYS F N 1
ATOM 5746 C CA . CYS F 1 68 ? 74.502 46.214 26.289 1.00 110.53 68 CYS F CA 1
ATOM 5747 C C . CYS F 1 68 ? 75.493 47.187 26.907 1.00 113.82 68 CYS F C 1
ATOM 5748 O O . CYS F 1 68 ? 76.381 46.799 27.638 1.00 117.57 68 CYS F O 1
ATOM 5751 N N . ASP F 1 69 ? 75.371 48.457 26.589 1.00 117.91 69 ASP F N 1
ATOM 5752 C CA . ASP F 1 69 ? 76.229 49.474 27.192 1.00 121.32 69 ASP F CA 1
ATOM 5753 C C . ASP F 1 69 ? 76.021 49.705 28.664 1.00 113.89 69 ASP F C 1
ATOM 5754 O O . ASP F 1 69 ? 76.953 50.002 29.387 1.00 110.58 69 ASP F O 1
ATOM 5759 N N . THR F 1 70 ? 74.771 49.663 29.075 1.00 108.73 70 THR F N 1
ATOM 5760 C CA . THR F 1 70 ? 74.428 49.823 30.467 1.00 106.80 70 THR F CA 1
ATOM 5761 C C . THR F 1 70 ? 75.081 48.733 31.318 1.00 110.56 70 THR F C 1
ATOM 5762 O O . THR F 1 70 ? 75.613 48.997 32.398 1.00 107.27 70 THR F O 1
ATOM 5766 N N . LEU F 1 71 ? 75.027 47.509 30.807 1.00 114.61 71 LEU F N 1
ATOM 5767 C CA . LEU F 1 71 ? 75.753 46.383 31.376 1.00 116.59 71 LEU F CA 1
ATOM 5768 C C . LEU F 1 71 ? 77.194 46.422 30.862 1.00 120.80 71 LEU F C 1
ATOM 5769 O O . LEU F 1 71 ? 77.550 47.241 30.005 1.00 122.77 71 LEU F O 1
ATOM 5774 N N . GLY F 1 72 ? 78.039 45.528 31.354 1.00 124.27 72 GLY F N 1
ATOM 5775 C CA . GLY F 1 72 ? 79.423 45.469 30.851 1.00 131.73 72 GLY F CA 1
ATOM 5776 C C . GLY F 1 72 ? 79.598 45.097 29.387 1.00 131.56 72 GLY F C 1
ATOM 5777 O O . GLY F 1 72 ? 80.596 45.438 28.781 1.00 134.75 72 GLY F O 1
ATOM 5778 N N . ILE F 1 73 ? 78.598 44.447 28.812 1.00 134.39 73 ILE F N 1
ATOM 5779 C CA . ILE F 1 73 ? 78.802 43.561 27.667 1.00 143.91 73 ILE F CA 1
ATOM 5780 C C . ILE F 1 73 ? 78.952 44.196 26.276 1.00 143.61 73 ILE F C 1
ATOM 5781 O O . ILE F 1 73 ? 78.554 45.337 26.033 1.00 136.28 73 ILE F O 1
ATOM 5786 N N . SER F 1 74 ? 79.476 43.376 25.367 1.00 148.11 74 SER F N 1
ATOM 5787 C CA . SER F 1 74 ? 79.698 43.744 23.977 1.00 153.65 74 SER F CA 1
ATOM 5788 C C . SER F 1 74 ? 78.407 43.845 23.174 1.00 148.48 74 SER F C 1
ATOM 5789 O O . SER F 1 74 ? 77.472 43.065 23.388 1.00 147.49 74 SER F O 1
ATOM 5792 N N . HIS F 1 75 ? 78.402 44.746 22.192 1.00 146.20 75 HIS F N 1
ATOM 5793 C CA . HIS F 1 75 ? 77.266 44.903 21.280 1.00 144.97 75 HIS F CA 1
ATOM 5794 C C . HIS F 1 75 ? 77.008 43.681 20.380 1.00 149.17 75 HIS F C 1
ATOM 5795 O O . HIS F 1 75 ? 75.994 43.635 19.681 1.00 142.25 75 HIS F O 1
ATOM 5802 N N . GLU F 1 76 ? 77.900 42.689 20.393 1.00 161.30 76 GLU F N 1
ATOM 5803 C CA . GLU F 1 76 ? 77.642 41.447 19.648 1.00 167.34 76 GLU F CA 1
ATOM 5804 C C . GLU F 1 76 ? 76.517 40.625 20.258 1.00 157.87 76 GLU F C 1
ATOM 5805 O O . GLU F 1 76 ? 75.949 39.812 19.544 1.00 161.32 76 GLU F O 1
ATOM 5807 N N . TYR F 1 77 ? 76.237 40.794 21.557 1.00 147.84 77 TYR F N 1
ATOM 5808 C CA . TYR F 1 77 ? 75.120 40.083 22.212 1.00 142.38 77 TYR F CA 1
ATOM 5809 C C . TYR F 1 77 ? 73.735 40.745 22.008 1.00 135.63 77 TYR F C 1
ATOM 5810 O O . TYR F 1 77 ? 72.724 40.148 22.355 1.00 136.64 77 TYR F O 1
ATOM 5819 N N . ALA F 1 78 ? 73.677 41.953 21.447 1.00 128.03 78 ALA F N 1
ATOM 5820 C CA . ALA F 1 78 ? 72.404 42.646 21.233 1.00 118.35 78 ALA F CA 1
ATOM 5821 C C . ALA F 1 78 ? 71.401 41.826 20.422 1.00 119.55 78 ALA F C 1
ATOM 5822 O O . ALA F 1 78 ? 70.212 41.924 20.677 1.00 116.56 78 ALA F O 1
ATOM 5824 N N . ASN F 1 79 ? 71.875 41.006 19.483 1.00 121.81 79 ASN F N 1
ATOM 5825 C CA . ASN F 1 79 ? 71.001 40.107 18.708 1.00 124.05 79 ASN F CA 1
ATOM 5826 C C . ASN F 1 79 ? 70.051 39.228 19.513 1.00 124.30 79 ASN F C 1
ATOM 5827 O O . ASN F 1 79 ? 68.896 39.067 19.109 1.00 125.65 79 ASN F O 1
ATOM 5832 N N . GLU F 1 80 ? 70.541 38.637 20.610 1.00 123.01 80 GLU F N 1
ATOM 5833 C CA . GLU F 1 80 ? 69.741 37.716 21.452 1.00 117.80 80 GLU F CA 1
ATOM 5834 C C . GLU F 1 80 ? 68.522 38.406 22.065 1.00 104.08 80 GLU F C 1
ATOM 5835 O O . GLU F 1 80 ? 67.457 37.799 22.194 1.00 101.28 80 GLU F O 1
ATOM 5841 N N . LEU F 1 81 ? 68.690 39.669 22.431 1.00 95.62 81 LEU F N 1
ATOM 5842 C CA . LEU F 1 81 ? 67.602 40.468 22.975 1.00 93.23 81 LEU F CA 1
ATOM 5843 C C . LEU F 1 81 ? 66.519 40.843 21.950 1.00 93.77 81 LEU F C 1
ATOM 5844 O O . LEU F 1 81 ? 65.445 41.272 22.327 1.00 89.70 81 LEU F O 1
ATOM 5849 N N . THR F 1 82 ? 66.819 40.694 20.668 1.00 97.51 82 THR F N 1
ATOM 5850 C CA . THR F 1 82 ? 65.934 41.064 19.572 1.00 100.35 82 THR F CA 1
ATOM 5851 C C . THR F 1 82 ? 65.101 39.888 19.053 1.00 101.76 82 THR F C 1
ATOM 5852 O O . THR F 1 82 ? 64.055 40.112 18.452 1.00 104.83 82 THR F O 1
ATOM 5856 N N . SER F 1 83 ? 65.597 38.676 19.248 1.00 102.44 83 SER F N 1
ATOM 5857 C CA . SER F 1 83 ? 64.908 37.494 18.776 1.00 102.16 83 SER F CA 1
ATOM 5858 C C . SER F 1 83 ? 63.637 37.256 19.550 1.00 101.38 83 SER F C 1
ATOM 5859 O O . SER F 1 83 ? 63.616 37.367 20.770 1.00 99.27 83 SER F O 1
ATOM 5862 N N . ILE F 1 84 ? 62.568 36.960 18.829 1.00 100.13 84 ILE F N 1
ATOM 5863 C CA . ILE F 1 84 ? 61.313 36.688 19.476 1.00 96.40 84 ILE F CA 1
ATOM 5864 C C . ILE F 1 84 ? 61.556 35.378 20.179 1.00 100.34 84 ILE F C 1
ATOM 5865 O O . ILE F 1 84 ? 62.242 34.514 19.643 1.00 114.42 84 ILE F O 1
ATOM 5870 N N . PRO F 1 85 ? 60.987 35.245 21.432 1.00 102.33 85 PRO F N 1
ATOM 5871 C CA . PRO F 1 85 ? 61.279 33.980 22.099 1.00 107.88 85 PRO F CA 1
ATOM 5872 C C . PRO F 1 85 ? 60.096 33.038 22.100 1.00 114.91 85 PRO F C 1
ATOM 5873 O O . PRO F 1 85 ? 58.998 33.420 21.719 1.00 129.59 85 PRO F O 1
ATOM 5877 N N . LEU F 1 86 ? 60.327 31.807 22.529 1.00 112.50 86 LEU F N 1
ATOM 5878 C CA . LEU F 1 86 ? 59.257 30.842 22.607 1.00 109.21 86 LEU F CA 1
ATOM 5879 C C . LEU F 1 86 ? 58.957 31.008 24.077 1.00 101.31 86 LEU F C 1
ATOM 5880 O O . LEU F 1 86 ? 59.632 30.450 24.931 1.00 95.04 86 LEU F O 1
ATOM 5885 N N . ARG F 1 87 ? 57.934 31.797 24.361 1.00 97.87 87 ARG F N 1
ATOM 5886 C CA . ARG F 1 87 ? 57.538 32.126 25.723 1.00 96.76 87 ARG F CA 1
ATOM 5887 C C . ARG F 1 87 ? 56.509 31.309 26.500 1.00 105.69 87 ARG F C 1
ATOM 5888 O O . ARG F 1 87 ? 55.714 30.556 25.950 1.00 110.77 87 ARG F O 1
ATOM 5896 N N . GLY F 1 88 ? 56.587 31.501 27.811 1.00 110.79 88 GLY F N 1
ATOM 5897 C CA . GLY F 1 88 ? 55.715 30.925 28.843 1.00 117.13 88 GLY F CA 1
ATOM 5898 C C . GLY F 1 88 ? 55.929 29.461 29.168 1.00 125.21 88 GLY F C 1
ATOM 5899 O O . GLY F 1 88 ? 54.969 28.769 29.528 1.00 124.55 88 GLY F O 1
ATOM 5900 N N . ASN F 1 89 ? 57.178 28.999 29.049 1.00 125.45 89 ASN F N 1
ATOM 5901 C CA . ASN F 1 89 ? 57.458 27.564 29.013 1.00 124.05 89 ASN F CA 1
ATOM 5902 C C . ASN F 1 89 ? 58.515 27.096 30.006 1.00 123.29 89 ASN F C 1
ATOM 5903 O O . ASN F 1 89 ? 59.134 26.060 29.834 1.00 129.16 89 ASN F O 1
ATOM 5908 N N . GLN F 1 90 ? 58.701 27.877 31.052 1.00 122.00 90 GLN F N 1
ATOM 5909 C CA . GLN F 1 90 ? 59.653 27.525 32.072 1.00 128.13 90 GLN F CA 1
ATOM 5910 C C . GLN F 1 90 ? 58.791 26.912 33.144 1.00 135.74 90 GLN F C 1
ATOM 5911 O O . GLN F 1 90 ? 57.768 27.482 33.512 1.00 140.85 90 GLN F O 1
ATOM 5917 N N . ASN F 1 91 ? 59.180 25.747 33.643 1.00 146.45 91 ASN F N 1
ATOM 5918 C CA . ASN F 1 91 ? 58.374 25.112 34.662 1.00 153.57 91 ASN F CA 1
ATOM 5919 C C . ASN F 1 91 ? 58.759 25.782 35.949 1.00 146.66 91 ASN F C 1
ATOM 5920 O O . ASN F 1 91 ? 59.841 25.562 36.487 1.00 136.95 91 ASN F O 1
ATOM 5922 N N . ILE F 1 92 ? 57.854 26.609 36.445 1.00 142.92 92 ILE F N 1
ATOM 5923 C CA . ILE F 1 92 ? 58.123 27.350 37.677 1.00 143.45 92 ILE F CA 1
ATOM 5924 C C . ILE F 1 92 ? 56.880 27.315 38.583 1.00 140.30 92 ILE F C 1
ATOM 5925 O O . ILE F 1 92 ? 56.840 27.977 39.608 1.00 133.52 92 ILE F O 1
ATOM 5930 N N . ILE F 1 93 ? 55.922 26.448 38.256 1.00 141.80 93 ILE F N 1
ATOM 5931 C CA . ILE F 1 93 ? 54.633 26.370 38.959 1.00 143.87 93 ILE F CA 1
ATOM 5932 C C . ILE F 1 93 ? 54.827 26.057 40.445 1.00 141.15 93 ILE F C 1
ATOM 5933 O O . ILE F 1 93 ? 54.103 26.576 41.275 1.00 129.36 93 ILE F O 1
ATOM 5938 N N . ASN F 1 94 ? 55.785 25.188 40.762 1.00 108.95 94 ASN F N 1
ATOM 5939 C CA . ASN F 1 94 ? 56.035 24.773 42.148 1.00 109.68 94 ASN F CA 1
ATOM 5940 C C . ASN F 1 94 ? 56.759 25.769 43.037 1.00 108.77 94 ASN F C 1
ATOM 5941 O O . ASN F 1 94 ? 56.801 25.544 44.255 1.00 111.59 94 ASN F O 1
ATOM 5946 N N . ASP F 1 95 ? 57.324 26.846 42.472 1.00 99.84 95 ASP F N 1
ATOM 5947 C CA . ASP F 1 95 ? 57.978 27.840 43.317 1.00 94.78 95 ASP F CA 1
ATOM 5948 C C . ASP F 1 95 ? 56.913 28.470 44.183 1.00 85.91 95 ASP F C 1
ATOM 5949 O O . ASP F 1 95 ? 55.907 28.927 43.671 1.00 80.23 95 ASP F O 1
ATOM 5954 N N . PRO F 1 96 ? 57.130 28.499 45.495 1.00 83.71 96 PRO F N 1
ATOM 5955 C CA . PRO F 1 96 ? 56.100 29.026 46.357 1.00 79.85 96 PRO F CA 1
ATOM 5956 C C . PRO F 1 96 ? 55.659 30.433 46.026 1.00 77.07 96 PRO F C 1
ATOM 5957 O O . PRO F 1 96 ? 54.473 30.740 46.130 1.00 77.50 96 PRO F O 1
ATOM 5961 N N . LEU F 1 97 ? 56.592 31.290 45.636 1.00 76.12 97 LEU F N 1
ATOM 5962 C CA . LEU F 1 97 ? 56.244 32.675 45.293 1.00 76.28 97 LEU F CA 1
ATOM 5963 C C . LEU F 1 97 ? 55.284 32.720 44.129 1.00 72.10 97 LEU F C 1
ATOM 5964 O O . LEU F 1 97 ? 54.347 33.463 44.148 1.00 69.74 97 LEU F O 1
ATOM 5969 N N . ILE F 1 98 ? 55.543 31.918 43.120 1.00 74.84 98 ILE F N 1
ATOM 5970 C CA . ILE F 1 98 ? 54.706 31.918 41.959 1.00 76.24 98 ILE F CA 1
ATOM 5971 C C . ILE F 1 98 ? 53.370 31.228 42.253 1.00 72.70 98 ILE F C 1
ATOM 5972 O O . ILE F 1 98 ? 52.317 31.704 41.804 1.00 68.99 98 ILE F O 1
ATOM 5977 N N . TYR F 1 99 ? 53.401 30.108 42.977 1.00 68.67 99 TYR F N 1
ATOM 5978 C CA . TYR F 1 99 ? 52.158 29.390 43.288 1.00 67.56 99 TYR F CA 1
ATOM 5979 C C . TYR F 1 99 ? 51.156 30.335 43.887 1.00 67.42 99 TYR F C 1
ATOM 5980 O O . TYR F 1 99 ? 49.988 30.263 43.616 1.00 69.63 99 TYR F O 1
ATOM 5989 N N . ARG F 1 100 ? 51.614 31.226 44.754 1.00 71.04 100 ARG F N 1
ATOM 5990 C CA . ARG F 1 100 ? 50.685 32.111 45.443 1.00 66.28 100 ARG F CA 1
ATOM 5991 C C . ARG F 1 100 ? 49.890 32.968 44.491 1.00 66.25 100 ARG F C 1
ATOM 5992 O O . ARG F 1 100 ? 48.690 33.121 44.658 1.00 66.56 100 ARG F O 1
ATOM 6000 N N . PHE F 1 101 ? 50.534 33.501 43.471 1.00 71.50 101 PHE F N 1
ATOM 6001 C CA . PHE F 1 101 ? 49.773 34.234 42.462 1.00 73.69 101 PHE F CA 1
ATOM 6002 C C . PHE F 1 101 ? 48.735 33.328 41.809 1.00 76.24 101 PHE F C 1
ATOM 6003 O O . PHE F 1 101 ? 47.640 33.762 41.586 1.00 77.39 101 PHE F O 1
ATOM 6011 N N . ASN F 1 102 ? 49.068 32.078 41.545 1.00 75.37 102 ASN F N 1
ATOM 6012 C CA . ASN F 1 102 ? 48.105 31.173 40.962 1.00 78.88 102 ASN F CA 1
ATOM 6013 C C . ASN F 1 102 ? 46.964 30.902 41.914 1.00 78.31 102 ASN F C 1
ATOM 6014 O O . ASN F 1 102 ? 45.780 30.880 41.507 1.00 85.94 102 ASN F O 1
ATOM 6019 N N . GLU F 1 103 ? 47.275 30.761 43.186 1.00 77.70 103 GLU F N 1
ATOM 6020 C CA . GLU F 1 103 ? 46.241 30.465 44.190 1.00 79.57 103 GLU F CA 1
ATOM 6021 C C . GLU F 1 103 ? 45.296 31.640 44.301 1.00 73.99 103 GLU F C 1
ATOM 6022 O O . GLU F 1 103 ? 44.086 31.493 44.449 1.00 75.10 103 GLU F O 1
ATOM 6028 N N . LEU F 1 104 ? 45.876 32.812 44.204 1.00 69.92 104 LEU F N 1
ATOM 6029 C CA . LEU F 1 104 ? 45.116 34.014 44.263 1.00 74.53 104 LEU F CA 1
ATOM 6030 C C . LEU F 1 104 ? 44.026 34.070 43.220 1.00 72.79 104 LEU F C 1
ATOM 6031 O O . LEU F 1 104 ? 42.921 34.415 43.543 1.00 78.52 104 LEU F O 1
ATOM 6036 N N . PHE F 1 105 ? 44.300 33.670 41.991 1.00 74.66 105 PHE F N 1
ATOM 6037 C CA . PHE F 1 105 ? 43.245 33.628 40.969 1.00 73.67 105 PHE F CA 1
ATOM 6038 C C . PHE F 1 105 ? 42.355 32.404 41.054 1.00 75.12 105 PHE F C 1
ATOM 6039 O O . PHE F 1 105 ? 41.288 32.369 40.453 1.00 73.68 105 PHE F O 1
ATOM 6047 N N . LYS F 1 106 ? 42.786 31.375 41.770 1.00 78.20 106 LYS F N 1
ATOM 6048 C CA . LYS F 1 106 ? 41.884 30.266 42.053 1.00 80.65 106 LYS F CA 1
ATOM 6049 C C . LYS F 1 106 ? 40.815 30.714 43.017 1.00 79.98 106 LYS F C 1
ATOM 6050 O O . LYS F 1 106 ? 39.650 30.345 42.877 1.00 89.73 106 LYS F O 1
ATOM 6056 N N . VAL F 1 107 ? 41.199 31.531 43.986 1.00 77.77 107 VAL F N 1
ATOM 6057 C CA . VAL F 1 107 ? 40.270 31.989 45.015 1.00 78.66 107 VAL F CA 1
ATOM 6058 C C . VAL F 1 107 ? 39.392 33.160 44.559 1.00 77.94 107 VAL F C 1
ATOM 6059 O O . VAL F 1 107 ? 38.183 33.119 44.736 1.00 80.41 107 VAL F O 1
ATOM 6063 N N . TYR F 1 108 ? 39.992 34.182 43.955 1.00 78.73 108 TYR F N 1
ATOM 6064 C CA . TYR F 1 108 ? 39.256 35.375 43.518 1.00 79.12 108 TYR F CA 1
ATOM 6065 C C . TYR F 1 108 ? 38.883 35.410 42.020 1.00 78.70 108 TYR F C 1
ATOM 6066 O O . TYR F 1 108 ? 38.265 36.367 41.556 1.00 74.29 108 TYR F O 1
ATOM 6075 N N . GLY F 1 109 ? 39.192 34.346 41.286 1.00 74.99 109 GLY F N 1
ATOM 6076 C CA . GLY F 1 109 ? 38.950 34.334 39.871 1.00 77.03 109 GLY F CA 1
ATOM 6077 C C . GLY F 1 109 ? 37.517 34.626 39.502 1.00 79.51 109 GLY F C 1
ATOM 6078 O O . GLY F 1 109 ? 37.254 35.524 38.708 1.00 80.31 109 GLY F O 1
ATOM 6079 N N . SER F 1 110 ? 36.584 33.881 40.071 1.00 84.43 110 SER F N 1
ATOM 6080 C CA . SER F 1 110 ? 35.182 34.074 39.712 1.00 89.13 110 SER F CA 1
ATOM 6081 C C . SER F 1 110 ? 34.670 35.456 40.096 1.00 94.22 110 SER F C 1
ATOM 6082 O O . SER F 1 110 ? 33.797 35.986 39.404 1.00 97.22 110 SER F O 1
ATOM 6085 N N . SER F 1 111 ? 35.224 36.034 41.166 1.00 92.13 111 SER F N 1
ATOM 6086 C CA . SER F 1 111 ? 34.872 37.381 41.573 1.00 91.49 111 SER F CA 1
ATOM 6087 C C . SER F 1 111 ? 35.364 38.416 40.583 1.00 86.80 111 SER F C 1
ATOM 6088 O O . SER F 1 111 ? 34.635 39.346 40.217 1.00 87.16 111 SER F O 1
ATOM 6091 N N . LEU F 1 112 ? 36.608 38.270 40.149 1.00 83.12 112 LEU F N 1
ATOM 6092 C CA . LEU F 1 112 ? 37.152 39.176 39.144 1.00 80.50 112 LEU F CA 1
ATOM 6093 C C . LEU F 1 112 ? 36.390 39.070 37.832 1.00 81.86 112 LEU F C 1
ATOM 6094 O O . LEU F 1 112 ? 36.147 40.055 37.142 1.00 81.22 112 LEU F O 1
ATOM 6099 N N . ARG F 1 113 ? 35.989 37.852 37.505 1.00 84.98 113 ARG F N 1
ATOM 6100 C CA . ARG F 1 113 ? 35.208 37.597 36.323 1.00 86.94 113 ARG F CA 1
ATOM 6101 C C . ARG F 1 113 ? 33.893 38.367 36.369 1.00 91.11 113 ARG F C 1
ATOM 6102 O O . ARG F 1 113 ? 33.527 39.078 35.433 1.00 93.60 113 ARG F O 1
ATOM 6110 N N . GLY F 1 114 ? 33.200 38.232 37.486 1.00 91.15 114 GLY F N 1
ATOM 6111 C CA . GLY F 1 114 ? 31.940 38.923 37.695 1.00 93.04 114 GLY F CA 1
ATOM 6112 C C . GLY F 1 114 ? 32.038 40.437 37.686 1.00 91.18 114 GLY F C 1
ATOM 6113 O O . GLY F 1 114 ? 31.179 41.115 37.094 1.00 95.42 114 GLY F O 1
ATOM 6114 N N . ILE F 1 115 ? 33.057 40.969 38.356 1.00 84.91 115 ILE F N 1
ATOM 6115 C CA . ILE F 1 115 ? 33.235 42.411 38.419 1.00 83.74 115 ILE F CA 1
ATOM 6116 C C . ILE F 1 115 ? 33.554 42.947 37.047 1.00 82.07 115 ILE F C 1
ATOM 6117 O O . ILE F 1 115 ? 32.979 43.942 36.638 1.00 81.42 115 ILE F O 1
ATOM 6122 N N . ILE F 1 116 ? 34.451 42.277 36.328 1.00 82.21 116 ILE F N 1
ATOM 6123 C CA . ILE F 1 116 ? 34.836 42.747 35.004 1.00 82.21 116 ILE F CA 1
ATOM 6124 C C . ILE F 1 116 ? 33.649 42.688 34.053 1.00 87.90 116 ILE F C 1
ATOM 6125 O O . ILE F 1 116 ? 33.446 43.613 33.259 1.00 90.87 116 ILE F O 1
ATOM 6130 N N . HIS F 1 117 ? 32.837 41.640 34.152 1.00 91.21 117 HIS F N 1
ATOM 6131 C CA . HIS F 1 117 ? 31.653 41.564 33.298 1.00 94.48 117 HIS F CA 1
ATOM 6132 C C . HIS F 1 117 ? 30.690 42.707 33.537 1.00 93.91 117 HIS F C 1
ATOM 6133 O O . HIS F 1 117 ? 30.145 43.264 32.593 1.00 92.75 117 HIS F O 1
ATOM 6140 N N . GLU F 1 118 ? 30.464 43.013 34.803 1.00 93.56 118 GLU F N 1
ATOM 6141 C CA . GLU F 1 118 ? 29.528 44.048 35.181 1.00 95.06 118 GLU F CA 1
ATOM 6142 C C . GLU F 1 118 ? 30.032 45.423 34.773 1.00 92.93 118 GLU F C 1
ATOM 6143 O O . GLU F 1 118 ? 29.258 46.226 34.291 1.00 99.00 118 GLU F O 1
ATOM 6149 N N . GLU F 1 119 ? 31.310 45.685 34.965 1.00 89.51 119 GLU F N 1
ATOM 6150 C CA . GLU F 1 119 ? 31.857 47.023 34.783 1.00 93.90 119 GLU F CA 1
ATOM 6151 C C . GLU F 1 119 ? 32.432 47.306 33.398 1.00 93.22 119 GLU F C 1
ATOM 6152 O O . GLU F 1 119 ? 32.565 48.469 33.032 1.00 106.97 119 GLU F O 1
ATOM 6158 N N . PHE F 1 120 ? 32.812 46.284 32.650 1.00 90.47 120 PHE F N 1
ATOM 6159 C CA . PHE F 1 120 ? 33.288 46.459 31.260 1.00 90.66 120 PHE F CA 1
ATOM 6160 C C . PHE F 1 120 ? 32.409 45.805 30.192 1.00 87.57 120 PHE F C 1
ATOM 6161 O O . PHE F 1 120 ? 32.373 46.266 29.063 1.00 84.74 120 PHE F O 1
ATOM 6169 N N . GLY F 1 121 ? 31.777 44.690 30.528 1.00 85.95 121 GLY F N 1
ATOM 6170 C CA . GLY F 1 121 ? 30.955 43.955 29.590 1.00 86.71 121 GLY F CA 1
ATOM 6171 C C . GLY F 1 121 ? 31.554 42.596 29.329 1.00 85.08 121 GLY F C 1
ATOM 6172 O O . GLY F 1 121 ? 32.478 42.153 30.019 1.00 86.45 121 GLY F O 1
ATOM 6173 N N . ASP F 1 122 ? 31.032 41.937 28.309 1.00 84.54 122 ASP F N 1
ATOM 6174 C CA . ASP F 1 122 ? 31.471 40.605 27.963 1.00 84.16 122 ASP F CA 1
ATOM 6175 C C . ASP F 1 122 ? 32.765 40.647 27.175 1.00 81.30 122 ASP F C 1
ATOM 6176 O O . ASP F 1 122 ? 32.787 40.927 25.979 1.00 81.92 122 ASP F O 1
ATOM 6181 N N . GLY F 1 123 ? 33.859 40.398 27.874 1.00 81.30 123 GLY F N 1
ATOM 6182 C CA . GLY F 1 123 ? 35.160 40.372 27.245 1.00 78.41 123 GLY F CA 1
ATOM 6183 C C . GLY F 1 123 ? 36.184 39.789 28.156 1.00 74.44 123 GLY F C 1
ATOM 6184 O O . GLY F 1 123 ? 35.866 39.027 29.081 1.00 76.13 123 GLY F O 1
ATOM 6185 N N . ILE F 1 124 ? 37.417 40.189 27.903 1.00 75.17 124 ILE F N 1
ATOM 6186 C CA . ILE F 1 124 ? 38.559 39.795 28.716 1.00 74.11 124 ILE F CA 1
ATOM 6187 C C . ILE F 1 124 ? 39.550 40.924 28.893 1.00 71.45 124 ILE F C 1
ATOM 6188 O O . ILE F 1 124 ? 39.506 41.901 28.174 1.00 71.59 124 ILE F O 1
ATOM 6193 N N . MET F 1 125 ? 40.473 40.741 29.825 1.00 73.02 125 MET F N 1
ATOM 6194 C CA . MET F 1 125 ? 41.613 41.633 29.961 1.00 74.10 125 MET F CA 1
ATOM 6195 C C . MET F 1 125 ? 42.772 40.941 29.300 1.00 74.52 125 MET F C 1
ATOM 6196 O O . MET F 1 125 ? 43.120 39.825 29.688 1.00 82.60 125 MET F O 1
ATOM 6201 N N . SER F 1 126 ? 43.397 41.618 28.346 1.00 71.17 126 SER F N 1
ATOM 6202 C CA . SER F 1 126 ? 44.505 41.080 27.578 1.00 69.69 126 SER F CA 1
ATOM 6203 C C . SER F 1 126 ? 45.764 40.879 28.442 1.00 70.77 126 SER F C 1
ATOM 6204 O O . SER F 1 126 ? 46.047 41.687 29.321 1.00 69.57 126 SER F O 1
ATOM 6207 N N . ALA F 1 127 ? 46.493 39.794 28.171 1.00 74.71 127 ALA F N 1
ATOM 6208 C CA . ALA F 1 127 ? 47.812 39.530 28.772 1.00 79.03 127 ALA F CA 1
ATOM 6209 C C . ALA F 1 127 ? 48.942 39.967 27.831 1.00 81.79 127 ALA F C 1
ATOM 6210 O O . ALA F 1 127 ? 50.132 39.854 28.149 1.00 88.97 127 ALA F O 1
ATOM 6212 N N . ILE F 1 128 ? 48.559 40.464 26.663 1.00 83.09 128 ILE F N 1
ATOM 6213 C CA . ILE F 1 128 ? 49.490 40.819 25.617 1.00 82.56 128 ILE F CA 1
ATOM 6214 C C . ILE F 1 128 ? 49.764 42.324 25.692 1.00 83.76 128 ILE F C 1
ATOM 6215 O O . ILE F 1 128 ? 50.923 42.732 25.806 1.00 84.82 128 ILE F O 1
ATOM 6220 N N . ASP F 1 129 ? 48.709 43.130 25.615 1.00 80.51 129 ASP F N 1
ATOM 6221 C CA . ASP F 1 129 ? 48.818 44.562 25.814 1.00 83.28 129 ASP F CA 1
ATOM 6222 C C . ASP F 1 129 ? 48.604 44.802 27.300 1.00 80.77 129 ASP F C 1
ATOM 6223 O O . ASP F 1 129 ? 47.476 45.050 27.750 1.00 81.79 129 ASP F O 1
ATOM 6228 N N . CYS F 1 130 ? 49.689 44.725 28.062 1.00 80.59 130 CYS F N 1
ATOM 6229 C CA . CYS F 1 130 ? 49.608 44.659 29.520 1.00 80.56 130 CYS F CA 1
ATOM 6230 C C . CYS F 1 130 ? 50.856 45.237 30.189 1.00 77.59 130 CYS F C 1
ATOM 6231 O O . CYS F 1 130 ? 51.936 44.832 29.845 1.00 84.23 130 CYS F O 1
ATOM 6234 N N . LYS F 1 131 ? 50.692 46.186 31.107 1.00 75.61 131 LYS F N 1
ATOM 6235 C CA . LYS F 1 131 ? 51.800 46.786 31.824 1.00 80.70 131 LYS F CA 1
ATOM 6236 C C . LYS F 1 131 ? 51.760 46.358 33.281 1.00 82.65 131 LYS F C 1
ATOM 6237 O O . LYS F 1 131 ? 50.906 46.830 34.045 1.00 88.19 131 LYS F O 1
ATOM 6243 N N . ILE F 1 132 ? 52.714 45.536 33.695 1.00 81.66 132 ILE F N 1
ATOM 6244 C CA . ILE F 1 132 ? 52.857 45.201 35.108 1.00 83.84 132 ILE F CA 1
ATOM 6245 C C . ILE F 1 132 ? 53.731 46.273 35.783 1.00 82.77 132 ILE F C 1
ATOM 6246 O O . ILE F 1 132 ? 54.606 46.803 35.140 1.00 83.57 132 ILE F O 1
ATOM 6251 N N . ASP F 1 133 ? 53.492 46.539 37.068 1.00 81.18 133 ASP F N 1
ATOM 6252 C CA . ASP F 1 133 ? 54.384 47.346 37.943 1.00 86.52 133 ASP F CA 1
ATOM 6253 C C . ASP F 1 133 ? 54.403 46.677 39.263 1.00 82.01 133 ASP F C 1
ATOM 6254 O O . ASP F 1 133 ? 53.393 46.150 39.684 1.00 83.59 133 ASP F O 1
ATOM 6259 N N . VAL F 1 134 ? 55.536 46.716 39.926 1.00 81.79 134 VAL F N 1
ATOM 6260 C CA . VAL F 1 134 ? 55.643 46.110 41.217 1.00 81.85 134 VAL F CA 1
ATOM 6261 C C . VAL F 1 134 ? 56.523 46.954 42.111 1.00 86.22 134 VAL F C 1
ATOM 6262 O O . VAL F 1 134 ? 57.531 47.440 41.697 1.00 85.78 134 VAL F O 1
ATOM 6266 N N . THR F 1 135 ? 56.099 47.121 43.356 1.00 94.88 135 THR F N 1
ATOM 6267 C CA . THR F 1 135 ? 56.541 48.234 44.206 1.00 96.79 135 THR F CA 1
ATOM 6268 C C . THR F 1 135 ? 56.496 47.818 45.662 1.00 98.11 135 THR F C 1
ATOM 6269 O O . THR F 1 135 ? 55.560 47.130 46.096 1.00 93.03 135 THR F O 1
ATOM 6273 N N . LYS F 1 136 ? 57.505 48.250 46.412 1.00 101.92 136 LYS F N 1
ATOM 6274 C CA . LYS F 1 136 ? 57.499 48.189 47.886 1.00 101.49 136 LYS F CA 1
ATOM 6275 C C . LYS F 1 136 ? 56.988 49.517 48.367 1.00 98.37 136 LYS F C 1
ATOM 6276 O O . LYS F 1 136 ? 57.516 50.534 47.970 1.00 106.30 136 LYS F O 1
ATOM 6282 N N . ASN F 1 137 ? 55.947 49.511 49.177 1.00 97.70 137 ASN F N 1
ATOM 6283 C CA . ASN F 1 137 ? 55.383 50.747 49.672 1.00 106.48 137 ASN F CA 1
ATOM 6284 C C . ASN F 1 137 ? 55.714 50.885 51.136 1.00 116.17 137 ASN F C 1
ATOM 6285 O O . ASN F 1 137 ? 56.287 49.976 51.727 1.00 120.12 137 ASN F O 1
ATOM 6290 N N . GLU F 1 138 ? 55.345 52.009 51.740 1.00 124.79 138 GLU F N 1
ATOM 6291 C CA . GLU F 1 138 ? 55.598 52.202 53.158 1.00 130.83 138 GLU F CA 1
ATOM 6292 C C . GLU F 1 138 ? 54.844 51.069 53.828 1.00 136.20 138 GLU F C 1
ATOM 6293 O O . GLU F 1 138 ? 53.765 50.707 53.367 1.00 143.38 138 GLU F O 1
ATOM 6295 N N . GLN F 1 139 ? 55.434 50.503 54.875 1.00 137.23 139 GLN F N 1
ATOM 6296 C CA . GLN F 1 139 ? 54.882 49.359 55.597 1.00 137.55 139 GLN F CA 1
ATOM 6297 C C . GLN F 1 139 ? 55.359 48.058 54.957 1.00 125.27 139 GLN F C 1
ATOM 6298 O O . GLN F 1 139 ? 54.971 46.974 55.374 1.00 118.76 139 GLN F O 1
ATOM 6300 N N . SER F 1 140 ? 56.219 48.178 53.953 1.00 119.67 140 SER F N 1
ATOM 6301 C CA . SER F 1 140 ? 56.806 47.011 53.301 1.00 120.43 140 SER F CA 1
ATOM 6302 C C . SER F 1 140 ? 55.853 45.948 52.740 1.00 112.15 140 SER F C 1
ATOM 6303 O O . SER F 1 140 ? 56.027 44.757 52.984 1.00 108.03 140 SER F O 1
ATOM 6306 N N . ARG F 1 141 ? 54.845 46.378 51.999 1.00 104.58 141 ARG F N 1
ATOM 6307 C CA . ARG F 1 141 ? 53.886 45.471 51.409 1.00 98.24 141 ARG F CA 1
ATOM 6308 C C . ARG F 1 141 ? 54.182 45.433 49.935 1.00 92.95 141 ARG F C 1
ATOM 6309 O O . ARG F 1 141 ? 54.648 46.416 49.361 1.00 96.14 141 ARG F O 1
ATOM 6317 N N . VAL F 1 142 ? 53.898 44.298 49.313 1.00 91.55 142 VAL F N 1
ATOM 6318 C CA . VAL F 1 142 ? 54.153 44.115 47.885 1.00 88.14 142 VAL F CA 1
ATOM 6319 C C . VAL F 1 142 ? 52.957 44.660 47.144 1.00 83.27 142 VAL F C 1
ATOM 6320 O O . VAL F 1 142 ? 51.856 44.246 47.407 1.00 81.27 142 VAL F O 1
ATOM 6324 N N . ILE F 1 143 ? 53.170 45.603 46.248 1.00 81.90 143 ILE F N 1
ATOM 6325 C CA . ILE F 1 143 ? 52.070 46.216 45.545 1.00 85.29 143 ILE F CA 1
ATOM 6326 C C . ILE F 1 143 ? 52.296 45.944 44.077 1.00 89.29 143 ILE F C 1
ATOM 6327 O O . ILE F 1 143 ? 53.207 46.484 43.465 1.00 94.69 143 ILE F O 1
ATOM 6332 N N . LEU F 1 144 ? 51.399 45.145 43.512 1.00 90.05 144 LEU F N 1
ATOM 6333 C CA . LEU F 1 144 ? 51.500 44.654 42.156 1.00 87.49 144 LEU F CA 1
ATOM 6334 C C . LEU F 1 144 ? 50.348 45.264 41.377 1.00 84.35 144 LEU F C 1
ATOM 6335 O O . LEU F 1 144 ? 49.206 45.046 41.730 1.00 84.27 144 LEU F O 1
ATOM 6340 N N . ARG F 1 145 ? 50.642 46.092 40.380 1.00 81.03 145 ARG F N 1
ATOM 6341 C CA . ARG F 1 145 ? 49.609 46.779 39.595 1.00 78.01 145 ARG F CA 1
ATOM 6342 C C . ARG F 1 145 ? 49.636 46.295 38.169 1.00 75.55 145 ARG F C 1
ATOM 6343 O O . ARG F 1 145 ? 50.674 46.305 37.549 1.00 83.79 145 ARG F O 1
ATOM 6351 N N . ILE F 1 146 ? 48.518 45.782 37.681 1.00 74.93 146 ILE F N 1
ATOM 6352 C CA . ILE F 1 146 ? 48.423 45.203 36.340 1.00 76.51 146 ILE F CA 1
ATOM 6353 C C . ILE F 1 146 ? 47.462 46.059 35.534 1.00 76.64 146 ILE F C 1
ATOM 6354 O O . ILE F 1 146 ? 46.369 46.314 35.988 1.00 83.41 146 ILE F O 1
ATOM 6359 N N . ASP F 1 147 ? 47.870 46.484 34.347 1.00 78.06 147 ASP F N 1
ATOM 6360 C CA . ASP F 1 147 ? 47.129 47.462 33.539 1.00 83.99 147 ASP F CA 1
ATOM 6361 C C . ASP F 1 147 ? 46.959 46.936 32.124 1.00 81.45 147 ASP F C 1
ATOM 6362 O O . ASP F 1 147 ? 47.870 47.011 31.306 1.00 78.94 147 ASP F O 1
ATOM 6367 N N . GLY F 1 148 ? 45.783 46.388 31.839 1.00 82.89 148 GLY F N 1
ATOM 6368 C CA . GLY F 1 148 ? 45.558 45.615 30.593 1.00 78.75 148 GLY F CA 1
ATOM 6369 C C . GLY F 1 148 ? 44.440 46.172 29.749 1.00 75.66 148 GLY F C 1
ATOM 6370 O O . GLY F 1 148 ? 43.541 46.826 30.285 1.00 73.09 148 GLY F O 1
ATOM 6371 N N . LYS F 1 149 ? 44.494 45.926 28.441 1.00 73.89 149 LYS F N 1
ATOM 6372 C CA . LYS F 1 149 ? 43.399 46.363 27.545 1.00 75.94 149 LYS F CA 1
ATOM 6373 C C . LYS F 1 149 ? 42.246 45.410 27.747 1.00 75.73 149 LYS F C 1
ATOM 6374 O O . LYS F 1 149 ? 42.435 44.206 27.877 1.00 73.95 149 LYS F O 1
ATOM 6376 N N . PHE F 1 150 ? 41.054 45.978 27.801 1.00 79.71 150 PHE F N 1
ATOM 6377 C CA . PHE F 1 150 ? 39.829 45.221 27.749 1.00 80.07 150 PHE F CA 1
ATOM 6378 C C . PHE F 1 150 ? 39.472 44.982 26.281 1.00 78.36 150 PHE F C 1
ATOM 6379 O O . PHE F 1 150 ? 39.407 45.919 25.521 1.00 76.76 150 PHE F O 1
ATOM 6387 N N . LEU F 1 151 ? 39.282 43.725 25.898 1.00 82.90 151 LEU F N 1
ATOM 6388 C CA . LEU F 1 151 ? 38.852 43.376 24.553 1.00 87.27 151 LEU F CA 1
ATOM 6389 C C . LEU F 1 151 ? 37.483 42.767 24.621 1.00 87.14 151 LEU F C 1
ATOM 6390 O O . LEU F 1 151 ? 37.306 41.719 25.245 1.00 90.47 151 LEU F O 1
ATOM 6395 N N . PRO F 1 152 ? 36.505 43.385 23.974 1.00 86.91 152 PRO F N 1
ATOM 6396 C CA . PRO F 1 152 ? 35.173 42.786 24.049 1.00 84.12 152 PRO F CA 1
ATOM 6397 C C . PRO F 1 152 ? 35.060 41.670 23.038 1.00 80.06 152 PRO F C 1
ATOM 6398 O O . PRO F 1 152 ? 35.711 41.719 21.995 1.00 77.55 152 PRO F O 1
ATOM 6402 N N . TYR F 1 153 ? 34.197 40.706 23.327 1.00 80.12 153 TYR F N 1
ATOM 6403 C CA . TYR F 1 153 ? 33.940 39.602 22.423 1.00 84.99 153 TYR F CA 1
ATOM 6404 C C . TYR F 1 153 ? 33.150 40.036 21.192 1.00 89.85 153 TYR F C 1
ATOM 6405 O O . TYR F 1 153 ? 32.231 40.845 21.285 1.00 85.93 153 TYR F O 1
ATOM 6414 N N . TYR F 1 154 ? 33.507 39.474 20.045 1.00 94.97 154 TYR F N 1
ATOM 6415 C CA . TYR F 1 154 ? 32.805 39.706 18.797 1.00 97.15 154 TYR F CA 1
ATOM 6416 C C . TYR F 1 154 ? 31.319 39.393 19.004 1.00 97.82 154 TYR F C 1
ATOM 6417 O O . TYR F 1 154 ? 30.965 38.414 19.634 1.00 92.82 154 TYR F O 1
ATOM 6426 N N . LYS F 1 155 ? 30.463 40.259 18.493 1.00 106.83 155 LYS F N 1
ATOM 6427 C CA . LYS F 1 155 ? 29.016 40.174 18.758 1.00 113.49 155 LYS F CA 1
ATOM 6428 C C . LYS F 1 155 ? 28.194 39.769 17.526 1.00 110.06 155 LYS F C 1
ATOM 6429 O O . LYS F 1 155 ? 26.969 39.934 17.498 1.00 114.19 155 LYS F O 1
ATOM 6435 N N . GLY F 1 156 ? 28.872 39.250 16.509 1.00 104.99 156 GLY F N 1
ATOM 6436 C CA . GLY F 1 156 ? 28.213 38.644 15.371 1.00 106.41 156 GLY F CA 1
ATOM 6437 C C . GLY F 1 156 ? 27.810 39.585 14.255 1.00 108.23 156 GLY F C 1
ATOM 6438 O O . GLY F 1 156 ? 27.067 39.184 13.359 1.00 103.15 156 GLY F O 1
ATOM 6439 N N . GLN F 1 157 ? 28.312 40.821 14.293 1.00 117.07 157 GLN F N 1
ATOM 6440 C CA . GLN F 1 157 ? 27.951 41.864 13.317 1.00 125.76 157 GLN F CA 1
ATOM 6441 C C . GLN F 1 157 ? 28.445 41.477 11.923 1.00 129.84 157 GLN F C 1
ATOM 6442 O O . GLN F 1 157 ? 29.592 41.050 11.780 1.00 121.85 157 GLN F O 1
ATOM 6444 N N . LEU F 1 158 ? 27.569 41.592 10.913 1.00 132.84 158 LEU F N 1
ATOM 6445 C CA . LEU F 1 158 ? 27.864 41.057 9.574 1.00 133.70 158 LEU F CA 1
ATOM 6446 C C . LEU F 1 158 ? 28.633 42.009 8.614 1.00 142.92 158 LEU F C 1
ATOM 6447 O O . LEU F 1 158 ? 29.032 41.576 7.532 1.00 146.44 158 LEU F O 1
ATOM 6449 N N . ASP F 1 159 ? 28.902 43.260 9.021 1.00 145.05 159 ASP F N 1
ATOM 6450 C CA . ASP F 1 159 ? 29.742 44.187 8.200 1.00 143.06 159 ASP F CA 1
ATOM 6451 C C . ASP F 1 159 ? 30.258 45.404 9.002 1.00 139.35 159 ASP F C 1
ATOM 6452 O O . ASP F 1 159 ? 30.123 46.566 8.568 1.00 140.92 159 ASP F O 1
ATOM 6454 N N . ASN G 1 22 ? 75.027 18.264 47.435 1.00 111.04 22 ASN G N 1
ATOM 6455 C CA . ASN G 1 22 ? 75.678 16.953 47.117 1.00 117.58 22 ASN G CA 1
ATOM 6456 C C . ASN G 1 22 ? 77.209 16.954 47.142 1.00 121.20 22 ASN G C 1
ATOM 6457 O O . ASN G 1 22 ? 77.802 15.958 47.548 1.00 122.62 22 ASN G O 1
ATOM 6462 N N . GLN G 1 23 ? 77.858 18.021 46.661 1.00 127.14 23 GLN G N 1
ATOM 6463 C CA . GLN G 1 23 ? 79.303 18.249 46.990 1.00 130.23 23 GLN G CA 1
ATOM 6464 C C . GLN G 1 23 ? 79.447 18.481 48.493 1.00 129.61 23 GLN G C 1
ATOM 6465 O O . GLN G 1 23 ? 80.452 18.109 49.087 1.00 130.36 23 GLN G O 1
ATOM 6467 N N . PHE G 1 24 ? 78.420 19.081 49.094 1.00 126.79 24 PHE G N 1
ATOM 6468 C CA . PHE G 1 24 ? 78.380 19.329 50.529 1.00 124.84 24 PHE G CA 1
ATOM 6469 C C . PHE G 1 24 ? 78.083 18.054 51.313 1.00 125.39 24 PHE G C 1
ATOM 6470 O O . PHE G 1 24 ? 78.734 17.774 52.315 1.00 128.06 24 PHE G O 1
ATOM 6478 N N . ILE G 1 25 ? 77.082 17.301 50.875 1.00 127.83 25 ILE G N 1
ATOM 6479 C CA . ILE G 1 25 ? 76.787 16.005 51.494 1.00 130.98 25 ILE G CA 1
ATOM 6480 C C . ILE G 1 25 ? 77.990 15.053 51.429 1.00 130.26 25 ILE G C 1
ATOM 6481 O O . ILE G 1 25 ? 78.309 14.441 52.440 1.00 131.76 25 ILE G O 1
ATOM 6486 N N . LYS G 1 26 ? 78.642 14.937 50.264 1.00 130.26 26 LYS G N 1
ATOM 6487 C CA . LYS G 1 26 ? 79.842 14.059 50.096 1.00 130.96 26 LYS G CA 1
ATOM 6488 C C . LYS G 1 26 ? 80.934 14.455 51.103 1.00 129.41 26 LYS G C 1
ATOM 6489 O O . LYS G 1 26 ? 81.500 13.598 51.799 1.00 122.70 26 LYS G O 1
ATOM 6495 N N . ALA G 1 27 ? 81.128 15.765 51.252 1.00 131.57 27 ALA G N 1
ATOM 6496 C CA . ALA G 1 27 ? 82.074 16.325 52.225 1.00 139.80 27 ALA G CA 1
ATOM 6497 C C . ALA G 1 27 ? 81.714 15.992 53.672 1.00 138.61 27 ALA G C 1
ATOM 6498 O O . ALA G 1 27 ? 82.599 15.676 54.475 1.00 142.44 27 ALA G O 1
ATOM 6500 N N . LYS G 1 28 ? 80.426 16.082 53.999 1.00 131.82 28 LYS G N 1
ATOM 6501 C CA . LYS G 1 28 ? 79.941 15.733 55.330 1.00 132.11 28 LYS G CA 1
ATOM 6502 C C . LYS G 1 28 ? 80.172 14.266 55.691 1.00 133.69 28 LYS G C 1
ATOM 6503 O O . LYS G 1 28 ? 80.550 13.955 56.823 1.00 134.26 28 LYS G O 1
ATOM 6509 N N . GLU G 1 29 ? 79.915 13.366 54.742 1.00 131.60 29 GLU G N 1
ATOM 6510 C CA . GLU G 1 29 ? 80.098 11.928 54.977 1.00 130.02 29 GLU G CA 1
ATOM 6511 C C . GLU G 1 29 ? 81.554 11.563 55.253 1.00 130.84 29 GLU G C 1
ATOM 6512 O O . GLU G 1 29 ? 81.805 10.788 56.159 1.00 130.88 29 GLU G O 1
ATOM 6514 N N . SER G 1 30 ? 82.480 12.131 54.472 1.00 130.80 30 SER G N 1
ATOM 6515 C CA . SER G 1 30 ? 83.936 12.000 54.691 1.00 134.41 30 SER G CA 1
ATOM 6516 C C . SER G 1 30 ? 84.378 12.274 56.112 1.00 135.99 30 SER G C 1
ATOM 6517 O O . SER G 1 30 ? 85.132 11.493 56.686 1.00 140.59 30 SER G O 1
ATOM 6520 N N . LYS G 1 31 ? 83.906 13.392 56.659 1.00 135.04 31 LYS G N 1
ATOM 6521 C CA . LYS G 1 31 ? 84.240 13.811 58.022 1.00 139.51 31 LYS G CA 1
ATOM 6522 C C . LYS G 1 31 ? 83.543 13.002 59.130 1.00 144.01 31 LYS G C 1
ATOM 6523 O O . LYS G 1 31 ? 83.944 13.089 60.296 1.00 150.63 31 LYS G O 1
ATOM 6529 N N . GLY G 1 32 ? 82.517 12.220 58.783 1.00 144.69 32 GLY G N 1
ATOM 6530 C CA . GLY G 1 32 ? 81.745 11.456 59.769 1.00 143.96 32 GLY G CA 1
ATOM 6531 C C . GLY G 1 32 ? 80.851 12.338 60.632 1.00 142.54 32 GLY G C 1
ATOM 6532 O O . GLY G 1 32 ? 80.532 11.985 61.765 1.00 141.55 32 GLY G O 1
ATOM 6533 N N . LEU G 1 33 ? 80.437 13.479 60.081 1.00 138.54 33 LEU G N 1
ATOM 6534 C CA . LEU G 1 33 ? 79.545 14.418 60.767 1.00 132.89 33 LEU G CA 1
ATOM 6535 C C . LEU G 1 33 ? 78.067 14.039 60.598 1.00 125.77 33 LEU G C 1
ATOM 6536 O O . LEU G 1 33 ? 77.627 13.714 59.495 1.00 121.81 33 LEU G O 1
ATOM 6541 N N . THR G 1 34 ? 77.297 14.131 61.676 1.00 120.75 34 THR G N 1
ATOM 6542 C CA . THR G 1 34 ? 75.851 14.012 61.581 1.00 116.28 34 THR G CA 1
ATOM 6543 C C . THR G 1 34 ? 75.245 15.409 61.380 1.00 114.72 34 THR G C 1
ATOM 6544 O O . THR G 1 34 ? 75.868 16.419 61.719 1.00 111.12 34 THR G O 1
ATOM 6548 N N . TYR G 1 35 ? 74.036 15.458 60.816 1.00 113.77 35 TYR G N 1
ATOM 6549 C CA . TYR G 1 35 ? 73.299 16.716 60.667 1.00 115.94 35 TYR G CA 1
ATOM 6550 C C . TYR G 1 35 ? 73.100 17.361 62.049 1.00 122.58 35 TYR G C 1
ATOM 6551 O O . TYR G 1 35 ? 73.280 18.560 62.201 1.00 126.49 35 TYR G O 1
ATOM 6560 N N . GLN G 1 36 ? 72.757 16.552 63.053 1.00 127.40 36 GLN G N 1
ATOM 6561 C CA . GLN G 1 36 ? 72.696 16.996 64.465 1.00 132.01 36 GLN G CA 1
ATOM 6562 C C . GLN G 1 36 ? 73.956 17.745 64.919 1.00 132.85 36 GLN G C 1
ATOM 6563 O O . GLN G 1 36 ? 73.882 18.870 65.411 1.00 130.45 36 GLN G O 1
ATOM 6569 N N . GLN G 1 37 ? 75.108 17.110 64.732 1.00 134.52 37 GLN G N 1
ATOM 6570 C CA . GLN G 1 37 ? 76.392 17.701 65.117 1.00 137.07 37 GLN G CA 1
ATOM 6571 C C . GLN G 1 37 ? 76.642 19.040 64.437 1.00 138.13 37 GLN G C 1
ATOM 6572 O O . GLN G 1 37 ? 76.988 20.011 65.098 1.00 143.56 37 GLN G O 1
ATOM 6578 N N . MET G 1 38 ? 76.460 19.088 63.123 1.00 135.16 38 MET G N 1
ATOM 6579 C CA . MET G 1 38 ? 76.666 20.330 62.378 1.00 135.27 38 MET G CA 1
ATOM 6580 C C . MET G 1 38 ? 75.796 21.461 62.895 1.00 133.17 38 MET G C 1
ATOM 6581 O O . MET G 1 38 ? 76.225 22.592 62.980 1.00 126.82 38 MET G O 1
ATOM 6586 N N . ALA G 1 39 ? 74.543 21.137 63.193 1.00 133.79 39 ALA G N 1
ATOM 6587 C CA . ALA G 1 39 ? 73.576 22.116 63.680 1.00 132.40 39 ALA G CA 1
ATOM 6588 C C . ALA G 1 39 ? 73.979 22.667 65.034 1.00 132.20 39 ALA G C 1
ATOM 6589 O O . ALA G 1 39 ? 73.888 23.864 65.274 1.00 130.65 39 ALA G O 1
ATOM 6591 N N . GLN G 1 40 ? 74.465 21.795 65.899 1.00 131.05 40 GLN G N 1
ATOM 6592 C CA . GLN G 1 40 ? 74.874 22.228 67.229 1.00 136.25 40 GLN G CA 1
ATOM 6593 C C . GLN G 1 40 ? 76.156 23.063 67.219 1.00 137.81 40 GLN G C 1
ATOM 6594 O O . GLN G 1 40 ? 76.234 24.023 67.954 1.00 137.16 40 GLN G O 1
ATOM 6600 N N . LEU G 1 41 ? 77.108 22.723 66.343 1.00 135.77 41 LEU G N 1
ATOM 6601 C CA . LEU G 1 41 ? 78.333 23.511 66.148 1.00 132.79 41 LEU G CA 1
ATOM 6602 C C . LEU G 1 41 ? 78.021 24.902 65.645 1.00 131.44 41 LEU G C 1
ATOM 6603 O O . LEU G 1 41 ? 78.604 25.867 66.104 1.00 141.79 41 LEU G O 1
ATOM 6608 N N . LEU G 1 42 ? 77.077 25.009 64.721 1.00 128.24 42 LEU G N 1
ATOM 6609 C CA . LEU G 1 42 ? 76.712 26.290 64.089 1.00 130.00 42 LEU G CA 1
ATOM 6610 C C . LEU G 1 42 ? 75.587 27.078 64.778 1.00 128.79 42 LEU G C 1
ATOM 6611 O O . LEU G 1 42 ? 75.310 28.199 64.373 1.00 126.89 42 LEU G O 1
ATOM 6616 N N . SER G 1 43 ? 74.954 26.496 65.803 1.00 128.61 43 SER G N 1
ATOM 6617 C CA . SER G 1 43 ? 73.841 27.134 66.549 1.00 128.89 43 SER G CA 1
ATOM 6618 C C . SER G 1 43 ? 72.654 27.511 65.657 1.00 122.75 43 SER G C 1
ATOM 6619 O O . SER G 1 43 ? 72.169 28.632 65.693 1.00 121.73 43 SER G O 1
ATOM 6622 N N . VAL G 1 44 ? 72.205 26.542 64.860 1.00 120.44 44 VAL G N 1
ATOM 6623 C CA . VAL G 1 44 ? 71.053 26.701 63.949 1.00 115.44 44 VAL G CA 1
ATOM 6624 C C . VAL G 1 44 ? 70.120 25.491 64.011 1.00 111.18 44 VAL G C 1
ATOM 6625 O O . VAL G 1 44 ? 70.521 24.412 64.442 1.00 108.33 44 VAL G O 1
ATOM 6629 N N . ASN G 1 45 ? 68.896 25.690 63.531 1.00 109.88 45 ASN G N 1
ATOM 6630 C CA . ASN G 1 45 ? 67.908 24.618 63.416 1.00 109.34 45 ASN G CA 1
ATOM 6631 C C . ASN G 1 45 ? 68.421 23.479 62.515 1.00 106.49 45 ASN G C 1
ATOM 6632 O O . ASN G 1 45 ? 68.837 23.725 61.388 1.00 101.99 45 ASN G O 1
ATOM 6637 N N . LYS G 1 46 ? 68.368 22.252 63.016 1.00 107.17 46 LYS G N 1
ATOM 6638 C CA . LYS G 1 46 ? 68.885 21.090 62.291 1.00 105.66 46 LYS G CA 1
ATOM 6639 C C . LYS G 1 46 ? 68.249 20.870 60.916 1.00 104.49 46 LYS G C 1
ATOM 6640 O O . LYS G 1 46 ? 68.964 20.656 59.934 1.00 101.62 46 LYS G O 1
ATOM 6646 N N . VAL G 1 47 ? 66.915 20.909 60.860 1.00 103.58 47 VAL G N 1
ATOM 6647 C CA . VAL G 1 47 ? 66.190 20.655 59.605 1.00 98.96 47 VAL G CA 1
ATOM 6648 C C . VAL G 1 47 ? 66.468 21.748 58.584 1.00 97.03 47 VAL G C 1
ATOM 6649 O O . VAL G 1 47 ? 66.618 21.466 57.408 1.00 96.99 47 VAL G O 1
ATOM 6653 N N . TRP G 1 48 ? 66.489 22.993 59.032 1.00 97.43 48 TRP G N 1
ATOM 6654 C CA . TRP G 1 48 ? 66.735 24.107 58.124 1.00 96.84 48 TRP G CA 1
ATOM 6655 C C . TRP G 1 48 ? 68.116 23.989 57.492 1.00 96.93 48 TRP G C 1
ATOM 6656 O O . TRP G 1 48 ? 68.261 24.132 56.288 1.00 97.74 48 TRP G O 1
ATOM 6667 N N . LEU G 1 49 ? 69.121 23.760 58.330 1.00 99.46 49 LEU G N 1
ATOM 6668 C CA . LEU G 1 49 ? 70.497 23.607 57.870 1.00 98.26 49 LEU G CA 1
ATOM 6669 C C . LEU G 1 49 ? 70.587 22.485 56.867 1.00 93.31 49 LEU G C 1
ATOM 6670 O O . LEU G 1 49 ? 71.172 22.642 55.794 1.00 91.09 49 LEU G O 1
ATOM 6675 N N . THR G 1 50 ? 69.973 21.361 57.205 1.00 93.00 50 THR G N 1
ATOM 6676 C CA . THR G 1 50 ? 69.917 20.227 56.275 1.00 89.99 50 THR G CA 1
ATOM 6677 C C . THR G 1 50 ? 69.345 20.677 54.919 1.00 83.52 50 THR G C 1
ATOM 6678 O O . THR G 1 50 ? 69.939 20.408 53.889 1.00 81.30 50 THR G O 1
ATOM 6682 N N . SER G 1 51 ? 68.253 21.434 54.934 1.00 81.02 51 SER G N 1
ATOM 6683 C CA . SER G 1 51 ? 67.675 21.964 53.687 1.00 80.58 51 SER G CA 1
ATOM 6684 C C . SER G 1 51 ? 68.567 22.935 52.926 1.00 82.50 51 SER G C 1
ATOM 6685 O O . SER G 1 51 ? 68.508 22.975 51.706 1.00 82.11 51 SER G O 1
ATOM 6688 N N . VAL G 1 52 ? 69.409 23.697 53.629 1.00 85.45 52 VAL G N 1
ATOM 6689 C CA . VAL G 1 52 ? 70.415 24.542 52.963 1.00 85.62 52 VAL G CA 1
ATOM 6690 C C . VAL G 1 52 ? 71.418 23.684 52.201 1.00 86.99 52 VAL G C 1
ATOM 6691 O O . VAL G 1 52 ? 71.719 23.950 51.038 1.00 86.90 52 VAL G O 1
ATOM 6695 N N . LEU G 1 53 ? 71.933 22.660 52.864 1.00 87.02 53 LEU G N 1
ATOM 6696 C CA . LEU G 1 53 ? 72.850 21.755 52.224 1.00 89.64 53 LEU G CA 1
ATOM 6697 C C . LEU G 1 53 ? 72.213 21.037 51.043 1.00 90.85 53 LEU G C 1
ATOM 6698 O O . LEU G 1 53 ? 72.898 20.752 50.064 1.00 97.50 53 LEU G O 1
ATOM 6703 N N . HIS G 1 54 ? 70.924 20.727 51.115 1.00 91.30 54 HIS G N 1
ATOM 6704 C CA . HIS G 1 54 ? 70.234 20.072 49.981 1.00 91.15 54 HIS G CA 1
ATOM 6705 C C . HIS G 1 54 ? 69.795 21.048 48.891 1.00 94.02 54 HIS G C 1
ATOM 6706 O O . HIS G 1 54 ? 69.248 20.624 47.886 1.00 99.82 54 HIS G O 1
ATOM 6713 N N . GLY G 1 55 ? 69.984 22.350 49.093 1.00 96.70 55 GLY G N 1
ATOM 6714 C CA . GLY G 1 55 ? 69.627 23.361 48.087 1.00 95.93 55 GLY G CA 1
ATOM 6715 C C . GLY G 1 55 ? 68.158 23.703 47.971 1.00 93.47 55 GLY G C 1
ATOM 6716 O O . GLY G 1 55 ? 67.708 24.123 46.919 1.00 97.90 55 GLY G O 1
ATOM 6717 N N . GLN G 1 56 ? 67.410 23.520 49.055 1.00 92.89 56 GLN G N 1
ATOM 6718 C CA . GLN G 1 56 ? 66.014 23.945 49.147 1.00 91.14 56 GLN G CA 1
ATOM 6719 C C . GLN G 1 56 ? 65.857 25.170 50.026 1.00 89.88 56 GLN G C 1
ATOM 6720 O O . GLN G 1 56 ? 64.747 25.596 50.295 1.00 88.76 56 GLN G O 1
ATOM 6726 N N . ASN G 1 57 ? 66.976 25.745 50.452 1.00 89.41 57 ASN G N 1
ATOM 6727 C CA . ASN G 1 57 ? 66.978 26.944 51.265 1.00 89.19 57 ASN G CA 1
ATOM 6728 C C . ASN G 1 57 ? 68.367 27.565 51.175 1.00 92.95 57 ASN G C 1
ATOM 6729 O O . ASN G 1 57 ? 69.295 26.918 50.687 1.00 92.84 57 ASN G O 1
ATOM 6734 N N . CYS G 1 58 ? 68.528 28.804 51.627 1.00 94.07 58 CYS G N 1
ATOM 6735 C CA . CYS G 1 58 ? 69.815 29.462 51.544 1.00 99.54 58 CYS G CA 1
ATOM 6736 C C . CYS G 1 58 ? 70.135 30.165 52.849 1.00 105.12 58 CYS G C 1
ATOM 6737 O O . CYS G 1 58 ? 69.266 30.357 53.670 1.00 106.07 58 CYS G O 1
ATOM 6740 N N . CYS G 1 59 ? 71.391 30.567 53.019 1.00 110.84 59 CYS G N 1
ATOM 6741 C CA . CYS G 1 59 ? 71.827 31.304 54.201 1.00 114.84 59 CYS G CA 1
ATOM 6742 C C . CYS G 1 59 ? 72.574 32.557 53.794 1.00 121.19 59 CYS G C 1
ATOM 6743 O O . CYS G 1 59 ? 72.843 32.760 52.622 1.00 118.85 59 CYS G O 1
ATOM 6746 N N . ASP G 1 60 ? 72.919 33.383 54.778 1.00 130.99 60 ASP G N 1
ATOM 6747 C CA . ASP G 1 60 ? 73.806 34.540 54.554 1.00 137.32 60 ASP G CA 1
ATOM 6748 C C . ASP G 1 60 ? 75.278 34.092 54.384 1.00 140.02 60 ASP G C 1
ATOM 6749 O O . ASP G 1 60 ? 75.627 32.930 54.667 1.00 133.63 60 ASP G O 1
ATOM 6754 N N . ILE G 1 61 ? 76.132 35.012 53.926 1.00 145.69 61 ILE G N 1
ATOM 6755 C CA . ILE G 1 61 ? 77.508 34.655 53.504 1.00 146.07 61 ILE G CA 1
ATOM 6756 C C . ILE G 1 61 ? 78.358 34.253 54.694 1.00 144.62 61 ILE G C 1
ATOM 6757 O O . ILE G 1 61 ? 79.169 33.329 54.588 1.00 146.50 61 ILE G O 1
ATOM 6762 N N . GLN G 1 62 ? 78.160 34.909 55.829 1.00 142.02 62 GLN G N 1
ATOM 6763 C CA . GLN G 1 62 ? 78.920 34.539 57.011 1.00 146.05 62 GLN G CA 1
ATOM 6764 C C . GLN G 1 62 ? 78.651 33.109 57.522 1.00 137.02 62 GLN G C 1
ATOM 6765 O O . GLN G 1 62 ? 79.580 32.389 57.857 1.00 131.43 62 GLN G O 1
ATOM 6771 N N . LEU G 1 63 ? 77.399 32.672 57.521 1.00 133.68 63 LEU G N 1
ATOM 6772 C CA . LEU G 1 63 ? 77.107 31.263 57.828 1.00 128.92 63 LEU G CA 1
ATOM 6773 C C . LEU G 1 63 ? 77.652 30.330 56.747 1.00 121.75 63 LEU G C 1
ATOM 6774 O O . LEU G 1 63 ? 78.189 29.269 57.052 1.00 117.12 63 LEU G O 1
ATOM 6779 N N . ALA G 1 64 ? 77.531 30.743 55.495 1.00 118.94 64 ALA G N 1
ATOM 6780 C CA . ALA G 1 64 ? 78.066 29.959 54.395 1.00 118.60 64 ALA G CA 1
ATOM 6781 C C . ALA G 1 64 ? 79.555 29.658 54.570 1.00 122.65 64 ALA G C 1
ATOM 6782 O O . ALA G 1 64 ? 79.981 28.514 54.387 1.00 119.16 64 ALA G O 1
ATOM 6784 N N . HIS G 1 65 ? 80.347 30.676 54.933 1.00 132.72 65 HIS G N 1
ATOM 6785 C CA . HIS G 1 65 ? 81.792 30.468 55.172 1.00 138.62 65 HIS G CA 1
ATOM 6786 C C . HIS G 1 65 ? 82.013 29.473 56.314 1.00 134.54 65 HIS G C 1
ATOM 6787 O O . HIS G 1 65 ? 82.797 28.545 56.198 1.00 128.49 65 HIS G O 1
ATOM 6794 N N . ARG G 1 66 ? 81.271 29.650 57.396 1.00 134.28 66 ARG G N 1
ATOM 6795 C CA . ARG G 1 66 ? 81.334 28.726 58.524 1.00 135.73 66 ARG G CA 1
ATOM 6796 C C . ARG G 1 66 ? 80.951 27.284 58.192 1.00 133.07 66 ARG G C 1
ATOM 6797 O O . ARG G 1 66 ? 81.577 26.353 58.696 1.00 132.61 66 ARG G O 1
ATOM 6805 N N . ILE G 1 67 ? 79.920 27.101 57.363 1.00 131.06 67 ILE G N 1
ATOM 6806 C CA . ILE G 1 67 ? 79.562 25.765 56.867 1.00 130.49 67 ILE G CA 1
ATOM 6807 C C . ILE G 1 67 ? 80.756 25.158 56.130 1.00 133.77 67 ILE G C 1
ATOM 6808 O O . ILE G 1 67 ? 81.122 24.008 56.366 1.00 136.12 67 ILE G O 1
ATOM 6813 N N . CYS G 1 68 ? 81.371 25.943 55.259 1.00 139.46 68 CYS G N 1
ATOM 6814 C CA . CYS G 1 68 ? 82.537 25.481 54.513 1.00 144.98 68 CYS G CA 1
ATOM 6815 C C . CYS G 1 68 ? 83.727 25.042 55.389 1.00 147.70 68 CYS G C 1
ATOM 6816 O O . CYS G 1 68 ? 84.310 23.998 55.104 1.00 145.00 68 CYS G O 1
ATOM 6819 N N . ASP G 1 69 ? 84.003 25.791 56.453 1.00 151.72 69 ASP G N 1
ATOM 6820 C CA . ASP G 1 69 ? 85.048 25.442 57.407 1.00 159.76 69 ASP G CA 1
ATOM 6821 C C . ASP G 1 69 ? 84.721 24.142 58.155 1.00 156.00 69 ASP G C 1
ATOM 6822 O O . ASP G 1 69 ? 85.578 23.277 58.310 1.00 156.51 69 ASP G O 1
ATOM 6827 N N . THR G 1 70 ? 83.472 24.011 58.600 1.00 151.26 70 THR G N 1
ATOM 6828 C CA . THR G 1 70 ? 82.991 22.827 59.319 1.00 151.01 70 THR G CA 1
ATOM 6829 C C . THR G 1 70 ? 83.178 21.544 58.499 1.00 151.23 70 THR G C 1
ATOM 6830 O O . THR G 1 70 ? 83.592 20.502 59.020 1.00 158.39 70 THR G O 1
ATOM 6834 N N . LEU G 1 71 ? 82.839 21.630 57.218 1.00 149.20 71 LEU G N 1
ATOM 6835 C CA . LEU G 1 71 ? 83.103 20.566 56.248 1.00 145.54 71 LEU G CA 1
ATOM 6836 C C . LEU G 1 71 ? 84.551 20.716 55.773 1.00 149.94 71 LEU G C 1
ATOM 6837 O O . LEU G 1 71 ? 85.232 21.695 56.111 1.00 150.53 71 LEU G O 1
ATOM 6842 N N . GLY G 1 72 ? 85.028 19.778 54.966 1.00 149.55 72 GLY G N 1
ATOM 6843 C CA . GLY G 1 72 ? 86.375 19.917 54.405 1.00 155.09 72 GLY G CA 1
ATOM 6844 C C . GLY G 1 72 ? 86.625 21.112 53.486 1.00 155.70 72 GLY G C 1
ATOM 6845 O O . GLY G 1 72 ? 87.752 21.551 53.341 1.00 157.39 72 GLY G O 1
ATOM 6846 N N . ILE G 1 73 ? 85.564 21.667 52.913 1.00 155.76 73 ILE G N 1
ATOM 6847 C CA . ILE G 1 73 ? 85.647 22.387 51.641 1.00 156.65 73 ILE G CA 1
ATOM 6848 C C . ILE G 1 73 ? 86.143 23.828 51.663 1.00 157.12 73 ILE G C 1
ATOM 6849 O O . ILE G 1 73 ? 86.146 24.507 52.696 1.00 155.85 73 ILE G O 1
ATOM 6854 N N . SER G 1 74 ? 86.516 24.283 50.468 1.00 159.08 74 SER G N 1
ATOM 6855 C CA . SER G 1 74 ? 87.023 25.627 50.228 1.00 162.75 74 SER G CA 1
ATOM 6856 C C . SER G 1 74 ? 85.940 26.692 50.314 1.00 158.14 74 SER G C 1
ATOM 6857 O O . SER G 1 74 ? 84.803 26.462 49.918 1.00 155.45 74 SER G O 1
ATOM 6860 N N . HIS G 1 75 ? 86.330 27.881 50.775 1.00 159.36 75 HIS G N 1
ATOM 6861 C CA . HIS G 1 75 ? 85.422 29.026 50.842 1.00 156.46 75 HIS G CA 1
ATOM 6862 C C . HIS G 1 75 ? 84.947 29.528 49.460 1.00 156.05 75 HIS G C 1
ATOM 6863 O O . HIS G 1 75 ? 84.069 30.391 49.406 1.00 153.68 75 HIS G O 1
ATOM 6870 N N . GLU G 1 76 ? 85.508 29.005 48.359 1.00 156.50 76 GLU G N 1
ATOM 6871 C CA . GLU G 1 76 ? 85.012 29.365 47.027 1.00 158.19 76 GLU G CA 1
ATOM 6872 C C . GLU G 1 76 ? 83.619 28.789 46.768 1.00 161.27 76 GLU G C 1
ATOM 6873 O O . GLU G 1 76 ? 82.926 29.317 45.916 1.00 164.30 76 GLU G O 1
ATOM 6875 N N . TYR G 1 77 ? 83.219 27.716 47.471 1.00 166.23 77 TYR G N 1
ATOM 6876 C CA . TYR G 1 77 ? 81.857 27.142 47.325 1.00 163.61 77 TYR G CA 1
ATOM 6877 C C . TYR G 1 77 ? 80.777 27.857 48.159 1.00 156.74 77 TYR G C 1
ATOM 6878 O O . TYR G 1 77 ? 79.594 27.571 47.987 1.00 151.98 77 TYR G O 1
ATOM 6887 N N . ALA G 1 78 ? 81.157 28.764 49.061 1.00 153.24 78 ALA G N 1
ATOM 6888 C CA . ALA G 1 78 ? 80.178 29.469 49.901 1.00 148.48 78 ALA G CA 1
ATOM 6889 C C . ALA G 1 78 ? 79.093 30.178 49.091 1.00 146.79 78 ALA G C 1
ATOM 6890 O O . ALA G 1 78 ? 77.964 30.254 49.547 1.00 144.53 78 ALA G O 1
ATOM 6892 N N . ASN G 1 79 ? 79.428 30.677 47.898 1.00 149.37 79 ASN G N 1
ATOM 6893 C CA . ASN G 1 79 ? 78.439 31.309 46.996 1.00 151.78 79 ASN G CA 1
ATOM 6894 C C . ASN G 1 79 ? 77.167 30.514 46.706 1.00 148.94 79 ASN G C 1
ATOM 6895 O O . ASN G 1 79 ? 76.089 31.094 46.697 1.00 146.04 79 ASN G O 1
ATOM 6900 N N . GLU G 1 80 ? 77.302 29.209 46.464 1.00 147.43 80 GLU G N 1
ATOM 6901 C CA . GLU G 1 80 ? 76.158 28.343 46.141 1.00 142.24 80 GLU G CA 1
ATOM 6902 C C . GLU G 1 80 ? 75.133 28.265 47.264 1.00 135.98 80 GLU G C 1
ATOM 6903 O O . GLU G 1 80 ? 73.933 28.189 47.013 1.00 138.27 80 GLU G O 1
ATOM 6909 N N . LEU G 1 81 ? 75.620 28.270 48.498 1.00 129.99 81 LEU G N 1
ATOM 6910 C CA . LEU G 1 81 ? 74.758 28.273 49.670 1.00 127.36 81 LEU G CA 1
ATOM 6911 C C . LEU G 1 81 ? 73.987 29.583 49.877 1.00 127.52 81 LEU G C 1
ATOM 6912 O O . LEU G 1 81 ? 73.043 29.619 50.655 1.00 133.13 81 LEU G O 1
ATOM 6917 N N . THR G 1 82 ? 74.396 30.651 49.202 1.00 127.84 82 THR G N 1
ATOM 6918 C CA . THR G 1 82 ? 73.812 31.987 49.343 1.00 127.27 82 THR G CA 1
ATOM 6919 C C . THR G 1 82 ? 72.750 32.294 48.292 1.00 123.59 82 THR G C 1
ATOM 6920 O O . THR G 1 82 ? 71.903 33.145 48.518 1.00 118.52 82 THR G O 1
ATOM 6924 N N . SER G 1 83 ? 72.873 31.659 47.137 1.00 122.78 83 SER G N 1
ATOM 6925 C CA . SER G 1 83 ? 71.958 31.913 46.052 1.00 121.38 83 SER G CA 1
ATOM 6926 C C . SER G 1 83 ? 70.579 31.433 46.408 1.00 117.09 83 SER G C 1
ATOM 6927 O O . SER G 1 83 ? 70.411 30.319 46.889 1.00 112.43 83 SER G O 1
ATOM 6930 N N . ILE G 1 84 ? 69.583 32.278 46.177 1.00 115.84 84 ILE G N 1
ATOM 6931 C CA . ILE G 1 84 ? 68.225 31.869 46.441 1.00 113.20 84 ILE G CA 1
ATOM 6932 C C . ILE G 1 84 ? 67.920 30.860 45.353 1.00 114.65 84 ILE G C 1
ATOM 6933 O O . ILE G 1 84 ? 68.133 31.145 44.172 1.00 124.47 84 ILE G O 1
ATOM 6938 N N . PRO G 1 85 ? 67.419 29.638 45.771 1.00 112.79 85 PRO G N 1
ATOM 6939 C CA . PRO G 1 85 ? 67.168 28.685 44.692 1.00 111.08 85 PRO G CA 1
ATOM 6940 C C . PRO G 1 85 ? 65.739 28.666 44.196 1.00 109.66 85 PRO G C 1
ATOM 6941 O O . PRO G 1 85 ? 64.978 29.569 44.530 1.00 115.82 85 PRO G O 1
ATOM 6945 N N . LEU G 1 86 ? 65.367 27.654 43.414 1.00 107.93 86 LEU G N 1
ATOM 6946 C CA . LEU G 1 86 ? 63.992 27.555 42.937 1.00 114.49 86 LEU G CA 1
ATOM 6947 C C . LEU G 1 86 ? 63.652 26.490 43.962 1.00 109.12 86 LEU G C 1
ATOM 6948 O O . LEU G 1 86 ? 64.459 25.601 44.220 1.00 108.90 86 LEU G O 1
ATOM 6953 N N . ARG G 1 87 ? 62.478 26.580 44.564 1.00 106.21 87 ARG G N 1
ATOM 6954 C CA . ARG G 1 87 ? 62.146 25.634 45.610 1.00 104.37 87 ARG G CA 1
ATOM 6955 C C . ARG G 1 87 ? 60.950 24.737 45.433 1.00 104.81 87 ARG G C 1
ATOM 6956 O O . ARG G 1 87 ? 59.897 25.158 44.975 1.00 110.60 87 ARG G O 1
ATOM 6964 N N . GLY G 1 88 ? 61.135 23.484 45.816 1.00 103.34 88 GLY G N 1
ATOM 6965 C CA . GLY G 1 88 ? 60.041 22.510 45.811 1.00 104.23 88 GLY G CA 1
ATOM 6966 C C . GLY G 1 88 ? 59.828 21.724 44.532 1.00 103.45 88 GLY G C 1
ATOM 6967 O O . GLY G 1 88 ? 58.699 21.335 44.233 1.00 98.95 88 GLY G O 1
ATOM 6968 N N . ASN G 1 89 ? 60.917 21.463 43.802 1.00 105.97 89 ASN G N 1
ATOM 6969 C CA . ASN G 1 89 ? 60.837 21.000 42.423 1.00 102.27 89 ASN G CA 1
ATOM 6970 C C . ASN G 1 89 ? 61.664 19.734 42.123 1.00 100.45 89 ASN G C 1
ATOM 6971 O O . ASN G 1 89 ? 61.979 19.444 40.977 1.00 101.01 89 ASN G O 1
ATOM 6976 N N . GLN G 1 90 ? 61.943 18.952 43.155 1.00 103.09 90 GLN G N 1
ATOM 6977 C CA . GLN G 1 90 ? 62.676 17.693 43.038 1.00 106.42 90 GLN G CA 1
ATOM 6978 C C . GLN G 1 90 ? 61.582 16.623 43.060 1.00 112.35 90 GLN G C 1
ATOM 6979 O O . GLN G 1 90 ? 60.723 16.634 43.942 1.00 121.30 90 GLN G O 1
ATOM 6985 N N . ASN G 1 91 ? 61.538 15.755 42.055 1.00 114.02 91 ASN G N 1
ATOM 6986 C CA . ASN G 1 91 ? 60.406 14.827 41.894 1.00 116.25 91 ASN G CA 1
ATOM 6987 C C . ASN G 1 91 ? 60.607 13.577 42.754 1.00 110.27 91 ASN G C 1
ATOM 6988 O O . ASN G 1 91 ? 61.056 12.534 42.287 1.00 111.84 91 ASN G O 1
ATOM 6993 N N . ILE G 1 92 ? 60.239 13.712 44.020 1.00 107.30 92 ILE G N 1
ATOM 6994 C CA . ILE G 1 92 ? 60.530 12.752 45.069 1.00 109.43 92 ILE G CA 1
ATOM 6995 C C . ILE G 1 92 ? 59.223 12.169 45.620 1.00 105.51 92 ILE G C 1
ATOM 6996 O O . ILE G 1 92 ? 59.233 11.436 46.608 1.00 102.40 92 ILE G O 1
ATOM 7001 N N . ILE G 1 93 ? 58.120 12.406 44.912 1.00 107.41 93 ILE G N 1
ATOM 7002 C CA . ILE G 1 93 ? 56.772 12.007 45.359 1.00 112.68 93 ILE G CA 1
ATOM 7003 C C . ILE G 1 93 ? 56.670 10.489 45.548 1.00 103.36 93 ILE G C 1
ATOM 7004 O O . ILE G 1 93 ? 56.038 10.038 46.496 1.00 105.58 93 ILE G O 1
ATOM 7009 N N . ASN G 1 94 ? 57.316 9.719 44.674 1.00 91.94 94 ASN G N 1
ATOM 7010 C CA . ASN G 1 94 ? 57.289 8.260 44.756 1.00 88.50 94 ASN G CA 1
ATOM 7011 C C . ASN G 1 94 ? 58.130 7.594 45.852 1.00 84.10 94 ASN G C 1
ATOM 7012 O O . ASN G 1 94 ? 57.960 6.386 46.064 1.00 84.54 94 ASN G O 1
ATOM 7017 N N . ASP G 1 95 ? 59.021 8.334 46.525 1.00 77.67 95 ASP G N 1
ATOM 7018 C CA . ASP G 1 95 ? 59.820 7.728 47.566 1.00 76.09 95 ASP G CA 1
ATOM 7019 C C . ASP G 1 95 ? 58.876 7.353 48.668 1.00 70.59 95 ASP G C 1
ATOM 7020 O O . ASP G 1 95 ? 58.094 8.186 49.120 1.00 66.74 95 ASP G O 1
ATOM 7025 N N . PRO G 1 96 ? 58.946 6.106 49.140 1.00 67.86 96 PRO G N 1
ATOM 7026 C CA . PRO G 1 96 ? 57.979 5.686 50.157 1.00 66.30 96 PRO G CA 1
ATOM 7027 C C . PRO G 1 96 ? 57.979 6.512 51.416 1.00 65.43 96 PRO G C 1
ATOM 7028 O O . PRO G 1 96 ? 56.897 6.784 51.949 1.00 64.41 96 PRO G O 1
ATOM 7032 N N . LEU G 1 97 ? 59.159 6.953 51.863 1.00 66.41 97 LEU G N 1
ATOM 7033 C CA . LEU G 1 97 ? 59.245 7.789 53.066 1.00 67.22 97 LEU G CA 1
ATOM 7034 C C . LEU G 1 97 ? 58.532 9.102 52.897 1.00 66.57 97 LEU G C 1
ATOM 7035 O O . LEU G 1 97 ? 57.764 9.495 53.750 1.00 66.54 97 LEU G O 1
ATOM 7040 N N . ILE G 1 98 ? 58.717 9.741 51.759 1.00 68.41 98 ILE G N 1
ATOM 7041 C CA . ILE G 1 98 ? 58.008 10.974 51.502 1.00 72.59 98 ILE G CA 1
ATOM 7042 C C . ILE G 1 98 ? 56.480 10.773 51.238 1.00 72.57 98 ILE G C 1
ATOM 7043 O O . ILE G 1 98 ? 55.650 11.544 51.739 1.00 72.28 98 ILE G O 1
ATOM 7048 N N . TYR G 1 99 ? 56.112 9.755 50.460 1.00 71.38 99 TYR G N 1
ATOM 7049 C CA . TYR G 1 99 ? 54.697 9.481 50.185 1.00 70.52 99 TYR G CA 1
ATOM 7050 C C . TYR G 1 99 ? 53.930 9.439 51.481 1.00 71.30 99 TYR G C 1
ATOM 7051 O O . TYR G 1 99 ? 52.808 9.916 51.550 1.00 75.28 99 TYR G O 1
ATOM 7060 N N . ARG G 1 100 ? 54.521 8.844 52.510 1.00 70.56 100 ARG G N 1
ATOM 7061 C CA . ARG G 1 100 ? 53.822 8.656 53.770 1.00 72.59 100 ARG G CA 1
ATOM 7062 C C . ARG G 1 100 ? 53.360 9.963 54.352 1.00 75.31 100 ARG G C 1
ATOM 7063 O O . ARG G 1 100 ? 52.232 10.082 54.817 1.00 74.54 100 ARG G O 1
ATOM 7071 N N . PHE G 1 101 ? 54.217 10.959 54.310 1.00 76.24 101 PHE G N 1
ATOM 7072 C CA . PHE G 1 101 ? 53.816 12.257 54.789 1.00 82.27 101 PHE G CA 1
ATOM 7073 C C . PHE G 1 101 ? 52.661 12.790 53.964 1.00 82.76 101 PHE G C 1
ATOM 7074 O O . PHE G 1 101 ? 51.755 13.387 54.508 1.00 87.83 101 PHE G O 1
ATOM 7082 N N . ASN G 1 102 ? 52.686 12.579 52.673 1.00 83.85 102 ASN G N 1
ATOM 7083 C CA . ASN G 1 102 ? 51.584 13.060 51.831 1.00 90.60 102 ASN G CA 1
ATOM 7084 C C . ASN G 1 102 ? 50.276 12.332 52.123 1.00 83.82 102 ASN G C 1
ATOM 7085 O O . ASN G 1 102 ? 49.217 12.964 52.237 1.00 84.70 102 ASN G O 1
ATOM 7090 N N . GLU G 1 103 ? 50.376 11.041 52.383 1.00 77.94 103 GLU G N 1
ATOM 7091 C CA . GLU G 1 103 ? 49.210 10.249 52.689 1.00 77.97 103 GLU G CA 1
ATOM 7092 C C . GLU G 1 103 ? 48.606 10.709 54.001 1.00 76.01 103 GLU G C 1
ATOM 7093 O O . GLU G 1 103 ? 47.382 10.778 54.176 1.00 73.45 103 GLU G O 1
ATOM 7099 N N . LEU G 1 104 ? 49.490 11.022 54.928 1.00 73.56 104 LEU G N 1
ATOM 7100 C CA . LEU G 1 104 ? 49.074 11.519 56.205 1.00 72.98 104 LEU G CA 1
ATOM 7101 C C . LEU G 1 104 ? 48.179 12.735 56.110 1.00 71.51 104 LEU G C 1
ATOM 7102 O O . LEU G 1 104 ? 47.157 12.762 56.770 1.00 75.54 104 LEU G O 1
ATOM 7107 N N . PHE G 1 105 ? 48.498 13.699 55.259 1.00 69.48 105 PHE G N 1
ATOM 7108 C CA . PHE G 1 105 ? 47.601 14.841 55.079 1.00 72.02 105 PHE G CA 1
ATOM 7109 C C . PHE G 1 105 ? 46.394 14.572 54.159 1.00 73.67 105 PHE G C 1
ATOM 7110 O O . PHE G 1 105 ? 45.445 15.339 54.158 1.00 75.71 105 PHE G O 1
ATOM 7118 N N . LYS G 1 106 ? 46.432 13.507 53.363 1.00 74.14 106 LYS G N 1
ATOM 7119 C CA . LYS G 1 106 ? 45.250 13.072 52.603 1.00 73.11 106 LYS G CA 1
ATOM 7120 C C . LYS G 1 106 ? 44.227 12.492 53.573 1.00 75.32 106 LYS G C 1
ATOM 7121 O O . LYS G 1 106 ? 43.036 12.802 53.487 1.00 80.38 106 LYS G O 1
ATOM 7123 N N . VAL G 1 107 ? 44.690 11.758 54.579 1.00 74.86 107 VAL G N 1
ATOM 7124 C CA . VAL G 1 107 ? 43.795 11.179 55.581 1.00 76.24 107 VAL G CA 1
ATOM 7125 C C . VAL G 1 107 ? 43.327 12.184 56.672 1.00 78.47 107 VAL G C 1
ATOM 7126 O O . VAL G 1 107 ? 42.131 12.240 56.975 1.00 80.95 107 VAL G O 1
ATOM 7130 N N . TYR G 1 108 ? 44.243 12.950 57.270 1.00 77.94 108 TYR G N 1
ATOM 7131 C CA . TYR G 1 108 ? 43.886 13.848 58.381 1.00 80.16 108 TYR G CA 1
ATOM 7132 C C . TYR G 1 108 ? 43.691 15.291 57.979 1.00 79.40 108 TYR G C 1
ATOM 7133 O O . TYR G 1 108 ? 43.451 16.162 58.822 1.00 85.31 108 TYR G O 1
ATOM 7142 N N . GLY G 1 109 ? 43.800 15.579 56.698 1.00 77.16 109 GLY G N 1
ATOM 7143 C CA . GLY G 1 109 ? 43.786 16.972 56.248 1.00 78.64 109 GLY G CA 1
ATOM 7144 C C . GLY G 1 109 ? 42.544 17.704 56.670 1.00 81.85 109 GLY G C 1
ATOM 7145 O O . GLY G 1 109 ? 42.635 18.760 57.269 1.00 83.50 109 GLY G O 1
ATOM 7146 N N . SER G 1 110 ? 41.383 17.139 56.373 1.00 83.40 110 SER G N 1
ATOM 7147 C CA . SER G 1 110 ? 40.142 17.821 56.702 1.00 87.60 110 SER G CA 1
ATOM 7148 C C . SER G 1 110 ? 39.975 18.003 58.195 1.00 91.86 110 SER G C 1
ATOM 7149 O O . SER G 1 110 ? 39.352 18.970 58.617 1.00 96.00 110 SER G O 1
ATOM 7152 N N . SER G 1 111 ? 40.512 17.069 58.986 1.00 93.45 111 SER G N 1
ATOM 7153 C CA . SER G 1 111 ? 40.463 17.160 60.438 1.00 98.43 111 SER G CA 1
ATOM 7154 C C . SER G 1 111 ? 41.323 18.306 60.953 1.00 100.58 111 SER G C 1
ATOM 7155 O O . SER G 1 111 ? 40.900 19.073 61.820 1.00 104.42 111 SER G O 1
ATOM 7158 N N . LEU G 1 112 ? 42.535 18.404 60.436 1.00 98.10 112 LEU G N 1
ATOM 7159 C CA . LEU G 1 112 ? 43.408 19.500 60.809 1.00 101.27 112 LEU G CA 1
ATOM 7160 C C . LEU G 1 112 ? 42.807 20.844 60.406 1.00 105.98 112 LEU G C 1
ATOM 7161 O O . LEU G 1 112 ? 42.919 21.833 61.109 1.00 109.72 112 LEU G O 1
ATOM 7166 N N . ARG G 1 113 ? 42.156 20.859 59.258 1.00 88.20 113 ARG G N 1
ATOM 7167 C CA . ARG G 1 113 ? 41.506 22.045 58.765 1.00 88.93 113 ARG G CA 1
ATOM 7168 C C . ARG G 1 113 ? 40.433 22.499 59.739 1.00 91.71 113 ARG G C 1
ATOM 7169 O O . ARG G 1 113 ? 40.376 23.662 60.129 1.00 94.20 113 ARG G O 1
ATOM 7177 N N . GLY G 1 114 ? 39.592 21.560 60.144 1.00 92.86 114 GLY G N 1
ATOM 7178 C CA . GLY G 1 114 ? 38.515 21.835 61.084 1.00 95.52 114 GLY G CA 1
ATOM 7179 C C . GLY G 1 114 ? 38.977 22.273 62.456 1.00 97.15 114 GLY G C 1
ATOM 7180 O O . GLY G 1 114 ? 38.424 23.220 63.034 1.00 102.67 114 GLY G O 1
ATOM 7181 N N . ILE G 1 115 ? 40.003 21.604 62.980 1.00 95.07 115 ILE G N 1
ATOM 7182 C CA . ILE G 1 115 ? 40.542 21.966 64.288 1.00 94.51 115 ILE G CA 1
ATOM 7183 C C . ILE G 1 115 ? 41.161 23.352 64.242 1.00 94.32 115 ILE G C 1
ATOM 7184 O O . ILE G 1 115 ? 40.922 24.155 65.123 1.00 96.25 115 ILE G O 1
ATOM 7189 N N . ILE G 1 116 ? 41.944 23.632 63.213 1.00 92.28 116 ILE G N 1
ATOM 7190 C CA . ILE G 1 116 ? 42.601 24.921 63.120 1.00 93.06 116 ILE G CA 1
ATOM 7191 C C . ILE G 1 116 ? 41.558 26.018 62.966 1.00 97.31 116 ILE G C 1
ATOM 7192 O O . ILE G 1 116 ? 41.721 27.090 63.552 1.00 99.37 116 ILE G O 1
ATOM 7197 N N . HIS G 1 117 ? 40.499 25.763 62.192 1.00 100.10 117 HIS G N 1
ATOM 7198 C CA . HIS G 1 117 ? 39.462 26.777 62.019 1.00 104.50 117 HIS G CA 1
ATOM 7199 C C . HIS G 1 117 ? 38.785 27.116 63.331 1.00 111.03 117 HIS G C 1
ATOM 7200 O O . HIS G 1 117 ? 38.551 28.278 63.638 1.00 109.91 117 HIS G O 1
ATOM 7207 N N . GLU G 1 118 ? 38.461 26.082 64.091 1.00 115.20 118 GLU G N 1
ATOM 7208 C CA . GLU G 1 118 ? 37.795 26.252 65.371 1.00 115.21 118 GLU G CA 1
ATOM 7209 C C . GLU G 1 118 ? 38.692 26.954 66.400 1.00 111.11 118 GLU G C 1
ATOM 7210 O O . GLU G 1 118 ? 38.221 27.808 67.115 1.00 110.17 118 GLU G O 1
ATOM 7216 N N . GLU G 1 119 ? 39.973 26.587 66.469 1.00 107.12 119 GLU G N 1
ATOM 7217 C CA . GLU G 1 119 ? 40.872 27.066 67.529 1.00 106.23 119 GLU G CA 1
ATOM 7218 C C . GLU G 1 119 ? 41.680 28.316 67.185 1.00 105.41 119 GLU G C 1
ATOM 7219 O O . GLU G 1 119 ? 42.120 28.995 68.092 1.00 107.59 119 GLU G O 1
ATOM 7225 N N . PHE G 1 120 ? 41.893 28.612 65.901 1.00 101.54 120 PHE G N 1
ATOM 7226 C CA . PHE G 1 120 ? 42.563 29.845 65.479 1.00 101.62 120 PHE G CA 1
ATOM 7227 C C . PHE G 1 120 ? 41.687 30.810 64.679 1.00 103.31 120 PHE G C 1
ATOM 7228 O O . PHE G 1 120 ? 41.914 32.028 64.708 1.00 103.62 120 PHE G O 1
ATOM 7236 N N . GLY G 1 121 ? 40.744 30.281 63.911 1.00 102.88 121 GLY G N 1
ATOM 7237 C CA . GLY G 1 121 ? 39.886 31.101 63.071 1.00 102.31 121 GLY G CA 1
ATOM 7238 C C . GLY G 1 121 ? 40.145 30.791 61.617 1.00 102.09 121 GLY G C 1
ATOM 7239 O O . GLY G 1 121 ? 40.837 29.833 61.267 1.00 100.55 121 GLY G O 1
ATOM 7240 N N . ASP G 1 122 ? 39.610 31.641 60.759 1.00 100.88 122 ASP G N 1
ATOM 7241 C CA . ASP G 1 122 ? 39.728 31.453 59.336 1.00 94.33 122 ASP G CA 1
ATOM 7242 C C . ASP G 1 122 ? 41.094 31.938 58.878 1.00 91.03 122 ASP G C 1
ATOM 7243 O O . ASP G 1 122 ? 41.314 33.117 58.659 1.00 87.90 122 ASP G O 1
ATOM 7248 N N . GLY G 1 123 ? 41.995 30.991 58.704 1.00 91.76 123 GLY G N 1
ATOM 7249 C CA . GLY G 1 123 ? 43.286 31.285 58.160 1.00 93.00 123 GLY G CA 1
ATOM 7250 C C . GLY G 1 123 ? 44.010 30.013 57.756 1.00 95.56 123 GLY G C 1
ATOM 7251 O O . GLY G 1 123 ? 43.388 29.008 57.408 1.00 93.24 123 GLY G O 1
ATOM 7252 N N . ILE G 1 124 ? 45.336 30.106 57.764 1.00 94.39 124 ILE G N 1
ATOM 7253 C CA . ILE G 1 124 ? 46.217 29.009 57.443 1.00 93.13 124 ILE G CA 1
ATOM 7254 C C . ILE G 1 124 ? 47.440 29.000 58.337 1.00 95.47 124 ILE G C 1
ATOM 7255 O O . ILE G 1 124 ? 47.735 30.001 58.983 1.00 106.63 124 ILE G O 1
ATOM 7260 N N . MET G 1 125 ? 48.164 27.893 58.325 1.00 92.11 125 MET G N 1
ATOM 7261 C CA . MET G 1 125 ? 49.456 27.815 58.949 1.00 90.90 125 MET G CA 1
ATOM 7262 C C . MET G 1 125 ? 50.475 27.960 57.852 1.00 91.68 125 MET G C 1
ATOM 7263 O O . MET G 1 125 ? 50.464 27.200 56.905 1.00 96.33 125 MET G O 1
ATOM 7268 N N . SER G 1 126 ? 51.371 28.924 58.008 1.00 97.50 126 SER G N 1
ATOM 7269 C CA . SER G 1 126 ? 52.382 29.257 57.016 1.00 100.94 126 SER G CA 1
ATOM 7270 C C . SER G 1 126 ? 53.431 28.157 56.883 1.00 101.11 126 SER G C 1
ATOM 7271 O O . SER G 1 126 ? 53.801 27.534 57.875 1.00 98.55 126 SER G O 1
ATOM 7274 N N . ALA G 1 127 ? 53.875 27.918 55.643 1.00 101.86 127 ALA G N 1
ATOM 7275 C CA . ALA G 1 127 ? 55.003 27.006 55.336 1.00 99.36 127 ALA G CA 1
ATOM 7276 C C . ALA G 1 127 ? 56.312 27.783 55.167 1.00 97.07 127 ALA G C 1
ATOM 7277 O O . ALA G 1 127 ? 57.369 27.211 54.942 1.00 94.41 127 ALA G O 1
ATOM 7279 N N . ILE G 1 128 ? 56.219 29.094 55.295 1.00 98.76 128 ILE G N 1
ATOM 7280 C CA . ILE G 1 128 ? 57.329 29.985 55.060 1.00 104.10 128 ILE G CA 1
ATOM 7281 C C . ILE G 1 128 ? 57.978 30.316 56.397 1.00 106.83 128 ILE G C 1
ATOM 7282 O O . ILE G 1 128 ? 59.169 30.117 56.571 1.00 106.89 128 ILE G O 1
ATOM 7287 N N . ASP G 1 129 ? 57.184 30.853 57.320 1.00 111.49 129 ASP G N 1
ATOM 7288 C CA . ASP G 1 129 ? 57.634 31.109 58.671 1.00 115.44 129 ASP G CA 1
ATOM 7289 C C . ASP G 1 129 ? 57.302 29.847 59.449 1.00 112.25 129 ASP G C 1
ATOM 7290 O O . ASP G 1 129 ? 56.246 29.753 60.090 1.00 109.95 129 ASP G O 1
ATOM 7295 N N . CYS G 1 130 ? 58.237 28.901 59.438 1.00 109.97 130 CYS G N 1
ATOM 7296 C CA . CYS G 1 130 ? 57.960 27.562 59.926 1.00 105.05 130 CYS G CA 1
ATOM 7297 C C . CYS G 1 130 ? 59.221 26.877 60.424 1.00 101.64 130 CYS G C 1
ATOM 7298 O O . CYS G 1 130 ? 60.199 26.828 59.707 1.00 98.70 130 CYS G O 1
ATOM 7301 N N . LYS G 1 131 ? 59.184 26.328 61.635 1.00 102.53 131 LYS G N 1
ATOM 7302 C CA . LYS G 1 131 ? 60.330 25.608 62.211 1.00 108.14 131 LYS G CA 1
ATOM 7303 C C . LYS G 1 131 ? 59.996 24.138 62.353 1.00 105.38 131 LYS G C 1
ATOM 7304 O O . LYS G 1 131 ? 59.223 23.762 63.233 1.00 102.78 131 LYS G O 1
ATOM 7310 N N . ILE G 1 132 ? 60.633 23.304 61.541 1.00 103.12 132 ILE G N 1
ATOM 7311 C CA . ILE G 1 132 ? 60.512 21.864 61.695 1.00 100.05 132 ILE G CA 1
ATOM 7312 C C . ILE G 1 132 ? 61.566 21.409 62.698 1.00 102.00 132 ILE G C 1
ATOM 7313 O O . ILE G 1 132 ? 62.638 21.976 62.791 1.00 100.68 132 ILE G O 1
ATOM 7318 N N . ASP G 1 133 ? 61.242 20.356 63.419 1.00 104.00 133 ASP G N 1
ATOM 7319 C CA . ASP G 1 133 ? 62.164 19.701 64.300 1.00 107.00 133 ASP G CA 1
ATOM 7320 C C . ASP G 1 133 ? 61.873 18.214 64.227 1.00 102.88 133 ASP G C 1
ATOM 7321 O O . ASP G 1 133 ? 60.728 17.815 64.089 1.00 98.62 133 ASP G O 1
ATOM 7326 N N . VAL G 1 134 ? 62.893 17.378 64.274 1.00 103.53 134 VAL G N 1
ATOM 7327 C CA . VAL G 1 134 ? 62.656 15.936 64.158 1.00 103.51 134 VAL G CA 1
ATOM 7328 C C . VAL G 1 134 ? 63.595 15.195 65.079 1.00 106.43 134 VAL G C 1
ATOM 7329 O O . VAL G 1 134 ? 64.771 15.488 65.103 1.00 106.20 134 VAL G O 1
ATOM 7333 N N . THR G 1 135 ? 63.070 14.166 65.738 1.00 108.54 135 THR G N 1
ATOM 7334 C CA . THR G 1 135 ? 63.686 13.603 66.931 1.00 112.62 135 THR G CA 1
ATOM 7335 C C . THR G 1 135 ? 63.347 12.134 67.074 1.00 110.26 135 THR G C 1
ATOM 7336 O O . THR G 1 135 ? 62.233 11.721 66.780 1.00 106.06 135 THR G O 1
ATOM 7340 N N . LYS G 1 136 ? 64.325 11.355 67.519 1.00 116.42 136 LYS G N 1
ATOM 7341 C CA . LYS G 1 136 ? 64.103 9.984 67.977 1.00 119.00 136 LYS G CA 1
ATOM 7342 C C . LYS G 1 136 ? 63.899 10.077 69.458 1.00 126.74 136 LYS G C 1
ATOM 7343 O O . LYS G 1 136 ? 64.750 10.605 70.149 1.00 140.10 136 LYS G O 1
ATOM 7349 N N . ASN G 1 137 ? 62.759 9.587 69.923 1.00 127.22 137 ASN G N 1
ATOM 7350 C CA . ASN G 1 137 ? 62.423 9.586 71.332 1.00 133.84 137 ASN G CA 1
ATOM 7351 C C . ASN G 1 137 ? 62.612 8.184 71.874 1.00 141.09 137 ASN G C 1
ATOM 7352 O O . ASN G 1 137 ? 62.939 7.263 71.131 1.00 138.34 137 ASN G O 1
ATOM 7357 N N . GLU G 1 138 ? 62.378 8.012 73.168 1.00 153.69 138 GLU G N 1
ATOM 7358 C CA . GLU G 1 138 ? 62.481 6.698 73.772 1.00 157.46 138 GLU G CA 1
ATOM 7359 C C . GLU G 1 138 ? 61.419 5.886 73.049 1.00 157.03 138 GLU G C 1
ATOM 7360 O O . GLU G 1 138 ? 60.388 6.432 72.668 1.00 165.25 138 GLU G O 1
ATOM 7362 N N . GLN G 1 139 ? 61.694 4.607 72.832 1.00 152.64 139 GLN G N 1
ATOM 7363 C CA . GLN G 1 139 ? 60.798 3.711 72.106 1.00 144.95 139 GLN G CA 1
ATOM 7364 C C . GLN G 1 139 ? 61.059 3.828 70.611 1.00 135.23 139 GLN G C 1
ATOM 7365 O O . GLN G 1 139 ? 60.382 3.203 69.801 1.00 129.08 139 GLN G O 1
ATOM 7367 N N . SER G 1 140 ? 62.059 4.627 70.255 1.00 133.13 140 SER G N 1
ATOM 7368 C CA . SER G 1 140 ? 62.446 4.791 68.859 1.00 127.43 140 SER G CA 1
ATOM 7369 C C . SER G 1 140 ? 61.321 5.202 67.915 1.00 117.60 140 SER G C 1
ATOM 7370 O O . SER G 1 140 ? 61.155 4.617 66.852 1.00 113.77 140 SER G O 1
ATOM 7373 N N . ARG G 1 141 ? 60.541 6.197 68.308 1.00 111.26 141 ARG G N 1
ATOM 7374 C CA . ARG G 1 141 ? 59.456 6.668 67.487 1.00 105.57 141 ARG G CA 1
ATOM 7375 C C . ARG G 1 141 ? 59.925 7.967 66.878 1.00 101.72 141 ARG G C 1
ATOM 7376 O O . ARG G 1 141 ? 60.715 8.686 67.477 1.00 100.89 141 ARG G O 1
ATOM 7384 N N . VAL G 1 142 ? 59.445 8.249 65.671 1.00 98.00 142 VAL G N 1
ATOM 7385 C CA . VAL G 1 142 ? 59.852 9.432 64.934 1.00 93.07 142 VAL G CA 1
ATOM 7386 C C . VAL G 1 142 ? 58.943 10.523 65.427 1.00 94.98 142 VAL G C 1
ATOM 7387 O O . VAL G 1 142 ? 57.741 10.397 65.341 1.00 93.29 142 VAL G O 1
ATOM 7391 N N . ILE G 1 143 ? 59.519 11.596 65.940 1.00 100.13 143 ILE G N 1
ATOM 7392 C CA . ILE G 1 143 ? 58.732 12.681 66.467 1.00 103.63 143 ILE G CA 1
ATOM 7393 C C . ILE G 1 143 ? 59.043 13.937 65.718 1.00 107.31 143 ILE G C 1
ATOM 7394 O O . ILE G 1 143 ? 60.145 14.464 65.784 1.00 112.64 143 ILE G O 1
ATOM 7399 N N . LEU G 1 144 ? 58.070 14.341 64.924 1.00 107.11 144 LEU G N 1
ATOM 7400 C CA . LEU G 1 144 ? 58.218 15.486 64.077 1.00 107.04 144 LEU G CA 1
ATOM 7401 C C . LEU G 1 144 ? 57.361 16.582 64.623 1.00 107.09 144 LEU G C 1
ATOM 7402 O O . LEU G 1 144 ? 56.161 16.422 64.813 1.00 110.38 144 LEU G O 1
ATOM 7407 N N . ARG G 1 145 ? 57.998 17.708 64.879 1.00 107.07 145 ARG G N 1
ATOM 7408 C CA . ARG G 1 145 ? 57.297 18.868 65.428 1.00 106.81 145 ARG G CA 1
ATOM 7409 C C . ARG G 1 145 ? 57.367 20.011 64.432 1.00 101.29 145 ARG G C 1
ATOM 7410 O O . ARG G 1 145 ? 58.436 20.403 64.040 1.00 100.13 145 ARG G O 1
ATOM 7418 N N . ILE G 1 146 ? 56.220 20.549 64.050 1.00 97.78 146 ILE G N 1
ATOM 7419 C CA . ILE G 1 146 ? 56.142 21.630 63.089 1.00 95.59 146 ILE G CA 1
ATOM 7420 C C . ILE G 1 146 ? 55.565 22.840 63.805 1.00 98.81 146 ILE G C 1
ATOM 7421 O O . ILE G 1 146 ? 54.514 22.741 64.415 1.00 104.75 146 ILE G O 1
ATOM 7426 N N . ASP G 1 147 ? 56.225 23.990 63.690 1.00 101.11 147 ASP G N 1
ATOM 7427 C CA . ASP G 1 147 ? 55.853 25.201 64.435 1.00 101.07 147 ASP G CA 1
ATOM 7428 C C . ASP G 1 147 ? 55.705 26.363 63.444 1.00 96.97 147 ASP G C 1
ATOM 7429 O O . ASP G 1 147 ? 56.705 26.985 63.057 1.00 98.19 147 ASP G O 1
ATOM 7434 N N . GLY G 1 148 ? 54.464 26.692 63.087 1.00 89.63 148 GLY G N 1
ATOM 7435 C CA . GLY G 1 148 ? 54.200 27.663 62.029 1.00 88.35 148 GLY G CA 1
ATOM 7436 C C . GLY G 1 148 ? 53.399 28.867 62.478 1.00 88.76 148 GLY G C 1
ATOM 7437 O O . GLY G 1 148 ? 52.636 28.766 63.422 1.00 90.77 148 GLY G O 1
ATOM 7438 N N . LYS G 1 149 ? 53.549 30.001 61.781 1.00 90.00 149 LYS G N 1
ATOM 7439 C CA . LYS G 1 149 ? 52.719 31.191 62.064 1.00 90.09 149 LYS G CA 1
ATOM 7440 C C . LYS G 1 149 ? 51.325 30.956 61.475 1.00 89.42 149 LYS G C 1
ATOM 7441 O O . LYS G 1 149 ? 51.180 30.403 60.396 1.00 84.68 149 LYS G O 1
ATOM 7443 N N . PHE G 1 150 ? 50.316 31.342 62.242 1.00 93.71 150 PHE G N 1
ATOM 7444 C CA . PHE G 1 150 ? 48.955 31.373 61.787 1.00 91.13 150 PHE G CA 1
ATOM 7445 C C . PHE G 1 150 ? 48.742 32.715 61.128 1.00 93.88 150 PHE G C 1
ATOM 7446 O O . PHE G 1 150 ? 49.018 33.743 61.728 1.00 101.21 150 PHE G O 1
ATOM 7454 N N . LEU G 1 151 ? 48.263 32.706 59.897 1.00 96.57 151 LEU G N 1
ATOM 7455 C CA . LEU G 1 151 ? 47.922 33.932 59.192 1.00 102.50 151 LEU G CA 1
ATOM 7456 C C . LEU G 1 151 ? 46.446 33.950 58.952 1.00 96.47 151 LEU G C 1
ATOM 7457 O O . LEU G 1 151 ? 45.943 33.112 58.221 1.00 101.70 151 LEU G O 1
ATOM 7462 N N . PRO G 1 152 ? 45.754 34.936 59.486 1.00 95.06 152 PRO G N 1
ATOM 7463 C CA . PRO G 1 152 ? 44.334 34.995 59.192 1.00 94.71 152 PRO G CA 1
ATOM 7464 C C . PRO G 1 152 ? 44.053 35.626 57.830 1.00 93.28 152 PRO G C 1
ATOM 7465 O O . PRO G 1 152 ? 44.815 36.455 57.371 1.00 89.47 152 PRO G O 1
ATOM 7469 N N . TYR G 1 153 ? 42.966 35.206 57.198 1.00 93.56 153 TYR G N 1
ATOM 7470 C CA . TYR G 1 153 ? 42.517 35.812 55.951 1.00 94.38 153 TYR G CA 1
ATOM 7471 C C . TYR G 1 153 ? 42.102 37.232 56.156 1.00 94.93 153 TYR G C 1
ATOM 7472 O O . TYR G 1 153 ? 41.556 37.583 57.194 1.00 93.86 153 TYR G O 1
ATOM 7481 N N . TYR G 1 154 ? 42.326 38.033 55.124 1.00 99.65 154 TYR G N 1
ATOM 7482 C CA . TYR G 1 154 ? 41.862 39.417 55.077 1.00 104.76 154 TYR G CA 1
ATOM 7483 C C . TYR G 1 154 ? 40.340 39.426 55.246 1.00 110.44 154 TYR G C 1
ATOM 7484 O O . TYR G 1 154 ? 39.636 38.620 54.645 1.00 110.49 154 TYR G O 1
ATOM 7493 N N . LYS G 1 155 ? 39.848 40.333 56.083 1.00 119.68 155 LYS G N 1
ATOM 7494 C CA . LYS G 1 155 ? 38.419 40.350 56.472 1.00 119.54 155 LYS G CA 1
ATOM 7495 C C . LYS G 1 155 ? 37.655 41.548 55.874 1.00 121.38 155 LYS G C 1
ATOM 7496 O O . LYS G 1 155 ? 36.546 41.862 56.308 1.00 122.61 155 LYS G O 1
ATOM 7498 N N . GLY G 1 156 ? 38.245 42.207 54.876 1.00 121.22 156 GLY G N 1
ATOM 7499 C CA . GLY G 1 156 ? 37.545 43.206 54.085 1.00 127.70 156 GLY G CA 1
ATOM 7500 C C . GLY G 1 156 ? 37.556 44.616 54.650 1.00 134.71 156 GLY G C 1
ATOM 7501 O O . GLY G 1 156 ? 36.834 45.471 54.138 1.00 139.83 156 GLY G O 1
ATOM 7502 N N . GLN G 1 157 ? 38.391 44.872 55.662 1.00 133.60 157 GLN G N 1
ATOM 7503 C CA . GLN G 1 157 ? 38.455 46.182 56.328 1.00 129.34 157 GLN G CA 1
ATOM 7504 C C . GLN G 1 157 ? 39.013 47.247 55.381 1.00 130.53 157 GLN G C 1
ATOM 7505 O O . GLN G 1 157 ? 39.972 46.993 54.655 1.00 129.30 157 GLN G O 1
ATOM 7507 N N . LEU G 1 158 ? 38.391 48.423 55.343 1.00 137.53 158 LEU G N 1
ATOM 7508 C CA . LEU G 1 158 ? 38.850 49.495 54.434 1.00 147.18 158 LEU G CA 1
ATOM 7509 C C . LEU G 1 158 ? 39.969 50.391 54.996 1.00 154.35 158 LEU G C 1
ATOM 7510 O O . LEU G 1 158 ? 40.606 51.129 54.234 1.00 156.59 158 LEU G O 1
ATOM 7515 N N . ASP G 1 159 ? 40.230 50.321 56.300 1.00 154.79 159 ASP G N 1
ATOM 7516 C CA . ASP G 1 159 ? 40.973 51.425 56.966 1.00 156.58 159 ASP G CA 1
ATOM 7517 C C . ASP G 1 159 ? 41.259 51.079 58.440 1.00 159.64 159 ASP G C 1
ATOM 7518 O O . ASP G 1 159 ? 40.971 51.847 59.375 1.00 163.23 159 ASP G O 1
ATOM 7520 N N . SER H 1 21 ? 73.510 0.829 38.492 1.00 150.30 21 SER H N 1
ATOM 7521 C CA . SER H 1 21 ? 72.833 -0.456 38.600 1.00 144.57 21 SER H CA 1
ATOM 7522 C C . SER H 1 21 ? 73.214 -1.384 37.454 1.00 139.39 21 SER H C 1
ATOM 7523 O O . SER H 1 21 ? 73.410 -2.581 37.645 1.00 136.23 21 SER H O 1
ATOM 7526 N N . ASN H 1 22 ? 73.316 -0.829 36.258 1.00 133.75 22 ASN H N 1
ATOM 7527 C CA . ASN H 1 22 ? 73.668 -1.629 35.103 1.00 129.50 22 ASN H CA 1
ATOM 7528 C C . ASN H 1 22 ? 75.061 -2.222 35.237 1.00 126.65 22 ASN H C 1
ATOM 7529 O O . ASN H 1 22 ? 75.306 -3.354 34.830 1.00 127.54 22 ASN H O 1
ATOM 7534 N N . GLN H 1 23 ? 75.978 -1.449 35.799 1.00 124.76 23 GLN H N 1
ATOM 7535 C CA . GLN H 1 23 ? 77.350 -1.903 35.930 1.00 126.79 23 GLN H CA 1
ATOM 7536 C C . GLN H 1 23 ? 77.425 -3.232 36.657 1.00 118.26 23 GLN H C 1
ATOM 7537 O O . GLN H 1 23 ? 78.197 -4.103 36.273 1.00 120.23 23 GLN H O 1
ATOM 7543 N N . PHE H 1 24 ? 76.629 -3.403 37.702 1.00 108.15 24 PHE H N 1
ATOM 7544 C CA . PHE H 1 24 ? 76.641 -4.666 38.418 1.00 102.65 24 PHE H CA 1
ATOM 7545 C C . PHE H 1 24 ? 76.058 -5.721 37.491 1.00 103.24 24 PHE H C 1
ATOM 7546 O O . PHE H 1 24 ? 76.690 -6.736 37.214 1.00 107.20 24 PHE H O 1
ATOM 7554 N N . ILE H 1 25 ? 74.857 -5.469 36.994 1.00 98.30 25 ILE H N 1
ATOM 7555 C CA . ILE H 1 25 ? 74.232 -6.375 36.033 1.00 101.45 25 ILE H CA 1
ATOM 7556 C C . ILE H 1 25 ? 75.214 -6.821 34.920 1.00 103.11 25 ILE H C 1
ATOM 7557 O O . ILE H 1 25 ? 75.261 -8.009 34.610 1.00 99.22 25 ILE H O 1
ATOM 7562 N N . LYS H 1 26 ? 75.977 -5.891 34.356 1.00 107.56 26 LYS H N 1
ATOM 7563 C CA . LYS H 1 26 ? 76.895 -6.222 33.272 1.00 113.62 26 LYS H CA 1
ATOM 7564 C C . LYS H 1 26 ? 77.908 -7.245 33.757 1.00 111.80 26 LYS H C 1
ATOM 7565 O O . LYS H 1 26 ? 78.197 -8.221 33.076 1.00 119.81 26 LYS H O 1
ATOM 7571 N N . ALA H 1 27 ? 78.420 -7.020 34.954 1.00 107.57 27 ALA H N 1
ATOM 7572 C CA . ALA H 1 27 ? 79.352 -7.930 35.625 1.00 106.75 27 ALA H CA 1
ATOM 7573 C C . ALA H 1 27 ? 78.763 -9.311 35.861 1.00 103.71 27 ALA H C 1
ATOM 7574 O O . ALA H 1 27 ? 79.449 -10.323 35.658 1.00 103.97 27 ALA H O 1
ATOM 7576 N N . LYS H 1 28 ? 77.497 -9.353 36.274 1.00 102.36 28 LYS H N 1
ATOM 7577 C CA . LYS H 1 28 ? 76.768 -10.623 36.459 1.00 105.98 28 LYS H CA 1
ATOM 7578 C C . LYS H 1 28 ? 76.588 -11.446 35.170 1.00 108.05 28 LYS H C 1
ATOM 7579 O O . LYS H 1 28 ? 76.802 -12.669 35.197 1.00 116.40 28 LYS H O 1
ATOM 7585 N N . GLU H 1 29 ? 76.244 -10.778 34.062 1.00 105.87 29 GLU H N 1
ATOM 7586 C CA . GLU H 1 29 ? 76.073 -11.430 32.754 1.00 108.80 29 GLU H CA 1
ATOM 7587 C C . GLU H 1 29 ? 77.387 -12.061 32.227 1.00 112.01 29 GLU H C 1
ATOM 7588 O O . GLU H 1 29 ? 77.380 -13.225 31.816 1.00 115.32 29 GLU H O 1
ATOM 7594 N N . SER H 1 30 ? 78.505 -11.339 32.347 1.00 112.56 30 SER H N 1
ATOM 7595 C CA . SER H 1 30 ? 79.862 -11.866 32.060 1.00 115.55 30 SER H CA 1
ATOM 7596 C C . SER H 1 30 ? 80.174 -13.195 32.707 1.00 113.81 30 SER H C 1
ATOM 7597 O O . SER H 1 30 ? 80.691 -14.102 32.052 1.00 120.77 30 SER H O 1
ATOM 7600 N N . LYS H 1 31 ? 79.907 -13.287 34.004 1.00 109.71 31 LYS H N 1
ATOM 7601 C CA . LYS H 1 31 ? 80.186 -14.503 34.779 1.00 113.43 31 LYS H CA 1
ATOM 7602 C C . LYS H 1 31 ? 79.214 -15.666 34.516 1.00 112.48 31 LYS H C 1
ATOM 7603 O O . LYS H 1 31 ? 79.491 -16.799 34.932 1.00 110.25 31 LYS H O 1
ATOM 7609 N N . GLY H 1 32 ? 78.081 -15.388 33.863 1.00 109.40 32 GLY H N 1
ATOM 7610 C CA . GLY H 1 32 ? 77.044 -16.397 33.629 1.00 107.93 32 GLY H CA 1
ATOM 7611 C C . GLY H 1 32 ? 76.276 -16.773 34.889 1.00 105.52 32 GLY H C 1
ATOM 7612 O O . GLY H 1 32 ? 75.772 -17.890 35.003 1.00 105.62 32 GLY H O 1
ATOM 7613 N N . LEU H 1 33 ? 76.203 -15.841 35.845 1.00 102.73 33 LEU H N 1
ATOM 7614 C CA . LEU H 1 33 ? 75.492 -16.053 37.111 1.00 98.51 33 LEU H CA 1
ATOM 7615 C C . LEU H 1 33 ? 74.001 -15.742 36.990 1.00 93.42 33 LEU H C 1
ATOM 7616 O O . LEU H 1 33 ? 73.623 -14.738 36.392 1.00 91.84 33 LEU H O 1
ATOM 7621 N N . THR H 1 34 ? 73.157 -16.578 37.579 1.00 89.79 34 THR H N 1
ATOM 7622 C CA . THR H 1 34 ? 71.730 -16.266 37.692 1.00 86.71 34 THR H CA 1
ATOM 7623 C C . THR H 1 34 ? 71.477 -15.564 39.005 1.00 85.26 34 THR H C 1
ATOM 7624 O O . THR H 1 34 ? 72.279 -15.689 39.942 1.00 88.85 34 THR H O 1
ATOM 7628 N N . TYR H 1 35 ? 70.378 -14.815 39.082 1.00 83.00 35 TYR H N 1
ATOM 7629 C CA . TYR H 1 35 ? 69.978 -14.160 40.324 1.00 81.55 35 TYR H CA 1
ATOM 7630 C C . TYR H 1 35 ? 69.787 -15.224 41.415 1.00 88.53 35 TYR H C 1
ATOM 7631 O O . TYR H 1 35 ? 70.208 -15.035 42.549 1.00 90.73 35 TYR H O 1
ATOM 7640 N N . GLN H 1 36 ? 69.164 -16.347 41.059 1.00 95.65 36 GLN H N 1
ATOM 7641 C CA . GLN H 1 36 ? 69.045 -17.515 41.954 1.00 99.29 36 GLN H CA 1
ATOM 7642 C C . GLN H 1 36 ? 70.390 -17.931 42.574 1.00 96.45 36 GLN H C 1
ATOM 7643 O O . GLN H 1 36 ? 70.505 -18.057 43.789 1.00 95.09 36 GLN H O 1
ATOM 7649 N N . GLN H 1 37 ? 71.382 -18.148 41.723 1.00 94.83 37 GLN H N 1
ATOM 7650 C CA . GLN H 1 37 ? 72.699 -18.575 42.165 1.00 97.62 37 GLN H CA 1
ATOM 7651 C C . GLN H 1 37 ? 73.321 -17.584 43.124 1.00 99.25 37 GLN H C 1
ATOM 7652 O O . GLN H 1 37 ? 73.807 -17.974 44.183 1.00 104.11 37 GLN H O 1
ATOM 7658 N N . MET H 1 38 ? 73.289 -16.304 42.768 1.00 94.34 38 MET H N 1
ATOM 7659 C CA . MET H 1 38 ? 73.854 -15.271 43.630 1.00 91.66 38 MET H CA 1
ATOM 7660 C C . MET H 1 38 ? 73.211 -15.245 45.007 1.00 87.86 38 MET H C 1
ATOM 7661 O O . MET H 1 38 ? 73.888 -15.081 46.012 1.00 94.04 38 MET H O 1
ATOM 7666 N N . ALA H 1 39 ? 71.900 -15.394 45.037 1.00 83.20 39 ALA H N 1
ATOM 7667 C CA . ALA H 1 39 ? 71.148 -15.407 46.277 1.00 83.69 39 ALA H CA 1
ATOM 7668 C C . ALA H 1 39 ? 71.510 -16.582 47.170 1.00 85.23 39 ALA H C 1
ATOM 7669 O O . ALA H 1 39 ? 71.661 -16.435 48.369 1.00 82.72 39 ALA H O 1
ATOM 7671 N N . GLN H 1 40 ? 71.690 -17.739 46.570 1.00 91.42 40 GLN H N 1
ATOM 7672 C CA . GLN H 1 40 ? 72.032 -18.927 47.332 1.00 99.42 40 GLN H CA 1
ATOM 7673 C C . GLN H 1 40 ? 73.449 -18.888 47.859 1.00 100.36 40 GLN H C 1
ATOM 7674 O O . GLN H 1 40 ? 73.670 -19.314 48.978 1.00 103.12 40 GLN H O 1
ATOM 7680 N N . LEU H 1 41 ? 74.384 -18.331 47.083 1.00 98.65 41 LEU H N 1
ATOM 7681 C CA . LEU H 1 41 ? 75.772 -18.131 47.536 1.00 98.46 41 LEU H CA 1
ATOM 7682 C C . LEU H 1 41 ? 75.857 -17.195 48.722 1.00 92.72 41 LEU H C 1
ATOM 7683 O O . LEU H 1 41 ? 76.586 -17.450 49.656 1.00 102.75 41 LEU H O 1
ATOM 7688 N N . LEU H 1 42 ? 75.086 -16.129 48.687 1.00 86.57 42 LEU H N 1
ATOM 7689 C CA . LEU H 1 42 ? 75.092 -15.111 49.720 1.00 85.54 42 LEU H CA 1
ATOM 7690 C C . LEU H 1 42 ? 74.109 -15.323 50.877 1.00 87.02 42 LEU H C 1
ATOM 7691 O O . LEU H 1 42 ? 74.119 -14.544 51.835 1.00 85.54 42 LEU H O 1
ATOM 7696 N N . SER H 1 43 ? 73.248 -16.338 50.783 1.00 89.61 43 SER H N 1
ATOM 7697 C CA . SER H 1 43 ? 72.222 -16.643 51.811 1.00 90.93 43 SER H CA 1
ATOM 7698 C C . SER H 1 43 ? 71.268 -15.478 52.076 1.00 88.91 43 SER H C 1
ATOM 7699 O O . SER H 1 43 ? 71.034 -15.092 53.231 1.00 91.72 43 SER H O 1
ATOM 7702 N N . VAL H 1 44 ? 70.712 -14.933 50.995 1.00 86.50 44 VAL H N 1
ATOM 7703 C CA . VAL H 1 44 ? 69.721 -13.830 51.058 1.00 84.67 44 VAL H CA 1
ATOM 7704 C C . VAL H 1 44 ? 68.540 -14.075 50.123 1.00 80.85 44 VAL H C 1
ATOM 7705 O O . VAL H 1 44 ? 68.625 -14.887 49.210 1.00 77.08 44 VAL H O 1
ATOM 7709 N N . ASN H 1 45 ? 67.465 -13.343 50.370 1.00 79.68 45 ASN H N 1
ATOM 7710 C CA . ASN H 1 45 ? 66.288 -13.403 49.545 1.00 80.52 45 ASN H CA 1
ATOM 7711 C C . ASN H 1 45 ? 66.645 -12.992 48.102 1.00 77.36 45 ASN H C 1
ATOM 7712 O O . ASN H 1 45 ? 67.188 -11.927 47.868 1.00 69.27 45 ASN H O 1
ATOM 7717 N N . LYS H 1 46 ? 66.250 -13.817 47.141 1.00 80.10 46 LYS H N 1
ATOM 7718 C CA . LYS H 1 46 ? 66.545 -13.579 45.725 1.00 76.02 46 LYS H CA 1
ATOM 7719 C C . LYS H 1 46 ? 66.024 -12.237 45.188 1.00 74.66 46 LYS H C 1
ATOM 7720 O O . LYS H 1 46 ? 66.767 -11.514 44.517 1.00 69.80 46 LYS H O 1
ATOM 7726 N N . VAL H 1 47 ? 64.747 -11.926 45.464 1.00 72.71 47 VAL H N 1
ATOM 7727 C CA . VAL H 1 47 ? 64.120 -10.709 44.930 1.00 68.19 47 VAL H CA 1
ATOM 7728 C C . VAL H 1 47 ? 64.745 -9.469 45.549 1.00 68.58 47 VAL H C 1
ATOM 7729 O O . VAL H 1 47 ? 64.975 -8.483 44.854 1.00 70.05 47 VAL H O 1
ATOM 7733 N N . TRP H 1 48 ? 65.006 -9.508 46.856 1.00 68.66 48 TRP H N 1
ATOM 7734 C CA . TRP H 1 48 ? 65.608 -8.363 47.538 1.00 65.79 48 TRP H CA 1
ATOM 7735 C C . TRP H 1 48 ? 66.992 -8.059 46.991 1.00 65.50 48 TRP H C 1
ATOM 7736 O O . TRP H 1 48 ? 67.293 -6.922 46.650 1.00 66.22 48 TRP H O 1
ATOM 7747 N N . LEU H 1 49 ? 67.808 -9.097 46.868 1.00 65.63 49 LEU H N 1
ATOM 7748 C CA . LEU H 1 49 ? 69.137 -8.956 46.287 1.00 68.37 49 LEU H CA 1
ATOM 7749 C C . LEU H 1 49 ? 69.075 -8.355 44.903 1.00 70.19 49 LEU H C 1
ATOM 7750 O O . LEU H 1 49 ? 69.823 -7.432 44.581 1.00 74.47 49 LEU H O 1
ATOM 7755 N N . THR H 1 50 ? 68.185 -8.892 44.080 1.00 71.73 50 THR H N 1
ATOM 7756 C CA . THR H 1 50 ? 68.004 -8.383 42.744 1.00 70.70 50 THR H CA 1
ATOM 7757 C C . THR H 1 50 ? 67.711 -6.894 42.804 1.00 65.79 50 THR H C 1
ATOM 7758 O O . THR H 1 50 ? 68.336 -6.111 42.096 1.00 63.02 50 THR H O 1
ATOM 7762 N N . SER H 1 51 ? 66.828 -6.491 43.704 1.00 62.70 51 SER H N 1
ATOM 7763 C CA . SER H 1 51 ? 66.537 -5.069 43.857 1.00 64.42 51 SER H CA 1
ATOM 7764 C C . SER H 1 51 ? 67.718 -4.226 44.336 1.00 69.94 51 SER H C 1
ATOM 7765 O O . SER H 1 51 ? 67.783 -3.036 43.993 1.00 80.12 51 SER H O 1
ATOM 7768 N N . VAL H 1 52 ? 68.629 -4.798 45.137 1.00 70.33 52 VAL H N 1
ATOM 7769 C CA . VAL H 1 52 ? 69.835 -4.089 45.521 1.00 73.79 52 VAL H CA 1
ATOM 7770 C C . VAL H 1 52 ? 70.697 -3.817 44.304 1.00 75.50 52 VAL H C 1
ATOM 7771 O O . VAL H 1 52 ? 71.191 -2.689 44.102 1.00 82.88 52 VAL H O 1
ATOM 7775 N N . LEU H 1 53 ? 70.889 -4.838 43.493 1.00 74.94 53 LEU H N 1
ATOM 7776 C CA . LEU H 1 53 ? 71.656 -4.675 42.260 1.00 79.84 53 LEU H CA 1
ATOM 7777 C C . LEU H 1 53 ? 71.011 -3.682 41.297 1.00 81.51 53 LEU H C 1
ATOM 7778 O O . LEU H 1 53 ? 71.718 -2.945 40.619 1.00 89.55 53 LEU H O 1
ATOM 7783 N N . HIS H 1 54 ? 69.678 -3.625 41.257 1.00 78.93 54 HIS H N 1
ATOM 7784 C CA . HIS H 1 54 ? 68.976 -2.629 40.410 1.00 79.44 54 HIS H CA 1
ATOM 7785 C C . HIS H 1 54 ? 68.881 -1.227 41.034 1.00 80.34 54 HIS H C 1
ATOM 7786 O O . HIS H 1 54 ? 68.384 -0.316 40.388 1.00 82.13 54 HIS H O 1
ATOM 7793 N N . GLY H 1 55 ? 69.349 -1.050 42.274 1.00 79.25 55 GLY H N 1
ATOM 7794 C CA . GLY H 1 55 ? 69.351 0.257 42.921 1.00 79.31 55 GLY H CA 1
ATOM 7795 C C . GLY H 1 55 ? 68.008 0.733 43.447 1.00 77.95 55 GLY H C 1
ATOM 7796 O O . GLY H 1 55 ? 67.797 1.931 43.558 1.00 82.31 55 GLY H O 1
ATOM 7797 N N . GLN H 1 56 ? 67.126 -0.199 43.798 1.00 75.70 56 GLN H N 1
ATOM 7798 C CA . GLN H 1 56 ? 65.874 0.098 44.467 1.00 73.47 56 GLN H CA 1
ATOM 7799 C C . GLN H 1 56 ? 65.905 -0.304 45.909 1.00 74.97 56 GLN H C 1
ATOM 7800 O O . GLN H 1 56 ? 64.899 -0.217 46.609 1.00 76.66 56 GLN H O 1
ATOM 7806 N N . ASN H 1 57 ? 67.070 -0.728 46.375 1.00 79.49 57 ASN H N 1
ATOM 7807 C CA . ASN H 1 57 ? 67.263 -1.120 47.770 1.00 81.84 57 ASN H CA 1
ATOM 7808 C C . ASN H 1 57 ? 68.759 -1.101 48.068 1.00 80.51 57 ASN H C 1
ATOM 7809 O O . ASN H 1 57 ? 69.561 -1.020 47.153 1.00 79.62 57 ASN H O 1
ATOM 7814 N N . CYS H 1 58 ? 69.137 -1.177 49.334 1.00 79.64 58 CYS H N 1
ATOM 7815 C CA . CYS H 1 58 ? 70.547 -1.138 49.702 1.00 81.27 58 CYS H CA 1
ATOM 7816 C C . CYS H 1 58 ? 70.865 -2.212 50.733 1.00 82.11 58 CYS H C 1
ATOM 7817 O O . CYS H 1 58 ? 69.964 -2.757 51.349 1.00 81.63 58 CYS H O 1
ATOM 7820 N N . CYS H 1 59 ? 72.147 -2.490 50.930 1.00 85.85 59 CYS H N 1
ATOM 7821 C CA . CYS H 1 59 ? 72.595 -3.448 51.933 1.00 89.49 59 CYS H CA 1
ATOM 7822 C C . CYS H 1 59 ? 73.650 -2.830 52.830 1.00 93.04 59 CYS H C 1
ATOM 7823 O O . CYS H 1 59 ? 74.078 -1.709 52.599 1.00 92.29 59 CYS H O 1
ATOM 7826 N N . ASP H 1 60 ? 74.039 -3.559 53.869 1.00 98.30 60 ASP H N 1
ATOM 7827 C CA . ASP H 1 60 ? 75.172 -3.152 54.709 1.00 107.77 60 ASP H CA 1
ATOM 7828 C C . ASP H 1 60 ? 76.520 -3.383 53.985 1.00 106.22 60 ASP H C 1
ATOM 7829 O O . ASP H 1 60 ? 76.570 -4.078 52.955 1.00 99.89 60 ASP H O 1
ATOM 7834 N N . ILE H 1 61 ? 77.605 -2.839 54.545 1.00 109.07 61 ILE H N 1
ATOM 7835 C CA . ILE H 1 61 ? 78.910 -2.824 53.847 1.00 111.99 61 ILE H CA 1
ATOM 7836 C C . ILE H 1 61 ? 79.505 -4.227 53.732 1.00 109.28 61 ILE H C 1
ATOM 7837 O O . ILE H 1 61 ? 80.095 -4.530 52.684 1.00 108.65 61 ILE H O 1
ATOM 7842 N N . GLN H 1 62 ? 79.332 -5.070 54.764 1.00 104.98 62 GLN H N 1
ATOM 7843 C CA . GLN H 1 62 ? 79.820 -6.455 54.687 1.00 107.24 62 GLN H CA 1
ATOM 7844 C C . GLN H 1 62 ? 79.198 -7.229 53.524 1.00 102.49 62 GLN H C 1
ATOM 7845 O O . GLN H 1 62 ? 79.906 -7.946 52.827 1.00 103.83 62 GLN H O 1
ATOM 7851 N N . LEU H 1 63 ? 77.880 -7.135 53.337 1.00 96.41 63 LEU H N 1
ATOM 7852 C CA . LEU H 1 63 ? 77.244 -7.802 52.202 1.00 88.92 63 LEU H CA 1
ATOM 7853 C C . LEU H 1 63 ? 77.672 -7.168 50.880 1.00 85.24 63 LEU H C 1
ATOM 7854 O O . LEU H 1 63 ? 77.958 -7.875 49.904 1.00 85.15 63 LEU H O 1
ATOM 7859 N N . ALA H 1 64 ? 77.792 -5.851 50.869 1.00 82.84 64 ALA H N 1
ATOM 7860 C CA . ALA H 1 64 ? 78.288 -5.163 49.696 1.00 83.25 64 ALA H CA 1
ATOM 7861 C C . ALA H 1 64 ? 79.661 -5.686 49.219 1.00 88.23 64 ALA H C 1
ATOM 7862 O O . ALA H 1 64 ? 79.829 -5.932 48.007 1.00 85.02 64 ALA H O 1
ATOM 7864 N N . HIS H 1 65 ? 80.628 -5.852 50.150 1.00 92.45 65 HIS H N 1
ATOM 7865 C CA . HIS H 1 65 ? 81.952 -6.391 49.796 1.00 94.91 65 HIS H CA 1
ATOM 7866 C C . HIS H 1 65 ? 81.773 -7.795 49.196 1.00 93.50 65 HIS H C 1
ATOM 7867 O O . HIS H 1 65 ? 82.346 -8.119 48.142 1.00 99.97 65 HIS H O 1
ATOM 7874 N N . ARG H 1 66 ? 80.969 -8.625 49.845 1.00 88.03 66 ARG H N 1
ATOM 7875 C CA . ARG H 1 66 ? 80.707 -9.972 49.346 1.00 87.44 66 ARG H CA 1
ATOM 7876 C C . ARG H 1 66 ? 80.056 -10.026 47.960 1.00 87.42 66 ARG H C 1
ATOM 7877 O O . ARG H 1 66 ? 80.395 -10.902 47.144 1.00 89.29 66 ARG H O 1
ATOM 7885 N N . ILE H 1 67 ? 79.109 -9.118 47.691 1.00 85.94 67 ILE H N 1
ATOM 7886 C CA . ILE H 1 67 ? 78.512 -8.995 46.345 1.00 85.61 67 ILE H CA 1
ATOM 7887 C C . ILE H 1 67 ? 79.599 -8.681 45.322 1.00 88.62 67 ILE H C 1
ATOM 7888 O O . ILE H 1 67 ? 79.692 -9.339 44.274 1.00 89.56 67 ILE H O 1
ATOM 7893 N N . CYS H 1 68 ? 80.442 -7.714 45.640 1.00 91.15 68 CYS H N 1
ATOM 7894 C CA . CYS H 1 68 ? 81.517 -7.348 44.745 1.00 94.24 68 CYS H CA 1
ATOM 7895 C C . CYS H 1 68 ? 82.374 -8.578 44.587 1.00 94.58 68 CYS H C 1
ATOM 7896 O O . CYS H 1 68 ? 82.896 -8.860 43.515 1.00 98.76 68 CYS H O 1
ATOM 7899 N N . ASP H 1 69 ? 82.542 -9.329 45.665 1.00 93.05 69 ASP H N 1
ATOM 7900 C CA . ASP H 1 69 ? 83.360 -10.529 45.593 1.00 99.14 69 ASP H CA 1
ATOM 7901 C C . ASP H 1 69 ? 82.774 -11.560 44.651 1.00 96.81 69 ASP H C 1
ATOM 7902 O O . ASP H 1 69 ? 83.494 -12.157 43.862 1.00 101.39 69 ASP H O 1
ATOM 7907 N N . THR H 1 70 ? 81.465 -11.768 44.721 1.00 93.93 70 THR H N 1
ATOM 7908 C CA . THR H 1 70 ? 80.847 -12.755 43.836 1.00 95.20 70 THR H CA 1
ATOM 7909 C C . THR H 1 70 ? 80.968 -12.413 42.356 1.00 94.57 70 THR H C 1
ATOM 7910 O O . THR H 1 70 ? 81.282 -13.260 41.532 1.00 94.47 70 THR H O 1
ATOM 7914 N N . LEU H 1 71 ? 80.723 -11.152 42.042 1.00 93.62 71 LEU H N 1
ATOM 7915 C CA . LEU H 1 71 ? 80.848 -10.614 40.702 1.00 98.88 71 LEU H CA 1
ATOM 7916 C C . LEU H 1 71 ? 82.326 -10.383 40.420 1.00 108.67 71 LEU H C 1
ATOM 7917 O O . LEU H 1 71 ? 83.177 -10.537 41.314 1.00 113.68 71 LEU H O 1
ATOM 7922 N N . GLY H 1 72 ? 82.664 -9.994 39.195 1.00 113.77 72 GLY H N 1
ATOM 7923 C CA . GLY H 1 72 ? 84.068 -9.674 38.902 1.00 123.88 72 GLY H CA 1
ATOM 7924 C C . GLY H 1 72 ? 84.691 -8.513 39.687 1.00 126.83 72 GLY H C 1
ATOM 7925 O O . GLY H 1 72 ? 85.896 -8.447 39.829 1.00 131.64 72 GLY H O 1
ATOM 7926 N N . ILE H 1 73 ? 83.860 -7.615 40.209 1.00 127.77 73 ILE H N 1
ATOM 7927 C CA . ILE H 1 73 ? 84.243 -6.214 40.433 1.00 127.47 73 ILE H CA 1
ATOM 7928 C C . ILE H 1 73 ? 85.036 -5.889 41.702 1.00 124.49 73 ILE H C 1
ATOM 7929 O O . ILE H 1 73 ? 85.087 -6.666 42.648 1.00 115.61 73 ILE H O 1
ATOM 7934 N N . SER H 1 74 ? 85.645 -4.704 41.665 1.00 127.25 74 SER H N 1
ATOM 7935 C CA . SER H 1 74 ? 86.482 -4.184 42.739 1.00 131.48 74 SER H CA 1
ATOM 7936 C C . SER H 1 74 ? 85.679 -3.740 43.940 1.00 128.13 74 SER H C 1
ATOM 7937 O O . SER H 1 74 ? 84.561 -3.240 43.789 1.00 128.30 74 SER H O 1
ATOM 7940 N N . HIS H 1 75 ? 86.280 -3.833 45.113 1.00 128.02 75 HIS H N 1
ATOM 7941 C CA . HIS H 1 75 ? 85.619 -3.418 46.332 1.00 126.35 75 HIS H CA 1
ATOM 7942 C C . HIS H 1 75 ? 85.301 -1.929 46.320 1.00 126.50 75 HIS H C 1
ATOM 7943 O O . HIS H 1 75 ? 84.395 -1.486 47.014 1.00 125.33 75 HIS H O 1
ATOM 7950 N N . GLU H 1 76 ? 86.046 -1.145 45.553 1.00 131.43 76 GLU H N 1
ATOM 7951 C CA . GLU H 1 76 ? 85.772 0.301 45.514 1.00 135.21 76 GLU H CA 1
ATOM 7952 C C . GLU H 1 76 ? 84.317 0.625 45.122 1.00 137.20 76 GLU H C 1
ATOM 7953 O O . GLU H 1 76 ? 83.857 1.702 45.448 1.00 140.33 76 GLU H O 1
ATOM 7955 N N . TYR H 1 77 ? 83.599 -0.285 44.447 1.00 138.77 77 TYR H N 1
ATOM 7956 C CA . TYR H 1 77 ? 82.160 -0.075 44.125 1.00 137.94 77 TYR H CA 1
ATOM 7957 C C . TYR H 1 77 ? 81.181 -0.426 45.228 1.00 126.95 77 TYR H C 1
ATOM 7958 O O . TYR H 1 77 ? 79.992 -0.154 45.087 1.00 123.01 77 TYR H O 1
ATOM 7967 N N . ALA H 1 78 ? 81.648 -1.065 46.297 1.00 120.23 78 ALA H N 1
ATOM 7968 C CA . ALA H 1 78 ? 80.756 -1.475 47.385 1.00 112.99 78 ALA H CA 1
ATOM 7969 C C . ALA H 1 78 ? 79.957 -0.313 47.956 1.00 109.74 78 ALA H C 1
ATOM 7970 O O . ALA H 1 78 ? 78.831 -0.516 48.370 1.00 104.09 78 ALA H O 1
ATOM 7972 N N . ASN H 1 79 ? 80.532 0.891 47.966 1.00 114.09 79 ASN H N 1
ATOM 7973 C CA . ASN H 1 79 ? 79.825 2.106 48.423 1.00 117.71 79 ASN H CA 1
ATOM 7974 C C . ASN H 1 79 ? 78.465 2.376 47.806 1.00 117.96 79 ASN H C 1
ATOM 7975 O O . ASN H 1 79 ? 77.542 2.746 48.531 1.00 121.58 79 ASN H O 1
ATOM 7980 N N . GLU H 1 80 ? 78.336 2.189 46.489 1.00 120.05 80 GLU H N 1
ATOM 7981 C CA . GLU H 1 80 ? 77.063 2.427 45.768 1.00 114.65 80 GLU H CA 1
ATOM 7982 C C . GLU H 1 80 ? 75.921 1.528 46.241 1.00 104.13 80 GLU H C 1
ATOM 7983 O O . GLU H 1 80 ? 74.772 1.969 46.312 1.00 108.65 80 GLU H O 1
ATOM 7989 N N . LEU H 1 81 ? 76.248 0.284 46.579 1.00 92.90 81 LEU H N 1
ATOM 7990 C CA . LEU H 1 81 ? 75.285 -0.655 47.133 1.00 91.86 81 LEU H CA 1
ATOM 7991 C C . LEU H 1 81 ? 74.801 -0.325 48.556 1.00 94.12 81 LEU H C 1
ATOM 7992 O O . LEU H 1 81 ? 73.797 -0.850 49.002 1.00 95.08 81 LEU H O 1
ATOM 7997 N N . THR H 1 82 ? 75.503 0.556 49.246 1.00 100.82 82 THR H N 1
ATOM 7998 C CA . THR H 1 82 ? 75.215 0.939 50.630 1.00 105.82 82 THR H CA 1
ATOM 7999 C C . THR H 1 82 ? 74.380 2.215 50.742 1.00 107.52 82 THR H C 1
ATOM 8000 O O . THR H 1 82 ? 73.728 2.421 51.754 1.00 109.58 82 THR H O 1
ATOM 8004 N N . SER H 1 83 ? 74.414 3.068 49.713 1.00 107.55 83 SER H N 1
ATOM 8005 C CA . SER H 1 83 ? 73.658 4.317 49.705 1.00 104.18 83 SER H CA 1
ATOM 8006 C C . SER H 1 83 ? 72.179 4.032 49.663 1.00 100.36 83 SER H C 1
ATOM 8007 O O . SER H 1 83 ? 71.716 3.187 48.901 1.00 97.24 83 SER H O 1
ATOM 8010 N N . ILE H 1 84 ? 71.421 4.729 50.492 1.00 99.68 84 ILE H N 1
ATOM 8011 C CA . ILE H 1 84 ? 69.998 4.528 50.460 1.00 93.90 84 ILE H CA 1
ATOM 8012 C C . ILE H 1 84 ? 69.637 5.128 49.118 1.00 90.28 84 ILE H C 1
ATOM 8013 O O . ILE H 1 84 ? 70.071 6.232 48.795 1.00 87.03 84 ILE H O 1
ATOM 8018 N N . PRO H 1 85 ? 68.883 4.408 48.306 1.00 89.33 85 PRO H N 1
ATOM 8019 C CA . PRO H 1 85 ? 68.526 4.901 46.974 1.00 89.20 85 PRO H CA 1
ATOM 8020 C C . PRO H 1 85 ? 67.204 5.653 46.917 1.00 89.43 85 PRO H C 1
ATOM 8021 O O . PRO H 1 85 ? 66.341 5.415 47.748 1.00 95.26 85 PRO H O 1
ATOM 8025 N N . LEU H 1 86 ? 67.051 6.547 45.946 1.00 85.00 86 LEU H N 1
ATOM 8026 C CA . LEU H 1 86 ? 65.816 7.288 45.800 1.00 85.74 86 LEU H CA 1
ATOM 8027 C C . LEU H 1 86 ? 64.943 6.318 45.029 1.00 82.27 86 LEU H C 1
ATOM 8028 O O . LEU H 1 86 ? 65.102 6.122 43.831 1.00 83.06 86 LEU H O 1
ATOM 8033 N N . ARG H 1 87 ? 64.046 5.675 45.758 1.00 81.29 87 ARG H N 1
ATOM 8034 C CA . ARG H 1 87 ? 63.161 4.645 45.233 1.00 78.68 87 ARG H CA 1
ATOM 8035 C C . ARG H 1 87 ? 61.856 4.963 44.513 1.00 82.78 87 ARG H C 1
ATOM 8036 O O . ARG H 1 87 ? 61.255 6.018 44.671 1.00 83.03 87 ARG H O 1
ATOM 8044 N N . GLY H 1 88 ? 61.449 3.971 43.728 1.00 83.42 88 GLY H N 1
ATOM 8045 C CA . GLY H 1 88 ? 60.171 3.864 43.042 1.00 83.82 88 GLY H CA 1
ATOM 8046 C C . GLY H 1 88 ? 59.924 4.813 41.887 1.00 88.09 88 GLY H C 1
ATOM 8047 O O . GLY H 1 88 ? 58.780 5.220 41.655 1.00 91.74 88 GLY H O 1
ATOM 8048 N N . ASN H 1 89 ? 60.985 5.179 41.168 1.00 90.23 89 ASN H N 1
ATOM 8049 C CA . ASN H 1 89 ? 60.960 6.339 40.268 1.00 90.17 89 ASN H CA 1
ATOM 8050 C C . ASN H 1 89 ? 61.450 6.057 38.844 1.00 84.68 89 ASN H C 1
ATOM 8051 O O . ASN H 1 89 ? 61.835 6.949 38.117 1.00 84.80 89 ASN H O 1
ATOM 8056 N N . GLN H 1 90 ? 61.398 4.799 38.456 1.00 85.31 90 GLN H N 1
ATOM 8057 C CA . GLN H 1 90 ? 61.799 4.352 37.128 1.00 89.40 90 GLN H CA 1
ATOM 8058 C C . GLN H 1 90 ? 60.483 4.193 36.375 1.00 91.33 90 GLN H C 1
ATOM 8059 O O . GLN H 1 90 ? 59.580 3.518 36.851 1.00 96.01 90 GLN H O 1
ATOM 8065 N N . ASN H 1 91 ? 60.353 4.844 35.239 1.00 96.66 91 ASN H N 1
ATOM 8066 C CA . ASN H 1 91 ? 59.079 4.888 34.546 1.00 108.72 91 ASN H CA 1
ATOM 8067 C C . ASN H 1 91 ? 58.893 3.639 33.660 1.00 105.41 91 ASN H C 1
ATOM 8068 O O . ASN H 1 91 ? 59.107 3.664 32.435 1.00 115.25 91 ASN H O 1
ATOM 8073 N N . ILE H 1 92 ? 58.428 2.576 34.298 1.00 96.82 92 ILE H N 1
ATOM 8074 C CA . ILE H 1 92 ? 58.347 1.243 33.719 1.00 95.73 92 ILE H CA 1
ATOM 8075 C C . ILE H 1 92 ? 56.871 0.799 33.601 1.00 92.91 92 ILE H C 1
ATOM 8076 O O . ILE H 1 92 ? 56.586 -0.341 33.288 1.00 84.25 92 ILE H O 1
ATOM 8081 N N . ILE H 1 93 ? 55.938 1.742 33.762 1.00 97.02 93 ILE H N 1
ATOM 8082 C CA . ILE H 1 93 ? 54.488 1.456 33.816 1.00 98.08 93 ILE H CA 1
ATOM 8083 C C . ILE H 1 93 ? 54.013 0.801 32.525 1.00 97.82 93 ILE H C 1
ATOM 8084 O O . ILE H 1 93 ? 53.175 -0.077 32.571 1.00 96.97 93 ILE H O 1
ATOM 8089 N N . ASN H 1 94 ? 54.555 1.234 31.390 1.00 78.78 94 ASN H N 1
ATOM 8090 C CA . ASN H 1 94 ? 54.153 0.723 30.090 1.00 76.35 94 ASN H CA 1
ATOM 8091 C C . ASN H 1 94 ? 54.679 -0.655 29.704 1.00 75.55 94 ASN H C 1
ATOM 8092 O O . ASN H 1 94 ? 54.191 -1.201 28.709 1.00 78.97 94 ASN H O 1
ATOM 8097 N N . ASP H 1 95 ? 55.637 -1.219 30.446 1.00 70.10 95 ASP H N 1
ATOM 8098 C CA . ASP H 1 95 ? 56.134 -2.541 30.105 1.00 66.59 95 ASP H CA 1
ATOM 8099 C C . ASP H 1 95 ? 55.013 -3.526 30.343 1.00 62.09 95 ASP H C 1
ATOM 8100 O O . ASP H 1 95 ? 54.394 -3.493 31.410 1.00 61.06 95 ASP H O 1
ATOM 8105 N N . PRO H 1 96 ? 54.731 -4.393 29.372 1.00 58.48 96 PRO H N 1
ATOM 8106 C CA . PRO H 1 96 ? 53.548 -5.227 29.511 1.00 57.51 96 PRO H CA 1
ATOM 8107 C C . PRO H 1 96 ? 53.600 -6.124 30.716 1.00 56.62 96 PRO H C 1
ATOM 8108 O O . PRO H 1 96 ? 52.566 -6.336 31.355 1.00 56.93 96 PRO H O 1
ATOM 8112 N N . LEU H 1 97 ? 54.786 -6.605 31.057 1.00 56.96 97 LEU H N 1
ATOM 8113 C CA . LEU H 1 97 ? 54.945 -7.479 32.203 1.00 57.17 97 LEU H CA 1
ATOM 8114 C C . LEU H 1 97 ? 54.559 -6.752 33.455 1.00 59.38 97 LEU H C 1
ATOM 8115 O O . LEU H 1 97 ? 53.866 -7.312 34.309 1.00 63.22 97 LEU H O 1
ATOM 8120 N N . ILE H 1 98 ? 55.037 -5.527 33.606 1.00 58.90 98 ILE H N 1
ATOM 8121 C CA . ILE H 1 98 ? 54.698 -4.726 34.772 1.00 62.07 98 ILE H CA 1
ATOM 8122 C C . ILE H 1 98 ? 53.235 -4.284 34.819 1.00 57.95 98 ILE H C 1
ATOM 8123 O O . ILE H 1 98 ? 52.607 -4.339 35.863 1.00 59.24 98 ILE H O 1
ATOM 8128 N N . TYR H 1 99 ? 52.696 -3.858 33.681 1.00 58.90 99 TYR H N 1
ATOM 8129 C CA . TYR H 1 99 ? 51.282 -3.425 33.598 1.00 58.15 99 TYR H CA 1
ATOM 8130 C C . TYR H 1 99 ? 50.373 -4.481 34.157 1.00 53.72 99 TYR H C 1
ATOM 8131 O O . TYR H 1 99 ? 49.447 -4.187 34.870 1.00 52.13 99 TYR H O 1
ATOM 8140 N N . ARG H 1 100 ? 50.634 -5.740 33.841 1.00 52.69 100 ARG H N 1
ATOM 8141 C CA . ARG H 1 100 ? 49.734 -6.780 34.308 1.00 57.45 100 ARG H CA 1
ATOM 8142 C C . ARG H 1 100 ? 49.635 -6.802 35.811 1.00 60.37 100 ARG H C 1
ATOM 8143 O O . ARG H 1 100 ? 48.543 -6.900 36.353 1.00 62.96 100 ARG H O 1
ATOM 8151 N N . PHE H 1 101 ? 50.751 -6.682 36.508 1.00 67.04 101 PHE H N 1
ATOM 8152 C CA . PHE H 1 101 ? 50.633 -6.632 37.980 1.00 68.34 101 PHE H CA 1
ATOM 8153 C C . PHE H 1 101 ? 49.764 -5.484 38.414 1.00 66.04 101 PHE H C 1
ATOM 8154 O O . PHE H 1 101 ? 48.956 -5.645 39.295 1.00 64.16 101 PHE H O 1
ATOM 8162 N N . ASN H 1 102 ? 49.877 -4.348 37.746 1.00 68.60 102 ASN H N 1
ATOM 8163 C CA . ASN H 1 102 ? 49.030 -3.211 38.082 1.00 73.03 102 ASN H CA 1
ATOM 8164 C C . ASN H 1 102 ? 47.552 -3.476 37.780 1.00 69.17 102 ASN H C 1
ATOM 8165 O O . ASN H 1 102 ? 46.669 -3.180 38.611 1.00 65.58 102 ASN H O 1
ATOM 8170 N N . GLU H 1 103 ? 47.292 -4.145 36.667 1.00 66.00 103 GLU H N 1
ATOM 8171 C CA . GLU H 1 103 ? 45.927 -4.456 36.279 1.00 65.84 103 GLU H CA 1
ATOM 8172 C C . GLU H 1 103 ? 45.324 -5.412 37.282 1.00 65.44 103 GLU H C 1
ATOM 8173 O O . GLU H 1 103 ? 44.140 -5.322 37.645 1.00 64.94 103 GLU H O 1
ATOM 8179 N N . LEU H 1 104 ? 46.151 -6.339 37.727 1.00 62.74 104 LEU H N 1
ATOM 8180 C CA . LEU H 1 104 ? 45.709 -7.290 38.678 1.00 62.64 104 LEU H CA 1
ATOM 8181 C C . LEU H 1 104 ? 45.138 -6.636 39.920 1.00 61.66 104 LEU H C 1
ATOM 8182 O O . LEU H 1 104 ? 44.121 -7.070 40.407 1.00 63.30 104 LEU H O 1
ATOM 8187 N N . PHE H 1 105 ? 45.775 -5.594 40.450 1.00 62.38 105 PHE H N 1
ATOM 8188 C CA . PHE H 1 105 ? 45.237 -4.930 41.648 1.00 60.61 105 PHE H CA 1
ATOM 8189 C C . PHE H 1 105 ? 44.144 -3.949 41.317 1.00 66.17 105 PHE H C 1
ATOM 8190 O O . PHE H 1 105 ? 43.417 -3.510 42.199 1.00 68.91 105 PHE H O 1
ATOM 8198 N N . LYS H 1 106 ? 44.031 -3.542 40.057 1.00 71.69 106 LYS H N 1
ATOM 8199 C CA . LYS H 1 106 ? 42.850 -2.777 39.641 1.00 76.18 106 LYS H CA 1
ATOM 8200 C C . LYS H 1 106 ? 41.597 -3.662 39.679 1.00 74.02 106 LYS H C 1
ATOM 8201 O O . LYS H 1 106 ? 40.542 -3.221 40.117 1.00 79.95 106 LYS H O 1
ATOM 8207 N N . VAL H 1 107 ? 41.736 -4.910 39.278 1.00 69.91 107 VAL H N 1
ATOM 8208 C CA . VAL H 1 107 ? 40.621 -5.821 39.246 1.00 72.11 107 VAL H CA 1
ATOM 8209 C C . VAL H 1 107 ? 40.305 -6.424 40.614 1.00 72.47 107 VAL H C 1
ATOM 8210 O O . VAL H 1 107 ? 39.133 -6.465 40.999 1.00 73.12 107 VAL H O 1
ATOM 8214 N N . TYR H 1 108 ? 41.319 -6.925 41.323 1.00 69.15 108 TYR H N 1
ATOM 8215 C CA . TYR H 1 108 ? 41.088 -7.613 42.599 1.00 70.73 108 TYR H CA 1
ATOM 8216 C C . TYR H 1 108 ? 41.325 -6.736 43.833 1.00 74.16 108 TYR H C 1
ATOM 8217 O O . TYR H 1 108 ? 41.185 -7.205 44.972 1.00 79.33 108 TYR H O 1
ATOM 8226 N N . GLY H 1 109 ? 41.646 -5.460 43.634 1.00 72.21 109 GLY H N 1
ATOM 8227 C CA . GLY H 1 109 ? 41.996 -4.601 44.748 1.00 70.48 109 GLY H CA 1
ATOM 8228 C C . GLY H 1 109 ? 40.932 -4.530 45.808 1.00 71.44 109 GLY H C 1
ATOM 8229 O O . GLY H 1 109 ? 41.210 -4.787 46.971 1.00 73.27 109 GLY H O 1
ATOM 8230 N N . SER H 1 110 ? 39.711 -4.226 45.415 1.00 73.12 110 SER H N 1
ATOM 8231 C CA . SER H 1 110 ? 38.651 -4.090 46.396 1.00 79.08 110 SER H CA 1
ATOM 8232 C C . SER H 1 110 ? 38.356 -5.385 47.117 1.00 82.64 110 SER H C 1
ATOM 8233 O O . SER H 1 110 ? 37.954 -5.355 48.277 1.00 89.13 110 SER H O 1
ATOM 8236 N N . SER H 1 111 ? 38.543 -6.512 46.431 1.00 83.51 111 SER H N 1
ATOM 8237 C CA . SER H 1 111 ? 38.354 -7.831 47.047 1.00 84.12 111 SER H CA 1
ATOM 8238 C C . SER H 1 111 ? 39.405 -8.108 48.104 1.00 83.21 111 SER H C 1
ATOM 8239 O O . SER H 1 111 ? 39.111 -8.596 49.173 1.00 81.39 111 SER H O 1
ATOM 8242 N N . LEU H 1 112 ? 40.654 -7.812 47.778 1.00 84.28 112 LEU H N 1
ATOM 8243 C CA . LEU H 1 112 ? 41.744 -7.990 48.733 1.00 84.10 112 LEU H CA 1
ATOM 8244 C C . LEU H 1 112 ? 41.563 -7.080 49.925 1.00 85.14 112 LEU H C 1
ATOM 8245 O O . LEU H 1 112 ? 41.829 -7.455 51.061 1.00 86.12 112 LEU H O 1
ATOM 8250 N N . ARG H 1 113 ? 41.073 -5.886 49.658 1.00 84.35 113 ARG H N 1
ATOM 8251 C CA . ARG H 1 113 ? 40.791 -4.951 50.712 1.00 86.98 113 ARG H CA 1
ATOM 8252 C C . ARG H 1 113 ? 39.756 -5.527 51.692 1.00 86.53 113 ARG H C 1
ATOM 8253 O O . ARG H 1 113 ? 39.942 -5.500 52.904 1.00 87.81 113 ARG H O 1
ATOM 8261 N N . GLY H 1 114 ? 38.660 -6.033 51.141 1.00 85.24 114 GLY H N 1
ATOM 8262 C CA . GLY H 1 114 ? 37.589 -6.606 51.928 1.00 85.77 114 GLY H CA 1
ATOM 8263 C C . GLY H 1 114 ? 37.997 -7.836 52.715 1.00 87.74 114 GLY H C 1
ATOM 8264 O O . GLY H 1 114 ? 37.632 -7.981 53.883 1.00 90.61 114 GLY H O 1
ATOM 8265 N N . ILE H 1 115 ? 38.759 -8.725 52.080 1.00 85.31 115 ILE H N 1
ATOM 8266 C CA . ILE H 1 115 ? 39.223 -9.930 52.741 1.00 81.46 115 ILE H CA 1
ATOM 8267 C C . ILE H 1 115 ? 40.159 -9.561 53.865 1.00 81.01 115 ILE H C 1
ATOM 8268 O O . ILE H 1 115 ? 40.037 -10.107 54.954 1.00 88.74 115 ILE H O 1
ATOM 8273 N N . ILE H 1 116 ? 41.090 -8.656 53.619 1.00 79.12 116 ILE H N 1
ATOM 8274 C CA . ILE H 1 116 ? 42.062 -8.296 54.641 1.00 81.04 116 ILE H CA 1
ATOM 8275 C C . ILE H 1 116 ? 41.368 -7.621 55.801 1.00 82.84 116 ILE H C 1
ATOM 8276 O O . ILE H 1 116 ? 41.709 -7.892 56.957 1.00 86.96 116 ILE H O 1
ATOM 8281 N N . HIS H 1 117 ? 40.375 -6.784 55.518 1.00 84.70 117 HIS H N 1
ATOM 8282 C CA . HIS H 1 117 ? 39.633 -6.124 56.602 1.00 89.56 117 HIS H CA 1
ATOM 8283 C C . HIS H 1 117 ? 38.908 -7.124 57.488 1.00 94.33 117 HIS H C 1
ATOM 8284 O O . HIS H 1 117 ? 38.943 -7.018 58.705 1.00 96.61 117 HIS H O 1
ATOM 8291 N N . GLU H 1 118 ? 38.263 -8.102 56.864 1.00 94.05 118 GLU H N 1
ATOM 8292 C CA . GLU H 1 118 ? 37.527 -9.122 57.592 1.00 95.06 118 GLU H CA 1
ATOM 8293 C C . GLU H 1 118 ? 38.453 -10.032 58.410 1.00 91.94 118 GLU H C 1
ATOM 8294 O O . GLU H 1 118 ? 38.132 -10.356 59.524 1.00 91.27 118 GLU H O 1
ATOM 8300 N N . GLU H 1 119 ? 39.588 -10.425 57.852 1.00 88.83 119 GLU H N 1
ATOM 8301 C CA . GLU H 1 119 ? 40.442 -11.435 58.469 1.00 92.07 119 GLU H CA 1
ATOM 8302 C C . GLU H 1 119 ? 41.547 -10.894 59.348 1.00 90.06 119 GLU H C 1
ATOM 8303 O O . GLU H 1 119 ? 42.071 -11.632 60.169 1.00 95.57 119 GLU H O 1
ATOM 8309 N N . PHE H 1 120 ? 41.953 -9.650 59.144 1.00 87.47 120 PHE H N 1
ATOM 8310 C CA . PHE H 1 120 ? 42.978 -9.010 60.003 1.00 88.78 120 PHE H CA 1
ATOM 8311 C C . PHE H 1 120 ? 42.487 -7.800 60.777 1.00 88.79 120 PHE H C 1
ATOM 8312 O O . PHE H 1 120 ? 42.981 -7.513 61.854 1.00 88.40 120 PHE H O 1
ATOM 8320 N N . GLY H 1 121 ? 41.560 -7.051 60.194 1.00 90.39 121 GLY H N 1
ATOM 8321 C CA . GLY H 1 121 ? 41.012 -5.863 60.831 1.00 93.71 121 GLY H CA 1
ATOM 8322 C C . GLY H 1 121 ? 41.335 -4.655 60.011 1.00 92.71 121 GLY H C 1
ATOM 8323 O O . GLY H 1 121 ? 41.792 -4.756 58.878 1.00 92.26 121 GLY H O 1
ATOM 8324 N N . ASP H 1 122 ? 41.111 -3.499 60.606 1.00 95.49 122 ASP H N 1
ATOM 8325 C CA . ASP H 1 122 ? 41.337 -2.252 59.926 1.00 98.91 122 ASP H CA 1
ATOM 8326 C C . ASP H 1 122 ? 42.821 -1.909 59.951 1.00 98.69 122 ASP H C 1
ATOM 8327 O O . ASP H 1 122 ? 43.353 -1.414 60.929 1.00 96.78 122 ASP H O 1
ATOM 8332 N N . GLY H 1 123 ? 43.475 -2.187 58.838 1.00 98.91 123 GLY H N 1
ATOM 8333 C CA . GLY H 1 123 ? 44.867 -1.849 58.682 1.00 96.33 123 GLY H CA 1
ATOM 8334 C C . GLY H 1 123 ? 45.300 -1.985 57.244 1.00 89.72 123 GLY H C 1
ATOM 8335 O O . GLY H 1 123 ? 44.488 -1.868 56.321 1.00 83.72 123 GLY H O 1
ATOM 8336 N N . ILE H 1 124 ? 46.593 -2.227 57.087 1.00 87.82 124 ILE H N 1
ATOM 8337 C CA . ILE H 1 124 ? 47.209 -2.430 55.798 1.00 86.02 124 ILE H CA 1
ATOM 8338 C C . ILE H 1 124 ? 48.286 -3.499 55.853 1.00 85.79 124 ILE H C 1
ATOM 8339 O O . ILE H 1 124 ? 48.734 -3.865 56.927 1.00 84.92 124 ILE H O 1
ATOM 8344 N N . MET H 1 125 ? 48.714 -3.959 54.675 1.00 85.28 125 MET H N 1
ATOM 8345 C CA . MET H 1 125 ? 49.872 -4.828 54.554 1.00 83.10 125 MET H CA 1
ATOM 8346 C C . MET H 1 125 ? 51.028 -3.971 54.122 1.00 82.75 125 MET H C 1
ATOM 8347 O O . MET H 1 125 ? 50.920 -3.286 53.114 1.00 83.24 125 MET H O 1
ATOM 8352 N N . SER H 1 126 ? 52.112 -4.000 54.895 1.00 82.28 126 SER H N 1
ATOM 8353 C CA . SER H 1 126 ? 53.258 -3.143 54.682 1.00 82.74 126 SER H CA 1
ATOM 8354 C C . SER H 1 126 ? 53.987 -3.535 53.416 1.00 82.46 126 SER H C 1
ATOM 8355 O O . SER H 1 126 ? 54.095 -4.731 53.107 1.00 82.42 126 SER H O 1
ATOM 8358 N N . ALA H 1 127 ? 54.480 -2.529 52.690 1.00 82.44 127 ALA H N 1
ATOM 8359 C CA . ALA H 1 127 ? 55.391 -2.733 51.540 1.00 86.43 127 ALA H CA 1
ATOM 8360 C C . ALA H 1 127 ? 56.882 -2.583 51.957 1.00 87.78 127 ALA H C 1
ATOM 8361 O O . ALA H 1 127 ? 57.801 -2.768 51.143 1.00 83.40 127 ALA H O 1
ATOM 8363 N N . ILE H 1 128 ? 57.104 -2.284 53.235 1.00 86.66 128 ILE H N 1
ATOM 8364 C CA . ILE H 1 128 ? 58.423 -2.034 53.773 1.00 85.55 128 ILE H CA 1
ATOM 8365 C C . ILE H 1 128 ? 58.962 -3.326 54.396 1.00 85.01 128 ILE H C 1
ATOM 8366 O O . ILE H 1 128 ? 60.047 -3.771 54.031 1.00 85.30 128 ILE H O 1
ATOM 8371 N N . ASP H 1 129 ? 58.207 -3.897 55.328 1.00 84.64 129 ASP H N 1
ATOM 8372 C CA . ASP H 1 129 ? 58.555 -5.163 55.928 1.00 90.90 129 ASP H CA 1
ATOM 8373 C C . ASP H 1 129 ? 57.856 -6.210 55.113 1.00 92.60 129 ASP H C 1
ATOM 8374 O O . ASP H 1 129 ? 56.728 -6.607 55.424 1.00 98.82 129 ASP H O 1
ATOM 8379 N N . CYS H 1 130 ? 58.523 -6.652 54.049 1.00 91.50 130 CYS H N 1
ATOM 8380 C CA . CYS H 1 130 ? 57.877 -7.445 53.028 1.00 86.60 130 CYS H CA 1
ATOM 8381 C C . CYS H 1 130 ? 58.878 -8.350 52.339 1.00 81.65 130 CYS H C 1
ATOM 8382 O O . CYS H 1 130 ? 59.867 -7.869 51.837 1.00 83.62 130 CYS H O 1
ATOM 8385 N N . LYS H 1 131 ? 58.590 -9.643 52.266 1.00 82.81 131 LYS H N 1
ATOM 8386 C CA . LYS H 1 131 ? 59.438 -10.612 51.552 1.00 84.46 131 LYS H CA 1
ATOM 8387 C C . LYS H 1 131 ? 58.749 -11.125 50.289 1.00 84.58 131 LYS H C 1
ATOM 8388 O O . LYS H 1 131 ? 57.778 -11.896 50.371 1.00 81.91 131 LYS H O 1
ATOM 8394 N N . ILE H 1 132 ? 59.252 -10.724 49.124 1.00 80.11 132 ILE H N 1
ATOM 8395 C CA . ILE H 1 132 ? 58.756 -11.266 47.862 1.00 77.17 132 ILE H CA 1
ATOM 8396 C C . ILE H 1 132 ? 59.539 -12.532 47.566 1.00 73.76 132 ILE H C 1
ATOM 8397 O O . ILE H 1 132 ? 60.678 -12.644 47.899 1.00 74.13 132 ILE H O 1
ATOM 8402 N N . ASP H 1 133 ? 58.897 -13.452 46.891 1.00 78.00 133 ASP H N 1
ATOM 8403 C CA . ASP H 1 133 ? 59.525 -14.654 46.390 1.00 83.42 133 ASP H CA 1
ATOM 8404 C C . ASP H 1 133 ? 58.899 -14.974 45.037 1.00 78.75 133 ASP H C 1
ATOM 8405 O O . ASP H 1 133 ? 57.691 -14.750 44.870 1.00 71.10 133 ASP H O 1
ATOM 8410 N N . VAL H 1 134 ? 59.676 -15.453 44.076 1.00 73.99 134 VAL H N 1
ATOM 8411 C CA . VAL H 1 134 ? 59.105 -15.728 42.756 1.00 74.97 134 VAL H CA 1
ATOM 8412 C C . VAL H 1 134 ? 59.727 -16.953 42.161 1.00 78.53 134 VAL H C 1
ATOM 8413 O O . VAL H 1 134 ? 60.922 -17.140 42.255 1.00 89.23 134 VAL H O 1
ATOM 8417 N N . THR H 1 135 ? 58.903 -17.786 41.546 1.00 82.06 135 THR H N 1
ATOM 8418 C CA . THR H 1 135 ? 59.229 -19.204 41.331 1.00 87.09 135 THR H CA 1
ATOM 8419 C C . THR H 1 135 ? 58.511 -19.726 40.099 1.00 83.65 135 THR H C 1
ATOM 8420 O O . THR H 1 135 ? 57.351 -19.391 39.870 1.00 79.57 135 THR H O 1
ATOM 8424 N N . LYS H 1 136 ? 59.195 -20.577 39.342 1.00 80.82 136 LYS H N 1
ATOM 8425 C CA . LYS H 1 136 ? 58.575 -21.392 38.299 1.00 80.21 136 LYS H CA 1
ATOM 8426 C C . LYS H 1 136 ? 58.245 -22.707 38.936 1.00 82.46 136 LYS H C 1
ATOM 8427 O O . LYS H 1 136 ? 59.121 -23.351 39.484 1.00 84.45 136 LYS H O 1
ATOM 8433 N N . ASN H 1 137 ? 56.983 -23.088 38.875 1.00 82.67 137 ASN H N 1
ATOM 8434 C CA . ASN H 1 137 ? 56.536 -24.346 39.427 1.00 86.02 137 ASN H CA 1
ATOM 8435 C C . ASN H 1 137 ? 56.360 -25.311 38.280 1.00 86.49 137 ASN H C 1
ATOM 8436 O O . ASN H 1 137 ? 56.531 -24.948 37.124 1.00 79.43 137 ASN H O 1
ATOM 8441 N N . GLU H 1 138 ? 55.990 -26.543 38.599 1.00 92.66 138 GLU H N 1
ATOM 8442 C CA . GLU H 1 138 ? 55.726 -27.535 37.577 1.00 94.10 138 GLU H CA 1
ATOM 8443 C C . GLU H 1 138 ? 54.525 -26.948 36.860 1.00 95.76 138 GLU H C 1
ATOM 8444 O O . GLU H 1 138 ? 53.763 -26.211 37.472 1.00 103.51 138 GLU H O 1
ATOM 8446 N N . GLN H 1 139 ? 54.391 -27.226 35.573 1.00 94.95 139 GLN H N 1
ATOM 8447 C CA . GLN H 1 139 ? 53.307 -26.685 34.759 1.00 96.05 139 GLN H CA 1
ATOM 8448 C C . GLN H 1 139 ? 53.685 -25.297 34.279 1.00 90.54 139 GLN H C 1
ATOM 8449 O O . GLN H 1 139 ? 52.902 -24.627 33.626 1.00 90.03 139 GLN H O 1
ATOM 8455 N N . SER H 1 140 ? 54.897 -24.869 34.599 1.00 91.89 140 SER H N 1
ATOM 8456 C CA . SER H 1 140 ? 55.385 -23.579 34.143 1.00 93.10 140 SER H CA 1
ATOM 8457 C C . SER H 1 140 ? 54.520 -22.360 34.453 1.00 86.83 140 SER H C 1
ATOM 8458 O O . SER H 1 140 ? 54.270 -21.534 33.584 1.00 89.75 140 SER H O 1
ATOM 8461 N N . ARG H 1 141 ? 54.056 -22.247 35.684 1.00 81.25 141 ARG H N 1
ATOM 8462 C CA . ARG H 1 141 ? 53.252 -21.108 36.073 1.00 76.65 141 ARG H CA 1
ATOM 8463 C C . ARG H 1 141 ? 54.114 -20.217 36.952 1.00 72.46 141 ARG H C 1
ATOM 8464 O O . ARG H 1 141 ? 55.032 -20.693 37.643 1.00 77.12 141 ARG H O 1
ATOM 8472 N N . VAL H 1 142 ? 53.854 -18.923 36.898 1.00 66.75 142 VAL H N 1
ATOM 8473 C CA . VAL H 1 142 ? 54.653 -17.954 37.639 1.00 64.02 142 VAL H CA 1
ATOM 8474 C C . VAL H 1 142 ? 54.014 -17.924 38.991 1.00 65.17 142 VAL H C 1
ATOM 8475 O O . VAL H 1 142 ? 52.849 -17.621 39.093 1.00 64.79 142 VAL H O 1
ATOM 8479 N N . ILE H 1 143 ? 54.789 -18.193 40.025 1.00 65.43 143 ILE H N 1
ATOM 8480 C CA . ILE H 1 143 ? 54.256 -18.166 41.350 1.00 66.49 143 ILE H CA 1
ATOM 8481 C C . ILE H 1 143 ? 54.957 -17.114 42.158 1.00 66.31 143 ILE H C 1
ATOM 8482 O O . ILE H 1 143 ? 56.138 -17.235 42.468 1.00 78.39 143 ILE H O 1
ATOM 8487 N N . LEU H 1 144 ? 54.189 -16.126 42.537 1.00 65.82 144 LEU H N 1
ATOM 8488 C CA . LEU H 1 144 ? 54.678 -14.939 43.175 1.00 70.14 144 LEU H CA 1
ATOM 8489 C C . LEU H 1 144 ? 54.101 -14.924 44.565 1.00 71.61 144 LEU H C 1
ATOM 8490 O O . LEU H 1 144 ? 52.898 -14.893 44.721 1.00 76.24 144 LEU H O 1
ATOM 8495 N N . ARG H 1 145 ? 54.950 -15.003 45.575 1.00 71.98 145 ARG H N 1
ATOM 8496 C CA . ARG H 1 145 ? 54.480 -15.048 46.960 1.00 73.44 145 ARG H CA 1
ATOM 8497 C C . ARG H 1 145 ? 54.937 -13.785 47.674 1.00 67.60 145 ARG H C 1
ATOM 8498 O O . ARG H 1 145 ? 56.113 -13.504 47.692 1.00 64.67 145 ARG H O 1
ATOM 8506 N N . ILE H 1 146 ? 54.008 -13.050 48.261 1.00 67.10 146 ILE H N 1
ATOM 8507 C CA . ILE H 1 146 ? 54.300 -11.800 48.958 1.00 69.47 146 ILE H CA 1
ATOM 8508 C C . ILE H 1 146 ? 53.950 -11.980 50.423 1.00 72.16 146 ILE H C 1
ATOM 8509 O O . ILE H 1 146 ? 52.857 -12.415 50.740 1.00 73.32 146 ILE H O 1
ATOM 8514 N N . ASP H 1 147 ? 54.884 -11.664 51.313 1.00 76.22 147 ASP H N 1
ATOM 8515 C CA . ASP H 1 147 ? 54.744 -11.953 52.762 1.00 82.78 147 ASP H CA 1
ATOM 8516 C C . ASP H 1 147 ? 55.006 -10.671 53.578 1.00 81.81 147 ASP H C 1
ATOM 8517 O O . ASP H 1 147 ? 56.160 -10.292 53.778 1.00 82.60 147 ASP H O 1
ATOM 8522 N N . GLY H 1 148 ? 53.933 -10.010 54.023 1.00 78.76 148 GLY H N 1
ATOM 8523 C CA . GLY H 1 148 ? 54.017 -8.639 54.569 1.00 76.73 148 GLY H CA 1
ATOM 8524 C C . GLY H 1 148 ? 53.442 -8.515 55.953 1.00 74.75 148 GLY H C 1
ATOM 8525 O O . GLY H 1 148 ? 52.617 -9.322 56.328 1.00 71.49 148 GLY H O 1
ATOM 8526 N N . LYS H 1 149 ? 53.943 -7.548 56.731 1.00 77.61 149 LYS H N 1
ATOM 8527 C CA . LYS H 1 149 ? 53.443 -7.308 58.112 1.00 79.96 149 LYS H CA 1
ATOM 8528 C C . LYS H 1 149 ? 52.136 -6.576 57.974 1.00 81.82 149 LYS H C 1
ATOM 8529 O O . LYS H 1 149 ? 51.980 -5.723 57.102 1.00 81.71 149 LYS H O 1
ATOM 8531 N N . PHE H 1 150 ? 51.177 -6.986 58.787 1.00 85.19 150 PHE H N 1
ATOM 8532 C CA . PHE H 1 150 ? 49.918 -6.298 58.911 1.00 85.46 150 PHE H CA 1
ATOM 8533 C C . PHE H 1 150 ? 50.116 -5.241 59.961 1.00 87.93 150 PHE H C 1
ATOM 8534 O O . PHE H 1 150 ? 50.564 -5.547 61.051 1.00 87.10 150 PHE H O 1
ATOM 8542 N N . LEU H 1 151 ? 49.804 -3.999 59.621 1.00 94.35 151 LEU H N 1
ATOM 8543 C CA . LEU H 1 151 ? 49.868 -2.892 60.576 1.00 101.74 151 LEU H CA 1
ATOM 8544 C C . LEU H 1 151 ? 48.476 -2.375 60.805 1.00 101.52 151 LEU H C 1
ATOM 8545 O O . LEU H 1 151 ? 47.859 -1.872 59.881 1.00 105.98 151 LEU H O 1
ATOM 8550 N N . PRO H 1 152 ? 47.988 -2.453 62.032 1.00 102.57 152 PRO H N 1
ATOM 8551 C CA . PRO H 1 152 ? 46.663 -1.912 62.250 1.00 102.86 152 PRO H CA 1
ATOM 8552 C C . PRO H 1 152 ? 46.701 -0.401 62.406 1.00 100.81 152 PRO H C 1
ATOM 8553 O O . PRO H 1 152 ? 47.688 0.134 62.895 1.00 103.13 152 PRO H O 1
ATOM 8557 N N . TYR H 1 153 ? 45.624 0.268 62.005 1.00 97.33 153 TYR H N 1
ATOM 8558 C CA . TYR H 1 153 ? 45.467 1.706 62.251 1.00 97.38 153 TYR H CA 1
ATOM 8559 C C . TYR H 1 153 ? 45.407 2.030 63.721 1.00 99.77 153 TYR H C 1
ATOM 8560 O O . TYR H 1 153 ? 44.854 1.263 64.512 1.00 102.51 153 TYR H O 1
ATOM 8569 N N . TYR H 1 154 ? 45.960 3.188 64.066 1.00 101.15 154 TYR H N 1
ATOM 8570 C CA . TYR H 1 154 ? 45.879 3.740 65.411 1.00 105.31 154 TYR H CA 1
ATOM 8571 C C . TYR H 1 154 ? 44.399 3.874 65.795 1.00 108.22 154 TYR H C 1
ATOM 8572 O O . TYR H 1 154 ? 43.582 4.328 64.995 1.00 104.97 154 TYR H O 1
ATOM 8581 N N . LYS H 1 155 ? 44.062 3.450 67.017 1.00 115.06 155 LYS H N 1
ATOM 8582 C CA . LYS H 1 155 ? 42.645 3.384 67.477 1.00 116.41 155 LYS H CA 1
ATOM 8583 C C . LYS H 1 155 ? 42.298 4.455 68.523 1.00 120.06 155 LYS H C 1
ATOM 8584 O O . LYS H 1 155 ? 41.267 4.366 69.174 1.00 120.34 155 LYS H O 1
ATOM 8586 N N . GLY H 1 156 ? 43.146 5.477 68.663 1.00 123.69 156 GLY H N 1
ATOM 8587 C CA . GLY H 1 156 ? 42.826 6.667 69.454 1.00 127.75 156 GLY H CA 1
ATOM 8588 C C . GLY H 1 156 ? 43.165 6.584 70.933 1.00 132.88 156 GLY H C 1
ATOM 8589 O O . GLY H 1 156 ? 42.739 7.454 71.683 1.00 133.54 156 GLY H O 1
ATOM 8590 N N . GLN H 1 157 ? 43.929 5.554 71.340 1.00 136.09 157 GLN H N 1
ATOM 8591 C CA . GLN H 1 157 ? 44.248 5.281 72.777 1.00 139.04 157 GLN H CA 1
ATOM 8592 C C . GLN H 1 157 ? 45.326 6.204 73.348 1.00 141.91 157 GLN H C 1
ATOM 8593 O O . GLN H 1 157 ? 46.080 6.806 72.596 1.00 140.00 157 GLN H O 1
ATOM 8595 N N . LEU H 1 158 ? 45.454 6.249 74.672 1.00 145.43 158 LEU H N 1
ATOM 8596 C CA . LEU H 1 158 ? 46.485 7.075 75.319 1.00 148.23 158 LEU H CA 1
ATOM 8597 C C . LEU H 1 158 ? 47.116 6.365 76.505 1.00 151.31 158 LEU H C 1
ATOM 8598 O O . LEU H 1 158 ? 48.339 6.554 76.752 1.00 153.55 158 LEU H O 1
ATOM 8603 N N . ASN I 1 22 ? 67.924 0.758 14.547 1.00 88.80 22 ASN I N 1
ATOM 8604 C CA . ASN I 1 22 ? 68.378 1.987 13.789 1.00 94.89 22 ASN I CA 1
ATOM 8605 C C . ASN I 1 22 ? 69.735 1.867 13.065 1.00 89.66 22 ASN I C 1
ATOM 8606 O O . ASN I 1 22 ? 69.864 2.385 11.946 1.00 92.42 22 ASN I O 1
ATOM 8611 N N . GLN I 1 23 ? 70.731 1.206 13.670 1.00 85.03 23 GLN I N 1
ATOM 8612 C CA . GLN I 1 23 ? 71.878 0.687 12.881 1.00 80.52 23 GLN I CA 1
ATOM 8613 C C . GLN I 1 23 ? 71.407 -0.366 11.851 1.00 76.84 23 GLN I C 1
ATOM 8614 O O . GLN I 1 23 ? 71.970 -0.477 10.760 1.00 71.69 23 GLN I O 1
ATOM 8616 N N . PHE I 1 24 ? 70.375 -1.130 12.227 1.00 75.47 24 PHE I N 1
ATOM 8617 C CA . PHE I 1 24 ? 69.777 -2.139 11.362 1.00 72.32 24 PHE I CA 1
ATOM 8618 C C . PHE I 1 24 ? 68.910 -1.507 10.274 1.00 72.54 24 PHE I C 1
ATOM 8619 O O . PHE I 1 24 ? 69.012 -1.885 9.096 1.00 71.13 24 PHE I O 1
ATOM 8627 N N . ILE I 1 25 ? 68.072 -0.551 10.658 1.00 75.58 25 ILE I N 1
ATOM 8628 C CA . ILE I 1 25 ? 67.299 0.198 9.669 1.00 82.25 25 ILE I CA 1
ATOM 8629 C C . ILE I 1 25 ? 68.188 0.903 8.638 1.00 83.59 25 ILE I C 1
ATOM 8630 O O . ILE I 1 25 ? 67.910 0.815 7.433 1.00 91.48 25 ILE I O 1
ATOM 8635 N N . LYS I 1 26 ? 69.233 1.589 9.088 1.00 84.40 26 LYS I N 1
ATOM 8636 C CA . LYS I 1 26 ? 70.142 2.290 8.164 1.00 86.92 26 LYS I CA 1
ATOM 8637 C C . LYS I 1 26 ? 70.713 1.304 7.162 1.00 85.83 26 LYS I C 1
ATOM 8638 O O . LYS I 1 26 ? 70.814 1.610 5.959 1.00 88.01 26 LYS I O 1
ATOM 8640 N N . ALA I 1 27 ? 71.108 0.135 7.667 1.00 83.92 27 ALA I N 1
ATOM 8641 C CA . ALA I 1 27 ? 71.682 -0.936 6.834 1.00 84.32 27 ALA I CA 1
ATOM 8642 C C . ALA I 1 27 ? 70.693 -1.445 5.803 1.00 81.87 27 ALA I C 1
ATOM 8643 O O . ALA I 1 27 ? 71.070 -1.696 4.655 1.00 88.05 27 ALA I O 1
ATOM 8645 N N . LYS I 1 28 ? 69.430 -1.560 6.203 1.00 82.12 28 LYS I N 1
ATOM 8646 C CA . LYS I 1 28 ? 68.360 -1.989 5.305 1.00 86.78 28 LYS I CA 1
ATOM 8647 C C . LYS I 1 28 ? 68.096 -1.001 4.164 1.00 93.52 28 LYS I C 1
ATOM 8648 O O . LYS I 1 28 ? 67.934 -1.402 3.017 1.00 93.83 28 LYS I O 1
ATOM 8654 N N . GLU I 1 29 ? 68.061 0.288 4.485 1.00 99.68 29 GLU I N 1
ATOM 8655 C CA . GLU I 1 29 ? 67.843 1.352 3.476 1.00 105.12 29 GLU I CA 1
ATOM 8656 C C . GLU I 1 29 ? 68.963 1.384 2.407 1.00 110.00 29 GLU I C 1
ATOM 8657 O O . GLU I 1 29 ? 68.661 1.422 1.212 1.00 117.04 29 GLU I O 1
ATOM 8663 N N . SER I 1 30 ? 70.229 1.270 2.833 1.00 112.18 30 SER I N 1
ATOM 8664 C CA . SER I 1 30 ? 71.399 1.104 1.925 1.00 111.64 30 SER I CA 1
ATOM 8665 C C . SER I 1 30 ? 71.243 0.028 0.855 1.00 108.06 30 SER I C 1
ATOM 8666 O O . SER I 1 30 ? 71.522 0.276 -0.317 1.00 110.50 30 SER I O 1
ATOM 8669 N N . LYS I 1 31 ? 70.820 -1.158 1.280 1.00 104.21 31 LYS I N 1
ATOM 8670 C CA . LYS I 1 31 ? 70.637 -2.294 0.384 1.00 108.07 31 LYS I CA 1
ATOM 8671 C C . LYS I 1 31 ? 69.396 -2.200 -0.520 1.00 101.36 31 LYS I C 1
ATOM 8672 O O . LYS I 1 31 ? 69.276 -2.980 -1.473 1.00 96.45 31 LYS I O 1
ATOM 8678 N N . GLY I 1 32 ? 68.472 -1.289 -0.211 1.00 95.41 32 GLY I N 1
ATOM 8679 C CA . GLY I 1 32 ? 67.210 -1.168 -0.953 1.00 95.19 32 GLY I CA 1
ATOM 8680 C C . GLY I 1 32 ? 66.231 -2.310 -0.676 1.00 91.63 32 GLY I C 1
ATOM 8681 O O . GLY I 1 32 ? 65.421 -2.648 -1.533 1.00 92.33 32 GLY I O 1
ATOM 8682 N N . LEU I 1 33 ? 66.338 -2.912 0.512 1.00 86.51 33 LEU I N 1
ATOM 8683 C CA . LEU I 1 33 ? 65.469 -4.012 0.940 1.00 83.27 33 LEU I CA 1
ATOM 8684 C C . LEU I 1 33 ? 64.165 -3.523 1.547 1.00 78.68 33 LEU I C 1
ATOM 8685 O O . LEU I 1 33 ? 64.160 -2.557 2.329 1.00 81.32 33 LEU I O 1
ATOM 8690 N N . THR I 1 34 ? 63.053 -4.155 1.176 1.00 71.19 34 THR I N 1
ATOM 8691 C CA . THR I 1 34 ? 61.788 -3.866 1.821 1.00 67.64 34 THR I CA 1
ATOM 8692 C C . THR I 1 34 ? 61.598 -4.849 2.978 1.00 64.04 34 THR I C 1
ATOM 8693 O O . THR I 1 34 ? 62.233 -5.890 3.013 1.00 59.50 34 THR I O 1
ATOM 8697 N N . TYR I 1 35 ? 60.770 -4.470 3.959 1.00 62.31 35 TYR I N 1
ATOM 8698 C CA . TYR I 1 35 ? 60.462 -5.335 5.092 1.00 57.81 35 TYR I CA 1
ATOM 8699 C C . TYR I 1 35 ? 59.834 -6.621 4.558 1.00 58.16 35 TYR I C 1
ATOM 8700 O O . TYR I 1 35 ? 60.184 -7.698 5.014 1.00 55.53 35 TYR I O 1
ATOM 8709 N N . GLN I 1 36 ? 58.934 -6.503 3.581 1.00 61.95 36 GLN I N 1
ATOM 8710 C CA . GLN I 1 36 ? 58.381 -7.677 2.864 1.00 66.06 36 GLN I CA 1
ATOM 8711 C C . GLN I 1 36 ? 59.441 -8.643 2.354 1.00 63.59 36 GLN I C 1
ATOM 8712 O O . GLN I 1 36 ? 59.415 -9.831 2.643 1.00 61.95 36 GLN I O 1
ATOM 8718 N N . GLN I 1 37 ? 60.399 -8.112 1.599 1.00 64.74 37 GLN I N 1
ATOM 8719 C CA . GLN I 1 37 ? 61.493 -8.915 1.067 1.00 68.05 37 GLN I CA 1
ATOM 8720 C C . GLN I 1 37 ? 62.251 -9.645 2.166 1.00 66.52 37 GLN I C 1
ATOM 8721 O O . GLN I 1 37 ? 62.513 -10.844 2.046 1.00 67.14 37 GLN I O 1
ATOM 8727 N N . MET I 1 38 ? 62.647 -8.920 3.210 1.00 65.44 38 MET I N 1
ATOM 8728 C CA . MET I 1 38 ? 63.426 -9.530 4.294 1.00 64.67 38 MET I CA 1
ATOM 8729 C C . MET I 1 38 ? 62.674 -10.710 4.906 1.00 61.31 38 MET I C 1
ATOM 8730 O O . MET I 1 38 ? 63.257 -11.690 5.280 1.00 55.31 38 MET I O 1
ATOM 8735 N N . ALA I 1 39 ? 61.387 -10.512 5.106 1.00 59.97 39 ALA I N 1
ATOM 8736 C CA . ALA I 1 39 ? 60.551 -11.498 5.757 1.00 61.44 39 ALA I CA 1
ATOM 8737 C C . ALA I 1 39 ? 60.434 -12.747 4.918 1.00 64.55 39 ALA I C 1
ATOM 8738 O O . ALA I 1 39 ? 60.477 -13.838 5.432 1.00 66.28 39 ALA I O 1
ATOM 8740 N N . GLN I 1 40 ? 60.298 -12.576 3.617 1.00 68.40 40 GLN I N 1
ATOM 8741 C CA . GLN I 1 40 ? 60.179 -13.711 2.750 1.00 71.37 40 GLN I CA 1
ATOM 8742 C C . GLN I 1 40 ? 61.467 -14.478 2.663 1.00 69.54 40 GLN I C 1
ATOM 8743 O O . GLN I 1 40 ? 61.434 -15.688 2.557 1.00 72.58 40 GLN I O 1
ATOM 8749 N N . LEU I 1 41 ? 62.597 -13.792 2.664 1.00 70.20 41 LEU I N 1
ATOM 8750 C CA . LEU I 1 41 ? 63.878 -14.479 2.600 1.00 70.14 41 LEU I CA 1
ATOM 8751 C C . LEU I 1 41 ? 64.129 -15.301 3.850 1.00 63.49 41 LEU I C 1
ATOM 8752 O O . LEU I 1 41 ? 64.659 -16.397 3.788 1.00 60.85 41 LEU I O 1
ATOM 8757 N N . LEU I 1 42 ? 63.749 -14.744 4.988 1.00 59.55 42 LEU I N 1
ATOM 8758 C CA . LEU I 1 42 ? 63.947 -15.389 6.269 1.00 59.35 42 LEU I CA 1
ATOM 8759 C C . LEU I 1 42 ? 62.834 -16.328 6.729 1.00 61.90 42 LEU I C 1
ATOM 8760 O O . LEU I 1 42 ? 62.988 -16.995 7.741 1.00 60.12 42 LEU I O 1
ATOM 8765 N N . SER I 1 43 ? 61.715 -16.383 5.987 1.00 65.51 43 SER I N 1
ATOM 8766 C CA . SER I 1 43 ? 60.537 -17.223 6.317 1.00 64.86 43 SER I CA 1
ATOM 8767 C C . SER I 1 43 ? 59.923 -16.922 7.682 1.00 63.76 43 SER I C 1
ATOM 8768 O O . SER I 1 43 ? 59.732 -17.822 8.492 1.00 67.53 43 SER I O 1
ATOM 8771 N N . VAL I 1 44 ? 59.675 -15.638 7.949 1.00 60.22 44 VAL I N 1
ATOM 8772 C CA . VAL I 1 44 ? 59.100 -15.173 9.212 1.00 57.87 44 VAL I CA 1
ATOM 8773 C C . VAL I 1 44 ? 58.032 -14.105 8.956 1.00 58.18 44 VAL I C 1
ATOM 8774 O O . VAL I 1 44 ? 57.975 -13.520 7.872 1.00 56.91 44 VAL I O 1
ATOM 8778 N N . ASN I 1 45 ? 57.206 -13.872 9.969 1.00 57.95 45 ASN I N 1
ATOM 8779 C CA . ASN I 1 45 ? 56.166 -12.876 9.914 1.00 59.28 45 ASN I CA 1
ATOM 8780 C C . ASN I 1 45 ? 56.774 -11.489 9.696 1.00 57.21 45 ASN I C 1
ATOM 8781 O O . ASN I 1 45 ? 57.649 -11.077 10.427 1.00 57.84 45 ASN I O 1
ATOM 8786 N N . LYS I 1 46 ? 56.267 -10.758 8.710 1.00 56.47 46 LYS I N 1
ATOM 8787 C CA . LYS I 1 46 ? 56.776 -9.432 8.359 1.00 53.51 46 LYS I CA 1
ATOM 8788 C C . LYS I 1 46 ? 56.766 -8.426 9.516 1.00 52.35 46 LYS I C 1
ATOM 8789 O O . LYS I 1 46 ? 57.764 -7.747 9.733 1.00 50.91 46 LYS I O 1
ATOM 8795 N N . VAL I 1 47 ? 55.633 -8.316 10.211 1.00 52.82 47 VAL I N 1
ATOM 8796 C CA . VAL I 1 47 ? 55.455 -7.313 11.243 1.00 52.72 47 VAL I CA 1
ATOM 8797 C C . VAL I 1 47 ? 56.322 -7.666 12.424 1.00 54.92 47 VAL I C 1
ATOM 8798 O O . VAL I 1 47 ? 56.919 -6.771 13.042 1.00 54.47 47 VAL I O 1
ATOM 8802 N N . TRP I 1 48 ? 56.411 -8.955 12.759 1.00 56.26 48 TRP I N 1
ATOM 8803 C CA . TRP I 1 48 ? 57.237 -9.372 13.912 1.00 55.56 48 TRP I CA 1
ATOM 8804 C C . TRP I 1 48 ? 58.703 -9.025 13.639 1.00 57.37 48 TRP I C 1
ATOM 8805 O O . TRP I 1 48 ? 59.382 -8.462 14.516 1.00 58.70 48 TRP I O 1
ATOM 8816 N N . LEU I 1 49 ? 59.188 -9.384 12.448 1.00 54.65 49 LEU I N 1
ATOM 8817 C CA . LEU I 1 49 ? 60.570 -9.138 12.082 1.00 52.79 49 LEU I CA 1
ATOM 8818 C C . LEU I 1 49 ? 60.836 -7.646 12.165 1.00 53.17 49 LEU I C 1
ATOM 8819 O O . LEU I 1 49 ? 61.859 -7.217 12.724 1.00 56.86 49 LEU I O 1
ATOM 8824 N N . THR I 1 50 ? 59.923 -6.854 11.623 1.00 50.75 50 THR I N 1
ATOM 8825 C CA . THR I 1 50 ? 60.070 -5.426 11.676 1.00 49.22 50 THR I CA 1
ATOM 8826 C C . THR I 1 50 ? 60.264 -5.010 13.151 1.00 49.24 50 THR I C 1
ATOM 8827 O O . THR I 1 50 ? 61.129 -4.203 13.440 1.00 47.19 50 THR I O 1
ATOM 8831 N N . SER I 1 51 ? 59.449 -5.552 14.052 1.00 49.34 51 SER I N 1
ATOM 8832 C CA . SER I 1 51 ? 59.525 -5.178 15.438 1.00 50.58 51 SER I CA 1
ATOM 8833 C C . SER I 1 51 ? 60.846 -5.606 16.094 1.00 51.84 51 SER I C 1
ATOM 8834 O O . SER I 1 51 ? 61.307 -4.941 17.019 1.00 50.46 51 SER I O 1
ATOM 8837 N N . VAL I 1 52 ? 61.442 -6.691 15.625 1.00 51.76 52 VAL I N 1
ATOM 8838 C CA . VAL I 1 52 ? 62.754 -7.086 16.110 1.00 50.36 52 VAL I CA 1
ATOM 8839 C C . VAL I 1 52 ? 63.775 -6.014 15.730 1.00 50.05 52 VAL I C 1
ATOM 8840 O O . VAL I 1 52 ? 64.624 -5.638 16.536 1.00 49.33 52 VAL I O 1
ATOM 8844 N N . LEU I 1 53 ? 63.752 -5.609 14.465 1.00 50.93 53 LEU I N 1
ATOM 8845 C CA . LEU I 1 53 ? 64.687 -4.604 13.987 1.00 52.33 53 LEU I CA 1
ATOM 8846 C C . LEU I 1 53 ? 64.478 -3.281 14.735 1.00 54.53 53 LEU I C 1
ATOM 8847 O O . LEU I 1 53 ? 65.435 -2.571 14.972 1.00 59.03 53 LEU I O 1
ATOM 8852 N N . HIS I 1 54 ? 63.250 -2.957 15.119 1.00 56.39 54 HIS I N 1
ATOM 8853 C CA . HIS I 1 54 ? 62.983 -1.740 15.879 1.00 58.94 54 HIS I CA 1
ATOM 8854 C C . HIS I 1 54 ? 63.252 -1.886 17.393 1.00 61.48 54 HIS I C 1
ATOM 8855 O O . HIS I 1 54 ? 63.089 -0.898 18.113 1.00 66.52 54 HIS I O 1
ATOM 8862 N N . GLY I 1 55 ? 63.602 -3.083 17.867 1.00 59.53 55 GLY I N 1
ATOM 8863 C CA . GLY I 1 55 ? 63.898 -3.311 19.253 1.00 59.81 55 GLY I CA 1
ATOM 8864 C C . GLY I 1 55 ? 62.720 -3.409 20.191 1.00 63.45 55 GLY I C 1
ATOM 8865 O O . GLY I 1 55 ? 62.831 -3.054 21.377 1.00 70.70 55 GLY I O 1
ATOM 8866 N N . GLN I 1 56 ? 61.557 -3.795 19.669 1.00 63.74 56 GLN I N 1
ATOM 8867 C CA . GLN I 1 56 ? 60.370 -4.063 20.489 1.00 62.47 56 GLN I CA 1
ATOM 8868 C C . GLN I 1 56 ? 60.105 -5.552 20.615 1.00 61.12 56 GLN I C 1
ATOM 8869 O O . GLN I 1 56 ? 59.113 -5.954 21.175 1.00 61.31 56 GLN I O 1
ATOM 8875 N N . ASN I 1 57 ? 61.017 -6.359 20.096 1.00 61.87 57 ASN I N 1
ATOM 8876 C CA . ASN I 1 57 ? 60.934 -7.808 20.164 1.00 62.50 57 ASN I CA 1
ATOM 8877 C C . ASN I 1 57 ? 62.337 -8.389 19.924 1.00 61.00 57 ASN I C 1
ATOM 8878 O O . ASN I 1 57 ? 63.229 -7.658 19.493 1.00 62.64 57 ASN I O 1
ATOM 8883 N N . CYS I 1 58 ? 62.542 -9.664 20.208 1.00 60.12 58 CYS I N 1
ATOM 8884 C CA . CYS I 1 58 ? 63.852 -10.273 20.027 1.00 62.35 58 CYS I CA 1
ATOM 8885 C C . CYS I 1 58 ? 63.733 -11.620 19.338 1.00 64.42 58 CYS I C 1
ATOM 8886 O O . CYS I 1 58 ? 62.641 -12.165 19.253 1.00 66.84 58 CYS I O 1
ATOM 8889 N N . CYS I 1 59 ? 64.855 -12.149 18.840 1.00 66.27 59 CYS I N 1
ATOM 8890 C CA . CYS I 1 59 ? 64.898 -13.470 18.186 1.00 67.29 59 CYS I CA 1
ATOM 8891 C C . CYS I 1 59 ? 65.979 -14.327 18.791 1.00 65.68 59 CYS I C 1
ATOM 8892 O O . CYS I 1 59 ? 66.728 -13.852 19.613 1.00 66.47 59 CYS I O 1
ATOM 8895 N N . ASP I 1 60 ? 66.031 -15.593 18.389 1.00 67.78 60 ASP I N 1
ATOM 8896 C CA . ASP I 1 60 ? 67.140 -16.493 18.748 1.00 72.06 60 ASP I CA 1
ATOM 8897 C C . ASP I 1 60 ? 68.412 -16.147 17.939 1.00 72.78 60 ASP I C 1
ATOM 8898 O O . ASP I 1 60 ? 68.360 -15.392 16.961 1.00 69.10 60 ASP I O 1
ATOM 8903 N N . ILE I 1 61 ? 69.547 -16.701 18.359 1.00 77.25 61 ILE I N 1
ATOM 8904 C CA . ILE I 1 61 ? 70.864 -16.299 17.812 1.00 76.59 61 ILE I CA 1
ATOM 8905 C C . ILE I 1 61 ? 71.024 -16.712 16.358 1.00 73.44 61 ILE I C 1
ATOM 8906 O O . ILE I 1 61 ? 71.600 -15.972 15.577 1.00 64.92 61 ILE I O 1
ATOM 8911 N N . GLN I 1 62 ? 70.502 -17.885 15.994 1.00 76.28 62 GLN I N 1
ATOM 8912 C CA . GLN I 1 62 ? 70.605 -18.342 14.621 1.00 75.96 62 GLN I CA 1
ATOM 8913 C C . GLN I 1 62 ? 69.844 -17.432 13.632 1.00 69.90 62 GLN I C 1
ATOM 8914 O O . GLN I 1 62 ? 70.376 -17.092 12.580 1.00 72.18 62 GLN I O 1
ATOM 8920 N N . LEU I 1 63 ? 68.652 -16.962 13.975 1.00 64.38 63 LEU I N 1
ATOM 8921 C CA . LEU I 1 63 ? 68.003 -15.972 13.136 1.00 61.27 63 LEU I CA 1
ATOM 8922 C C . LEU I 1 63 ? 68.763 -14.654 13.143 1.00 59.06 63 LEU I C 1
ATOM 8923 O O . LEU I 1 63 ? 68.861 -13.958 12.125 1.00 57.40 63 LEU I O 1
ATOM 8928 N N . ALA I 1 64 ? 69.253 -14.257 14.303 1.00 59.01 64 ALA I N 1
ATOM 8929 C CA . ALA I 1 64 ? 70.019 -13.017 14.406 1.00 57.21 64 ALA I CA 1
ATOM 8930 C C . ALA I 1 64 ? 71.186 -13.006 13.424 1.00 59.20 64 ALA I C 1
ATOM 8931 O O . ALA I 1 64 ? 71.414 -11.978 12.764 1.00 57.45 64 ALA I O 1
ATOM 8933 N N . HIS I 1 65 ? 71.941 -14.111 13.353 1.00 61.91 65 HIS I N 1
ATOM 8934 C CA . HIS I 1 65 ? 73.073 -14.198 12.402 1.00 64.50 65 HIS I CA 1
ATOM 8935 C C . HIS I 1 65 ? 72.589 -14.030 10.968 1.00 60.58 65 HIS I C 1
ATOM 8936 O O . HIS I 1 65 ? 73.134 -13.265 10.199 1.00 61.79 65 HIS I O 1
ATOM 8943 N N . ARG I 1 66 ? 71.516 -14.702 10.651 1.00 60.24 66 ARG I N 1
ATOM 8944 C CA . ARG I 1 66 ? 70.904 -14.591 9.323 1.00 60.97 66 ARG I CA 1
ATOM 8945 C C . ARG I 1 66 ? 70.402 -13.193 8.965 1.00 59.59 66 ARG I C 1
ATOM 8946 O O . ARG I 1 66 ? 70.552 -12.772 7.830 1.00 57.47 66 ARG I O 1
ATOM 8954 N N . ILE I 1 67 ? 69.802 -12.496 9.929 1.00 58.27 67 ILE I N 1
ATOM 8955 C CA . ILE I 1 67 ? 69.424 -11.095 9.721 1.00 58.20 67 ILE I CA 1
ATOM 8956 C C . ILE I 1 67 ? 70.667 -10.275 9.367 1.00 57.99 67 ILE I C 1
ATOM 8957 O O . ILE I 1 67 ? 70.660 -9.488 8.439 1.00 58.20 67 ILE I O 1
ATOM 8962 N N . CYS I 1 68 ? 71.731 -10.460 10.131 1.00 58.08 68 CYS I N 1
ATOM 8963 C CA . CYS I 1 68 ? 72.940 -9.734 9.868 1.00 60.28 68 CYS I CA 1
ATOM 8964 C C . CYS I 1 68 ? 73.477 -9.929 8.449 1.00 61.08 68 CYS I C 1
ATOM 8965 O O . CYS I 1 68 ? 74.001 -9.025 7.846 1.00 61.62 68 CYS I O 1
ATOM 8968 N N . ASP I 1 69 ? 73.461 -11.140 7.958 1.00 63.85 69 ASP I N 1
ATOM 8969 C CA . ASP I 1 69 ? 73.908 -11.400 6.602 1.00 67.66 69 ASP I CA 1
ATOM 8970 C C . ASP I 1 69 ? 73.041 -10.793 5.555 1.00 63.36 69 ASP I C 1
ATOM 8971 O O . ASP I 1 69 ? 73.522 -10.454 4.480 1.00 62.32 69 ASP I O 1
ATOM 8976 N N . THR I 1 70 ? 71.747 -10.830 5.805 1.00 62.60 70 THR I N 1
ATOM 8977 C CA . THR I 1 70 ? 70.782 -10.303 4.882 1.00 64.53 70 THR I CA 1
ATOM 8978 C C . THR I 1 70 ? 71.013 -8.802 4.693 1.00 65.84 70 THR I C 1
ATOM 8979 O O . THR I 1 70 ? 71.004 -8.310 3.554 1.00 69.10 70 THR I O 1
ATOM 8983 N N . LEU I 1 71 ? 71.267 -8.117 5.798 1.00 65.70 71 LEU I N 1
ATOM 8984 C CA . LEU I 1 71 ? 71.729 -6.742 5.791 1.00 69.10 71 LEU I CA 1
ATOM 8985 C C . LEU I 1 71 ? 73.243 -6.726 5.570 1.00 77.20 71 LEU I C 1
ATOM 8986 O O . LEU I 1 71 ? 73.927 -7.778 5.487 1.00 83.81 71 LEU I O 1
ATOM 8991 N N . GLY I 1 72 ? 73.811 -5.551 5.426 1.00 81.95 72 GLY I N 1
ATOM 8992 C CA . GLY I 1 72 ? 75.292 -5.480 5.235 1.00 86.40 72 GLY I CA 1
ATOM 8993 C C . GLY I 1 72 ? 76.140 -5.965 6.392 1.00 78.90 72 GLY I C 1
ATOM 8994 O O . GLY I 1 72 ? 77.295 -6.293 6.196 1.00 86.00 72 GLY I O 1
ATOM 8995 N N . ILE I 1 73 ? 75.553 -6.029 7.579 1.00 74.38 73 ILE I N 1
ATOM 8996 C CA . ILE I 1 73 ? 76.297 -5.893 8.833 1.00 77.82 73 ILE I CA 1
ATOM 8997 C C . ILE I 1 73 ? 76.989 -7.130 9.398 1.00 74.30 73 ILE I C 1
ATOM 8998 O O . ILE I 1 73 ? 76.745 -8.250 8.962 1.00 73.44 73 ILE I O 1
ATOM 9003 N N . SER I 1 74 ? 77.900 -6.879 10.327 1.00 73.74 74 SER I N 1
ATOM 9004 C CA . SER I 1 74 ? 78.696 -7.914 10.956 1.00 76.13 74 SER I CA 1
ATOM 9005 C C . SER I 1 74 ? 77.922 -8.781 11.926 1.00 76.67 74 SER I C 1
ATOM 9006 O O . SER I 1 74 ? 76.987 -8.329 12.567 1.00 79.72 74 SER I O 1
ATOM 9009 N N . HIS I 1 75 ? 78.344 -10.030 12.044 1.00 76.45 75 HIS I N 1
ATOM 9010 C CA . HIS I 1 75 ? 77.701 -10.981 12.929 1.00 73.71 75 HIS I CA 1
ATOM 9011 C C . HIS I 1 75 ? 77.861 -10.541 14.369 1.00 74.51 75 HIS I C 1
ATOM 9012 O O . HIS I 1 75 ? 77.141 -10.994 15.245 1.00 80.67 75 HIS I O 1
ATOM 9019 N N . GLU I 1 76 ? 78.814 -9.658 14.614 1.00 75.51 76 GLU I N 1
ATOM 9020 C CA . GLU I 1 76 ? 79.053 -9.182 15.962 1.00 76.59 76 GLU I CA 1
ATOM 9021 C C . GLU I 1 76 ? 77.813 -8.499 16.519 1.00 74.73 76 GLU I C 1
ATOM 9022 O O . GLU I 1 76 ? 77.500 -8.666 17.689 1.00 82.64 76 GLU I O 1
ATOM 9028 N N . TYR I 1 77 ? 77.104 -7.741 15.691 1.00 74.10 77 TYR I N 1
ATOM 9029 C CA . TYR I 1 77 ? 75.810 -7.097 16.133 1.00 72.08 77 TYR I CA 1
ATOM 9030 C C . TYR I 1 77 ? 74.644 -8.018 16.428 1.00 69.89 77 TYR I C 1
ATOM 9031 O O . TYR I 1 77 ? 73.626 -7.570 16.961 1.00 70.22 77 TYR I O 1
ATOM 9040 N N . ALA I 1 78 ? 74.768 -9.298 16.095 1.00 70.34 78 ALA I N 1
ATOM 9041 C CA . ALA I 1 78 ? 73.692 -10.258 16.346 1.00 68.48 78 ALA I CA 1
ATOM 9042 C C . ALA I 1 78 ? 73.224 -10.304 17.803 1.00 71.19 78 ALA I C 1
ATOM 9043 O O . ALA I 1 78 ? 72.057 -10.505 18.050 1.00 72.94 78 ALA I O 1
ATOM 9045 N N . ASN I 1 79 ? 74.125 -10.094 18.756 1.00 79.54 79 ASN I N 1
ATOM 9046 C CA . ASN I 1 79 ? 73.757 -10.005 20.174 1.00 84.36 79 ASN I CA 1
ATOM 9047 C C . ASN I 1 79 ? 72.598 -9.081 20.518 1.00 82.53 79 ASN I C 1
ATOM 9048 O O . ASN I 1 79 ? 71.789 -9.423 21.381 1.00 84.19 79 ASN I O 1
ATOM 9053 N N . GLU I 1 80 ? 72.568 -7.887 19.926 1.00 80.28 80 GLU I N 1
ATOM 9054 C CA . GLU I 1 80 ? 71.545 -6.882 20.251 1.00 84.38 80 GLU I CA 1
ATOM 9055 C C . GLU I 1 80 ? 70.136 -7.340 19.893 1.00 76.01 80 GLU I C 1
ATOM 9056 O O . GLU I 1 80 ? 69.181 -7.017 20.596 1.00 74.02 80 GLU I O 1
ATOM 9062 N N . LEU I 1 81 ? 70.033 -8.101 18.810 1.00 69.91 81 LEU I N 1
ATOM 9063 C CA . LEU I 1 81 ? 68.767 -8.686 18.388 1.00 67.31 81 LEU I CA 1
ATOM 9064 C C . LEU I 1 81 ? 68.266 -9.808 19.286 1.00 69.01 81 LEU I C 1
ATOM 9065 O O . LEU I 1 81 ? 67.103 -10.178 19.225 1.00 69.50 81 LEU I O 1
ATOM 9070 N N . THR I 1 82 ? 69.133 -10.333 20.142 1.00 70.61 82 THR I N 1
ATOM 9071 C CA . THR I 1 82 ? 68.810 -11.428 21.033 1.00 72.30 82 THR I CA 1
ATOM 9072 C C . THR I 1 82 ? 68.350 -10.969 22.423 1.00 73.04 82 THR I C 1
ATOM 9073 O O . THR I 1 82 ? 67.721 -11.747 23.148 1.00 76.20 82 THR I O 1
ATOM 9077 N N . SER I 1 83 ? 68.737 -9.759 22.839 1.00 72.58 83 SER I N 1
ATOM 9078 C CA . SER I 1 83 ? 68.424 -9.254 24.175 1.00 72.24 83 SER I CA 1
ATOM 9079 C C . SER I 1 83 ? 66.945 -9.014 24.287 1.00 72.84 83 SER I C 1
ATOM 9080 O O . SER I 1 83 ? 66.338 -8.455 23.364 1.00 76.24 83 SER I O 1
ATOM 9083 N N . ILE I 1 84 ? 66.366 -9.388 25.419 1.00 73.27 84 ILE I N 1
ATOM 9084 C CA . ILE I 1 84 ? 64.966 -9.123 25.645 1.00 75.85 84 ILE I CA 1
ATOM 9085 C C . ILE I 1 84 ? 64.904 -7.626 25.853 1.00 78.52 84 ILE I C 1
ATOM 9086 O O . ILE I 1 84 ? 65.725 -7.072 26.574 1.00 81.68 84 ILE I O 1
ATOM 9091 N N . PRO I 1 85 ? 63.947 -6.954 25.238 1.00 85.94 85 PRO I N 1
ATOM 9092 C CA . PRO I 1 85 ? 63.866 -5.498 25.364 1.00 94.82 85 PRO I CA 1
ATOM 9093 C C . PRO I 1 85 ? 62.849 -4.970 26.365 1.00 101.38 85 PRO I C 1
ATOM 9094 O O . PRO I 1 85 ? 61.896 -5.665 26.691 1.00 114.90 85 PRO I O 1
ATOM 9098 N N . LEU I 1 86 ? 63.062 -3.749 26.851 1.00 98.79 86 LEU I N 1
ATOM 9099 C CA . LEU I 1 86 ? 62.116 -3.132 27.763 1.00 102.37 86 LEU I CA 1
ATOM 9100 C C . LEU I 1 86 ? 61.144 -2.488 26.803 1.00 97.24 86 LEU I C 1
ATOM 9101 O O . LEU I 1 86 ? 61.368 -1.396 26.296 1.00 92.14 86 LEU I O 1
ATOM 9103 N N . ARG I 1 87 ? 60.061 -3.201 26.550 1.00 94.05 87 ARG I N 1
ATOM 9104 C CA . ARG I 1 87 ? 59.043 -2.812 25.591 1.00 93.33 87 ARG I CA 1
ATOM 9105 C C . ARG I 1 87 ? 57.992 -1.774 25.913 1.00 102.77 87 ARG I C 1
ATOM 9106 O O . ARG I 1 87 ? 57.726 -1.439 27.061 1.00 108.77 87 ARG I O 1
ATOM 9114 N N . GLY I 1 88 ? 57.402 -1.292 24.826 1.00 105.65 88 GLY I N 1
ATOM 9115 C CA . GLY I 1 88 ? 56.204 -0.455 24.806 1.00 108.79 88 GLY I CA 1
ATOM 9116 C C . GLY I 1 88 ? 56.358 0.949 25.347 1.00 115.85 88 GLY I C 1
ATOM 9117 O O . GLY I 1 88 ? 55.408 1.504 25.897 1.00 114.43 88 GLY I O 1
ATOM 9118 N N . ASN I 1 89 ? 57.554 1.525 25.188 1.00 121.82 89 ASN I N 1
ATOM 9119 C CA . ASN I 1 89 ? 57.947 2.734 25.937 1.00 119.04 89 ASN I CA 1
ATOM 9120 C C . ASN I 1 89 ? 58.463 3.893 25.068 1.00 116.32 89 ASN I C 1
ATOM 9121 O O . ASN I 1 89 ? 59.162 4.762 25.534 1.00 109.81 89 ASN I O 1
ATOM 9126 N N . GLN I 1 90 ? 58.074 3.890 23.796 1.00 117.00 90 GLN I N 1
ATOM 9127 C CA . GLN I 1 90 ? 58.459 4.921 22.834 1.00 113.77 90 GLN I CA 1
ATOM 9128 C C . GLN I 1 90 ? 57.223 5.818 22.757 1.00 114.75 90 GLN I C 1
ATOM 9129 O O . GLN I 1 90 ? 56.128 5.339 22.503 1.00 116.53 90 GLN I O 1
ATOM 9135 N N . ASN I 1 91 ? 57.392 7.103 23.013 1.00 117.50 91 ASN I N 1
ATOM 9136 C CA . ASN I 1 91 ? 56.267 8.026 23.108 1.00 126.28 91 ASN I CA 1
ATOM 9137 C C . ASN I 1 91 ? 55.842 8.539 21.718 1.00 127.96 91 ASN I C 1
ATOM 9138 O O . ASN I 1 91 ? 56.219 9.623 21.271 1.00 127.32 91 ASN I O 1
ATOM 9143 N N . ILE I 1 92 ? 55.021 7.732 21.065 1.00 129.75 92 ILE I N 1
ATOM 9144 C CA . ILE I 1 92 ? 54.646 7.906 19.671 1.00 128.84 92 ILE I CA 1
ATOM 9145 C C . ILE I 1 92 ? 53.147 8.216 19.558 1.00 124.86 92 ILE I C 1
ATOM 9146 O O . ILE I 1 92 ? 52.596 8.206 18.471 1.00 124.02 92 ILE I O 1
ATOM 9151 N N . ILE I 1 93 ? 52.503 8.526 20.682 1.00 124.76 93 ILE I N 1
ATOM 9152 C CA . ILE I 1 93 ? 51.035 8.670 20.754 1.00 132.23 93 ILE I CA 1
ATOM 9153 C C . ILE I 1 93 ? 50.552 9.787 19.838 1.00 129.52 93 ILE I C 1
ATOM 9154 O O . ILE I 1 93 ? 49.509 9.678 19.223 1.00 123.39 93 ILE I O 1
ATOM 9159 N N . ASN I 1 94 ? 51.330 10.861 19.757 1.00 114.17 94 ASN I N 1
ATOM 9160 C CA . ASN I 1 94 ? 50.967 12.029 18.927 1.00 105.53 94 ASN I CA 1
ATOM 9161 C C . ASN I 1 94 ? 51.133 11.872 17.424 1.00 94.37 94 ASN I C 1
ATOM 9162 O O . ASN I 1 94 ? 50.674 12.754 16.693 1.00 88.83 94 ASN I O 1
ATOM 9167 N N . ASP I 1 95 ? 51.812 10.810 16.957 1.00 86.36 95 ASP I N 1
ATOM 9168 C CA . ASP I 1 95 ? 51.974 10.645 15.522 1.00 82.08 95 ASP I CA 1
ATOM 9169 C C . ASP I 1 95 ? 50.585 10.416 14.961 1.00 72.78 95 ASP I C 1
ATOM 9170 O O . ASP I 1 95 ? 49.887 9.537 15.435 1.00 71.02 95 ASP I O 1
ATOM 9175 N N . PRO I 1 96 ? 50.195 11.191 13.960 1.00 66.45 96 PRO I N 1
ATOM 9176 C CA . PRO I 1 96 ? 48.878 11.009 13.421 1.00 65.45 96 PRO I CA 1
ATOM 9177 C C . PRO I 1 96 ? 48.515 9.590 12.977 1.00 62.77 96 PRO I C 1
ATOM 9178 O O . PRO I 1 96 ? 47.382 9.170 13.200 1.00 64.10 96 PRO I O 1
ATOM 9182 N N . LEU I 1 97 ? 49.453 8.871 12.378 1.00 59.61 97 LEU I N 1
ATOM 9183 C CA . LEU I 1 97 ? 49.198 7.539 11.931 1.00 57.74 97 LEU I CA 1
ATOM 9184 C C . LEU I 1 97 ? 48.854 6.667 13.090 1.00 57.32 97 LEU I C 1
ATOM 9185 O O . LEU I 1 97 ? 47.952 5.857 13.005 1.00 61.38 97 LEU I O 1
ATOM 9190 N N . ILE I 1 98 ? 49.567 6.795 14.167 1.00 57.99 98 ILE I N 1
ATOM 9191 C CA . ILE I 1 98 ? 49.326 5.933 15.313 1.00 59.28 98 ILE I CA 1
ATOM 9192 C C . ILE I 1 98 ? 48.066 6.357 16.044 1.00 56.37 98 ILE I C 1
ATOM 9193 O O . ILE I 1 98 ? 47.301 5.510 16.492 1.00 53.80 98 ILE I O 1
ATOM 9198 N N . TYR I 1 99 ? 47.873 7.658 16.210 1.00 57.92 99 TYR I N 1
ATOM 9199 C CA . TYR I 1 99 ? 46.668 8.167 16.895 1.00 61.51 99 TYR I CA 1
ATOM 9200 C C . TYR I 1 99 ? 45.410 7.577 16.285 1.00 61.17 99 TYR I C 1
ATOM 9201 O O . TYR I 1 99 ? 44.511 7.182 16.997 1.00 61.69 99 TYR I O 1
ATOM 9210 N N . ARG I 1 100 ? 45.398 7.425 14.966 1.00 59.72 100 ARG I N 1
ATOM 9211 C CA . ARG I 1 100 ? 44.234 6.882 14.287 1.00 59.41 100 ARG I CA 1
ATOM 9212 C C . ARG I 1 100 ? 43.885 5.502 14.802 1.00 59.13 100 ARG I C 1
ATOM 9213 O O . ARG I 1 100 ? 42.731 5.226 15.083 1.00 63.43 100 ARG I O 1
ATOM 9221 N N . PHE I 1 101 ? 44.864 4.633 14.962 1.00 60.39 101 PHE I N 1
ATOM 9222 C CA . PHE I 1 101 ? 44.552 3.321 15.522 1.00 61.46 101 PHE I CA 1
ATOM 9223 C C . PHE I 1 101 ? 43.960 3.467 16.910 1.00 62.26 101 PHE I C 1
ATOM 9224 O O . PHE I 1 101 ? 43.072 2.750 17.257 1.00 61.63 101 PHE I O 1
ATOM 9232 N N . ASN I 1 102 ? 44.476 4.377 17.719 1.00 65.57 102 ASN I N 1
ATOM 9233 C CA . ASN I 1 102 ? 43.934 4.582 19.069 1.00 69.26 102 ASN I CA 1
ATOM 9234 C C . ASN I 1 102 ? 42.496 5.093 19.037 1.00 67.86 102 ASN I C 1
ATOM 9235 O O . ASN I 1 102 ? 41.637 4.609 19.769 1.00 67.11 102 ASN I O 1
ATOM 9240 N N . GLU I 1 103 ? 42.209 5.977 18.095 1.00 67.52 103 GLU I N 1
ATOM 9241 C CA . GLU I 1 103 ? 40.859 6.538 17.952 1.00 66.50 103 GLU I CA 1
ATOM 9242 C C . GLU I 1 103 ? 39.904 5.466 17.536 1.00 64.23 103 GLU I C 1
ATOM 9243 O O . GLU I 1 103 ? 38.776 5.388 17.997 1.00 65.28 103 GLU I O 1
ATOM 9249 N N . LEU I 1 104 ? 40.390 4.600 16.673 1.00 62.86 104 LEU I N 1
ATOM 9250 C CA . LEU I 1 104 ? 39.608 3.499 16.204 1.00 62.75 104 LEU I CA 1
ATOM 9251 C C . LEU I 1 104 ? 39.094 2.644 17.347 1.00 63.59 104 LEU I C 1
ATOM 9252 O O . LEU I 1 104 ? 37.949 2.289 17.350 1.00 68.71 104 LEU I O 1
ATOM 9257 N N . PHE I 1 105 ? 39.900 2.351 18.351 1.00 65.38 105 PHE I N 1
ATOM 9258 C CA . PHE I 1 105 ? 39.419 1.560 19.510 1.00 65.11 105 PHE I CA 1
ATOM 9259 C C . PHE I 1 105 ? 38.659 2.392 20.528 1.00 64.53 105 PHE I C 1
ATOM 9260 O O . PHE I 1 105 ? 37.990 1.862 21.379 1.00 63.82 105 PHE I O 1
ATOM 9268 N N . LYS I 1 106 ? 38.791 3.701 20.463 1.00 65.82 106 LYS I N 1
ATOM 9269 C CA . LYS I 1 106 ? 37.936 4.563 21.264 1.00 68.74 106 LYS I CA 1
ATOM 9270 C C . LYS I 1 106 ? 36.510 4.522 20.728 1.00 66.71 106 LYS I C 1
ATOM 9271 O O . LYS I 1 106 ? 35.568 4.475 21.510 1.00 70.87 106 LYS I O 1
ATOM 9277 N N . VAL I 1 107 ? 36.370 4.493 19.419 1.00 61.95 107 VAL I N 1
ATOM 9278 C CA . VAL I 1 107 ? 35.072 4.485 18.800 1.00 61.81 107 VAL I CA 1
ATOM 9279 C C . VAL I 1 107 ? 34.431 3.091 18.777 1.00 60.27 107 VAL I C 1
ATOM 9280 O O . VAL I 1 107 ? 33.267 2.953 19.139 1.00 62.83 107 VAL I O 1
ATOM 9284 N N . TYR I 1 108 ? 35.172 2.067 18.361 1.00 56.87 108 TYR I N 1
ATOM 9285 C CA . TYR I 1 108 ? 34.630 0.715 18.240 1.00 56.46 108 TYR I CA 1
ATOM 9286 C C . TYR I 1 108 ? 34.921 -0.223 19.408 1.00 56.23 108 TYR I C 1
ATOM 9287 O O . TYR I 1 108 ? 34.546 -1.400 19.407 1.00 56.52 108 TYR I O 1
ATOM 9296 N N . GLY I 1 109 ? 35.584 0.274 20.431 1.00 57.53 109 GLY I N 1
ATOM 9297 C CA . GLY I 1 109 ? 36.032 -0.575 21.540 1.00 56.64 109 GLY I CA 1
ATOM 9298 C C . GLY I 1 109 ? 34.907 -1.318 22.207 1.00 57.42 109 GLY I C 1
ATOM 9299 O O . GLY I 1 109 ? 34.971 -2.520 22.309 1.00 55.88 109 GLY I O 1
ATOM 9300 N N . SER I 1 110 ? 33.861 -0.609 22.600 1.00 59.57 110 SER I N 1
ATOM 9301 C CA . SER I 1 110 ? 32.785 -1.267 23.260 1.00 62.38 110 SER I CA 1
ATOM 9302 C C . SER I 1 110 ? 32.094 -2.303 22.377 1.00 63.43 110 SER I C 1
ATOM 9303 O O . SER I 1 110 ? 31.550 -3.266 22.906 1.00 65.63 110 SER I O 1
ATOM 9306 N N . SER I 1 111 ? 32.061 -2.070 21.064 1.00 63.49 111 SER I N 1
ATOM 9307 C CA . SER I 1 111 ? 31.441 -2.982 20.129 1.00 63.92 111 SER I CA 1
ATOM 9308 C C . SER I 1 111 ? 32.239 -4.234 20.014 1.00 63.92 111 SER I C 1
ATOM 9309 O O . SER I 1 111 ? 31.718 -5.339 20.022 1.00 65.85 111 SER I O 1
ATOM 9312 N N . LEU I 1 112 ? 33.531 -4.079 19.895 1.00 65.50 112 LEU I N 1
ATOM 9313 C CA . LEU I 1 112 ? 34.418 -5.240 19.879 1.00 67.94 112 LEU I CA 1
ATOM 9314 C C . LEU I 1 112 ? 34.351 -6.040 21.186 1.00 69.24 112 LEU I C 1
ATOM 9315 O O . LEU I 1 112 ? 34.399 -7.266 21.178 1.00 73.34 112 LEU I O 1
ATOM 9320 N N . ARG I 1 113 ? 34.253 -5.327 22.293 1.00 68.67 113 ARG I N 1
ATOM 9321 C CA . ARG I 1 113 ? 34.097 -5.942 23.559 1.00 69.62 113 ARG I CA 1
ATOM 9322 C C . ARG I 1 113 ? 32.840 -6.836 23.591 1.00 67.20 113 ARG I C 1
ATOM 9323 O O . ARG I 1 113 ? 32.888 -7.993 23.995 1.00 66.90 113 ARG I O 1
ATOM 9331 N N . GLY I 1 114 ? 31.732 -6.275 23.166 1.00 66.75 114 GLY I N 1
ATOM 9332 C CA . GLY I 1 114 ? 30.473 -6.976 23.116 1.00 68.53 114 GLY I CA 1
ATOM 9333 C C . GLY I 1 114 ? 30.451 -8.172 22.177 1.00 68.56 114 GLY I C 1
ATOM 9334 O O . GLY I 1 114 ? 29.928 -9.235 22.544 1.00 71.71 114 GLY I O 1
ATOM 9335 N N . ILE I 1 115 ? 31.017 -8.014 20.983 1.00 65.84 115 ILE I N 1
ATOM 9336 C CA . ILE I 1 115 ? 31.072 -9.100 20.034 1.00 64.32 115 ILE I CA 1
ATOM 9337 C C . ILE I 1 115 ? 31.949 -10.218 20.551 1.00 63.52 115 ILE I C 1
ATOM 9338 O O . ILE I 1 115 ? 31.571 -11.374 20.495 1.00 63.95 115 ILE I O 1
ATOM 9343 N N . ILE I 1 116 ? 33.115 -9.880 21.087 1.00 62.98 116 ILE I N 1
ATOM 9344 C CA . ILE I 1 116 ? 34.016 -10.907 21.603 1.00 62.66 116 ILE I CA 1
ATOM 9345 C C . ILE I 1 116 ? 33.353 -11.635 22.774 1.00 64.22 116 ILE I C 1
ATOM 9346 O O . ILE I 1 116 ? 33.517 -12.858 22.890 1.00 64.83 116 ILE I O 1
ATOM 9351 N N . HIS I 1 117 ? 32.624 -10.913 23.637 1.00 63.71 117 HIS I N 1
ATOM 9352 C CA . HIS I 1 117 ? 31.995 -11.568 24.778 1.00 64.41 117 HIS I CA 1
ATOM 9353 C C . HIS I 1 117 ? 30.978 -12.565 24.333 1.00 67.14 117 HIS I C 1
ATOM 9354 O O . HIS I 1 117 ? 30.894 -13.664 24.873 1.00 69.91 117 HIS I O 1
ATOM 9361 N N . GLU I 1 118 ? 30.189 -12.177 23.351 1.00 70.69 118 GLU I N 1
ATOM 9362 C CA . GLU I 1 118 ? 29.103 -13.022 22.827 1.00 72.94 118 GLU I CA 1
ATOM 9363 C C . GLU I 1 118 ? 29.644 -14.232 22.087 1.00 72.33 118 GLU I C 1
ATOM 9364 O O . GLU I 1 118 ? 29.157 -15.315 22.282 1.00 74.25 118 GLU I O 1
ATOM 9370 N N . GLU I 1 119 ? 30.680 -14.053 21.277 1.00 72.64 119 GLU I N 1
ATOM 9371 C CA . GLU I 1 119 ? 31.221 -15.124 20.405 1.00 74.41 119 GLU I CA 1
ATOM 9372 C C . GLU I 1 119 ? 32.359 -15.984 20.988 1.00 72.92 119 GLU I C 1
ATOM 9373 O O . GLU I 1 119 ? 32.550 -17.092 20.535 1.00 75.70 119 GLU I O 1
ATOM 9379 N N . PHE I 1 120 ? 33.086 -15.491 21.986 1.00 70.68 120 PHE I N 1
ATOM 9380 C CA . PHE I 1 120 ? 34.111 -16.274 22.702 1.00 69.97 120 PHE I CA 1
ATOM 9381 C C . PHE I 1 120 ? 33.866 -16.506 24.202 1.00 70.03 120 PHE I C 1
ATOM 9382 O O . PHE I 1 120 ? 34.289 -17.518 24.746 1.00 71.12 120 PHE I O 1
ATOM 9390 N N . GLY I 1 121 ? 33.218 -15.568 24.870 1.00 69.10 121 GLY I N 1
ATOM 9391 C CA . GLY I 1 121 ? 32.950 -15.668 26.286 1.00 68.86 121 GLY I CA 1
ATOM 9392 C C . GLY I 1 121 ? 33.677 -14.568 27.028 1.00 68.57 121 GLY I C 1
ATOM 9393 O O . GLY I 1 121 ? 34.201 -13.644 26.427 1.00 70.65 121 GLY I O 1
ATOM 9394 N N . ASP I 1 122 ? 33.703 -14.683 28.342 1.00 68.55 122 ASP I N 1
ATOM 9395 C CA . ASP I 1 122 ? 34.327 -13.716 29.166 1.00 67.81 122 ASP I CA 1
ATOM 9396 C C . ASP I 1 122 ? 35.828 -13.928 29.174 1.00 68.09 122 ASP I C 1
ATOM 9397 O O . ASP I 1 122 ? 36.372 -14.779 29.879 1.00 69.93 122 ASP I O 1
ATOM 9402 N N . GLY I 1 123 ? 36.510 -13.118 28.397 1.00 67.58 123 GLY I N 1
ATOM 9403 C CA . GLY I 1 123 ? 37.956 -13.140 28.367 1.00 65.97 123 GLY I CA 1
ATOM 9404 C C . GLY I 1 123 ? 38.500 -11.928 27.634 1.00 65.32 123 GLY I C 1
ATOM 9405 O O . GLY I 1 123 ? 37.850 -10.876 27.564 1.00 67.32 123 GLY I O 1
ATOM 9406 N N . ILE I 1 124 ? 39.692 -12.108 27.088 1.00 63.57 124 ILE I N 1
ATOM 9407 C CA . ILE I 1 124 ? 40.375 -11.119 26.305 1.00 61.81 124 ILE I CA 1
ATOM 9408 C C . ILE I 1 124 ? 41.112 -11.734 25.137 1.00 61.48 124 ILE I C 1
ATOM 9409 O O . ILE I 1 124 ? 41.317 -12.936 25.093 1.00 61.08 124 ILE I O 1
ATOM 9414 N N . MET I 1 125 ? 41.537 -10.884 24.222 1.00 63.57 125 MET I N 1
ATOM 9415 C CA . MET I 1 125 ? 42.411 -11.286 23.154 1.00 67.14 125 MET I CA 1
ATOM 9416 C C . MET I 1 125 ? 43.816 -10.854 23.514 1.00 68.90 125 MET I C 1
ATOM 9417 O O . MET I 1 125 ? 44.016 -9.678 23.788 1.00 72.23 125 MET I O 1
ATOM 9422 N N . SER I 1 126 ? 44.751 -11.805 23.530 1.00 68.02 126 SER I N 1
ATOM 9423 C CA . SER I 1 126 ? 46.098 -11.562 23.960 1.00 69.25 126 SER I CA 1
ATOM 9424 C C . SER I 1 126 ? 46.838 -10.675 22.981 1.00 69.94 126 SER I C 1
ATOM 9425 O O . SER I 1 126 ? 46.639 -10.782 21.776 1.00 67.64 126 SER I O 1
ATOM 9428 N N . ALA I 1 127 ? 47.706 -9.797 23.527 1.00 71.45 127 ALA I N 1
ATOM 9429 C CA . ALA I 1 127 ? 48.663 -8.966 22.731 1.00 68.62 127 ALA I CA 1
ATOM 9430 C C . ALA I 1 127 ? 50.064 -9.592 22.703 1.00 68.75 127 ALA I C 1
ATOM 9431 O O . ALA I 1 127 ? 50.951 -9.103 22.013 1.00 70.10 127 ALA I O 1
ATOM 9433 N N . ILE I 1 128 ? 50.211 -10.729 23.376 1.00 69.30 128 ILE I N 1
ATOM 9434 C CA . ILE I 1 128 ? 51.465 -11.411 23.506 1.00 71.18 128 ILE I CA 1
ATOM 9435 C C . ILE I 1 128 ? 51.550 -12.534 22.471 1.00 73.84 128 ILE I C 1
ATOM 9436 O O . ILE I 1 128 ? 52.479 -12.555 21.653 1.00 79.28 128 ILE I O 1
ATOM 9441 N N . ASP I 1 129 ? 50.584 -13.438 22.476 1.00 73.05 129 ASP I N 1
ATOM 9442 C CA . ASP I 1 129 ? 50.463 -14.451 21.437 1.00 75.53 129 ASP I CA 1
ATOM 9443 C C . ASP I 1 129 ? 49.562 -13.881 20.333 1.00 71.18 129 ASP I C 1
ATOM 9444 O O . ASP I 1 129 ? 48.352 -14.078 20.327 1.00 69.23 129 ASP I O 1
ATOM 9449 N N . CYS I 1 130 ? 50.174 -13.196 19.396 1.00 69.28 130 CYS I N 1
ATOM 9450 C CA . CYS I 1 130 ? 49.443 -12.371 18.463 1.00 68.94 130 CYS I CA 1
ATOM 9451 C C . CYS I 1 130 ? 50.210 -12.206 17.150 1.00 68.31 130 CYS I C 1
ATOM 9452 O O . CYS I 1 130 ? 51.389 -11.849 17.192 1.00 72.83 130 CYS I O 1
ATOM 9455 N N . LYS I 1 131 ? 49.570 -12.448 16.018 1.00 65.84 131 LYS I N 1
ATOM 9456 C CA . LYS I 1 131 ? 50.195 -12.304 14.712 1.00 68.06 131 LYS I CA 1
ATOM 9457 C C . LYS I 1 131 ? 49.546 -11.173 13.960 1.00 65.83 131 LYS I C 1
ATOM 9458 O O . LYS I 1 131 ? 48.413 -11.301 13.495 1.00 68.20 131 LYS I O 1
ATOM 9464 N N . ILE I 1 132 ? 50.265 -10.081 13.785 1.00 64.36 132 ILE I N 1
ATOM 9465 C CA . ILE I 1 132 ? 49.805 -8.985 12.965 1.00 63.72 132 ILE I CA 1
ATOM 9466 C C . ILE I 1 132 ? 50.238 -9.261 11.539 1.00 65.77 132 ILE I C 1
ATOM 9467 O O . ILE I 1 132 ? 51.249 -9.876 11.295 1.00 66.34 132 ILE I O 1
ATOM 9472 N N . ASP I 1 133 ? 49.437 -8.795 10.599 1.00 68.11 133 ASP I N 1
ATOM 9473 C CA . ASP I 1 133 ? 49.757 -8.837 9.192 1.00 70.53 133 ASP I CA 1
ATOM 9474 C C . ASP I 1 133 ? 49.244 -7.564 8.562 1.00 66.86 133 ASP I C 1
ATOM 9475 O O . ASP I 1 133 ? 48.192 -7.064 8.984 1.00 69.49 133 ASP I O 1
ATOM 9480 N N . VAL I 1 134 ? 49.963 -6.981 7.618 1.00 64.75 134 VAL I N 1
ATOM 9481 C CA . VAL I 1 134 ? 49.534 -5.700 7.034 1.00 63.91 134 VAL I CA 1
ATOM 9482 C C . VAL I 1 134 ? 49.866 -5.647 5.589 1.00 65.17 134 VAL I C 1
ATOM 9483 O O . VAL I 1 134 ? 50.885 -6.085 5.189 1.00 66.35 134 VAL I O 1
ATOM 9487 N N . THR I 1 135 ? 48.917 -5.194 4.802 1.00 69.39 135 THR I N 1
ATOM 9488 C CA . THR I 1 135 ? 48.840 -5.522 3.368 1.00 74.80 135 THR I CA 1
ATOM 9489 C C . THR I 1 135 ? 48.196 -4.386 2.607 1.00 75.54 135 THR I C 1
ATOM 9490 O O . THR I 1 135 ? 47.223 -3.799 3.079 1.00 76.31 135 THR I O 1
ATOM 9494 N N . LYS I 1 136 ? 48.716 -4.105 1.421 1.00 79.54 136 LYS I N 1
ATOM 9495 C CA . LYS I 1 136 ? 48.038 -3.254 0.440 1.00 83.49 136 LYS I CA 1
ATOM 9496 C C . LYS I 1 136 ? 47.264 -4.186 -0.446 1.00 88.98 136 LYS I C 1
ATOM 9497 O O . LYS I 1 136 ? 47.850 -5.085 -1.035 1.00 97.79 136 LYS I O 1
ATOM 9503 N N . ASN I 1 137 ? 45.956 -4.025 -0.491 1.00 91.94 137 ASN I N 1
ATOM 9504 C CA . ASN I 1 137 ? 45.129 -4.881 -1.311 1.00 101.55 137 ASN I CA 1
ATOM 9505 C C . ASN I 1 137 ? 44.743 -4.121 -2.552 1.00 113.24 137 ASN I C 1
ATOM 9506 O O . ASN I 1 137 ? 45.097 -2.957 -2.701 1.00 114.90 137 ASN I O 1
ATOM 9511 N N . GLU I 1 138 ? 43.993 -4.761 -3.439 1.00 126.21 138 GLU I N 1
ATOM 9512 C CA . GLU I 1 138 ? 43.545 -4.095 -4.650 1.00 127.90 138 GLU I CA 1
ATOM 9513 C C . GLU I 1 138 ? 42.719 -2.928 -4.145 1.00 129.54 138 GLU I C 1
ATOM 9514 O O . GLU I 1 138 ? 42.082 -3.048 -3.105 1.00 130.08 138 GLU I O 1
ATOM 9516 N N . GLN I 1 139 ? 42.780 -1.806 -4.852 1.00 128.06 139 GLN I N 1
ATOM 9517 C CA . GLN I 1 139 ? 42.092 -0.575 -4.477 1.00 125.71 139 GLN I CA 1
ATOM 9518 C C . GLN I 1 139 ? 42.955 0.247 -3.531 1.00 112.41 139 GLN I C 1
ATOM 9519 O O . GLN I 1 139 ? 42.527 1.295 -3.058 1.00 113.12 139 GLN I O 1
ATOM 9525 N N . SER I 1 140 ? 44.172 -0.217 -3.263 1.00 102.28 140 SER I N 1
ATOM 9526 C CA . SER I 1 140 ? 45.093 0.516 -2.390 1.00 96.75 140 SER I CA 1
ATOM 9527 C C . SER I 1 140 ? 44.576 0.897 -0.998 1.00 87.82 140 SER I C 1
ATOM 9528 O O . SER I 1 140 ? 44.671 2.048 -0.585 1.00 83.68 140 SER I O 1
ATOM 9531 N N . ARG I 1 141 ? 44.016 -0.075 -0.292 1.00 81.82 141 ARG I N 1
ATOM 9532 C CA . ARG I 1 141 ? 43.481 0.120 1.036 1.00 77.15 141 ARG I CA 1
ATOM 9533 C C . ARG I 1 141 ? 44.416 -0.607 1.967 1.00 70.79 141 ARG I C 1
ATOM 9534 O O . ARG I 1 141 ? 44.983 -1.625 1.588 1.00 71.05 141 ARG I O 1
ATOM 9542 N N . VAL I 1 142 ? 44.544 -0.091 3.180 1.00 64.11 142 VAL I N 1
ATOM 9543 C CA . VAL I 1 142 ? 45.414 -0.671 4.165 1.00 60.19 142 VAL I CA 1
ATOM 9544 C C . VAL I 1 142 ? 44.637 -1.755 4.854 1.00 58.24 142 VAL I C 1
ATOM 9545 O O . VAL I 1 142 ? 43.565 -1.504 5.377 1.00 58.83 142 VAL I O 1
ATOM 9549 N N . ILE I 1 143 ? 45.144 -2.962 4.832 1.00 57.33 143 ILE I N 1
ATOM 9550 C CA . ILE I 1 143 ? 44.442 -4.072 5.419 1.00 58.86 143 ILE I CA 1
ATOM 9551 C C . ILE I 1 143 ? 45.269 -4.688 6.488 1.00 58.57 143 ILE I C 1
ATOM 9552 O O . ILE I 1 143 ? 46.315 -5.258 6.229 1.00 60.30 143 ILE I O 1
ATOM 9557 N N . LEU I 1 144 ? 44.767 -4.571 7.686 1.00 58.75 144 LEU I N 1
ATOM 9558 C CA . LEU I 1 144 ? 45.495 -4.896 8.874 1.00 59.28 144 LEU I CA 1
ATOM 9559 C C . LEU I 1 144 ? 44.775 -6.071 9.488 1.00 59.69 144 LEU I C 1
ATOM 9560 O O . LEU I 1 144 ? 43.621 -5.940 9.847 1.00 62.49 144 LEU I O 1
ATOM 9565 N N . ARG I 1 145 ? 45.429 -7.213 9.592 1.00 60.54 145 ARG I N 1
ATOM 9566 C CA . ARG I 1 145 ? 44.815 -8.419 10.156 1.00 62.30 145 ARG I CA 1
ATOM 9567 C C . ARG I 1 145 ? 45.514 -8.799 11.437 1.00 60.88 145 ARG I C 1
ATOM 9568 O O . ARG I 1 145 ? 46.701 -8.967 11.452 1.00 59.69 145 ARG I O 1
ATOM 9576 N N . ILE I 1 146 ? 44.765 -8.914 12.512 1.00 61.45 146 ILE I N 1
ATOM 9577 C CA . ILE I 1 146 ? 45.312 -9.230 13.823 1.00 64.05 146 ILE I CA 1
ATOM 9578 C C . ILE I 1 146 ? 44.756 -10.582 14.256 1.00 66.88 146 ILE I C 1
ATOM 9579 O O . ILE I 1 146 ? 43.547 -10.764 14.249 1.00 67.51 146 ILE I O 1
ATOM 9584 N N . ASP I 1 147 ? 45.623 -11.497 14.687 1.00 69.99 147 ASP I N 1
ATOM 9585 C CA . ASP I 1 147 ? 45.233 -12.891 14.987 1.00 71.80 147 ASP I CA 1
ATOM 9586 C C . ASP I 1 147 ? 45.766 -13.271 16.372 1.00 68.16 147 ASP I C 1
ATOM 9587 O O . ASP I 1 147 ? 46.925 -13.613 16.524 1.00 70.27 147 ASP I O 1
ATOM 9592 N N . GLY I 1 148 ? 44.899 -13.224 17.369 1.00 63.85 148 GLY I N 1
ATOM 9593 C CA . GLY I 1 148 ? 45.300 -13.353 18.750 1.00 63.12 148 GLY I CA 1
ATOM 9594 C C . GLY I 1 148 ? 44.655 -14.514 19.462 1.00 63.76 148 GLY I C 1
ATOM 9595 O O . GLY I 1 148 ? 43.579 -14.925 19.110 1.00 62.30 148 GLY I O 1
ATOM 9596 N N . LYS I 1 149 ? 45.322 -15.016 20.498 1.00 66.53 149 LYS I N 1
ATOM 9597 C CA . LYS I 1 149 ? 44.750 -16.043 21.317 1.00 68.92 149 LYS I CA 1
ATOM 9598 C C . LYS I 1 149 ? 43.680 -15.410 22.197 1.00 66.10 149 LYS I C 1
ATOM 9599 O O . LYS I 1 149 ? 43.895 -14.361 22.783 1.00 66.51 149 LYS I O 1
ATOM 9605 N N . PHE I 1 150 ? 42.561 -16.104 22.336 1.00 64.46 150 PHE I N 1
ATOM 9606 C CA . PHE I 1 150 ? 41.571 -15.773 23.305 1.00 62.48 150 PHE I CA 1
ATOM 9607 C C . PHE I 1 150 ? 41.939 -16.455 24.621 1.00 65.82 150 PHE I C 1
ATOM 9608 O O . PHE I 1 150 ? 42.135 -17.662 24.655 1.00 66.75 150 PHE I O 1
ATOM 9616 N N . LEU I 1 151 ? 41.996 -15.685 25.710 1.00 69.63 151 LEU I N 1
ATOM 9617 C CA . LEU I 1 151 ? 42.253 -16.218 27.042 1.00 74.15 151 LEU I CA 1
ATOM 9618 C C . LEU I 1 151 ? 41.020 -15.986 27.872 1.00 71.03 151 LEU I C 1
ATOM 9619 O O . LEU I 1 151 ? 40.672 -14.853 28.142 1.00 68.69 151 LEU I O 1
ATOM 9624 N N . PRO I 1 152 ? 40.390 -17.056 28.339 1.00 68.59 152 PRO I N 1
ATOM 9625 C CA . PRO I 1 152 ? 39.250 -16.821 29.207 1.00 67.19 152 PRO I CA 1
ATOM 9626 C C . PRO I 1 152 ? 39.688 -16.481 30.628 1.00 67.79 152 PRO I C 1
ATOM 9627 O O . PRO I 1 152 ? 40.722 -16.966 31.080 1.00 69.55 152 PRO I O 1
ATOM 9631 N N . TYR I 1 153 ? 38.902 -15.661 31.315 1.00 66.37 153 TYR I N 1
ATOM 9632 C CA . TYR I 1 153 ? 39.131 -15.388 32.722 1.00 66.47 153 TYR I CA 1
ATOM 9633 C C . TYR I 1 153 ? 39.005 -16.645 33.579 1.00 69.03 153 TYR I C 1
ATOM 9634 O O . TYR I 1 153 ? 38.177 -17.518 33.309 1.00 70.74 153 TYR I O 1
ATOM 9643 N N . TYR I 1 154 ? 39.803 -16.693 34.643 1.00 71.43 154 TYR I N 1
ATOM 9644 C CA . TYR I 1 154 ? 39.750 -17.743 35.664 1.00 72.07 154 TYR I CA 1
ATOM 9645 C C . TYR I 1 154 ? 38.346 -17.753 36.267 1.00 75.24 154 TYR I C 1
ATOM 9646 O O . TYR I 1 154 ? 37.757 -16.694 36.523 1.00 77.78 154 TYR I O 1
ATOM 9655 N N . LYS I 1 155 ? 37.788 -18.944 36.412 1.00 78.30 155 LYS I N 1
ATOM 9656 C CA . LYS I 1 155 ? 36.365 -19.108 36.763 1.00 80.31 155 LYS I CA 1
ATOM 9657 C C . LYS I 1 155 ? 36.213 -19.687 38.184 1.00 85.34 155 LYS I C 1
ATOM 9658 O O . LYS I 1 155 ? 35.130 -20.113 38.583 1.00 85.80 155 LYS I O 1
ATOM 9660 N N . GLY I 1 156 ? 37.285 -19.619 38.984 1.00 88.53 156 GLY I N 1
ATOM 9661 C CA . GLY I 1 156 ? 37.201 -19.842 40.435 1.00 90.34 156 GLY I CA 1
ATOM 9662 C C . GLY I 1 156 ? 37.355 -21.270 40.877 1.00 90.88 156 GLY I C 1
ATOM 9663 O O . GLY I 1 156 ? 37.105 -21.580 42.034 1.00 91.23 156 GLY I O 1
ATOM 9664 N N . GLN I 1 157 ? 37.780 -22.129 39.962 1.00 92.57 157 GLN I N 1
ATOM 9665 C CA . GLN I 1 157 ? 37.922 -23.553 40.225 1.00 96.06 157 GLN I CA 1
ATOM 9666 C C . GLN I 1 157 ? 39.004 -23.804 41.272 1.00 96.28 157 GLN I C 1
ATOM 9667 O O . GLN I 1 157 ? 40.079 -23.251 41.166 1.00 96.26 157 GLN I O 1
ATOM 9673 N N . LEU I 1 158 ? 38.709 -24.589 42.291 1.00 99.39 158 LEU I N 1
ATOM 9674 C CA . LEU I 1 158 ? 39.712 -24.845 43.301 1.00 103.45 158 LEU I CA 1
ATOM 9675 C C . LEU I 1 158 ? 40.795 -25.744 42.745 1.00 109.13 158 LEU I C 1
ATOM 9676 O O . LEU I 1 158 ? 40.527 -26.622 41.934 1.00 107.84 158 LEU I O 1
ATOM 9681 N N . ASP I 1 159 ? 42.030 -25.549 43.176 1.00 120.63 159 ASP I N 1
ATOM 9682 C CA . ASP I 1 159 ? 43.091 -26.409 42.687 1.00 134.93 159 ASP I CA 1
ATOM 9683 C C . ASP I 1 159 ? 42.851 -27.788 43.279 1.00 147.14 159 ASP I C 1
ATOM 9684 O O . ASP I 1 159 ? 41.796 -28.043 43.845 1.00 155.55 159 ASP I O 1
ATOM 9689 N N . ALA I 1 160 ? 43.825 -28.678 43.156 1.00 114.31 160 ALA I N 1
ATOM 9690 C CA . ALA I 1 160 ? 43.687 -30.021 43.699 1.00 124.84 160 ALA I CA 1
ATOM 9691 C C . ALA I 1 160 ? 43.534 -29.954 45.212 1.00 129.04 160 ALA I C 1
ATOM 9692 O O . ALA I 1 160 ? 42.772 -30.710 45.804 1.00 105.70 160 ALA I O 1
ATOM 9694 N N . GLY I 1 161 ? 44.277 -29.053 45.839 1.00 139.24 161 GLY I N 1
ATOM 9695 C CA . GLY I 1 161 ? 44.200 -28.899 47.277 1.00 142.74 161 GLY I CA 1
ATOM 9696 C C . GLY I 1 161 ? 42.867 -28.328 47.713 1.00 150.88 161 GLY I C 1
ATOM 9697 O O . GLY I 1 161 ? 42.370 -27.378 47.115 1.00 144.74 161 GLY I O 1
ATOM 9698 N N . GLU I 1 162 ? 42.314 -28.913 48.773 1.00 164.43 162 GLU I N 1
ATOM 9699 C CA . GLU I 1 162 ? 41.032 -28.520 49.368 1.00 166.51 162 GLU I CA 1
ATOM 9700 C C . GLU I 1 162 ? 40.055 -27.821 48.421 1.00 154.56 162 GLU I C 1
ATOM 9701 O O . GLU I 1 162 ? 38.888 -28.201 48.327 1.00 133.82 162 GLU I O 1
ATOM 9707 N N . ASN J 1 22 ? 65.774 24.195 12.237 1.00 91.82 22 ASN J N 1
ATOM 9708 C CA . ASN J 1 22 ? 66.562 25.202 13.055 1.00 98.09 22 ASN J CA 1
ATOM 9709 C C . ASN J 1 22 ? 67.969 25.543 12.515 1.00 95.42 22 ASN J C 1
ATOM 9710 O O . ASN J 1 22 ? 68.357 26.711 12.596 1.00 94.94 22 ASN J O 1
ATOM 9715 N N . GLN J 1 23 ? 68.719 24.558 11.996 1.00 91.20 23 GLN J N 1
ATOM 9716 C CA . GLN J 1 23 ? 69.883 24.859 11.139 1.00 91.27 23 GLN J CA 1
ATOM 9717 C C . GLN J 1 23 ? 69.422 25.508 9.823 1.00 83.10 23 GLN J C 1
ATOM 9718 O O . GLN J 1 23 ? 70.077 26.402 9.294 1.00 78.51 23 GLN J O 1
ATOM 9724 N N . PHE J 1 24 ? 68.211 25.150 9.396 1.00 79.47 24 PHE J N 1
ATOM 9725 C CA . PHE J 1 24 ? 67.573 25.761 8.232 1.00 77.12 24 PHE J CA 1
ATOM 9726 C C . PHE J 1 24 ? 67.011 27.164 8.523 1.00 76.90 24 PHE J C 1
ATOM 9727 O O . PHE J 1 24 ? 67.223 28.099 7.731 1.00 72.61 24 PHE J O 1
ATOM 9735 N N . ILE J 1 25 ? 66.276 27.299 9.622 1.00 76.47 25 ILE J N 1
ATOM 9736 C CA . ILE J 1 25 ? 65.815 28.611 10.062 1.00 81.64 25 ILE J CA 1
ATOM 9737 C C . ILE J 1 25 ? 66.980 29.618 10.262 1.00 82.41 25 ILE J C 1
ATOM 9738 O O . ILE J 1 25 ? 66.906 30.754 9.768 1.00 88.27 25 ILE J O 1
ATOM 9743 N N . LYS J 1 26 ? 68.044 29.218 10.945 1.00 84.25 26 LYS J N 1
ATOM 9744 C CA . LYS J 1 26 ? 69.202 30.110 11.153 1.00 88.04 26 LYS J CA 1
ATOM 9745 C C . LYS J 1 26 ? 69.781 30.577 9.812 1.00 85.53 26 LYS J C 1
ATOM 9746 O O . LYS J 1 26 ? 70.111 31.751 9.643 1.00 83.43 26 LYS J O 1
ATOM 9752 N N . ALA J 1 27 ? 69.891 29.638 8.870 1.00 84.73 27 ALA J N 1
ATOM 9753 C CA . ALA J 1 27 ? 70.360 29.922 7.515 1.00 85.20 27 ALA J CA 1
ATOM 9754 C C . ALA J 1 27 ? 69.459 30.909 6.773 1.00 87.10 27 ALA J C 1
ATOM 9755 O O . ALA J 1 27 ? 69.968 31.805 6.083 1.00 97.64 27 ALA J O 1
ATOM 9757 N N . LYS J 1 28 ? 68.147 30.742 6.913 1.00 83.38 28 LYS J N 1
ATOM 9758 C CA . LYS J 1 28 ? 67.177 31.669 6.333 1.00 83.14 28 LYS J CA 1
ATOM 9759 C C . LYS J 1 28 ? 67.280 33.099 6.867 1.00 89.02 28 LYS J C 1
ATOM 9760 O O . LYS J 1 28 ? 67.217 34.062 6.089 1.00 91.46 28 LYS J O 1
ATOM 9766 N N . GLU J 1 29 ? 67.454 33.246 8.180 1.00 93.30 29 GLU J N 1
ATOM 9767 C CA . GLU J 1 29 ? 67.600 34.575 8.794 1.00 96.69 29 GLU J CA 1
ATOM 9768 C C . GLU J 1 29 ? 68.844 35.321 8.326 1.00 98.82 29 GLU J C 1
ATOM 9769 O O . GLU J 1 29 ? 68.742 36.502 8.021 1.00 101.29 29 GLU J O 1
ATOM 9771 N N . SER J 1 30 ? 69.979 34.624 8.243 1.00 101.71 30 SER J N 1
ATOM 9772 C CA . SER J 1 30 ? 71.224 35.164 7.655 1.00 107.90 30 SER J CA 1
ATOM 9773 C C . SER J 1 30 ? 71.049 35.836 6.300 1.00 107.55 30 SER J C 1
ATOM 9774 O O . SER J 1 30 ? 71.553 36.933 6.083 1.00 114.37 30 SER J O 1
ATOM 9777 N N . LYS J 1 31 ? 70.359 35.151 5.396 1.00 105.63 31 LYS J N 1
ATOM 9778 C CA . LYS J 1 31 ? 70.119 35.634 4.037 1.00 106.47 31 LYS J CA 1
ATOM 9779 C C . LYS J 1 31 ? 69.074 36.750 3.953 1.00 105.42 31 LYS J C 1
ATOM 9780 O O . LYS J 1 31 ? 68.969 37.402 2.905 1.00 110.76 31 LYS J O 1
ATOM 9786 N N . GLY J 1 32 ? 68.301 36.968 5.023 1.00 100.00 32 GLY J N 1
ATOM 9787 C CA . GLY J 1 32 ? 67.226 37.958 5.016 1.00 97.50 32 GLY J CA 1
ATOM 9788 C C . GLY J 1 32 ? 66.039 37.533 4.150 1.00 93.94 32 GLY J C 1
ATOM 9789 O O . GLY J 1 32 ? 65.301 38.385 3.643 1.00 98.19 32 GLY J O 1
ATOM 9790 N N . LEU J 1 33 ? 65.849 36.223 3.994 1.00 86.80 33 LEU J N 1
ATOM 9791 C CA . LEU J 1 33 ? 64.722 35.663 3.254 1.00 82.76 33 LEU J CA 1
ATOM 9792 C C . LEU J 1 33 ? 63.449 35.547 4.097 1.00 78.85 33 LEU J C 1
ATOM 9793 O O . LEU J 1 33 ? 63.484 35.134 5.263 1.00 81.41 33 LEU J O 1
ATOM 9798 N N . THR J 1 34 ? 62.314 35.891 3.515 1.00 75.47 34 THR J N 1
ATOM 9799 C CA . THR J 1 34 ? 61.036 35.638 4.159 1.00 72.88 34 THR J CA 1
ATOM 9800 C C . THR J 1 34 ? 60.513 34.305 3.701 1.00 68.77 34 THR J C 1
ATOM 9801 O O . THR J 1 34 ? 60.885 33.814 2.649 1.00 67.30 34 THR J O 1
ATOM 9805 N N . TYR J 1 35 ? 59.628 33.713 4.492 1.00 68.50 35 TYR J N 1
ATOM 9806 C CA . TYR J 1 35 ? 58.954 32.475 4.105 1.00 64.14 35 TYR J CA 1
ATOM 9807 C C . TYR J 1 35 ? 58.178 32.672 2.792 1.00 63.57 35 TYR J C 1
ATOM 9808 O O . TYR J 1 35 ? 58.238 31.820 1.932 1.00 62.47 35 TYR J O 1
ATOM 9817 N N . GLN J 1 36 ? 57.486 33.785 2.666 1.00 66.95 36 GLN J N 1
ATOM 9818 C CA . GLN J 1 36 ? 56.843 34.188 1.415 1.00 72.36 36 GLN J CA 1
ATOM 9819 C C . GLN J 1 36 ? 57.779 34.124 0.201 1.00 72.14 36 GLN J C 1
ATOM 9820 O O . GLN J 1 36 ? 57.474 33.474 -0.795 1.00 68.90 36 GLN J O 1
ATOM 9826 N N . GLN J 1 37 ? 58.934 34.778 0.309 1.00 72.98 37 GLN J N 1
ATOM 9827 C CA . GLN J 1 37 ? 59.934 34.779 -0.771 1.00 71.83 37 GLN J CA 1
ATOM 9828 C C . GLN J 1 37 ? 60.381 33.377 -1.139 1.00 68.28 37 GLN J C 1
ATOM 9829 O O . GLN J 1 37 ? 60.400 33.034 -2.320 1.00 68.38 37 GLN J O 1
ATOM 9835 N N . MET J 1 38 ? 60.730 32.567 -0.136 1.00 64.78 38 MET J N 1
ATOM 9836 C CA . MET J 1 38 ? 61.178 31.204 -0.400 1.00 63.50 38 MET J CA 1
ATOM 9837 C C . MET J 1 38 ? 60.136 30.388 -1.147 1.00 59.17 38 MET J C 1
ATOM 9838 O O . MET J 1 38 ? 60.455 29.629 -2.038 1.00 56.47 38 MET J O 1
ATOM 9843 N N . ALA J 1 39 ? 58.898 30.540 -0.735 1.00 58.49 39 ALA J N 1
ATOM 9844 C CA . ALA J 1 39 ? 57.786 29.839 -1.344 1.00 58.09 39 ALA J CA 1
ATOM 9845 C C . ALA J 1 39 ? 57.579 30.271 -2.802 1.00 60.56 39 ALA J C 1
ATOM 9846 O O . ALA J 1 39 ? 57.344 29.385 -3.648 1.00 59.35 39 ALA J O 1
ATOM 9848 N N . GLN J 1 40 ? 57.640 31.591 -3.075 1.00 62.16 40 GLN J N 1
ATOM 9849 C CA . GLN J 1 40 ? 57.450 32.153 -4.402 1.00 66.87 40 GLN J CA 1
ATOM 9850 C C . GLN J 1 40 ? 58.584 31.643 -5.348 1.00 68.13 40 GLN J C 1
ATOM 9851 O O . GLN J 1 40 ? 58.390 31.233 -6.506 1.00 68.74 40 GLN J O 1
ATOM 9857 N N . LEU J 1 41 ? 59.792 31.608 -4.811 1.00 70.19 41 LEU J N 1
ATOM 9858 C CA . LEU J 1 41 ? 60.952 31.125 -5.557 1.00 69.41 41 LEU J CA 1
ATOM 9859 C C . LEU J 1 41 ? 60.888 29.643 -5.953 1.00 63.48 41 LEU J C 1
ATOM 9860 O O . LEU J 1 41 ? 61.288 29.267 -7.044 1.00 60.76 41 LEU J O 1
ATOM 9865 N N . LEU J 1 42 ? 60.396 28.814 -5.043 1.00 62.35 42 LEU J N 1
ATOM 9866 C CA . LEU J 1 42 ? 60.303 27.362 -5.212 1.00 61.43 42 LEU J CA 1
ATOM 9867 C C . LEU J 1 42 ? 58.984 26.880 -5.796 1.00 61.33 42 LEU J C 1
ATOM 9868 O O . LEU J 1 42 ? 58.852 25.710 -6.060 1.00 59.81 42 LEU J O 1
ATOM 9873 N N . SER J 1 43 ? 58.011 27.782 -5.981 1.00 64.14 43 SER J N 1
ATOM 9874 C CA . SER J 1 43 ? 56.647 27.463 -6.512 1.00 63.40 43 SER J CA 1
ATOM 9875 C C . SER J 1 43 ? 55.874 26.440 -5.666 1.00 63.65 43 SER J C 1
ATOM 9876 O O . SER J 1 43 ? 55.423 25.424 -6.188 1.00 69.49 43 SER J O 1
ATOM 9879 N N . VAL J 1 44 ? 55.800 26.675 -4.357 1.00 60.13 44 VAL J N 1
ATOM 9880 C CA . VAL J 1 44 ? 55.129 25.782 -3.414 1.00 58.25 44 VAL J CA 1
ATOM 9881 C C . VAL J 1 44 ? 54.291 26.577 -2.428 1.00 59.03 44 VAL J C 1
ATOM 9882 O O . VAL J 1 44 ? 54.575 27.766 -2.201 1.00 61.11 44 VAL J O 1
ATOM 9886 N N . ASN J 1 45 ? 53.373 25.886 -1.747 1.00 57.44 45 ASN J N 1
ATOM 9887 C CA . ASN J 1 45 ? 52.584 26.469 -0.667 1.00 58.20 45 ASN J CA 1
ATOM 9888 C C . ASN J 1 45 ? 53.469 26.984 0.487 1.00 56.39 45 ASN J C 1
ATOM 9889 O O . ASN J 1 45 ? 54.298 26.265 1.012 1.00 52.28 45 ASN J O 1
ATOM 9894 N N . LYS J 1 46 ? 53.271 28.236 0.875 1.00 59.34 46 LYS J N 1
ATOM 9895 C CA . LYS J 1 46 ? 54.096 28.881 1.907 1.00 59.29 46 LYS J CA 1
ATOM 9896 C C . LYS J 1 46 ? 54.079 28.163 3.256 1.00 59.92 46 LYS J C 1
ATOM 9897 O O . LYS J 1 46 ? 55.142 27.948 3.840 1.00 61.82 46 LYS J O 1
ATOM 9903 N N . VAL J 1 47 ? 52.882 27.825 3.755 1.00 61.18 47 VAL J N 1
ATOM 9904 C CA . VAL J 1 47 ? 52.745 27.170 5.066 1.00 59.72 47 VAL J CA 1
ATOM 9905 C C . VAL J 1 47 ? 53.354 25.779 5.054 1.00 57.16 47 VAL J C 1
ATOM 9906 O O . VAL J 1 47 ? 54.003 25.393 6.005 1.00 59.74 47 VAL J O 1
ATOM 9910 N N . TRP J 1 48 ? 53.150 25.040 3.976 1.00 54.78 48 TRP J N 1
ATOM 9911 C CA . TRP J 1 48 ? 53.689 23.708 3.881 1.00 52.86 48 TRP J CA 1
ATOM 9912 C C . TRP J 1 48 ? 55.213 23.730 3.903 1.00 52.96 48 TRP J C 1
ATOM 9913 O O . TRP J 1 48 ? 55.835 22.978 4.655 1.00 53.19 48 TRP J O 1
ATOM 9924 N N . LEU J 1 49 ? 55.796 24.554 3.058 1.00 53.82 49 LEU J N 1
ATOM 9925 C CA . LEU J 1 49 ? 57.238 24.723 3.020 1.00 55.53 49 LEU J CA 1
ATOM 9926 C C . LEU J 1 49 ? 57.760 25.081 4.433 1.00 58.16 49 LEU J C 1
ATOM 9927 O O . LEU J 1 49 ? 58.753 24.516 4.892 1.00 56.43 49 LEU J O 1
ATOM 9932 N N . THR J 1 50 ? 57.100 26.038 5.093 1.00 58.36 50 THR J N 1
ATOM 9933 C CA . THR J 1 50 ? 57.510 26.445 6.408 1.00 58.25 50 THR J CA 1
ATOM 9934 C C . THR J 1 50 ? 57.516 25.220 7.320 1.00 58.17 50 THR J C 1
ATOM 9935 O O . THR J 1 50 ? 58.484 24.985 8.030 1.00 59.21 50 THR J O 1
ATOM 9939 N N . SER J 1 51 ? 56.485 24.397 7.241 1.00 55.31 51 SER J N 1
ATOM 9940 C CA . SER J 1 51 ? 56.463 23.188 8.030 1.00 53.78 51 SER J CA 1
ATOM 9941 C C . SER J 1 51 ? 57.587 22.189 7.706 1.00 51.74 51 SER J C 1
ATOM 9942 O O . SER J 1 51 ? 57.966 21.404 8.570 1.00 49.90 51 SER J O 1
ATOM 9945 N N . VAL J 1 52 ? 58.016 22.139 6.455 1.00 50.23 52 VAL J N 1
ATOM 9946 C CA . VAL J 1 52 ? 59.111 21.274 6.078 1.00 52.02 52 VAL J CA 1
ATOM 9947 C C . VAL J 1 52 ? 60.393 21.747 6.775 1.00 54.35 52 VAL J C 1
ATOM 9948 O O . VAL J 1 52 ? 61.123 20.941 7.362 1.00 56.17 52 VAL J O 1
ATOM 9952 N N . LEU J 1 53 ? 60.639 23.040 6.731 1.00 53.87 53 LEU J N 1
ATOM 9953 C CA . LEU J 1 53 ? 61.772 23.610 7.428 1.00 53.62 53 LEU J CA 1
ATOM 9954 C C . LEU J 1 53 ? 61.683 23.360 8.939 1.00 54.76 53 LEU J C 1
ATOM 9955 O O . LEU J 1 53 ? 62.713 23.201 9.577 1.00 54.56 53 LEU J O 1
ATOM 9960 N N . HIS J 1 54 ? 60.478 23.357 9.507 1.00 54.63 54 HIS J N 1
ATOM 9961 C CA . HIS J 1 54 ? 60.329 23.126 10.949 1.00 55.84 54 HIS J CA 1
ATOM 9962 C C . HIS J 1 54 ? 60.300 21.665 11.298 1.00 56.36 54 HIS J C 1
ATOM 9963 O O . HIS J 1 54 ? 60.301 21.327 12.465 1.00 59.27 54 HIS J O 1
ATOM 9970 N N . GLY J 1 55 ? 60.363 20.776 10.308 1.00 57.02 55 GLY J N 1
ATOM 9971 C CA . GLY J 1 55 ? 60.446 19.332 10.557 1.00 58.01 55 GLY J CA 1
ATOM 9972 C C . GLY J 1 55 ? 59.139 18.679 10.944 1.00 60.75 55 GLY J C 1
ATOM 9973 O O . GLY J 1 55 ? 59.161 17.646 11.603 1.00 65.68 55 GLY J O 1
ATOM 9974 N N . GLN J 1 56 ? 58.021 19.270 10.537 1.00 60.62 56 GLN J N 1
ATOM 9975 C CA . GLN J 1 56 ? 56.723 18.682 10.711 1.00 63.16 56 GLN J CA 1
ATOM 9976 C C . GLN J 1 56 ? 56.157 18.149 9.400 1.00 64.21 56 GLN J C 1
ATOM 9977 O O . GLN J 1 56 ? 55.001 17.714 9.347 1.00 68.20 56 GLN J O 1
ATOM 9983 N N . ASN J 1 57 ? 56.972 18.149 8.364 1.00 63.06 57 ASN J N 1
ATOM 9984 C CA . ASN J 1 57 ? 56.587 17.631 7.057 1.00 62.54 57 ASN J CA 1
ATOM 9985 C C . ASN J 1 57 ? 57.856 17.366 6.269 1.00 60.73 57 ASN J C 1
ATOM 9986 O O . ASN J 1 57 ? 58.935 17.837 6.675 1.00 64.36 57 ASN J O 1
ATOM 9991 N N . CYS J 1 58 ? 57.764 16.652 5.162 1.00 59.10 58 CYS J N 1
ATOM 9992 C CA . CYS J 1 58 ? 58.941 16.362 4.360 1.00 61.22 58 CYS J CA 1
ATOM 9993 C C . CYS J 1 58 ? 58.692 16.572 2.883 1.00 62.75 58 CYS J C 1
ATOM 9994 O O . CYS J 1 58 ? 57.559 16.739 2.472 1.00 69.78 58 CYS J O 1
ATOM 9997 N N . CYS J 1 59 ? 59.759 16.611 2.092 1.00 64.46 59 CYS J N 1
ATOM 9998 C CA . CYS J 1 59 ? 59.671 16.804 0.637 1.00 65.81 59 CYS J CA 1
ATOM 9999 C C . CYS J 1 59 ? 60.482 15.760 -0.071 1.00 65.12 59 CYS J C 1
ATOM 10000 O O . CYS J 1 59 ? 61.166 14.985 0.567 1.00 67.39 59 CYS J O 1
ATOM 10003 N N . ASP J 1 60 ? 60.373 15.719 -1.392 1.00 68.86 60 ASP J N 1
ATOM 10004 C CA . ASP J 1 60 ? 61.225 14.850 -2.227 1.00 72.77 60 ASP J CA 1
ATOM 10005 C C . ASP J 1 60 ? 62.667 15.428 -2.344 1.00 73.13 60 ASP J C 1
ATOM 10006 O O . ASP J 1 60 ? 62.906 16.587 -1.964 1.00 69.62 60 ASP J O 1
ATOM 10011 N N . ILE J 1 61 ? 63.612 14.611 -2.833 1.00 73.84 61 ILE J N 1
ATOM 10012 C CA . ILE J 1 61 ? 65.041 14.956 -2.781 1.00 72.66 61 ILE J CA 1
ATOM 10013 C C . ILE J 1 61 ? 65.349 16.136 -3.684 1.00 72.15 61 ILE J C 1
ATOM 10014 O O . ILE J 1 61 ? 66.173 16.976 -3.343 1.00 64.70 61 ILE J O 1
ATOM 10019 N N . GLN J 1 62 ? 64.694 16.203 -4.845 1.00 77.67 62 GLN J N 1
ATOM 10020 C CA . GLN J 1 62 ? 64.941 17.312 -5.759 1.00 77.48 62 GLN J CA 1
ATOM 10021 C C . GLN J 1 62 ? 64.545 18.672 -5.167 1.00 68.61 62 GLN J C 1
ATOM 10022 O O . GLN J 1 62 ? 65.279 19.643 -5.296 1.00 69.95 62 GLN J O 1
ATOM 10028 N N . LEU J 1 63 ? 63.427 18.752 -4.466 1.00 64.33 63 LEU J N 1
ATOM 10029 C CA . LEU J 1 63 ? 63.071 20.000 -3.768 1.00 59.58 63 LEU J CA 1
ATOM 10030 C C . LEU J 1 63 ? 64.052 20.255 -2.633 1.00 59.27 63 LEU J C 1
ATOM 10031 O O . LEU J 1 63 ? 64.428 21.396 -2.383 1.00 55.63 63 LEU J O 1
ATOM 10036 N N . ALA J 1 64 ? 64.431 19.191 -1.925 1.00 60.63 64 ALA J N 1
ATOM 10037 C CA . ALA J 1 64 ? 65.384 19.316 -0.813 1.00 59.69 64 ALA J CA 1
ATOM 10038 C C . ALA J 1 64 ? 66.712 19.951 -1.245 1.00 60.67 64 ALA J C 1
ATOM 10039 O O . ALA J 1 64 ? 67.167 20.894 -0.602 1.00 59.22 64 ALA J O 1
ATOM 10041 N N . HIS J 1 65 ? 67.252 19.514 -2.383 1.00 61.83 65 HIS J N 1
ATOM 10042 C CA . HIS J 1 65 ? 68.444 20.141 -2.928 1.00 64.51 65 HIS J CA 1
ATOM 10043 C C . HIS J 1 65 ? 68.204 21.626 -3.231 1.00 63.74 65 HIS J C 1
ATOM 10044 O O . HIS J 1 65 ? 69.020 22.479 -2.892 1.00 66.37 65 HIS J O 1
ATOM 10051 N N . ARG J 1 66 ? 67.091 21.929 -3.878 1.00 61.68 66 ARG J N 1
ATOM 10052 C CA . ARG J 1 66 ? 66.757 23.301 -4.191 1.00 60.06 66 ARG J CA 1
ATOM 10053 C C . ARG J 1 66 ? 66.632 24.193 -2.951 1.00 58.58 66 ARG J C 1
ATOM 10054 O O . ARG J 1 66 ? 66.980 25.366 -2.993 1.00 54.61 66 ARG J O 1
ATOM 10062 N N . ILE J 1 67 ? 66.025 23.658 -1.894 1.00 59.11 67 ILE J N 1
ATOM 10063 C CA . ILE J 1 67 ? 65.912 24.388 -0.627 1.00 60.45 67 ILE J CA 1
ATOM 10064 C C . ILE J 1 67 ? 67.300 24.708 -0.129 1.00 60.37 67 ILE J C 1
ATOM 10065 O O . ILE J 1 67 ? 67.578 25.846 0.259 1.00 59.80 67 ILE J O 1
ATOM 10070 N N . CYS J 1 68 ? 68.182 23.722 -0.180 1.00 59.56 68 CYS J N 1
ATOM 10071 C CA . CYS J 1 68 ? 69.562 23.932 0.270 1.00 59.56 68 CYS J CA 1
ATOM 10072 C C . CYS J 1 68 ? 70.295 25.030 -0.470 1.00 61.02 68 CYS J C 1
ATOM 10073 O O . CYS J 1 68 ? 71.000 25.827 0.110 1.00 66.08 68 CYS J O 1
ATOM 10076 N N . ASP J 1 69 ? 70.122 25.111 -1.760 1.00 62.24 69 ASP J N 1
ATOM 10077 C CA . ASP J 1 69 ? 70.696 26.210 -2.523 1.00 64.99 69 ASP J CA 1
ATOM 10078 C C . ASP J 1 69 ? 70.122 27.563 -2.216 1.00 62.93 69 ASP J C 1
ATOM 10079 O O . ASP J 1 69 ? 70.814 28.565 -2.361 1.00 67.51 69 ASP J O 1
ATOM 10084 N N . THR J 1 70 ? 68.825 27.601 -2.014 1.00 62.03 70 THR J N 1
ATOM 10085 C CA . THR J 1 70 ? 68.121 28.841 -1.766 1.00 65.81 70 THR J CA 1
ATOM 10086 C C . THR J 1 70 ? 68.649 29.459 -0.493 1.00 67.35 70 THR J C 1
ATOM 10087 O O . THR J 1 70 ? 68.894 30.658 -0.427 1.00 72.27 70 THR J O 1
ATOM 10091 N N . LEU J 1 71 ? 68.862 28.606 0.494 1.00 68.77 71 LEU J N 1
ATOM 10092 C CA . LEU J 1 71 ? 69.558 28.959 1.736 1.00 69.32 71 LEU J CA 1
ATOM 10093 C C . LEU J 1 71 ? 71.053 28.864 1.505 1.00 73.49 71 LEU J C 1
ATOM 10094 O O . LEU J 1 71 ? 71.525 28.429 0.434 1.00 79.69 71 LEU J O 1
ATOM 10099 N N . GLY J 1 72 ? 71.830 29.267 2.480 1.00 77.02 72 GLY J N 1
ATOM 10100 C CA . GLY J 1 72 ? 73.296 29.132 2.337 1.00 81.34 72 GLY J CA 1
ATOM 10101 C C . GLY J 1 72 ? 73.845 27.713 2.216 1.00 77.93 72 GLY J C 1
ATOM 10102 O O . GLY J 1 72 ? 74.939 27.538 1.703 1.00 86.28 72 GLY J O 1
ATOM 10103 N N . ILE J 1 73 ? 73.083 26.720 2.646 1.00 74.13 73 ILE J N 1
ATOM 10104 C CA . ILE J 1 73 ? 73.639 25.463 3.127 1.00 75.14 73 ILE J CA 1
ATOM 10105 C C . ILE J 1 73 ? 74.030 24.415 2.110 1.00 75.40 73 ILE J C 1
ATOM 10106 O O . ILE J 1 73 ? 73.629 24.464 0.939 1.00 79.30 73 ILE J O 1
ATOM 10111 N N . SER J 1 74 ? 74.840 23.474 2.588 1.00 80.65 74 SER J N 1
ATOM 10112 C CA . SER J 1 74 ? 75.368 22.375 1.793 1.00 86.66 74 SER J CA 1
ATOM 10113 C C . SER J 1 74 ? 74.318 21.322 1.459 1.00 82.72 74 SER J C 1
ATOM 10114 O O . SER J 1 74 ? 73.434 21.061 2.258 1.00 74.24 74 SER J O 1
ATOM 10117 N N . HIS J 1 75 ? 74.471 20.695 0.287 1.00 84.42 75 HIS J N 1
ATOM 10118 C CA . HIS J 1 75 ? 73.576 19.637 -0.138 1.00 87.32 75 HIS J CA 1
ATOM 10119 C C . HIS J 1 75 ? 73.640 18.382 0.736 1.00 85.17 75 HIS J C 1
ATOM 10120 O O . HIS J 1 75 ? 72.833 17.467 0.538 1.00 87.55 75 HIS J O 1
ATOM 10127 N N . GLU J 1 76 ? 74.584 18.314 1.672 1.00 88.60 76 GLU J N 1
ATOM 10128 C CA . GLU J 1 76 ? 74.666 17.160 2.596 1.00 92.16 76 GLU J CA 1
ATOM 10129 C C . GLU J 1 76 ? 73.522 17.189 3.594 1.00 94.31 76 GLU J C 1
ATOM 10130 O O . GLU J 1 76 ? 73.193 16.140 4.110 1.00 97.71 76 GLU J O 1
ATOM 10132 N N . TYR J 1 77 ? 72.905 18.359 3.834 1.00 97.99 77 TYR J N 1
ATOM 10133 C CA . TYR J 1 77 ? 71.727 18.456 4.736 1.00 95.98 77 TYR J CA 1
ATOM 10134 C C . TYR J 1 77 ? 70.384 18.105 4.063 1.00 88.70 77 TYR J C 1
ATOM 10135 O O . TYR J 1 77 ? 69.388 17.989 4.750 1.00 83.88 77 TYR J O 1
ATOM 10144 N N . ALA J 1 78 ? 70.345 17.946 2.740 1.00 83.92 78 ALA J N 1
ATOM 10145 C CA . ALA J 1 78 ? 69.094 17.644 2.041 1.00 79.94 78 ALA J CA 1
ATOM 10146 C C . ALA J 1 78 ? 68.387 16.411 2.562 1.00 78.51 78 ALA J C 1
ATOM 10147 O O . ALA J 1 78 ? 67.182 16.362 2.562 1.00 84.99 78 ALA J O 1
ATOM 10149 N N . ASN J 1 79 ? 69.135 15.417 3.001 1.00 85.42 79 ASN J N 1
ATOM 10150 C CA . ASN J 1 79 ? 68.556 14.196 3.614 1.00 85.86 79 ASN J CA 1
ATOM 10151 C C . ASN J 1 79 ? 67.537 14.423 4.715 1.00 79.72 79 ASN J C 1
ATOM 10152 O O . ASN J 1 79 ? 66.565 13.698 4.759 1.00 80.46 79 ASN J O 1
ATOM 10157 N N . GLU J 1 80 ? 67.805 15.361 5.624 1.00 78.42 80 GLU J N 1
ATOM 10158 C CA . GLU J 1 80 ? 66.936 15.610 6.775 1.00 80.85 80 GLU J CA 1
ATOM 10159 C C . GLU J 1 80 ? 65.557 16.070 6.359 1.00 75.68 80 GLU J C 1
ATOM 10160 O O . GLU J 1 80 ? 64.564 15.736 6.999 1.00 75.79 80 GLU J O 1
ATOM 10166 N N . LEU J 1 81 ? 65.510 16.854 5.292 1.00 71.36 81 LEU J N 1
ATOM 10167 C CA . LEU J 1 81 ? 64.264 17.334 4.731 1.00 67.69 81 LEU J CA 1
ATOM 10168 C C . LEU J 1 81 ? 63.425 16.242 4.044 1.00 67.86 81 LEU J C 1
ATOM 10169 O O . LEU J 1 81 ? 62.253 16.445 3.801 1.00 68.47 81 LEU J O 1
ATOM 10174 N N . THR J 1 82 ? 64.020 15.097 3.752 1.00 69.68 82 THR J N 1
ATOM 10175 C CA . THR J 1 82 ? 63.377 13.992 3.065 1.00 71.02 82 THR J CA 1
ATOM 10176 C C . THR J 1 82 ? 62.829 12.929 4.002 1.00 72.45 82 THR J C 1
ATOM 10177 O O . THR J 1 82 ? 61.927 12.182 3.625 1.00 74.47 82 THR J O 1
ATOM 10181 N N . SER J 1 83 ? 63.372 12.834 5.214 1.00 74.64 83 SER J N 1
ATOM 10182 C CA . SER J 1 83 ? 62.906 11.862 6.199 1.00 75.87 83 SER J CA 1
ATOM 10183 C C . SER J 1 83 ? 61.481 12.162 6.629 1.00 74.05 83 SER J C 1
ATOM 10184 O O . SER J 1 83 ? 61.145 13.312 6.902 1.00 74.44 83 SER J O 1
ATOM 10187 N N . ILE J 1 84 ? 60.644 11.142 6.699 1.00 72.25 84 ILE J N 1
ATOM 10188 C CA . ILE J 1 84 ? 59.303 11.394 7.149 1.00 74.68 84 ILE J CA 1
ATOM 10189 C C . ILE J 1 84 ? 59.502 11.623 8.623 1.00 72.72 84 ILE J C 1
ATOM 10190 O O . ILE J 1 84 ? 60.169 10.838 9.282 1.00 76.46 84 ILE J O 1
ATOM 10195 N N . PRO J 1 85 ? 58.955 12.701 9.152 1.00 72.26 85 PRO J N 1
ATOM 10196 C CA . PRO J 1 85 ? 59.133 13.029 10.567 1.00 74.84 85 PRO J CA 1
ATOM 10197 C C . PRO J 1 85 ? 58.039 12.528 11.492 1.00 78.27 85 PRO J C 1
ATOM 10198 O O . PRO J 1 85 ? 56.928 12.298 11.045 1.00 96.63 85 PRO J O 1
ATOM 10202 N N . LEU J 1 86 ? 58.353 12.363 12.772 1.00 73.41 86 LEU J N 1
ATOM 10203 C CA . LEU J 1 86 ? 57.362 11.934 13.731 1.00 74.83 86 LEU J CA 1
ATOM 10204 C C . LEU J 1 86 ? 56.696 13.237 14.097 1.00 72.88 86 LEU J C 1
ATOM 10205 O O . LEU J 1 86 ? 57.228 14.035 14.856 1.00 69.90 86 LEU J O 1
ATOM 10210 N N . ARG J 1 87 ? 55.524 13.445 13.525 1.00 72.41 87 ARG J N 1
ATOM 10211 C CA . ARG J 1 87 ? 54.759 14.665 13.693 1.00 71.83 87 ARG J CA 1
ATOM 10212 C C . ARG J 1 87 ? 53.925 14.909 14.935 1.00 74.88 87 ARG J C 1
ATOM 10213 O O . ARG J 1 87 ? 53.493 14.001 15.623 1.00 77.38 87 ARG J O 1
ATOM 10221 N N . GLY J 1 88 ? 53.707 16.194 15.168 1.00 75.49 88 GLY J N 1
ATOM 10222 C CA . GLY J 1 88 ? 52.803 16.744 16.145 1.00 79.24 88 GLY J CA 1
ATOM 10223 C C . GLY J 1 88 ? 53.217 16.628 17.597 1.00 84.21 88 GLY J C 1
ATOM 10224 O O . GLY J 1 88 ? 52.332 16.552 18.484 1.00 90.52 88 GLY J O 1
ATOM 10225 N N . ASN J 1 89 ? 54.525 16.667 17.863 1.00 82.97 89 ASN J N 1
ATOM 10226 C CA . ASN J 1 89 ? 55.069 16.277 19.157 1.00 87.12 89 ASN J CA 1
ATOM 10227 C C . ASN J 1 89 ? 56.032 17.304 19.801 1.00 86.91 89 ASN J C 1
ATOM 10228 O O . ASN J 1 89 ? 56.794 16.975 20.699 1.00 87.90 89 ASN J O 1
ATOM 10233 N N . GLN J 1 90 ? 55.884 18.563 19.427 1.00 87.22 90 GLN J N 1
ATOM 10234 C CA . GLN J 1 90 ? 56.676 19.652 19.978 1.00 91.03 90 GLN J CA 1
ATOM 10235 C C . GLN J 1 90 ? 55.786 20.334 21.026 1.00 100.35 90 GLN J C 1
ATOM 10236 O O . GLN J 1 90 ? 54.645 20.658 20.742 1.00 102.53 90 GLN J O 1
ATOM 10242 N N . ASN J 1 91 ? 56.276 20.493 22.252 1.00 100.07 91 ASN J N 1
ATOM 10243 C CA . ASN J 1 91 ? 55.430 20.954 23.356 1.00 107.83 91 ASN J CA 1
ATOM 10244 C C . ASN J 1 91 ? 55.338 22.478 23.395 1.00 100.07 91 ASN J C 1
ATOM 10245 O O . ASN J 1 91 ? 56.028 23.149 24.166 1.00 98.88 91 ASN J O 1
ATOM 10250 N N . ILE J 1 92 ? 54.444 22.990 22.563 1.00 92.19 92 ILE J N 1
ATOM 10251 C CA . ILE J 1 92 ? 54.331 24.400 22.261 1.00 90.20 92 ILE J CA 1
ATOM 10252 C C . ILE J 1 92 ? 52.962 24.919 22.718 1.00 89.45 92 ILE J C 1
ATOM 10253 O O . ILE J 1 92 ? 52.604 26.061 22.439 1.00 89.03 92 ILE J O 1
ATOM 10258 N N . ILE J 1 93 ? 52.255 24.128 23.529 1.00 94.55 93 ILE J N 1
ATOM 10259 C CA . ILE J 1 93 ? 50.880 24.426 23.974 1.00 95.45 93 ILE J CA 1
ATOM 10260 C C . ILE J 1 93 ? 50.819 25.740 24.751 1.00 92.51 93 ILE J C 1
ATOM 10261 O O . ILE J 1 93 ? 49.874 26.498 24.569 1.00 96.77 93 ILE J O 1
ATOM 10266 N N . ASN J 1 94 ? 51.830 26.021 25.570 1.00 87.69 94 ASN J N 1
ATOM 10267 C CA . ASN J 1 94 ? 51.874 27.250 26.361 1.00 84.36 94 ASN J CA 1
ATOM 10268 C C . ASN J 1 94 ? 52.222 28.543 25.641 1.00 80.06 94 ASN J C 1
ATOM 10269 O O . ASN J 1 94 ? 52.051 29.609 26.243 1.00 81.55 94 ASN J O 1
ATOM 10274 N N . ASP J 1 95 ? 52.690 28.488 24.389 1.00 75.72 95 ASP J N 1
ATOM 10275 C CA . ASP J 1 95 ? 52.977 29.722 23.654 1.00 71.34 95 ASP J CA 1
ATOM 10276 C C . ASP J 1 95 ? 51.677 30.445 23.433 1.00 65.67 95 ASP J C 1
ATOM 10277 O O . ASP J 1 95 ? 50.717 29.846 22.965 1.00 64.64 95 ASP J O 1
ATOM 10282 N N . PRO J 1 96 ? 51.625 31.723 23.796 1.00 64.29 96 PRO J N 1
ATOM 10283 C CA . PRO J 1 96 ? 50.346 32.405 23.717 1.00 66.09 96 PRO J CA 1
ATOM 10284 C C . PRO J 1 96 ? 49.724 32.443 22.330 1.00 66.32 96 PRO J C 1
ATOM 10285 O O . PRO J 1 96 ? 48.505 32.289 22.214 1.00 75.79 96 PRO J O 1
ATOM 10289 N N . LEU J 1 97 ? 50.544 32.560 21.306 1.00 65.01 97 LEU J N 1
ATOM 10290 C CA . LEU J 1 97 ? 50.051 32.560 19.958 1.00 66.09 97 LEU J CA 1
ATOM 10291 C C . LEU J 1 97 ? 49.375 31.255 19.628 1.00 65.95 97 LEU J C 1
ATOM 10292 O O . LEU J 1 97 ? 48.329 31.258 19.009 1.00 69.98 97 LEU J O 1
ATOM 10297 N N . ILE J 1 98 ? 49.972 30.153 20.016 1.00 66.43 98 ILE J N 1
ATOM 10298 C CA . ILE J 1 98 ? 49.402 28.871 19.702 1.00 68.08 98 ILE J CA 1
ATOM 10299 C C . ILE J 1 98 ? 48.187 28.599 20.572 1.00 66.85 98 ILE J C 1
ATOM 10300 O O . ILE J 1 98 ? 47.169 28.069 20.064 1.00 69.25 98 ILE J O 1
ATOM 10305 N N . TYR J 1 99 ? 48.259 28.919 21.866 1.00 63.45 99 TYR J N 1
ATOM 10306 C CA . TYR J 1 99 ? 47.117 28.692 22.760 1.00 62.94 99 TYR J CA 1
ATOM 10307 C C . TYR J 1 99 ? 45.851 29.279 22.173 1.00 62.93 99 TYR J C 1
ATOM 10308 O O . TYR J 1 99 ? 44.794 28.694 22.239 1.00 61.59 99 TYR J O 1
ATOM 10317 N N . ARG J 1 100 ? 45.955 30.462 21.593 1.00 63.68 100 ARG J N 1
ATOM 10318 C CA . ARG J 1 100 ? 44.762 31.107 21.079 1.00 62.84 100 ARG J CA 1
ATOM 10319 C C . ARG J 1 100 ? 44.064 30.289 20.020 1.00 63.49 100 ARG J C 1
ATOM 10320 O O . ARG J 1 100 ? 42.848 30.191 20.025 1.00 63.90 100 ARG J O 1
ATOM 10328 N N . PHE J 1 101 ? 44.812 29.673 19.125 1.00 66.78 101 PHE J N 1
ATOM 10329 C CA . PHE J 1 101 ? 44.161 28.796 18.154 1.00 69.12 101 PHE J CA 1
ATOM 10330 C C . PHE J 1 101 ? 43.455 27.657 18.866 1.00 69.25 101 PHE J C 1
ATOM 10331 O O . PHE J 1 101 ? 42.374 27.285 18.488 1.00 69.90 101 PHE J O 1
ATOM 10339 N N . ASN J 1 102 ? 44.052 27.115 19.911 1.00 72.07 102 ASN J N 1
ATOM 10340 C CA . ASN J 1 102 ? 43.373 26.091 20.653 1.00 75.39 102 ASN J CA 1
ATOM 10341 C C . ASN J 1 102 ? 42.088 26.580 21.284 1.00 72.36 102 ASN J C 1
ATOM 10342 O O . ASN J 1 102 ? 41.109 25.841 21.325 1.00 68.49 102 ASN J O 1
ATOM 10347 N N . GLU J 1 103 ? 42.151 27.769 21.876 1.00 73.07 103 GLU J N 1
ATOM 10348 C CA . GLU J 1 103 ? 41.028 28.316 22.607 1.00 73.48 103 GLU J CA 1
ATOM 10349 C C . GLU J 1 103 ? 39.893 28.553 21.624 1.00 71.32 103 GLU J C 1
ATOM 10350 O O . GLU J 1 103 ? 38.732 28.275 21.908 1.00 71.54 103 GLU J O 1
ATOM 10356 N N . LEU J 1 104 ? 40.267 28.999 20.447 1.00 66.20 104 LEU J N 1
ATOM 10357 C CA . LEU J 1 104 ? 39.326 29.186 19.420 1.00 65.13 104 LEU J CA 1
ATOM 10358 C C . LEU J 1 104 ? 38.509 27.937 19.138 1.00 64.58 104 LEU J C 1
ATOM 10359 O O . LEU J 1 104 ? 37.305 28.039 18.975 1.00 68.64 104 LEU J O 1
ATOM 10364 N N . PHE J 1 105 ? 39.116 26.771 19.039 1.00 62.46 105 PHE J N 1
ATOM 10365 C CA . PHE J 1 105 ? 38.325 25.547 18.809 1.00 65.72 105 PHE J CA 1
ATOM 10366 C C . PHE J 1 105 ? 37.632 25.014 20.063 1.00 67.64 105 PHE J C 1
ATOM 10367 O O . PHE J 1 105 ? 36.753 24.156 19.977 1.00 66.82 105 PHE J O 1
ATOM 10375 N N . LYS J 1 106 ? 38.068 25.454 21.236 1.00 70.99 106 LYS J N 1
ATOM 10376 C CA . LYS J 1 106 ? 37.342 25.124 22.457 1.00 73.21 106 LYS J CA 1
ATOM 10377 C C . LYS J 1 106 ? 36.018 25.866 22.472 1.00 71.28 106 LYS J C 1
ATOM 10378 O O . LYS J 1 106 ? 35.011 25.319 22.854 1.00 72.77 106 LYS J O 1
ATOM 10384 N N . VAL J 1 107 ? 36.025 27.100 21.992 1.00 69.19 107 VAL J N 1
ATOM 10385 C CA . VAL J 1 107 ? 34.844 27.918 21.998 1.00 67.82 107 VAL J CA 1
ATOM 10386 C C . VAL J 1 107 ? 33.931 27.607 20.834 1.00 67.20 107 VAL J C 1
ATOM 10387 O O . VAL J 1 107 ? 32.718 27.482 21.025 1.00 71.38 107 VAL J O 1
ATOM 10391 N N . TYR J 1 108 ? 34.473 27.530 19.627 1.00 65.13 108 TYR J N 1
ATOM 10392 C CA . TYR J 1 108 ? 33.636 27.330 18.425 1.00 67.02 108 TYR J CA 1
ATOM 10393 C C . TYR J 1 108 ? 33.549 25.867 17.921 1.00 66.40 108 TYR J C 1
ATOM 10394 O O . TYR J 1 108 ? 32.913 25.603 16.901 1.00 65.95 108 TYR J O 1
ATOM 10403 N N . GLY J 1 109 ? 34.193 24.941 18.617 1.00 65.57 109 GLY J N 1
ATOM 10404 C CA . GLY J 1 109 ? 34.304 23.581 18.142 1.00 63.94 109 GLY J CA 1
ATOM 10405 C C . GLY J 1 109 ? 32.971 22.966 17.895 1.00 65.56 109 GLY J C 1
ATOM 10406 O O . GLY J 1 109 ? 32.706 22.476 16.804 1.00 69.62 109 GLY J O 1
ATOM 10407 N N . SER J 1 110 ? 32.085 23.024 18.879 1.00 65.75 110 SER J N 1
ATOM 10408 C CA . SER J 1 110 ? 30.786 22.403 18.702 1.00 66.45 110 SER J CA 1
ATOM 10409 C C . SER J 1 110 ? 29.977 23.040 17.562 1.00 68.27 110 SER J C 1
ATOM 10410 O O . SER J 1 110 ? 29.152 22.369 16.962 1.00 68.90 110 SER J O 1
ATOM 10413 N N . SER J 1 111 ? 30.171 24.342 17.333 1.00 70.05 111 SER J N 1
ATOM 10414 C CA . SER J 1 111 ? 29.470 25.055 16.277 1.00 72.04 111 SER J CA 1
ATOM 10415 C C . SER J 1 111 ? 29.948 24.601 14.940 1.00 71.56 111 SER J C 1
ATOM 10416 O O . SER J 1 111 ? 29.161 24.375 14.025 1.00 76.69 111 SER J O 1
ATOM 10419 N N . LEU J 1 112 ? 31.253 24.486 14.800 1.00 69.52 112 LEU J N 1
ATOM 10420 C CA . LEU J 1 112 ? 31.821 23.973 13.549 1.00 68.32 112 LEU J CA 1
ATOM 10421 C C . LEU J 1 112 ? 31.383 22.544 13.269 1.00 66.67 112 LEU J C 1
ATOM 10422 O O . LEU J 1 112 ? 31.116 22.174 12.142 1.00 65.15 112 LEU J O 1
ATOM 10427 N N . ARG J 1 113 ? 31.306 21.764 14.332 1.00 66.98 113 ARG J N 1
ATOM 10428 C CA . ARG J 1 113 ? 30.846 20.410 14.239 1.00 68.86 113 ARG J CA 1
ATOM 10429 C C . ARG J 1 113 ? 29.405 20.340 13.683 1.00 68.81 113 ARG J C 1
ATOM 10430 O O . ARG J 1 113 ? 29.127 19.632 12.735 1.00 68.19 113 ARG J O 1
ATOM 10438 N N . GLY J 1 114 ? 28.535 21.130 14.270 1.00 68.45 114 GLY J N 1
ATOM 10439 C CA . GLY J 1 114 ? 27.190 21.229 13.834 1.00 71.10 114 GLY J CA 1
ATOM 10440 C C . GLY J 1 114 ? 27.016 21.716 12.400 1.00 72.28 114 GLY J C 1
ATOM 10441 O O . GLY J 1 114 ? 26.149 21.191 11.664 1.00 74.12 114 GLY J O 1
ATOM 10442 N N . ILE J 1 115 ? 27.750 22.762 12.029 1.00 70.14 115 ILE J N 1
ATOM 10443 C CA . ILE J 1 115 ? 27.614 23.321 10.708 1.00 70.41 115 ILE J CA 1
ATOM 10444 C C . ILE J 1 115 ? 28.084 22.314 9.693 1.00 69.75 115 ILE J C 1
ATOM 10445 O O . ILE J 1 115 ? 27.444 22.110 8.677 1.00 71.48 115 ILE J O 1
ATOM 10450 N N . ILE J 1 116 ? 29.204 21.687 9.966 1.00 69.68 116 ILE J N 1
ATOM 10451 C CA . ILE J 1 116 ? 29.763 20.742 9.003 1.00 71.40 116 ILE J CA 1
ATOM 10452 C C . ILE J 1 116 ? 28.819 19.550 8.863 1.00 73.56 116 ILE J C 1
ATOM 10453 O O . ILE J 1 116 ? 28.647 19.041 7.759 1.00 74.32 116 ILE J O 1
ATOM 10458 N N . HIS J 1 117 ? 28.221 19.099 9.974 1.00 73.28 117 HIS J N 1
ATOM 10459 C CA . HIS J 1 117 ? 27.295 17.973 9.892 1.00 73.18 117 HIS J CA 1
ATOM 10460 C C . HIS J 1 117 ? 26.115 18.295 9.003 1.00 73.86 117 HIS J C 1
ATOM 10461 O O . HIS J 1 117 ? 25.684 17.470 8.217 1.00 72.50 117 HIS J O 1
ATOM 10468 N N . GLU J 1 118 ? 25.581 19.486 9.177 1.00 76.06 118 GLU J N 1
ATOM 10469 C CA . GLU J 1 118 ? 24.410 19.901 8.438 1.00 81.57 118 GLU J CA 1
ATOM 10470 C C . GLU J 1 118 ? 24.716 20.077 6.966 1.00 79.62 118 GLU J C 1
ATOM 10471 O O . GLU J 1 118 ? 23.922 19.704 6.138 1.00 82.18 118 GLU J O 1
ATOM 10477 N N . GLU J 1 119 ? 25.852 20.674 6.648 1.00 77.53 119 GLU J N 1
ATOM 10478 C CA . GLU J 1 119 ? 26.163 21.070 5.273 1.00 77.84 119 GLU J CA 1
ATOM 10479 C C . GLU J 1 119 ? 26.941 20.055 4.462 1.00 74.96 119 GLU J C 1
ATOM 10480 O O . GLU J 1 119 ? 26.932 20.112 3.253 1.00 75.17 119 GLU J O 1
ATOM 10486 N N . PHE J 1 120 ? 27.664 19.159 5.119 1.00 75.20 120 PHE J N 1
ATOM 10487 C CA . PHE J 1 120 ? 28.389 18.038 4.441 1.00 74.17 120 PHE J CA 1
ATOM 10488 C C . PHE J 1 120 ? 27.903 16.619 4.797 1.00 72.47 120 PHE J C 1
ATOM 10489 O O . PHE J 1 120 ? 27.998 15.729 3.970 1.00 73.80 120 PHE J O 1
ATOM 10497 N N . GLY J 1 121 ? 27.425 16.417 6.023 1.00 70.85 121 GLY J N 1
ATOM 10498 C CA . GLY J 1 121 ? 26.960 15.137 6.470 1.00 71.15 121 GLY J CA 1
ATOM 10499 C C . GLY J 1 121 ? 27.842 14.651 7.584 1.00 71.73 121 GLY J C 1
ATOM 10500 O O . GLY J 1 121 ? 28.661 15.376 8.120 1.00 75.50 121 GLY J O 1
ATOM 10501 N N . ASP J 1 122 ? 27.683 13.392 7.910 1.00 73.13 122 ASP J N 1
ATOM 10502 C CA . ASP J 1 122 ? 28.406 12.785 8.986 1.00 72.87 122 ASP J CA 1
ATOM 10503 C C . ASP J 1 122 ? 29.793 12.402 8.532 1.00 70.16 122 ASP J C 1
ATOM 10504 O O . ASP J 1 122 ? 30.013 11.388 7.871 1.00 71.76 122 ASP J O 1
ATOM 10509 N N . GLY J 1 123 ? 30.735 13.238 8.890 1.00 68.33 123 GLY J N 1
ATOM 10510 C CA . GLY J 1 123 ? 32.121 12.980 8.569 1.00 67.07 123 GLY J CA 1
ATOM 10511 C C . GLY J 1 123 ? 33.034 13.929 9.308 1.00 64.12 123 GLY J C 1
ATOM 10512 O O . GLY J 1 123 ? 32.681 14.454 10.364 1.00 63.29 123 GLY J O 1
ATOM 10513 N N . ILE J 1 124 ? 34.195 14.141 8.714 1.00 62.07 124 ILE J N 1
ATOM 10514 C CA . ILE J 1 124 ? 35.184 15.045 9.228 1.00 62.28 124 ILE J CA 1
ATOM 10515 C C . ILE J 1 124 ? 35.867 15.833 8.116 1.00 63.32 124 ILE J C 1
ATOM 10516 O O . ILE J 1 124 ? 35.828 15.428 6.969 1.00 62.14 124 ILE J O 1
ATOM 10521 N N . MET J 1 125 ? 36.595 16.880 8.505 1.00 64.80 125 MET J N 1
ATOM 10522 C CA . MET J 1 125 ? 37.515 17.541 7.619 1.00 66.89 125 MET J CA 1
ATOM 10523 C C . MET J 1 125 ? 38.905 16.999 7.918 1.00 63.34 125 MET J C 1
ATOM 10524 O O . MET J 1 125 ? 39.356 17.120 9.032 1.00 63.31 125 MET J O 1
ATOM 10529 N N . SER J 1 126 ? 39.574 16.479 6.892 1.00 63.13 126 SER J N 1
ATOM 10530 C CA . SER J 1 126 ? 40.879 15.919 6.995 1.00 66.87 126 SER J CA 1
ATOM 10531 C C . SER J 1 126 ? 41.958 16.966 7.341 1.00 70.26 126 SER J C 1
ATOM 10532 O O . SER J 1 126 ? 41.900 18.100 6.859 1.00 70.95 126 SER J O 1
ATOM 10535 N N . ALA J 1 127 ? 42.920 16.568 8.192 1.00 69.94 127 ALA J N 1
ATOM 10536 C CA . ALA J 1 127 ? 44.101 17.381 8.492 1.00 70.47 127 ALA J CA 1
ATOM 10537 C C . ALA J 1 127 ? 45.285 16.959 7.632 1.00 71.37 127 ALA J C 1
ATOM 10538 O O . ALA J 1 127 ? 46.402 17.502 7.755 1.00 75.00 127 ALA J O 1
ATOM 10540 N N . ILE J 1 128 ? 45.065 15.950 6.798 1.00 69.52 128 ILE J N 1
ATOM 10541 C CA . ILE J 1 128 ? 46.128 15.328 6.035 1.00 71.46 128 ILE J CA 1
ATOM 10542 C C . ILE J 1 128 ? 46.121 15.928 4.637 1.00 73.58 128 ILE J C 1
ATOM 10543 O O . ILE J 1 128 ? 47.128 16.447 4.179 1.00 73.93 128 ILE J O 1
ATOM 10548 N N . ASP J 1 129 ? 44.984 15.843 3.968 1.00 78.84 129 ASP J N 1
ATOM 10549 C CA . ASP J 1 129 ? 44.785 16.493 2.671 1.00 82.35 129 ASP J CA 1
ATOM 10550 C C . ASP J 1 129 ? 44.232 17.886 2.957 1.00 79.19 129 ASP J C 1
ATOM 10551 O O . ASP J 1 129 ? 42.991 18.072 3.031 1.00 82.89 129 ASP J O 1
ATOM 10556 N N . CYS J 1 130 ? 45.130 18.834 3.189 1.00 71.58 130 CYS J N 1
ATOM 10557 C CA . CYS J 1 130 ? 44.756 20.112 3.777 1.00 69.71 130 CYS J CA 1
ATOM 10558 C C . CYS J 1 130 ? 45.714 21.221 3.385 1.00 67.98 130 CYS J C 1
ATOM 10559 O O . CYS J 1 130 ? 46.896 21.052 3.532 1.00 67.56 130 CYS J O 1
ATOM 10562 N N . LYS J 1 131 ? 45.196 22.333 2.855 1.00 70.78 131 LYS J N 1
ATOM 10563 C CA . LYS J 1 131 ? 46.010 23.468 2.426 1.00 73.93 131 LYS J CA 1
ATOM 10564 C C . LYS J 1 131 ? 45.755 24.659 3.318 1.00 72.28 131 LYS J C 1
ATOM 10565 O O . LYS J 1 131 ? 44.711 25.267 3.234 1.00 77.16 131 LYS J O 1
ATOM 10571 N N . ILE J 1 132 ? 46.733 25.012 4.141 1.00 71.51 132 ILE J N 1
ATOM 10572 C CA . ILE J 1 132 ? 46.645 26.200 4.944 1.00 69.66 132 ILE J CA 1
ATOM 10573 C C . ILE J 1 132 ? 47.178 27.333 4.109 1.00 70.83 132 ILE J C 1
ATOM 10574 O O . ILE J 1 132 ? 48.112 27.164 3.302 1.00 75.42 132 ILE J O 1
ATOM 10579 N N . ASP J 1 133 ? 46.647 28.506 4.376 1.00 71.74 133 ASP J N 1
ATOM 10580 C CA . ASP J 1 133 ? 47.149 29.740 3.816 1.00 76.14 133 ASP J CA 1
ATOM 10581 C C . ASP J 1 133 ? 47.034 30.828 4.885 1.00 72.87 133 ASP J C 1
ATOM 10582 O O . ASP J 1 133 ? 46.075 30.821 5.624 1.00 73.79 133 ASP J O 1
ATOM 10587 N N . VAL J 1 134 ? 48.009 31.713 5.013 1.00 71.09 134 VAL J N 1
ATOM 10588 C CA . VAL J 1 134 ? 47.945 32.745 6.050 1.00 70.89 134 VAL J CA 1
ATOM 10589 C C . VAL J 1 134 ? 48.506 34.070 5.539 1.00 76.69 134 VAL J C 1
ATOM 10590 O O . VAL J 1 134 ? 49.449 34.092 4.769 1.00 83.29 134 VAL J O 1
ATOM 10594 N N . THR J 1 135 ? 47.820 35.158 5.862 1.00 80.54 135 THR J N 1
ATOM 10595 C CA . THR J 1 135 ? 47.843 36.379 5.046 1.00 87.57 135 THR J CA 1
ATOM 10596 C C . THR J 1 135 ? 47.560 37.568 5.936 1.00 86.32 135 THR J C 1
ATOM 10597 O O . THR J 1 135 ? 46.664 37.518 6.754 1.00 85.24 135 THR J O 1
ATOM 10601 N N . LYS J 1 136 ? 48.282 38.651 5.698 1.00 88.84 136 LYS J N 1
ATOM 10602 C CA . LYS J 1 136 ? 47.933 39.966 6.213 1.00 89.21 136 LYS J CA 1
ATOM 10603 C C . LYS J 1 136 ? 47.098 40.659 5.150 1.00 90.55 136 LYS J C 1
ATOM 10604 O O . LYS J 1 136 ? 47.546 40.796 4.028 1.00 93.32 136 LYS J O 1
ATOM 10610 N N . ASN J 1 137 ? 45.905 41.098 5.525 1.00 91.22 137 ASN J N 1
ATOM 10611 C CA . ASN J 1 137 ? 45.023 41.818 4.624 1.00 97.25 137 ASN J CA 1
ATOM 10612 C C . ASN J 1 137 ? 45.274 43.323 4.715 1.00 104.71 137 ASN J C 1
ATOM 10613 O O . ASN J 1 137 ? 46.202 43.761 5.382 1.00 110.56 137 ASN J O 1
ATOM 10618 N N . GLU J 1 138 ? 44.438 44.105 4.046 1.00 109.59 138 GLU J N 1
ATOM 10619 C CA . GLU J 1 138 ? 44.562 45.561 4.016 1.00 113.33 138 GLU J CA 1
ATOM 10620 C C . GLU J 1 138 ? 44.446 46.268 5.372 1.00 116.11 138 GLU J C 1
ATOM 10621 O O . GLU J 1 138 ? 45.114 47.268 5.613 1.00 121.06 138 GLU J O 1
ATOM 10623 N N . GLN J 1 139 ? 43.588 45.757 6.243 1.00 114.73 139 GLN J N 1
ATOM 10624 C CA . GLN J 1 139 ? 43.360 46.355 7.555 1.00 116.54 139 GLN J CA 1
ATOM 10625 C C . GLN J 1 139 ? 44.295 45.796 8.621 1.00 109.64 139 GLN J C 1
ATOM 10626 O O . GLN J 1 139 ? 44.106 46.030 9.809 1.00 113.24 139 GLN J O 1
ATOM 10632 N N . SER J 1 140 ? 45.287 45.038 8.179 1.00 103.23 140 SER J N 1
ATOM 10633 C CA . SER J 1 140 ? 46.250 44.350 9.043 1.00 99.76 140 SER J CA 1
ATOM 10634 C C . SER J 1 140 ? 45.573 43.372 10.062 1.00 93.86 140 SER J C 1
ATOM 10635 O O . SER J 1 140 ? 45.740 43.459 11.295 1.00 93.06 140 SER J O 1
ATOM 10638 N N . ARG J 1 141 ? 44.775 42.473 9.495 1.00 87.81 141 ARG J N 1
ATOM 10639 C CA . ARG J 1 141 ? 44.130 41.406 10.218 1.00 81.84 141 ARG J CA 1
ATOM 10640 C C . ARG J 1 141 ? 44.735 40.122 9.722 1.00 77.43 141 ARG J C 1
ATOM 10641 O O . ARG J 1 141 ? 45.160 40.038 8.589 1.00 77.89 141 ARG J O 1
ATOM 10649 N N . VAL J 1 142 ? 44.802 39.132 10.607 1.00 73.10 142 VAL J N 1
ATOM 10650 C CA . VAL J 1 142 ? 45.412 37.870 10.296 1.00 69.01 142 VAL J CA 1
ATOM 10651 C C . VAL J 1 142 ? 44.332 37.067 9.665 1.00 67.13 142 VAL J C 1
ATOM 10652 O O . VAL J 1 142 ? 43.303 36.857 10.256 1.00 65.74 142 VAL J O 1
ATOM 10656 N N . ILE J 1 143 ? 44.572 36.595 8.464 1.00 67.78 143 ILE J N 1
ATOM 10657 C CA . ILE J 1 143 ? 43.588 35.839 7.766 1.00 68.54 143 ILE J CA 1
ATOM 10658 C C . ILE J 1 143 ? 44.136 34.496 7.490 1.00 68.44 143 ILE J C 1
ATOM 10659 O O . ILE J 1 143 ? 45.044 34.322 6.658 1.00 71.77 143 ILE J O 1
ATOM 10664 N N . LEU J 1 144 ? 43.522 33.519 8.132 1.00 68.84 144 LEU J N 1
ATOM 10665 C CA . LEU J 1 144 ? 43.972 32.146 8.088 1.00 70.07 144 LEU J CA 1
ATOM 10666 C C . LEU J 1 144 ? 42.931 31.356 7.311 1.00 70.73 144 LEU J C 1
ATOM 10667 O O . LEU J 1 144 ? 41.795 31.307 7.728 1.00 71.63 144 LEU J O 1
ATOM 10672 N N . ARG J 1 145 ? 43.294 30.771 6.176 1.00 71.06 145 ARG J N 1
ATOM 10673 C CA . ARG J 1 145 ? 42.346 30.016 5.367 1.00 72.94 145 ARG J CA 1
ATOM 10674 C C . ARG J 1 145 ? 42.755 28.557 5.367 1.00 71.37 145 ARG J C 1
ATOM 10675 O O . ARG J 1 145 ? 43.863 28.239 4.976 1.00 75.55 145 ARG J O 1
ATOM 10683 N N . ILE J 1 146 ? 41.858 27.669 5.768 1.00 69.29 146 ILE J N 1
ATOM 10684 C CA . ILE J 1 146 ? 42.124 26.239 5.812 1.00 70.58 146 ILE J CA 1
ATOM 10685 C C . ILE J 1 146 ? 41.195 25.531 4.804 1.00 73.87 146 ILE J C 1
ATOM 10686 O O . ILE J 1 146 ? 40.013 25.743 4.808 1.00 73.46 146 ILE J O 1
ATOM 10691 N N . ASP J 1 147 ? 41.755 24.674 3.955 1.00 77.38 147 ASP J N 1
ATOM 10692 C CA . ASP J 1 147 ? 41.046 24.051 2.826 1.00 75.84 147 ASP J CA 1
ATOM 10693 C C . ASP J 1 147 ? 41.287 22.543 2.864 1.00 69.87 147 ASP J C 1
ATOM 10694 O O . ASP J 1 147 ? 42.306 22.052 2.395 1.00 63.97 147 ASP J O 1
ATOM 10699 N N . GLY J 1 148 ? 40.310 21.816 3.384 1.00 68.85 148 GLY J N 1
ATOM 10700 C CA . GLY J 1 148 ? 40.454 20.384 3.673 1.00 69.59 148 GLY J CA 1
ATOM 10701 C C . GLY J 1 148 ? 39.443 19.495 2.971 1.00 68.81 148 GLY J C 1
ATOM 10702 O O . GLY J 1 148 ? 38.367 19.929 2.647 1.00 66.53 148 GLY J O 1
ATOM 10703 N N . LYS J 1 149 ? 39.809 18.235 2.767 1.00 71.80 149 LYS J N 1
ATOM 10704 C CA . LYS J 1 149 ? 38.896 17.278 2.202 1.00 75.29 149 LYS J CA 1
ATOM 10705 C C . LYS J 1 149 ? 37.905 16.855 3.264 1.00 71.99 149 LYS J C 1
ATOM 10706 O O . LYS J 1 149 ? 38.278 16.619 4.395 1.00 67.45 149 LYS J O 1
ATOM 10712 N N . PHE J 1 150 ? 36.637 16.740 2.866 1.00 70.64 150 PHE J N 1
ATOM 10713 C CA . PHE J 1 150 ? 35.621 16.136 3.689 1.00 67.49 150 PHE J CA 1
ATOM 10714 C C . PHE J 1 150 ? 35.638 14.630 3.459 1.00 66.70 150 PHE J C 1
ATOM 10715 O O . PHE J 1 150 ? 35.558 14.190 2.320 1.00 65.46 150 PHE J O 1
ATOM 10723 N N . LEU J 1 151 ? 35.725 13.856 4.536 1.00 67.17 151 LEU J N 1
ATOM 10724 C CA . LEU J 1 151 ? 35.663 12.404 4.457 1.00 69.98 151 LEU J CA 1
ATOM 10725 C C . LEU J 1 151 ? 34.464 11.938 5.190 1.00 67.89 151 LEU J C 1
ATOM 10726 O O . LEU J 1 151 ? 34.361 12.115 6.391 1.00 66.62 151 LEU J O 1
ATOM 10731 N N . PRO J 1 152 ? 33.551 11.285 4.493 1.00 68.70 152 PRO J N 1
ATOM 10732 C CA . PRO J 1 152 ? 32.371 10.789 5.230 1.00 67.42 152 PRO J CA 1
ATOM 10733 C C . PRO J 1 152 ? 32.683 9.475 5.938 1.00 65.61 152 PRO J C 1
ATOM 10734 O O . PRO J 1 152 ? 33.503 8.706 5.474 1.00 63.69 152 PRO J O 1
ATOM 10738 N N . TYR J 1 153 ? 32.044 9.256 7.076 1.00 65.33 153 TYR J N 1
ATOM 10739 C CA . TYR J 1 153 ? 32.137 7.990 7.791 1.00 65.65 153 TYR J CA 1
ATOM 10740 C C . TYR J 1 153 ? 31.581 6.835 6.965 1.00 67.39 153 TYR J C 1
ATOM 10741 O O . TYR J 1 153 ? 30.598 6.991 6.230 1.00 68.60 153 TYR J O 1
ATOM 10750 N N . TYR J 1 154 ? 32.198 5.670 7.145 1.00 67.25 154 TYR J N 1
ATOM 10751 C CA . TYR J 1 154 ? 31.699 4.420 6.614 1.00 68.59 154 TYR J CA 1
ATOM 10752 C C . TYR J 1 154 ? 30.258 4.168 7.112 1.00 70.73 154 TYR J C 1
ATOM 10753 O O . TYR J 1 154 ? 29.956 4.368 8.266 1.00 71.25 154 TYR J O 1
ATOM 10762 N N . LYS J 1 155 ? 29.384 3.756 6.208 1.00 73.58 155 LYS J N 1
ATOM 10763 C CA . LYS J 1 155 ? 27.938 3.650 6.504 1.00 74.97 155 LYS J CA 1
ATOM 10764 C C . LYS J 1 155 ? 27.444 2.165 6.553 1.00 76.09 155 LYS J C 1
ATOM 10765 O O . LYS J 1 155 ? 26.250 1.896 6.552 1.00 76.24 155 LYS J O 1
ATOM 10767 N N . GLY J 1 156 ? 28.376 1.226 6.658 1.00 76.44 156 GLY J N 1
ATOM 10768 C CA . GLY J 1 156 ? 28.064 -0.163 6.957 1.00 79.15 156 GLY J CA 1
ATOM 10769 C C . GLY J 1 156 ? 27.757 -1.031 5.758 1.00 81.43 156 GLY J C 1
ATOM 10770 O O . GLY J 1 156 ? 27.309 -2.170 5.908 1.00 79.92 156 GLY J O 1
ATOM 10771 N N . GLN J 1 157 ? 28.028 -0.506 4.571 1.00 83.36 157 GLN J N 1
ATOM 10772 C CA . GLN J 1 157 ? 27.702 -1.186 3.332 1.00 89.49 157 GLN J CA 1
ATOM 10773 C C . GLN J 1 157 ? 28.549 -2.452 3.128 1.00 91.87 157 GLN J C 1
ATOM 10774 O O . GLN J 1 157 ? 29.741 -2.408 3.359 1.00 89.21 157 GLN J O 1
ATOM 10776 N N . LEU J 1 158 ? 27.942 -3.552 2.677 1.00 97.03 158 LEU J N 1
ATOM 10777 C CA . LEU J 1 158 ? 28.701 -4.781 2.375 1.00 102.28 158 LEU J CA 1
ATOM 10778 C C . LEU J 1 158 ? 29.297 -4.855 0.937 1.00 107.02 158 LEU J C 1
ATOM 10779 O O . LEU J 1 158 ? 30.098 -5.758 0.678 1.00 108.66 158 LEU J O 1
ATOM 10784 N N . ASP J 1 159 ? 28.983 -3.858 0.086 1.00 111.74 159 ASP J N 1
ATOM 10785 C CA . ASP J 1 159 ? 29.388 -3.681 -1.319 1.00 115.58 159 ASP J CA 1
ATOM 10786 C C . ASP J 1 159 ? 30.509 -2.589 -1.451 1.00 113.17 159 ASP J C 1
ATOM 10787 O O . ASP J 1 159 ? 30.497 -1.716 -2.346 1.00 107.56 159 ASP J O 1
#

B-factor: mean 95.58, std 26.86, range [46.94, 200.08]

Nearest PDB structures (foldseek):
  5uk3-assembly1_D  TM=1.004E+00  e=1.033E-25  Tetranychus urticae
  2ivb-assembly1_E  TM=8.836E-01  e=1.383E-11  Escherichia coli
  2ivq-assembly1_D  TM=8.851E-01  e=1.566E-11  Escherichia coli
  2iu7-assembly1_J  TM=8.770E-01  e=2.276E-11  Escherichia coli
  2iu7-assembly1_I  TM=8.742E-01  e=2.744E-11  Escherichia coli

Organism: Tetranychus urticae (NCBI:txid32264)